Protein 3BJX (pdb70)

Sequence (1181 aa):
HHHHHSSGLVPRGSHTNPAYFPQLSQLDVSGEESTYEDIRLTLRVPWVAFGCRVLATFPGYLPLAWRRSAEALITRYAEQAADELRERSLLNIGPLPNLKERLYAAGFDDGEIEKVRRVLYAFNYGNPKYLLLITALSESQRPVGGAEVSSELRASIPKGHPKGDPLLPLVDATKASTEVQGLLKRVADLHYHHGPASDFQALANWPKVLQIVTDEVLAPVARTEQYDAKSRELVTRARELVRGLPGSAGVQRSELSLTPNELAGLTGVLFYQRFIADITISIIHITECLDGAEAASKSPFPITNPAYFPQLSQLDVSGEESTYEDIRLTLRVPWVAFGCRVLATFPGYLPLAWRRSAEALITRYAEQAADELRERSLLNIGPLPNLKERLYAAGFDDGEIEKVRRVLYAFNYGNPKYLLLITALSESQRPVGGAEVSSELRASIPKGHPKGDPLLPLVDATKASTEVQGLLKRVADLHYHHGPASDFQALANWPKVLQIVTDEVLAPVARTEQYDAKSRELVTRARELVRGLPGSAGVQRSELSLTPNELAGLTGVLFYQRFIADITISIIHITECLDGAEAASKSPFPITNPAYFPQLSQLDVSGEESTYEDIRLTLRVPWVAFGCRVLATFPGYLPLAWRRSAEALITRYAEQAADELRERSLLNIGPLPNLKERLYAAGFDDGEIEKVRRVLYAFNYGNPKYLLLITALSESQRPVGGAEVSSELRASIPKGHPKGDPLLPLVDATKASTEVQGLLKRVADLHYHHGPASDFQALANWPKVLQIVTDEVLAPVARTEQYDAKSRELVTRARELVRGLPGSAGVQRSELSLTPNELAGLTGVLFYQRFIADITISIIHITECLDGAEAASKSPFPIHHHHSSGLVPRGSHTNPAYFPQLSQLDVSGEESTYEDIRLTLRVPWVAFGCRVLATFPGYLPLAWRRSAEALITRYAEQAADELRERSLLNIGPLPNLKERLYAAGFDDGEIEKVRRVLYAFNYGNPKYLLLITALSESQRPVGGAEVSSELRASIPKGHPKGDPLLPLVDATKASTEVQGLLKRVADLHYHHGPASDFQALANWPKVLQIVTDEVLAPVARTEQYDAKSRELVTRARELVRGLPGSAGVQRSELSLTPNELAGLTGVLFYQRFIADITISIIHITECLDGAEAASKSPFPI

Structure (mmCIF, N/CA/C/O backbone):
data_3BJX
#
_entry.id   3BJX
#
_cell.length_a   68.323
_cell.length_b   111.864
_cell.length_c   75.181
_cell.angle_alpha   90.000
_cell.angle_beta   93.710
_cell.angle_gamma   90.000
#
_symmetry.space_group_name_H-M   'P 1 21 1'
#
loop_
_entity.id
_entity.type
_entity.pdbx_description
1 polymer 'Halocarboxylic acid dehalogenase DehI'
2 non-polymer 'SULFATE ION'
3 water water
#
loop_
_atom_site.group_PDB
_atom_site.id
_atom_site.type_symbol
_atom_site.label_atom_id
_atom_site.label_alt_id
_atom_site.label_comp_id
_atom_site.label_asym_id
_atom_site.label_entity_id
_atom_site.label_seq_id
_atom_site.pdbx_PDB_ins_code
_atom_site.Cartn_x
_atom_site.Cartn_y
_atom_site.Cartn_z
_atom_site.occupancy
_atom_site.B_iso_or_equiv
_atom_site.auth_seq_id
_atom_site.auth_comp_id
_atom_site.auth_asym_id
_atom_site.auth_atom_id
_atom_site.pdbx_PDB_model_num
ATOM 1 N N . HIS A 1 1 ? 36.478 38.581 -18.336 1.00 62.54 -14 HIS A N 1
ATOM 2 C CA . HIS A 1 1 ? 36.739 37.242 -17.741 1.00 62.38 -14 HIS A CA 1
ATOM 3 C C . HIS A 1 1 ? 35.945 37.068 -16.446 1.00 62.45 -14 HIS A C 1
ATOM 4 O O . HIS A 1 1 ? 35.816 38.008 -15.660 1.00 62.19 -14 HIS A O 1
ATOM 11 N N . HIS A 1 2 ? 35.400 35.866 -16.256 1.00 62.49 -13 HIS A N 1
ATOM 12 C CA . HIS A 1 2 ? 34.760 35.459 -15.001 1.00 62.23 -13 HIS A CA 1
ATOM 13 C C . HIS A 1 2 ? 35.648 34.422 -14.315 1.00 61.19 -13 HIS A C 1
ATOM 14 O O . HIS A 1 2 ? 36.280 33.603 -14.989 1.00 60.84 -13 HIS A O 1
ATOM 21 N N . HIS A 1 3 ? 35.682 34.454 -12.983 1.00 59.75 -12 HIS A N 1
ATOM 22 C CA . HIS A 1 3 ? 36.412 33.459 -12.192 1.00 58.34 -12 HIS A CA 1
ATOM 23 C C . HIS A 1 3 ? 35.539 32.278 -11.791 1.00 57.57 -12 HIS A C 1
ATOM 24 O O . HIS A 1 3 ? 36.051 31.189 -11.527 1.00 57.85 -12 HIS A O 1
ATOM 31 N N . HIS A 1 4 ? 34.226 32.496 -11.747 1.00 56.64 -11 HIS A N 1
ATOM 32 C CA . HIS A 1 4 ? 33.287 31.443 -11.378 1.00 55.38 -11 HIS A CA 1
ATOM 33 C C . HIS A 1 4 ? 32.685 30.724 -12.583 1.00 54.21 -11 HIS A C 1
ATOM 34 O O . HIS A 1 4 ? 31.830 31.260 -13.312 1.00 54.90 -11 HIS A O 1
ATOM 41 N N . HIS A 1 5 ? 33.169 29.492 -12.762 1.00 51.19 -10 HIS A N 1
ATOM 42 C CA . HIS A 1 5 ? 32.836 28.643 -13.897 1.00 47.76 -10 HIS A CA 1
ATOM 43 C C . HIS A 1 5 ? 31.999 27.443 -13.467 1.00 44.39 -10 HIS A C 1
ATOM 44 O O . HIS A 1 5 ? 32.469 26.299 -13.464 1.00 42.65 -10 HIS A O 1
ATOM 51 N N . SER A 1 6 ? 30.754 27.731 -13.096 1.00 40.75 -9 SER A N 1
ATOM 52 C CA . SER A 1 6 ? 29.775 26.703 -12.803 1.00 38.16 -9 SER A CA 1
ATOM 53 C C . SER A 1 6 ? 29.352 26.002 -14.109 1.00 35.63 -9 SER A C 1
ATOM 54 O O . SER A 1 6 ? 29.576 26.527 -15.207 1.00 35.43 -9 SER A O 1
ATOM 57 N N . SER A 1 7 ? 28.773 24.809 -13.997 1.00 32.35 -8 SER A N 1
ATOM 58 C CA . SER A 1 7 ? 28.354 24.050 -15.184 1.00 28.79 -8 SER A CA 1
ATOM 59 C C . SER A 1 7 ? 27.072 24.608 -15.816 1.00 28.26 -8 SER A C 1
ATOM 60 O O . SER A 1 7 ? 26.507 25.599 -15.345 1.00 26.26 -8 SER A O 1
ATOM 63 N N . GLY A 1 8 ? 26.632 23.961 -16.894 1.00 28.44 -7 GLY A N 1
ATOM 64 C CA . GLY A 1 8 ? 25.364 24.264 -17.540 1.00 27.34 -7 GLY A CA 1
ATOM 65 C C . GLY A 1 8 ? 24.144 23.870 -16.729 1.00 28.46 -7 GLY A C 1
ATOM 66 O O . GLY A 1 8 ? 23.003 24.145 -17.142 1.00 29.54 -7 GLY A O 1
ATOM 67 N N . LEU A 1 9 ? 24.364 23.233 -15.578 1.00 27.07 -6 LEU A N 1
ATOM 68 C CA . LEU A 1 9 ? 23.251 22.819 -14.714 1.00 26.97 -6 LEU A CA 1
ATOM 69 C C . LEU A 1 9 ? 22.682 23.987 -13.886 1.00 27.26 -6 LEU A C 1
ATOM 70 O O . LEU A 1 9 ? 21.549 23.900 -13.384 1.00 27.81 -6 LEU A O 1
ATOM 75 N N . VAL A 1 10 ? 23.458 25.072 -13.741 1.00 25.73 -5 VAL A N 1
ATOM 76 C CA . VAL A 1 10 ? 22.937 26.330 -13.176 1.00 24.09 -5 VAL A CA 1
ATOM 77 C C . VAL A 1 10 ? 23.100 27.479 -14.185 1.00 23.59 -5 VAL A C 1
ATOM 78 O O . VAL A 1 10 ? 23.926 27.385 -15.090 1.00 22.32 -5 VAL A O 1
ATOM 82 N N . PRO A 1 11 ? 22.286 28.552 -14.061 1.00 24.25 -4 PRO A N 1
ATOM 83 C CA . PRO A 1 11 ? 22.613 29.779 -14.813 1.00 24.44 -4 PRO A CA 1
ATOM 84 C C . PRO A 1 11 ? 23.975 30.385 -14.453 1.00 24.84 -4 PRO A C 1
ATOM 85 O O . PRO A 1 11 ? 24.434 30.261 -13.313 1.00 24.54 -4 PRO A O 1
ATOM 89 N N . ARG A 1 12 ? 24.613 31.015 -15.434 1.00 26.08 -3 ARG A N 1
ATOM 90 C CA . ARG A 1 12 ? 25.787 31.847 -15.198 1.00 27.96 -3 ARG A CA 1
ATOM 91 C C . ARG A 1 12 ? 25.459 33.025 -14.261 1.00 27.88 -3 ARG A C 1
ATOM 92 O O . ARG A 1 12 ? 24.560 33.833 -14.542 1.00 27.08 -3 ARG A O 1
ATOM 100 N N . GLY A 1 13 ? 26.198 33.093 -13.147 1.00 27.62 -2 GLY A N 1
ATOM 101 C CA . GLY A 1 13 ? 26.022 34.130 -12.134 1.00 26.25 -2 GLY A CA 1
ATOM 102 C C . GLY A 1 13 ? 25.337 33.665 -10.866 1.00 25.44 -2 GLY A C 1
ATOM 103 O O . GLY A 1 13 ? 25.259 34.408 -9.891 1.00 25.03 -2 GLY A O 1
ATOM 104 N N . SER A 1 14 ? 24.853 32.429 -10.881 1.00 25.75 -1 SER A N 1
ATOM 105 C CA . SER A 1 14 ? 24.057 31.857 -9.795 1.00 25.59 -1 SER A CA 1
ATOM 106 C C . SER A 1 14 ? 24.680 32.004 -8.419 1.00 25.81 -1 SER A C 1
ATOM 107 O O . SER A 1 14 ? 23.970 32.282 -7.454 1.00 25.28 -1 SER A O 1
ATOM 110 N N . HIS A 1 15 ? 26.001 31.817 -8.348 1.00 27.28 0 HIS A N 1
ATOM 111 C CA . HIS A 1 15 ? 26.777 31.845 -7.089 1.00 29.58 0 HIS A CA 1
ATOM 112 C C . HIS A 1 15 ? 26.638 33.160 -6.301 1.00 32.03 0 HIS A C 1
ATOM 113 O O . HIS A 1 15 ? 26.797 33.189 -5.091 1.00 32.76 0 HIS A O 1
ATOM 128 N N . THR A 1 17 ? 23.869 34.792 -5.999 1.00 32.44 2 THR A N 1
ATOM 129 C CA . THR A 1 17 ? 22.617 34.675 -5.234 1.00 29.02 2 THR A CA 1
ATOM 130 C C . THR A 1 17 ? 22.799 33.875 -3.915 1.00 28.34 2 THR A C 1
ATOM 131 O O . THR A 1 17 ? 21.884 33.799 -3.078 1.00 26.98 2 THR A O 1
ATOM 135 N N . ASN A 1 18 ? 23.984 33.281 -3.751 1.00 26.23 3 ASN A N 1
ATOM 136 C CA . ASN A 1 18 ? 24.306 32.474 -2.586 1.00 24.70 3 ASN A CA 1
ATOM 137 C C . ASN A 1 18 ? 24.623 33.431 -1.434 1.00 23.46 3 ASN A C 1
ATOM 138 O O . ASN A 1 18 ? 25.589 34.192 -1.518 1.00 24.21 3 ASN A O 1
ATOM 143 N N . PRO A 1 19 ? 23.796 33.420 -0.371 1.00 22.15 4 PRO A N 1
ATOM 144 C CA . PRO A 1 19 ? 23.965 34.348 0.761 1.00 21.90 4 PRO A CA 1
ATOM 145 C C . PRO A 1 19 ? 25.210 34.047 1.608 1.00 20.57 4 PRO A C 1
ATOM 146 O O . PRO A 1 19 ? 25.615 34.884 2.416 1.00 20.47 4 PRO A O 1
ATOM 150 N N . ALA A 1 20 ? 25.791 32.857 1.428 1.00 18.71 5 ALA A N 1
ATOM 151 C CA . ALA A 1 20 ? 26.963 32.440 2.184 1.00 18.76 5 ALA A CA 1
ATOM 152 C C . ALA A 1 20 ? 28.210 32.699 1.346 1.00 20.17 5 ALA A C 1
ATOM 153 O O . ALA A 1 20 ? 29.328 32.492 1.812 1.00 22.01 5 ALA A O 1
ATOM 155 N N . TYR A 1 21 ? 28.012 33.174 0.117 1.00 19.45 6 TYR A N 1
ATOM 156 C CA . TYR A 1 21 ? 29.127 33.629 -0.689 1.00 20.32 6 TYR A CA 1
ATOM 157 C C . TYR A 1 21 ? 29.272 35.158 -0.594 1.00 20.28 6 TYR A C 1
ATOM 158 O O . TYR A 1 21 ? 28.284 35.893 -0.625 1.00 19.03 6 TYR A O 1
ATOM 167 N N . PHE A 1 22 ? 30.509 35.630 -0.455 1.00 19.64 7 PHE A N 1
ATOM 168 C CA . PHE A 1 22 ? 30.775 37.046 -0.580 1.00 17.33 7 PHE A CA 1
ATOM 169 C C . PHE A 1 22 ? 31.870 37.251 -1.613 1.00 17.94 7 PHE A C 1
ATOM 170 O O . PHE A 1 22 ? 32.803 36.451 -1.659 1.00 17.13 7 PHE A O 1
ATOM 178 N N . PRO A 1 23 ? 31.730 38.288 -2.485 1.00 18.38 8 PRO A N 1
ATOM 179 C CA . PRO A 1 23 ? 32.735 38.612 -3.526 1.00 18.56 8 PRO A CA 1
ATOM 180 C C . PRO A 1 23 ? 34.169 38.655 -3.011 1.00 20.36 8 PRO A C 1
ATOM 181 O O . PRO A 1 23 ? 34.499 39.484 -2.166 1.00 21.78 8 PRO A O 1
ATOM 185 N N . GLN A 1 24 ? 35.018 37.787 -3.555 1.00 21.38 9 GLN A N 1
ATOM 186 C CA . GLN A 1 24 ? 36.415 37.666 -3.133 1.00 21.02 9 GLN A CA 1
ATOM 187 C C . GLN A 1 24 ? 37.214 36.955 -4.235 1.00 21.18 9 GLN A C 1
ATOM 188 O O . GLN A 1 24 ? 36.634 36.341 -5.114 1.00 19.24 9 GLN A O 1
ATOM 194 N N . LEU A 1 25 ? 38.541 37.028 -4.168 1.00 21.72 10 LEU A N 1
ATOM 195 C CA . LEU A 1 25 ? 39.415 36.224 -5.038 1.00 21.93 10 LEU A CA 1
ATOM 196 C C . LEU A 1 25 ? 39.971 35.057 -4.214 1.00 21.54 10 LEU A C 1
ATOM 197 O O . LEU A 1 25 ? 40.647 35.265 -3.205 1.00 19.78 10 LEU A O 1
ATOM 202 N N . SER A 1 26 ? 39.647 33.832 -4.622 1.00 21.52 11 SER A N 1
ATOM 203 C CA . SER A 1 26 ? 39.963 32.679 -3.804 1.00 22.89 11 SER A CA 1
ATOM 204 C C . SER A 1 26 ? 41.431 32.273 -3.943 1.00 23.16 11 SER A C 1
ATOM 205 O O . SER A 1 26 ? 42.104 32.687 -4.881 1.00 23.84 11 SER A O 1
ATOM 208 N N . GLN A 1 27 ? 41.918 31.494 -2.975 1.00 23.51 12 GLN A N 1
ATOM 209 C CA . GLN A 1 27 ? 43.317 31.045 -2.922 1.00 23.63 12 GLN A CA 1
ATOM 210 C C . GLN A 1 27 ? 43.666 30.170 -4.115 1.00 24.34 12 GLN A C 1
ATOM 211 O O . GLN A 1 27 ? 44.814 30.141 -4.569 1.00 23.82 12 GLN A O 1
ATOM 217 N N . LEU A 1 28 ? 42.651 29.471 -4.619 1.00 26.08 13 LEU A N 1
ATOM 218 C CA . LEU A 1 28 ? 42.779 28.615 -5.791 1.00 26.94 13 LEU A CA 1
ATOM 219 C C . LEU A 1 28 ? 42.765 29.430 -7.082 1.00 25.99 13 LEU A C 1
ATOM 220 O O . LEU A 1 28 ? 43.577 29.203 -7.969 1.00 26.95 13 LEU A O 1
ATOM 225 N N . ASP A 1 29 ? 41.832 30.365 -7.179 1.00 25.71 14 ASP A N 1
ATOM 226 C CA . ASP A 1 29 ? 41.626 31.166 -8.388 1.00 25.83 14 ASP A CA 1
ATOM 227 C C . ASP A 1 29 ? 42.745 32.158 -8.719 1.00 25.26 14 ASP A C 1
ATOM 228 O O . ASP A 1 29 ? 42.940 32.509 -9.879 1.00 24.69 14 ASP A O 1
ATOM 233 N N . VAL A 1 30 ? 43.455 32.606 -7.691 1.00 24.21 15 VAL A N 1
ATOM 234 C CA . VAL A 1 30 ? 44.465 33.650 -7.790 1.00 24.16 15 VAL A CA 1
ATOM 235 C C . VAL A 1 30 ? 45.652 33.177 -8.648 1.00 25.22 15 VAL A C 1
ATOM 236 O O . VAL A 1 30 ? 46.015 32.005 -8.591 1.00 26.51 15 VAL A O 1
ATOM 240 N N . SER A 1 31 ? 46.214 34.075 -9.461 1.00 25.38 16 SER A N 1
ATOM 241 C CA . SER A 1 31 ? 47.389 33.781 -10.317 1.00 27.28 16 SER A CA 1
ATOM 242 C C . SER A 1 31 ? 48.343 34.985 -10.394 1.00 27.51 16 SER A C 1
ATOM 243 O O . SER A 1 31 ? 48.027 36.048 -9.888 1.00 28.07 16 SER A O 1
ATOM 246 N N . GLY A 1 32 ? 49.509 34.817 -11.013 1.00 29.45 17 GLY A N 1
ATOM 247 C CA . GLY A 1 32 ? 50.454 35.936 -11.226 1.00 29.91 17 GLY A CA 1
ATOM 248 C C . GLY A 1 32 ? 51.050 36.517 -9.950 1.00 30.13 17 GLY A C 1
ATOM 249 O O . GLY A 1 32 ? 51.367 35.774 -9.027 1.00 29.43 17 GLY A O 1
ATOM 250 N N . GLU A 1 33 ? 51.207 37.843 -9.897 1.00 30.91 18 GLU A N 1
ATOM 251 C CA . GLU A 1 33 ? 51.746 38.498 -8.701 1.00 32.11 18 GLU A CA 1
ATOM 252 C C . GLU A 1 33 ? 50.827 38.337 -7.475 1.00 31.26 18 GLU A C 1
ATOM 253 O O . GLU A 1 33 ? 51.313 38.185 -6.349 1.00 31.21 18 GLU A O 1
ATOM 267 N N . GLU A 1 35 ? 48.988 35.696 -6.789 1.00 24.60 20 GLU A N 1
ATOM 268 C CA . GLU A 1 35 ? 49.239 34.370 -6.279 1.00 23.26 20 GLU A CA 1
ATOM 269 C C . GLU A 1 35 ? 50.516 34.357 -5.448 1.00 23.15 20 GLU A C 1
ATOM 270 O O . GLU A 1 35 ? 50.586 33.658 -4.439 1.00 22.15 20 GLU A O 1
ATOM 276 N N . SER A 1 36 ? 51.516 35.128 -5.880 1.00 22.56 21 SER A N 1
ATOM 277 C CA . SER A 1 36 ? 52.787 35.246 -5.179 1.00 22.67 21 SER A CA 1
ATOM 278 C C . SER A 1 36 ? 52.609 35.912 -3.835 1.00 21.52 21 SER A C 1
ATOM 279 O O . SER A 1 36 ? 53.107 35.414 -2.827 1.00 22.24 21 SER A O 1
ATOM 282 N N . THR A 1 37 ? 51.915 37.051 -3.853 1.00 21.89 22 THR A N 1
ATOM 283 C CA . THR A 1 37 ? 51.443 37.782 -2.651 1.00 21.64 22 THR A CA 1
ATOM 284 C C . THR A 1 37 ? 50.748 36.884 -1.616 1.00 20.82 22 THR A C 1
ATOM 285 O O . THR A 1 37 ? 51.148 36.861 -0.452 1.00 23.06 22 THR A O 1
ATOM 289 N N . TYR A 1 38 ? 49.713 36.165 -2.043 1.00 19.66 23 TYR A N 1
ATOM 290 C CA . TYR A 1 38 ? 49.001 35.181 -1.205 1.00 18.56 23 TYR A CA 1
ATOM 291 C C . TYR A 1 38 ? 49.940 34.230 -0.479 1.00 19.27 23 TYR A C 1
ATOM 292 O O . TYR A 1 38 ? 49.860 34.080 0.736 1.00 20.41 23 TYR A O 1
ATOM 301 N N . GLU A 1 39 ? 50.810 33.573 -1.233 1.00 21.72 24 GLU A N 1
ATOM 302 C CA . GLU A 1 39 ? 51.807 32.653 -0.682 1.00 23.80 24 GLU A CA 1
ATOM 303 C C . GLU A 1 39 ? 52.730 33.371 0.285 1.00 23.54 24 GLU A C 1
ATOM 304 O O . GLU A 1 39 ? 53.011 32.856 1.371 1.00 24.37 24 GLU A O 1
ATOM 310 N N . ASP A 1 40 ? 53.181 34.564 -0.101 1.00 22.62 25 ASP A N 1
ATOM 311 C CA . ASP A 1 40 ? 54.055 35.363 0.753 1.00 20.63 25 ASP A CA 1
ATOM 312 C C . ASP A 1 40 ? 53.376 35.801 2.050 1.00 18.91 25 ASP A C 1
ATOM 313 O O . ASP A 1 40 ? 54.010 35.777 3.111 1.00 20.15 25 ASP A O 1
ATOM 318 N N . ILE A 1 41 ? 52.101 36.194 1.974 1.00 17.08 26 ILE A N 1
ATOM 319 C CA . ILE A 1 41 ? 51.308 36.501 3.187 1.00 14.75 26 ILE A CA 1
ATOM 320 C C . ILE A 1 41 ? 51.337 35.313 4.154 1.00 13.69 26 ILE A C 1
ATOM 321 O O . ILE A 1 41 ? 51.668 35.478 5.302 1.00 14.36 26 ILE A O 1
ATOM 326 N N . ARG A 1 42 ? 51.067 34.107 3.656 1.00 15.74 27 ARG A N 1
ATOM 327 C CA . ARG A 1 42 ? 51.039 32.894 4.482 1.00 14.80 27 ARG A CA 1
ATOM 328 C C . ARG A 1 42 ? 52.393 32.504 5.095 1.00 15.34 27 ARG A C 1
ATOM 329 O O . ARG A 1 42 ? 52.438 32.084 6.234 1.00 16.59 27 ARG A O 1
ATOM 337 N N . LEU A 1 43 ? 53.487 32.647 4.350 1.00 16.05 28 LEU A N 1
ATOM 338 C CA . LEU A 1 43 ? 54.820 32.286 4.843 1.00 15.40 28 LEU A CA 1
ATOM 339 C C . LEU A 1 43 ? 55.326 33.331 5.807 1.00 15.70 28 LEU A C 1
ATOM 340 O O . LEU A 1 43 ? 56.012 33.014 6.751 1.00 17.11 28 LEU A O 1
ATOM 345 N N . THR A 1 44 ? 54.972 34.585 5.573 1.00 17.29 29 THR A N 1
ATOM 346 C CA . THR A 1 44 ? 55.436 35.707 6.406 1.00 16.68 29 THR A CA 1
ATOM 347 C C . THR A 1 44 ? 54.675 35.760 7.732 1.00 18.56 29 THR A C 1
ATOM 348 O O . THR A 1 44 ? 55.281 35.979 8.805 1.00 17.63 29 THR A O 1
ATOM 352 N N . LEU A 1 45 ? 53.354 35.554 7.657 1.00 16.87 30 LEU A N 1
ATOM 353 C CA . LEU A 1 45 ? 52.535 35.460 8.866 1.00 17.73 30 LEU A CA 1
ATOM 354 C C . LEU A 1 45 ? 52.507 34.071 9.545 1.00 19.54 30 LEU A C 1
ATOM 355 O O . LEU A 1 45 ? 51.983 33.954 10.650 1.00 21.11 30 LEU A O 1
ATOM 360 N N . ARG A 1 46 ? 53.092 33.036 8.908 1.00 19.97 31 ARG A N 1
ATOM 361 C CA . ARG A 1 46 ? 53.096 31.642 9.442 1.00 19.06 31 ARG A CA 1
ATOM 362 C C . ARG A 1 46 ? 51.661 31.173 9.682 1.00 18.87 31 ARG A C 1
ATOM 363 O O . ARG A 1 46 ? 51.289 30.764 10.789 1.00 17.63 31 ARG A O 1
ATOM 371 N N . VAL A 1 47 ? 50.862 31.253 8.619 1.00 18.33 32 VAL A N 1
ATOM 372 C CA . VAL A 1 47 ? 49.449 30.890 8.644 1.00 16.59 32 VAL A CA 1
ATOM 373 C C . VAL A 1 47 ? 49.107 30.084 7.388 1.00 16.55 32 VAL A C 1
ATOM 374 O O . VAL A 1 47 ? 49.704 30.297 6.326 1.00 17.27 32 VAL A O 1
ATOM 378 N N . PRO A 1 48 ? 48.148 29.154 7.496 1.00 15.74 33 PRO A N 1
ATOM 379 C CA . PRO A 1 48 ? 47.771 28.310 6.380 1.00 15.03 33 PRO A CA 1
ATOM 380 C C . PRO A 1 48 ? 46.549 28.808 5.570 1.00 16.05 33 PRO A C 1
ATOM 381 O O . PRO A 1 48 ? 45.920 28.025 4.842 1.00 17.88 33 PRO A O 1
ATOM 385 N N . TRP A 1 49 ? 46.201 30.078 5.705 1.00 15.97 34 TRP A N 1
ATOM 386 C CA . TRP A 1 49 ? 45.135 30.663 4.902 1.00 15.62 34 TRP A CA 1
ATOM 387 C C . TRP A 1 49 ? 45.430 32.138 4.630 1.00 16.38 34 TRP A C 1
ATOM 388 O O . TRP A 1 49 ? 46.201 32.780 5.357 1.00 18.31 34 TRP A O 1
ATOM 399 N N . VAL A 1 50 ? 44.826 32.653 3.568 1.00 16.19 35 VAL A N 1
ATOM 400 C CA . VAL A 1 50 ? 44.776 34.084 3.295 1.00 15.53 35 VAL A CA 1
ATOM 401 C C . VAL A 1 50 ? 43.436 34.594 3.812 1.00 16.68 35 VAL A C 1
ATOM 402 O O . VAL A 1 50 ? 42.387 34.040 3.454 1.00 17.77 35 VAL A O 1
ATOM 406 N N . ALA A 1 51 ? 43.486 35.613 4.682 1.00 14.97 36 ALA A N 1
ATOM 407 C CA . ALA A 1 51 ? 42.307 36.134 5.351 1.00 15.69 36 ALA A CA 1
ATOM 408 C C . ALA A 1 51 ? 41.254 36.508 4.329 1.00 16.54 36 ALA A C 1
ATOM 409 O O . ALA A 1 51 ? 41.593 37.053 3.269 1.00 18.37 36 ALA A O 1
ATOM 411 N N . PHE A 1 52 ? 40.000 36.170 4.638 1.00 15.34 37 PHE A N 1
ATOM 412 C CA . PHE A 1 52 ? 38.828 36.638 3.901 1.00 17.34 37 PHE A CA 1
ATOM 413 C C . PHE A 1 52 ? 38.975 38.135 3.522 1.00 18.66 37 PHE A C 1
ATOM 414 O O . PHE A 1 52 ? 38.721 38.523 2.378 1.00 20.36 37 PHE A O 1
ATOM 422 N N . GLY A 1 53 ? 39.406 38.962 4.474 1.00 19.54 38 GLY A N 1
ATOM 423 C CA . GLY A 1 53 ? 39.583 40.388 4.242 1.00 19.40 38 GLY A CA 1
ATOM 424 C C . GLY A 1 53 ? 40.583 40.701 3.149 1.00 20.79 38 GLY A C 1
ATOM 425 O O . GLY A 1 53 ? 40.382 41.622 2.350 1.00 20.71 38 GLY A O 1
ATOM 426 N N . CYS A 1 54 ? 41.674 39.943 3.116 1.00 20.96 39 CYS A N 1
ATOM 427 C CA . CYS A 1 54 ? 42.664 40.093 2.037 1.00 20.31 39 CYS A CA 1
ATOM 428 C C . CYS A 1 54 ? 42.110 39.665 0.688 1.00 20.17 39 CYS A C 1
ATOM 429 O O . CYS A 1 54 ? 42.353 40.330 -0.305 1.00 22.72 39 CYS A O 1
ATOM 432 N N . ARG A 1 55 ? 41.360 38.566 0.670 1.00 18.09 40 ARG A N 1
ATOM 433 C CA . ARG A 1 55 ? 40.769 38.040 -0.557 1.00 17.42 40 ARG A CA 1
ATOM 434 C C . ARG A 1 55 ? 39.761 39.004 -1.191 1.00 18.12 40 ARG A C 1
ATOM 435 O O . ARG A 1 55 ? 39.620 39.038 -2.431 1.00 18.41 40 ARG A O 1
ATOM 443 N N . VAL A 1 56 ? 39.068 39.770 -0.348 1.00 15.30 41 VAL A N 1
ATOM 444 C CA . VAL A 1 56 ? 38.213 40.855 -0.815 1.00 15.78 41 VAL A CA 1
ATOM 445 C C . VAL A 1 56 ? 39.025 42.040 -1.352 1.00 16.60 41 VAL A C 1
ATOM 446 O O . VAL A 1 56 ? 38.638 42.650 -2.348 1.00 16.39 41 VAL A O 1
ATOM 450 N N . LEU A 1 57 ? 40.146 42.337 -0.692 1.00 18.43 42 LEU A N 1
ATOM 451 C CA . LEU A 1 57 ? 41.049 43.443 -1.061 1.00 18.92 42 LEU A CA 1
ATOM 452 C C . LEU A 1 57 ? 41.748 43.139 -2.360 1.00 18.65 42 LEU A C 1
ATOM 453 O O . LEU A 1 57 ? 42.062 44.044 -3.130 1.00 19.02 42 LEU A O 1
ATOM 458 N N . ALA A 1 58 ? 42.000 41.850 -2.573 1.00 18.25 43 ALA A N 1
ATOM 459 C CA . ALA A 1 58 ? 42.508 41.316 -3.824 1.00 19.54 43 ALA A CA 1
ATOM 460 C C . ALA A 1 58 ? 41.643 41.663 -5.042 1.00 20.86 43 ALA A C 1
ATOM 461 O O . ALA A 1 58 ? 42.124 41.574 -6.176 1.00 21.48 43 ALA A O 1
ATOM 463 N N . THR A 1 59 ? 40.382 42.043 -4.820 1.00 20.63 44 THR A N 1
ATOM 464 C CA . THR A 1 59 ? 39.476 42.432 -5.929 1.00 22.08 44 THR A CA 1
ATOM 465 C C . THR A 1 59 ? 39.591 43.920 -6.332 1.00 23.09 44 THR A C 1
ATOM 466 O O . THR A 1 59 ? 38.940 44.350 -7.290 1.00 24.78 44 THR A O 1
ATOM 470 N N . PHE A 1 60 ? 40.413 44.683 -5.608 1.00 23.38 45 PHE A N 1
ATOM 471 C CA . PHE A 1 60 ? 40.706 46.094 -5.916 1.00 24.17 45 PHE A CA 1
ATOM 472 C C . PHE A 1 60 ? 41.989 46.178 -6.746 1.00 25.67 45 PHE A C 1
ATOM 473 O O . PHE A 1 60 ? 43.041 45.727 -6.300 1.00 26.50 45 PHE A O 1
ATOM 481 N N . PRO A 1 61 ? 41.922 46.756 -7.960 1.00 26.35 46 PRO A N 1
ATOM 482 C CA . PRO A 1 61 ? 43.111 46.712 -8.828 1.00 25.38 46 PRO A CA 1
ATOM 483 C C . PRO A 1 61 ? 44.370 47.302 -8.192 1.00 24.41 46 PRO A C 1
ATOM 484 O O . PRO A 1 61 ? 44.356 48.433 -7.719 1.00 26.04 46 PRO A O 1
ATOM 488 N N . GLY A 1 62 ? 45.427 46.496 -8.163 1.00 23.33 47 GLY A N 1
ATOM 489 C CA . GLY A 1 62 ? 46.765 46.886 -7.737 1.00 21.59 47 GLY A CA 1
ATOM 490 C C . GLY A 1 62 ? 47.028 46.941 -6.236 1.00 20.54 47 GLY A C 1
ATOM 491 O O . GLY A 1 62 ? 48.190 46.939 -5.802 1.00 19.75 47 GLY A O 1
ATOM 492 N N . TYR A 1 63 ? 45.960 47.009 -5.447 1.00 18.83 48 TYR A N 1
ATOM 493 C CA . TYR A 1 63 ? 46.096 47.402 -4.050 1.00 18.62 48 TYR A CA 1
ATOM 494 C C . TYR A 1 63 ? 46.936 46.471 -3.205 1.00 18.67 48 TYR A C 1
ATOM 495 O O . TYR A 1 63 ? 47.948 46.892 -2.643 1.00 18.61 48 TYR A O 1
ATOM 504 N N . LEU A 1 64 ? 46.505 45.216 -3.120 1.00 20.80 49 LEU A N 1
ATOM 505 C CA . LEU A 1 64 ? 47.023 44.265 -2.118 1.00 21.13 49 LEU A CA 1
ATOM 506 C C . LEU A 1 64 ? 48.494 43.910 -2.333 1.00 21.74 49 LEU A C 1
ATOM 507 O O . LEU A 1 64 ? 49.242 43.843 -1.368 1.00 24.90 49 LEU A O 1
ATOM 512 N N . PRO A 1 65 ? 48.921 43.663 -3.587 1.00 21.51 50 PRO A N 1
ATOM 513 C CA . PRO A 1 65 ? 50.351 43.414 -3.762 1.00 21.82 50 PRO A CA 1
ATOM 514 C C . PRO A 1 65 ? 51.226 44.544 -3.216 1.00 22.50 50 PRO A C 1
ATOM 515 O O . PRO A 1 65 ? 52.254 44.267 -2.566 1.00 21.21 50 PRO A O 1
ATOM 519 N N . LEU A 1 66 ? 50.814 45.793 -3.480 1.00 21.57 51 LEU A N 1
ATOM 520 C CA . LEU A 1 66 ? 51.528 46.968 -3.011 1.00 21.16 51 LEU A CA 1
ATOM 521 C C . LEU A 1 66 ? 51.404 47.110 -1.501 1.00 20.88 51 LEU A C 1
ATOM 522 O O . LEU A 1 66 ? 52.419 47.172 -0.813 1.00 20.70 51 LEU A O 1
ATOM 527 N N . ALA A 1 67 ? 50.163 47.150 -0.997 1.00 20.12 52 ALA A N 1
ATOM 528 C CA . ALA A 1 67 ? 49.885 47.183 0.438 1.00 19.20 52 ALA A CA 1
ATOM 529 C C . ALA A 1 67 ? 50.649 46.127 1.238 1.00 20.57 52 ALA A C 1
ATOM 530 O O . ALA A 1 67 ? 51.245 46.429 2.273 1.00 22.57 52 ALA A O 1
ATOM 532 N N . TRP A 1 68 ? 50.659 44.892 0.771 1.00 20.57 53 TRP A N 1
ATOM 533 C CA . TRP A 1 68 ? 51.439 43.864 1.467 1.00 21.75 53 TRP A CA 1
ATOM 534 C C . TRP A 1 68 ? 52.960 44.106 1.447 1.00 23.48 53 TRP A C 1
ATOM 535 O O . TRP A 1 68 ? 53.645 43.898 2.454 1.00 24.41 53 TRP A O 1
ATOM 546 N N . ARG A 1 69 ? 53.478 44.547 0.300 1.00 26.04 54 ARG A N 1
ATOM 547 C CA . ARG A 1 69 ? 54.905 44.821 0.108 1.00 27.49 54 ARG A CA 1
ATOM 548 C C . ARG A 1 69 ? 55.424 45.869 1.103 1.00 26.80 54 ARG A C 1
ATOM 549 O O . ARG A 1 69 ? 56.575 45.826 1.530 1.00 27.62 54 ARG A O 1
ATOM 557 N N . ARG A 1 70 ? 54.556 46.791 1.486 1.00 25.63 55 ARG A N 1
ATOM 558 C CA . ARG A 1 70 ? 54.932 47.893 2.355 1.00 26.26 55 ARG A CA 1
ATOM 559 C C . ARG A 1 70 ? 54.757 47.573 3.858 1.00 26.46 55 ARG A C 1
ATOM 560 O O . ARG A 1 70 ? 55.291 48.283 4.712 1.00 27.37 55 ARG A O 1
ATOM 568 N N . SER A 1 71 ? 54.044 46.490 4.158 1.00 24.15 56 SER A N 1
ATOM 569 C CA . SER A 1 71 ? 53.735 46.084 5.522 1.00 22.84 56 SER A CA 1
ATOM 570 C C . SER A 1 71 ? 54.473 44.815 5.953 1.00 23.41 56 SER A C 1
ATOM 571 O O . SER A 1 71 ? 54.565 44.526 7.139 1.00 23.83 56 SER A O 1
ATOM 574 N N . ALA A 1 72 ? 54.993 44.059 4.990 1.00 25.21 57 ALA A N 1
ATOM 575 C CA . ALA A 1 72 ? 55.555 42.729 5.244 1.00 25.93 57 ALA A CA 1
ATOM 576 C C . ALA A 1 72 ? 56.705 42.697 6.246 1.00 26.60 57 ALA A C 1
ATOM 577 O O . ALA A 1 72 ? 56.738 41.819 7.119 1.00 27.11 57 ALA A O 1
ATOM 579 N N . GLU A 1 73 ? 57.639 43.641 6.119 1.00 26.21 58 GLU A N 1
ATOM 580 C CA . GLU A 1 73 ? 58.810 43.701 7.000 1.00 25.77 58 GLU A CA 1
ATOM 581 C C . GLU A 1 73 ? 58.425 43.972 8.443 1.00 24.42 58 GLU A C 1
ATOM 582 O O . GLU A 1 73 ? 59.066 43.505 9.363 1.00 22.78 58 GLU A O 1
ATOM 588 N N . ALA A 1 74 ? 57.383 44.772 8.615 1.00 24.22 59 ALA A N 1
ATOM 589 C CA . ALA A 1 74 ? 56.951 45.232 9.906 1.00 23.39 59 ALA A CA 1
ATOM 590 C C . ALA A 1 74 ? 56.203 44.096 10.611 1.00 23.62 59 ALA A C 1
ATOM 591 O O . ALA A 1 74 ? 56.218 43.975 11.840 1.00 22.28 59 ALA A O 1
ATOM 593 N N . LEU A 1 75 ? 55.563 43.242 9.822 1.00 24.39 60 LEU A N 1
ATOM 594 C CA . LEU A 1 75 ? 54.746 42.196 10.391 1.00 24.57 60 LEU A CA 1
ATOM 595 C C . LEU A 1 75 ? 55.538 40.931 10.710 1.00 24.47 60 LEU A C 1
ATOM 596 O O . LEU A 1 75 ? 54.973 39.954 11.205 1.00 26.69 60 LEU A O 1
ATOM 601 N N . ILE A 1 76 ? 56.836 40.935 10.434 1.00 24.52 61 ILE A N 1
ATOM 602 C CA . ILE A 1 76 ? 57.688 39.825 10.893 1.00 24.77 61 ILE A CA 1
ATOM 603 C C . ILE A 1 76 ? 58.592 40.194 12.060 1.00 22.78 61 ILE A C 1
ATOM 604 O O . ILE A 1 76 ? 59.464 39.418 12.439 1.00 22.49 61 ILE A O 1
ATOM 609 N N . THR A 1 77 ? 58.384 41.378 12.614 1.00 21.83 62 THR A N 1
ATOM 610 C CA . THR A 1 77 ? 59.134 41.818 13.758 1.00 22.00 62 THR A CA 1
ATOM 611 C C . THR A 1 77 ? 58.615 41.095 14.994 1.00 22.87 62 THR A C 1
ATOM 612 O O . THR A 1 77 ? 57.432 40.721 15.051 1.00 23.97 62 THR A O 1
ATOM 616 N N . ARG A 1 78 ? 59.512 40.862 15.956 1.00 21.39 63 ARG A N 1
ATOM 617 C CA . ARG A 1 78 ? 59.138 40.424 17.280 1.00 21.19 63 ARG A CA 1
ATOM 618 C C . ARG A 1 78 ? 58.043 41.330 17.861 1.00 21.20 63 ARG A C 1
ATOM 619 O O . ARG A 1 78 ? 57.123 40.841 18.507 1.00 22.49 63 ARG A O 1
ATOM 627 N N . TYR A 1 79 ? 58.150 42.639 17.628 1.00 21.12 64 TYR A N 1
ATOM 628 C CA . TYR A 1 79 ? 57.109 43.587 18.012 1.00 20.31 64 TYR A CA 1
ATOM 629 C C . TYR A 1 79 ? 55.743 43.116 17.529 1.00 19.92 64 TYR A C 1
ATOM 630 O O . TYR A 1 79 ? 54.838 42.952 18.345 1.00 22.07 64 TYR A O 1
ATOM 639 N N . ALA A 1 80 ? 55.599 42.872 16.227 1.00 17.82 65 ALA A N 1
ATOM 640 C CA . ALA A 1 80 ? 54.319 42.452 15.679 1.00 17.81 65 ALA A CA 1
ATOM 641 C C . ALA A 1 80 ? 53.817 41.135 16.292 1.00 18.73 65 ALA A C 1
ATOM 642 O O . ALA A 1 80 ? 52.609 40.964 16.497 1.00 20.76 65 ALA A O 1
ATOM 644 N N . GLU A 1 81 ? 54.735 40.218 16.584 1.00 18.53 66 GLU A N 1
ATOM 645 C CA . GLU A 1 81 ? 54.387 38.925 17.192 1.00 17.98 66 GLU A CA 1
ATOM 646 C C . GLU A 1 81 ? 53.892 39.097 18.636 1.00 18.70 66 GLU A C 1
ATOM 647 O O . GLU A 1 81 ? 52.878 38.522 19.029 1.00 19.12 66 GLU A O 1
ATOM 653 N N . GLN A 1 82 ? 54.589 39.937 19.395 1.00 19.64 67 GLN A N 1
ATOM 654 C CA . GLN A 1 82 ? 54.209 40.281 20.758 1.00 19.77 67 GLN A CA 1
ATOM 655 C C . GLN A 1 82 ? 52.864 41.020 20.797 1.00 16.99 67 GLN A C 1
ATOM 656 O O . GLN A 1 82 ? 52.043 40.772 21.680 1.00 18.59 67 GLN A O 1
ATOM 662 N N . ALA A 1 83 ? 52.672 41.928 19.843 1.00 13.88 68 ALA A N 1
ATOM 663 C CA . ALA A 1 83 ? 51.427 42.657 19.620 1.00 9.28 68 ALA A CA 1
ATOM 664 C C . ALA A 1 83 ? 50.259 41.712 19.342 1.00 9.74 68 ALA A C 1
ATOM 665 O O . ALA A 1 83 ? 49.186 41.858 19.936 1.00 12.93 68 ALA A O 1
ATOM 667 N N . ALA A 1 84 ? 50.455 40.733 18.471 1.00 8.82 69 ALA A N 1
ATOM 668 C CA . ALA A 1 84 ? 49.426 39.713 18.210 1.00 8.55 69 ALA A CA 1
ATOM 669 C C . ALA A 1 84 ? 49.225 38.796 19.409 1.00 9.60 69 ALA A C 1
ATOM 670 O O . ALA A 1 84 ? 48.114 38.376 19.663 1.00 11.55 69 ALA A O 1
ATOM 672 N N . ASP A 1 85 ? 50.309 38.479 20.130 1.00 10.33 70 ASP A N 1
ATOM 673 C CA . ASP A 1 85 ? 50.242 37.730 21.377 1.00 12.61 70 ASP A CA 1
ATOM 674 C C . ASP A 1 85 ? 49.333 38.407 22.405 1.00 14.10 70 ASP A C 1
ATOM 675 O O . ASP A 1 85 ? 48.493 37.729 23.009 1.00 12.88 70 ASP A O 1
ATOM 680 N N . GLU A 1 86 ? 49.510 39.726 22.599 1.00 14.75 71 GLU A N 1
ATOM 681 C CA . GLU A 1 86 ? 48.699 40.516 23.548 1.00 14.88 71 GLU A CA 1
ATOM 682 C C . GLU A 1 86 ? 47.214 40.492 23.179 1.00 15.24 71 GLU A C 1
ATOM 683 O O . GLU A 1 86 ? 46.356 40.159 24.034 1.00 14.66 71 GLU A O 1
ATOM 689 N N . LEU A 1 87 ? 46.920 40.859 21.922 1.00 13.61 72 LEU A N 1
ATOM 690 C CA . LEU A 1 87 ? 45.550 40.829 21.378 1.00 13.76 72 LEU A CA 1
ATOM 691 C C . LEU A 1 87 ? 44.912 39.466 21.543 1.00 14.04 72 LEU A C 1
ATOM 692 O O . LEU A 1 87 ? 43.770 39.382 21.954 1.00 15.40 72 LEU A O 1
ATOM 697 N N . ARG A 1 88 ? 45.648 38.398 21.237 1.00 15.22 73 ARG A N 1
ATOM 698 C CA . ARG A 1 88 ? 45.159 37.028 21.488 1.00 15.04 73 ARG A CA 1
ATOM 699 C C . ARG A 1 88 ? 44.756 36.773 22.932 1.00 15.02 73 ARG A C 1
ATOM 700 O O . ARG A 1 88 ? 43.716 36.173 23.200 1.00 16.38 73 ARG A O 1
ATOM 708 N N . GLU A 1 89 ? 45.594 37.211 23.856 1.00 16.02 74 GLU A N 1
ATOM 709 C CA . GLU A 1 89 ? 45.336 37.073 25.284 1.00 18.83 74 GLU A CA 1
ATOM 710 C C . GLU A 1 89 ? 44.112 37.890 25.763 1.00 17.18 74 GLU A C 1
ATOM 711 O O . GLU A 1 89 ? 43.292 37.397 26.532 1.00 18.84 74 GLU A O 1
ATOM 717 N N . ARG A 1 90 ? 44.023 39.145 25.334 1.00 14.28 75 ARG A N 1
ATOM 718 C CA . ARG A 1 90 ? 42.877 40.012 25.618 1.00 14.69 75 ARG A CA 1
ATOM 719 C C . ARG A 1 90 ? 41.515 39.528 25.096 1.00 15.81 75 ARG A C 1
ATOM 720 O O . ARG A 1 90 ? 40.473 39.947 25.635 1.00 13.73 75 ARG A O 1
ATOM 728 N N . SER A 1 91 ? 41.521 38.667 24.068 1.00 16.41 76 SER A N 1
ATOM 729 C CA . SER A 1 91 ? 40.285 38.125 23.455 1.00 17.52 76 SER A CA 1
ATOM 730 C C . SER A 1 91 ? 39.375 37.334 24.391 1.00 19.56 76 SER A C 1
ATOM 731 O O . SER A 1 91 ? 38.194 37.101 24.077 1.00 21.31 76 SER A O 1
ATOM 734 N N . LEU A 1 92 ? 39.900 36.898 25.528 1.00 20.40 77 LEU A N 1
ATOM 735 C CA . LEU A 1 92 ? 39.087 36.064 26.402 1.00 22.11 77 LEU A CA 1
ATOM 736 C C . LEU A 1 92 ? 37.915 36.836 27.021 1.00 22.09 77 LEU A C 1
ATOM 737 O O . LEU A 1 92 ? 38.076 37.949 27.508 1.00 20.17 77 LEU A O 1
ATOM 742 N N . LEU A 1 93 ? 36.738 36.228 26.974 1.00 24.42 78 LEU A N 1
ATOM 743 C CA . LEU A 1 93 ? 35.563 36.765 27.639 1.00 28.03 78 LEU A CA 1
ATOM 744 C C . LEU A 1 93 ? 35.449 36.233 29.061 1.00 31.49 78 LEU A C 1
ATOM 745 O O . LEU A 1 93 ? 35.576 35.028 29.318 1.00 31.78 78 LEU A O 1
ATOM 750 N N . ASN A 1 94 ? 35.207 37.140 29.992 1.00 35.88 79 ASN A N 1
ATOM 751 C CA . ASN A 1 94 ? 35.045 36.762 31.384 1.00 39.93 79 ASN A CA 1
ATOM 752 C C . ASN A 1 94 ? 33.603 36.351 31.601 1.00 41.67 79 ASN A C 1
ATOM 753 O O . ASN A 1 94 ? 32.791 37.156 32.074 1.00 42.65 79 ASN A O 1
ATOM 758 N N . ILE A 1 95 ? 33.278 35.114 31.230 1.00 42.67 80 ILE A N 1
ATOM 759 C CA . ILE A 1 95 ? 31.879 34.671 31.201 1.00 44.21 80 ILE A CA 1
ATOM 760 C C . ILE A 1 95 ? 31.545 33.663 32.305 1.00 45.29 80 ILE A C 1
ATOM 761 O O . ILE A 1 95 ? 30.777 34.003 33.197 1.00 46.68 80 ILE A O 1
ATOM 766 N N . GLY A 1 96 ? 32.112 32.453 32.241 1.00 46.06 81 GLY A N 1
ATOM 767 C CA . GLY A 1 96 ? 31.946 31.402 33.269 1.00 46.13 81 GLY A CA 1
ATOM 768 C C . GLY A 1 96 ? 30.536 31.023 33.749 1.00 46.30 81 GLY A C 1
ATOM 769 O O . GLY A 1 96 ? 29.598 31.828 33.638 1.00 46.95 81 GLY A O 1
ATOM 770 N N . PRO A 1 97 ? 30.343 29.751 34.197 1.00 45.12 82 PRO A N 1
ATOM 771 C CA . PRO A 1 97 ? 31.169 28.596 33.845 1.00 42.42 82 PRO A CA 1
ATOM 772 C C . PRO A 1 97 ? 30.856 28.313 32.388 1.00 39.38 82 PRO A C 1
ATOM 773 O O . PRO A 1 97 ? 29.871 28.853 31.878 1.00 39.68 82 PRO A O 1
ATOM 777 N N . LEU A 1 98 ? 31.653 27.484 31.719 1.00 35.55 83 LEU A N 1
ATOM 778 C CA . LEU A 1 98 ? 31.473 27.289 30.278 1.00 31.86 83 LEU A CA 1
ATOM 779 C C . LEU A 1 98 ? 30.894 25.929 29.921 1.00 32.10 83 LEU A C 1
ATOM 780 O O . LEU A 1 98 ? 31.057 24.982 30.683 1.00 33.07 83 LEU A O 1
ATOM 785 N N . PRO A 1 99 ? 30.186 25.828 28.773 1.00 31.54 84 PRO A N 1
ATOM 786 C CA . PRO A 1 99 ? 29.856 24.499 28.236 1.00 30.99 84 PRO A CA 1
ATOM 787 C C . PRO A 1 99 ? 31.113 23.640 28.117 1.00 29.88 84 PRO A C 1
ATOM 788 O O . PRO A 1 99 ? 32.107 24.102 27.578 1.00 30.53 84 PRO A O 1
ATOM 792 N N . ASN A 1 100 ? 31.089 22.407 28.611 1.00 29.22 85 ASN A N 1
ATOM 793 C CA . ASN A 1 100 ? 32.198 21.494 28.326 1.00 28.06 85 ASN A CA 1
ATOM 794 C C . ASN A 1 100 ? 32.052 20.961 26.897 1.00 26.73 85 ASN A C 1
ATOM 795 O O . ASN A 1 100 ? 31.367 19.964 26.660 1.00 28.42 85 ASN A O 1
ATOM 800 N N . LEU A 1 101 ? 32.689 21.649 25.953 1.00 24.92 86 LEU A N 1
ATOM 801 C CA . LEU A 1 101 ? 32.548 21.371 24.509 1.00 25.06 86 LEU A CA 1
ATOM 802 C C . LEU A 1 101 ? 33.069 19.998 24.039 1.00 25.15 86 LEU A C 1
ATOM 803 O O . LEU A 1 101 ? 32.521 19.411 23.111 1.00 25.05 86 LEU A O 1
ATOM 808 N N . LYS A 1 102 ? 34.121 19.505 24.679 1.00 26.08 87 LYS A N 1
ATOM 809 C CA . LYS A 1 102 ? 34.660 18.189 24.380 1.00 27.79 87 LYS A CA 1
ATOM 810 C C . LYS A 1 102 ? 33.648 17.070 24.665 1.00 26.67 87 LYS A C 1
ATOM 811 O O . LYS A 1 102 ? 33.350 16.280 23.780 1.00 26.63 87 LYS A O 1
ATOM 817 N N . GLU A 1 103 ? 33.118 17.012 25.890 1.00 26.89 88 GLU A N 1
ATOM 818 C CA . GLU A 1 103 ? 32.035 16.064 26.243 1.00 27.57 88 GLU A CA 1
ATOM 819 C C . GLU A 1 103 ? 30.798 16.197 25.332 1.00 26.74 88 GLU A C 1
ATOM 820 O O . GLU A 1 103 ? 30.136 15.207 25.018 1.00 27.44 88 GLU A O 1
ATOM 826 N N . ARG A 1 104 ? 30.496 17.430 24.923 1.00 24.72 89 ARG A N 1
ATOM 827 C CA . ARG A 1 104 ? 29.441 17.719 23.952 1.00 21.76 89 ARG A CA 1
ATOM 828 C C . ARG A 1 104 ? 29.691 17.083 22.597 1.00 20.63 89 ARG A C 1
ATOM 829 O O . ARG A 1 104 ? 28.765 16.584 21.957 1.00 20.80 89 ARG A O 1
ATOM 837 N N . LEU A 1 105 ? 30.935 17.145 22.139 1.00 20.64 90 LEU A N 1
ATOM 838 C CA . LEU A 1 105 ? 31.304 16.568 20.859 1.00 20.08 90 LEU A CA 1
ATOM 839 C C . LEU A 1 105 ? 31.348 15.046 20.949 1.00 21.13 90 LEU A C 1
ATOM 840 O O . LEU A 1 105 ? 30.978 14.369 20.002 1.00 20.83 90 LEU A O 1
ATOM 845 N N . TYR A 1 106 ? 31.749 14.511 22.102 1.00 22.50 91 TYR A N 1
ATOM 846 C CA . TYR A 1 106 ? 31.559 13.092 22.385 1.00 23.47 91 TYR A CA 1
ATOM 847 C C . TYR A 1 106 ? 30.109 12.689 22.169 1.00 24.04 91 TYR A C 1
ATOM 848 O O . TYR A 1 106 ? 29.827 11.728 21.454 1.00 23.78 91 TYR A O 1
ATOM 857 N N . ALA A 1 107 ? 29.200 13.428 22.809 1.00 23.87 92 ALA A N 1
ATOM 858 C CA . ALA A 1 107 ? 27.771 13.177 22.735 1.00 23.35 92 ALA A CA 1
ATOM 859 C C . ALA A 1 107 ? 27.260 13.256 21.301 1.00 24.06 92 ALA A C 1
ATOM 860 O O . ALA A 1 107 ? 26.287 12.585 20.942 1.00 24.86 92 ALA A O 1
ATOM 862 N N . ALA A 1 108 ? 27.914 14.074 20.480 1.00 23.59 93 ALA A N 1
ATOM 863 C CA . ALA A 1 108 ? 27.628 14.087 19.050 1.00 23.70 93 ALA A CA 1
ATOM 864 C C . ALA A 1 108 ? 28.445 12.998 18.343 1.00 25.19 93 ALA A C 1
ATOM 865 O O . ALA A 1 108 ? 28.251 12.755 17.154 1.00 23.85 93 ALA A O 1
ATOM 867 N N . GLY A 1 109 ? 29.275 12.307 19.142 1.00 28.01 94 GLY A N 1
ATOM 868 C CA . GLY A 1 109 ? 30.518 11.561 18.775 1.00 31.29 94 GLY A CA 1
ATOM 869 C C . GLY A 1 109 ? 30.945 11.402 17.336 1.00 32.39 94 GLY A C 1
ATOM 870 O O . GLY A 1 109 ? 30.308 10.633 16.618 1.00 33.09 94 GLY A O 1
ATOM 871 N N . PHE A 1 110 ? 32.033 12.022 16.864 1.00 33.13 95 PHE A N 1
ATOM 872 C CA . PHE A 1 110 ? 33.258 12.553 17.527 1.00 32.36 95 PHE A CA 1
ATOM 873 C C . PHE A 1 110 ? 34.028 11.812 18.637 1.00 33.09 95 PHE A C 1
ATOM 874 O O . PHE A 1 110 ? 33.622 11.755 19.801 1.00 32.54 95 PHE A O 1
ATOM 882 N N . ASP A 1 111 ? 35.154 11.239 18.210 1.00 32.87 96 ASP A N 1
ATOM 883 C CA . ASP A 1 111 ? 36.139 10.613 19.090 1.00 34.03 96 ASP A CA 1
ATOM 884 C C . ASP A 1 111 ? 37.307 11.585 19.283 1.00 31.72 96 ASP A C 1
ATOM 885 O O . ASP A 1 111 ? 37.301 12.666 18.701 1.00 32.54 96 ASP A O 1
ATOM 890 N N . ASP A 1 112 ? 38.297 11.209 20.093 1.00 30.36 97 ASP A N 1
ATOM 891 C CA . ASP A 1 112 ? 39.469 12.061 20.358 1.00 28.69 97 ASP A CA 1
ATOM 892 C C . ASP A 1 112 ? 40.218 12.475 19.079 1.00 28.63 97 ASP A C 1
ATOM 893 O O . ASP A 1 112 ? 40.637 13.637 18.927 1.00 29.05 97 ASP A O 1
ATOM 898 N N . GLY A 1 113 ? 40.363 11.535 18.150 1.00 27.12 98 GLY A N 1
ATOM 899 C CA . GLY A 1 113 ? 41.047 11.808 16.889 1.00 25.95 98 GLY A CA 1
ATOM 900 C C . GLY A 1 113 ? 40.366 12.859 16.030 1.00 24.27 98 GLY A C 1
ATOM 901 O O . GLY A 1 113 ? 41.030 13.587 15.297 1.00 24.00 98 GLY A O 1
ATOM 902 N N . GLU A 1 114 ? 39.039 12.934 16.110 1.00 24.20 99 GLU A N 1
ATOM 903 C CA . GLU A 1 114 ? 38.270 13.900 15.327 1.00 22.67 99 GLU A CA 1
ATOM 904 C C . GLU A 1 114 ? 38.244 15.281 15.997 1.00 22.05 99 GLU A C 1
ATOM 905 O O . GLU A 1 114 ? 38.398 16.289 15.348 1.00 22.60 99 GLU A O 1
ATOM 911 N N . ILE A 1 115 ? 38.024 15.313 17.305 1.00 22.79 100 ILE A N 1
ATOM 912 C CA . ILE A 1 115 ? 38.151 16.524 18.097 1.00 22.10 100 ILE A CA 1
ATOM 913 C C . ILE A 1 115 ? 39.557 17.177 17.941 1.00 22.43 100 ILE A C 1
ATOM 914 O O . ILE A 1 115 ? 39.664 18.412 17.960 1.00 22.76 100 ILE A O 1
ATOM 919 N N . GLU A 1 116 ? 40.603 16.354 17.751 1.00 20.25 101 GLU A N 1
ATOM 920 C CA . GLU A 1 116 ? 41.968 16.840 17.481 1.00 20.14 101 GLU A CA 1
ATOM 921 C C . GLU A 1 116 ? 42.083 17.570 16.137 1.00 20.27 101 GLU A C 1
ATOM 922 O O . GLU A 1 116 ? 42.815 18.572 15.996 1.00 19.61 101 GLU A O 1
ATOM 928 N N . LYS A 1 117 ? 41.317 17.095 15.162 1.00 21.20 102 LYS A N 1
ATOM 929 C CA . LYS A 1 117 ? 41.250 17.738 13.868 1.00 19.84 102 LYS A CA 1
ATOM 930 C C . LYS A 1 117 ? 40.576 19.098 13.953 1.00 20.07 102 LYS A C 1
ATOM 931 O O . LYS A 1 117 ? 41.030 20.035 13.316 1.00 19.55 102 LYS A O 1
ATOM 937 N N . VAL A 1 118 ? 39.504 19.199 14.749 1.00 21.32 103 VAL A N 1
ATOM 938 C CA . VAL A 1 118 ? 38.798 20.473 15.012 1.00 19.97 103 VAL A CA 1
ATOM 939 C C . VAL A 1 118 ? 39.778 21.432 15.714 1.00 20.95 103 VAL A C 1
ATOM 940 O O . VAL A 1 118 ? 40.057 22.516 15.215 1.00 23.95 103 VAL A O 1
ATOM 944 N N . ARG A 1 119 ? 40.324 20.996 16.844 1.00 20.34 104 ARG A N 1
ATOM 945 C CA . ARG A 1 119 ? 41.395 21.685 17.586 1.00 21.39 104 ARG A CA 1
ATOM 946 C C . ARG A 1 119 ? 42.561 22.238 16.730 1.00 20.32 104 ARG A C 1
ATOM 947 O O . ARG A 1 119 ? 43.022 23.356 16.972 1.00 20.52 104 ARG A O 1
ATOM 955 N N . ARG A 1 120 ? 43.045 21.452 15.764 1.00 20.17 105 ARG A N 1
ATOM 956 C CA . ARG A 1 120 ? 44.170 21.859 14.906 1.00 20.43 105 ARG A CA 1
ATOM 957 C C . ARG A 1 120 ? 43.804 23.104 14.116 1.00 19.59 105 ARG A C 1
ATOM 958 O O . ARG A 1 120 ? 44.617 24.029 13.979 1.00 21.00 105 ARG A O 1
ATOM 966 N N . VAL A 1 121 ? 42.579 23.093 13.598 1.00 17.52 106 VAL A N 1
ATOM 967 C CA . VAL A 1 121 ? 41.952 24.190 12.863 1.00 15.43 106 VAL A CA 1
ATOM 968 C C . VAL A 1 121 ? 41.727 25.391 13.777 1.00 15.93 106 VAL A C 1
ATOM 969 O O . VAL A 1 121 ? 42.125 26.517 13.460 1.00 17.40 106 VAL A O 1
ATOM 973 N N . LEU A 1 122 ? 41.097 25.155 14.925 1.00 16.00 107 LEU A N 1
ATOM 974 C CA . LEU A 1 122 ? 40.865 26.235 15.873 1.00 15.86 107 LEU A CA 1
ATOM 975 C C . LEU A 1 122 ? 42.190 26.955 16.217 1.00 15.96 107 LEU A C 1
ATOM 976 O O . LEU A 1 122 ? 42.241 28.194 16.227 1.00 17.66 107 LEU A O 1
ATOM 981 N N . TYR A 1 123 ? 43.260 26.185 16.430 1.00 15.00 108 TYR A N 1
ATOM 982 C CA . TYR A 1 123 ? 44.585 26.738 16.814 1.00 13.93 108 TYR A CA 1
ATOM 983 C C . TYR A 1 123 ? 45.280 27.543 15.726 1.00 13.91 108 TYR A C 1
ATOM 984 O O . TYR A 1 123 ? 45.933 28.560 16.021 1.00 15.06 108 TYR A O 1
ATOM 993 N N . ALA A 1 124 ? 45.179 27.085 14.478 1.00 12.51 109 ALA A N 1
ATOM 994 C CA . ALA A 1 124 ? 45.767 27.809 13.359 1.00 13.72 109 ALA A CA 1
ATOM 995 C C . ALA A 1 124 ? 45.143 29.187 13.239 1.00 14.76 109 ALA A C 1
ATOM 996 O O . ALA A 1 124 ? 45.816 30.147 12.846 1.00 18.62 109 ALA A O 1
ATOM 998 N N . PHE A 1 125 ? 43.849 29.269 13.529 1.00 13.95 110 PHE A N 1
ATOM 999 C CA . PHE A 1 125 ? 43.105 30.505 13.418 1.00 14.39 110 PHE A CA 1
ATOM 1000 C C . PHE A 1 125 ? 43.345 31.402 14.598 1.00 15.25 110 PHE A C 1
ATOM 1001 O O . PHE A 1 125 ? 43.536 32.593 14.399 1.00 15.98 110 PHE A O 1
ATOM 1009 N N . ASN A 1 126 ? 43.311 30.838 15.813 1.00 16.56 111 ASN A N 1
ATOM 1010 C CA . ASN A 1 126 ? 43.734 31.549 17.030 1.00 15.99 111 ASN A CA 1
ATOM 1011 C C . ASN A 1 126 ? 45.068 32.241 16.879 1.00 16.12 111 ASN A C 1
ATOM 1012 O O . ASN A 1 126 ? 45.236 33.346 17.374 1.00 16.29 111 ASN A O 1
ATOM 1017 N N . TYR A 1 127 ? 46.002 31.584 16.188 1.00 16.50 112 TYR A N 1
ATOM 1018 C CA . TYR A 1 127 ? 47.320 32.143 15.918 1.00 16.65 112 TYR A CA 1
ATOM 1019 C C . TYR A 1 127 ? 47.326 33.280 14.892 1.00 17.06 112 TYR A C 1
ATOM 1020 O O . TYR A 1 127 ? 47.969 34.304 15.113 1.00 17.53 112 TYR A O 1
ATOM 1029 N N . GLY A 1 128 ? 46.647 33.095 13.760 1.00 15.76 113 GLY A N 1
ATOM 1030 C CA . GLY A 1 128 ? 46.709 34.096 12.714 1.00 13.94 113 GLY A CA 1
ATOM 1031 C C . GLY A 1 128 ? 45.724 35.239 12.834 1.00 12.98 113 GLY A C 1
ATOM 1032 O O . GLY A 1 128 ? 45.953 36.301 12.274 1.00 13.04 113 GLY A O 1
ATOM 1033 N N . ASN A 1 129 ? 44.629 35.014 13.556 1.00 12.70 114 ASN A N 1
ATOM 1034 C CA . ASN A 1 129 ? 43.493 35.938 13.593 1.00 12.14 114 ASN A CA 1
ATOM 1035 C C . ASN A 1 129 ? 43.910 37.306 14.114 1.00 10.80 114 ASN A C 1
ATOM 1036 O O . ASN A 1 129 ? 43.699 38.297 13.420 1.00 8.47 114 ASN A O 1
ATOM 1041 N N . PRO A 1 130 ? 44.556 37.356 15.309 1.00 10.98 115 PRO A N 1
ATOM 1042 C CA . PRO A 1 130 ? 45.141 38.611 15.830 1.00 10.46 115 PRO A CA 1
ATOM 1043 C C . PRO A 1 130 ? 46.218 39.216 14.906 1.00 11.74 115 PRO A C 1
ATOM 1044 O O . PRO A 1 130 ? 46.327 40.460 14.795 1.00 10.17 115 PRO A O 1
ATOM 1048 N N . LYS A 1 131 ? 46.996 38.366 14.234 1.00 12.41 116 LYS A N 1
ATOM 1049 C CA . LYS A 1 131 ? 48.017 38.898 13.287 1.00 14.34 116 LYS A CA 1
ATOM 1050 C C . LYS A 1 131 ? 47.349 39.663 12.148 1.00 14.60 116 LYS A C 1
ATOM 1051 O O . LYS A 1 131 ? 47.745 40.794 11.828 1.00 15.78 116 LYS A O 1
ATOM 1057 N N . TYR A 1 132 ? 46.304 39.064 11.576 1.00 13.12 117 TYR A N 1
ATOM 1058 C CA . TYR A 1 132 ? 45.510 39.722 10.552 1.00 13.26 117 TYR A CA 1
ATOM 1059 C C . TYR A 1 132 ? 44.812 40.982 11.022 1.00 12.92 117 TYR A C 1
ATOM 1060 O O . TYR A 1 132 ? 44.644 41.907 10.253 1.00 16.20 117 TYR A O 1
ATOM 1069 N N . LEU A 1 133 ? 44.372 41.008 12.268 1.00 13.66 118 LEU A N 1
ATOM 1070 C CA . LEU A 1 133 ? 43.815 42.234 12.851 1.00 14.38 118 LEU A CA 1
ATOM 1071 C C . LEU A 1 133 ? 44.813 43.406 12.824 1.00 14.35 118 LEU A C 1
ATOM 1072 O O . LEU A 1 133 ? 44.402 44.550 12.689 1.00 16.27 118 LEU A O 1
ATOM 1077 N N . LEU A 1 134 ? 46.106 43.119 12.939 1.00 14.83 119 LEU A N 1
ATOM 1078 C CA . LEU A 1 134 ? 47.146 44.152 12.867 1.00 16.07 119 LEU A CA 1
ATOM 1079 C C . LEU A 1 134 ? 47.363 44.623 11.447 1.00 17.36 119 LEU A C 1
ATOM 1080 O O . LEU A 1 134 ? 47.379 45.826 11.189 1.00 19.33 119 LEU A O 1
ATOM 1085 N N . LEU A 1 135 ? 47.560 43.673 10.530 1.00 18.46 120 LEU A N 1
ATOM 1086 C CA . LEU A 1 135 ? 47.674 43.985 9.095 1.00 17.61 120 LEU A CA 1
ATOM 1087 C C . LEU A 1 135 ? 46.523 44.899 8.636 1.00 17.93 120 LEU A C 1
ATOM 1088 O O . LEU A 1 135 ? 46.767 46.015 8.198 1.00 19.05 120 LEU A O 1
ATOM 1093 N N . ILE A 1 136 ? 45.285 44.428 8.777 1.00 17.21 121 ILE A N 1
ATOM 1094 C CA . ILE A 1 136 ? 44.083 45.167 8.389 1.00 16.43 121 ILE A CA 1
ATOM 1095 C C . ILE A 1 136 ? 43.987 46.539 9.069 1.00 16.52 121 ILE A C 1
ATOM 1096 O O . ILE A 1 136 ? 43.586 47.523 8.431 1.00 16.44 121 ILE A O 1
ATOM 1101 N N . THR A 1 137 ? 44.368 46.600 10.351 1.00 16.53 122 THR A N 1
ATOM 1102 C CA . THR A 1 137 ? 44.520 47.876 11.076 1.00 14.93 122 THR A CA 1
ATOM 1103 C C . THR A 1 137 ? 45.638 48.774 10.522 1.00 14.43 122 THR A C 1
ATOM 1104 O O . THR A 1 137 ? 45.398 49.975 10.374 1.00 15.64 122 THR A O 1
ATOM 1108 N N . ALA A 1 138 ? 46.833 48.231 10.213 1.00 13.15 123 ALA A N 1
ATOM 1109 C CA . ALA A 1 138 ? 47.898 49.058 9.592 1.00 12.25 123 ALA A CA 1
ATOM 1110 C C . ALA A 1 138 ? 47.417 49.641 8.262 1.00 12.37 123 ALA A C 1
ATOM 1111 O O . ALA A 1 138 ? 47.578 50.841 7.987 1.00 13.14 123 ALA A O 1
ATOM 1113 N N . LEU A 1 139 ? 46.782 48.784 7.464 1.00 11.74 124 LEU A N 1
ATOM 1114 C CA . LEU A 1 139 ? 46.153 49.180 6.212 1.00 11.67 124 LEU A CA 1
ATOM 1115 C C . LEU A 1 139 ? 45.010 50.190 6.362 1.00 13.45 124 LEU A C 1
ATOM 1116 O O . LEU A 1 139 ? 44.936 51.103 5.581 1.00 15.29 124 LEU A O 1
ATOM 1121 N N . SER A 1 140 ? 44.119 50.019 7.346 1.00 15.61 125 SER A N 1
ATOM 1122 C CA . SER A 1 140 ? 42.946 50.865 7.450 1.00 16.16 125 SER A CA 1
ATOM 1123 C C . SER A 1 140 ? 43.351 52.238 7.936 1.00 18.21 125 SER A C 1
ATOM 1124 O O . SER A 1 140 ? 42.885 53.267 7.421 1.00 17.46 125 SER A O 1
ATOM 1127 N N . GLU A 1 141 ? 44.243 52.247 8.922 1.00 18.79 126 GLU A N 1
ATOM 1128 C CA . GLU A 1 141 ? 44.698 53.483 9.536 1.00 18.91 126 GLU A CA 1
ATOM 1129 C C . GLU A 1 141 ? 45.420 54.419 8.550 1.00 17.58 126 GLU A C 1
ATOM 1130 O O . GLU A 1 141 ? 45.160 55.633 8.519 1.00 15.22 126 GLU A O 1
ATOM 1136 N N . SER A 1 142 ? 46.308 53.856 7.727 1.00 18.99 127 SER A N 1
ATOM 1137 C CA . SER A 1 142 ? 47.033 54.632 6.718 1.00 18.24 127 SER A CA 1
ATOM 1138 C C . SER A 1 142 ? 46.129 55.044 5.543 1.00 20.49 127 SER A C 1
ATOM 1139 O O . SER A 1 142 ? 46.224 56.171 5.021 1.00 17.87 127 SER A O 1
ATOM 1150 N N . GLN A 1 144 ? 43.231 55.870 5.911 1.00 23.45 129 GLN A N 1
ATOM 1151 C CA . GLN A 1 144 ? 42.577 57.063 6.449 1.00 23.48 129 GLN A CA 1
ATOM 1152 C C . GLN A 1 144 ? 43.518 58.223 6.889 1.00 23.60 129 GLN A C 1
ATOM 1153 O O . GLN A 1 144 ? 43.114 59.077 7.659 1.00 21.99 129 GLN A O 1
ATOM 1167 N N . ARG A 1 146 ? 46.209 58.517 8.851 1.00 23.99 131 ARG A N 1
ATOM 1168 C CA . ARG A 1 146 ? 46.706 58.582 10.215 1.00 22.87 131 ARG A CA 1
ATOM 1169 C C . ARG A 1 146 ? 47.987 57.765 10.278 1.00 21.61 131 ARG A C 1
ATOM 1170 O O . ARG A 1 146 ? 48.165 56.830 9.486 1.00 21.52 131 ARG A O 1
ATOM 1178 N N . PRO A 1 147 ? 48.910 58.148 11.179 1.00 22.83 132 PRO A N 1
ATOM 1179 C CA . PRO A 1 147 ? 50.253 57.554 11.150 1.00 22.46 132 PRO A CA 1
ATOM 1180 C C . PRO A 1 147 ? 50.331 56.071 11.560 1.00 22.65 132 PRO A C 1
ATOM 1181 O O . PRO A 1 147 ? 49.626 55.593 12.463 1.00 22.21 132 PRO A O 1
ATOM 1185 N N . VAL A 1 148 ? 51.189 55.345 10.863 1.00 22.29 133 VAL A N 1
ATOM 1186 C CA . VAL A 1 148 ? 51.364 53.940 11.124 1.00 21.24 133 VAL A CA 1
ATOM 1187 C C . VAL A 1 148 ? 52.865 53.703 11.273 1.00 22.03 133 VAL A C 1
ATOM 1188 O O . VAL A 1 148 ? 53.618 53.897 10.328 1.00 21.56 133 VAL A O 1
ATOM 1192 N N . GLY A 1 149 ? 53.287 53.317 12.477 1.00 22.66 134 GLY A N 1
ATOM 1193 C CA . GLY A 1 149 ? 54.692 53.065 12.761 1.00 24.01 134 GLY A CA 1
ATOM 1194 C C . GLY A 1 149 ? 55.578 54.294 12.851 1.00 25.08 134 GLY A C 1
ATOM 1195 O O . GLY A 1 149 ? 55.092 55.416 13.059 1.00 25.89 134 GLY A O 1
ATOM 1196 N N . GLY A 1 150 ? 56.882 54.078 12.665 1.00 25.96 135 GLY A N 1
ATOM 1197 C CA . GLY A 1 150 ? 57.893 55.127 12.785 1.00 27.84 135 GLY A CA 1
ATOM 1198 C C . GLY A 1 150 ? 58.310 55.271 14.233 1.00 30.45 135 GLY A C 1
ATOM 1199 O O . GLY A 1 150 ? 58.986 56.228 14.620 1.00 30.94 135 GLY A O 1
ATOM 1200 N N . ALA A 1 151 ? 57.899 54.311 15.048 1.00 32.31 136 ALA A N 1
ATOM 1201 C CA . ALA A 1 151 ? 58.139 54.393 16.473 1.00 33.56 136 ALA A CA 1
ATOM 1202 C C . ALA A 1 151 ? 59.585 54.034 16.808 1.00 34.24 136 ALA A C 1
ATOM 1203 O O . ALA A 1 151 ? 60.288 53.412 16.003 1.00 34.65 136 ALA A O 1
ATOM 1205 N N . GLU A 1 152 ? 60.017 54.463 17.990 1.00 35.38 137 GLU A N 1
ATOM 1206 C CA . GLU A 1 152 ? 61.327 54.147 18.545 1.00 36.01 137 GLU A CA 1
ATOM 1207 C C . GLU A 1 152 ? 61.268 52.861 19.361 1.00 33.86 137 GLU A C 1
ATOM 1208 O O . GLU A 1 152 ? 60.714 52.843 20.459 1.00 33.31 137 GLU A O 1
ATOM 1214 N N . VAL A 1 153 ? 61.875 51.804 18.819 1.00 31.47 138 VAL A N 1
ATOM 1215 C CA . VAL A 1 153 ? 61.737 50.434 19.322 1.00 29.01 138 VAL A CA 1
ATOM 1216 C C . VAL A 1 153 ? 63.136 49.799 19.510 1.00 27.37 138 VAL A C 1
ATOM 1217 O O . VAL A 1 153 ? 64.048 50.015 18.712 1.00 26.42 138 VAL A O 1
ATOM 1221 N N . SER A 1 154 ? 63.308 49.035 20.580 1.00 25.77 139 SER A N 1
ATOM 1222 C CA . SER A 1 154 ? 64.597 48.428 20.891 1.00 25.03 139 SER A CA 1
ATOM 1223 C C . SER A 1 154 ? 64.985 47.436 19.790 1.00 23.04 139 SER A C 1
ATOM 1224 O O . SER A 1 154 ? 64.118 46.974 19.052 1.00 23.14 139 SER A O 1
ATOM 1227 N N . SER A 1 155 ? 66.264 47.089 19.686 1.00 22.17 140 SER A N 1
ATOM 1228 C CA . SER A 1 155 ? 66.711 46.122 18.666 1.00 23.78 140 SER A CA 1
ATOM 1229 C C . SER A 1 155 ? 65.976 44.762 18.753 1.00 22.91 140 SER A C 1
ATOM 1230 O O . SER A 1 155 ? 65.701 44.129 17.736 1.00 22.85 140 SER A O 1
ATOM 1233 N N . GLU A 1 156 ? 65.684 44.333 19.978 1.00 23.62 141 GLU A N 1
ATOM 1234 C CA . GLU A 1 156 ? 65.065 43.038 20.274 1.00 23.58 141 GLU A CA 1
ATOM 1235 C C . GLU A 1 156 ? 63.658 42.896 19.684 1.00 22.17 141 GLU A C 1
ATOM 1236 O O . GLU A 1 156 ? 63.254 41.808 19.309 1.00 23.03 141 GLU A O 1
ATOM 1242 N N . LEU A 1 157 ? 62.927 43.999 19.600 1.00 22.54 142 LEU A N 1
ATOM 1243 C CA . LEU A 1 157 ? 61.582 43.987 19.037 1.00 24.49 142 LEU A CA 1
ATOM 1244 C C . LEU A 1 157 ? 61.576 44.289 17.537 1.00 24.68 142 LEU A C 1
ATOM 1245 O O . LEU A 1 157 ? 60.601 44.043 16.844 1.00 24.01 142 LEU A O 1
ATOM 1250 N N . ARG A 1 158 ? 62.683 44.839 17.056 1.00 26.47 143 ARG A N 1
ATOM 1251 C CA . ARG A 1 158 ? 62.911 45.054 15.643 1.00 25.74 143 ARG A CA 1
ATOM 1252 C C . ARG A 1 158 ? 63.387 43.788 14.948 1.00 26.21 143 ARG A C 1
ATOM 1253 O O . ARG A 1 158 ? 63.216 43.633 13.728 1.00 26.14 143 ARG A O 1
ATOM 1261 N N . ALA A 1 159 ? 63.999 42.891 15.724 1.00 25.75 144 ALA A N 1
ATOM 1262 C CA . ALA A 1 159 ? 64.481 41.617 15.207 1.00 26.42 144 ALA A CA 1
ATOM 1263 C C . ALA A 1 159 ? 63.327 40.923 14.524 1.00 26.43 144 ALA A C 1
ATOM 1264 O O . ALA A 1 159 ? 62.181 41.095 14.910 1.00 25.08 144 ALA A O 1
ATOM 1266 N N . SER A 1 160 ? 63.613 40.154 13.491 1.00 29.18 145 SER A N 1
ATOM 1267 C CA . SER A 1 160 ? 62.537 39.422 12.838 1.00 31.83 145 SER A CA 1
ATOM 1268 C C . SER A 1 160 ? 62.470 37.973 13.279 1.00 32.51 145 SER A C 1
ATOM 1269 O O . SER A 1 160 ? 63.429 37.420 13.815 1.00 34.11 145 SER A O 1
ATOM 1272 N N . ILE A 1 161 ? 61.297 37.396 13.086 1.00 33.55 146 ILE A N 1
ATOM 1273 C CA . ILE A 1 161 ? 61.047 35.978 13.289 1.00 34.52 146 ILE A CA 1
ATOM 1274 C C . ILE A 1 161 ? 61.176 35.260 11.910 1.00 34.65 146 ILE A C 1
ATOM 1275 O O . ILE A 1 161 ? 61.025 35.909 10.863 1.00 32.79 146 ILE A O 1
ATOM 1280 N N . PRO A 1 162 ? 61.489 33.939 11.905 1.00 34.17 147 PRO A N 1
ATOM 1281 C CA . PRO A 1 162 ? 61.548 33.187 10.649 1.00 34.14 147 PRO A CA 1
ATOM 1282 C C . PRO A 1 162 ? 60.218 33.043 9.862 1.00 34.05 147 PRO A C 1
ATOM 1283 O O . PRO A 1 162 ? 59.154 32.794 10.446 1.00 33.03 147 PRO A O 1
ATOM 1287 N N . LYS A 1 163 ? 60.313 33.197 8.540 1.00 34.72 148 LYS A N 1
ATOM 1288 C CA . LYS A 1 163 ? 59.235 32.852 7.604 1.00 34.74 148 LYS A CA 1
ATOM 1289 C C . LYS A 1 163 ? 59.105 31.334 7.488 1.00 35.38 148 LYS A C 1
ATOM 1290 O O . LYS A 1 163 ? 60.108 30.608 7.600 1.00 35.01 148 LYS A O 1
ATOM 1296 N N . GLY A 1 164 ? 57.878 30.872 7.225 1.00 34.66 149 GLY A N 1
ATOM 1297 C CA . GLY A 1 164 ? 57.574 29.452 7.031 1.00 34.88 149 GLY A CA 1
ATOM 1298 C C . GLY A 1 164 ? 56.463 29.037 7.969 1.00 35.25 149 GLY A C 1
ATOM 1299 O O . GLY A 1 164 ? 55.877 29.885 8.630 1.00 35.79 149 GLY A O 1
ATOM 1300 N N . HIS A 1 165 ? 56.168 27.743 8.037 1.00 35.32 150 HIS A N 1
ATOM 1301 C CA . HIS A 1 165 ? 55.115 27.258 8.934 1.00 37.01 150 HIS A CA 1
ATOM 1302 C C . HIS A 1 165 ? 55.674 26.347 10.025 1.00 38.61 150 HIS A C 1
ATOM 1303 O O . HIS A 1 165 ? 56.527 25.514 9.740 1.00 39.14 150 HIS A O 1
ATOM 1310 N N . PRO A 1 166 ? 55.195 26.506 11.276 1.00 39.96 151 PRO A N 1
ATOM 1311 C CA . PRO A 1 166 ? 55.619 25.647 12.396 1.00 40.82 151 PRO A CA 1
ATOM 1312 C C . PRO A 1 166 ? 55.169 24.186 12.250 1.00 42.59 151 PRO A C 1
ATOM 1313 O O . PRO A 1 166 ? 54.150 23.916 11.596 1.00 42.71 151 PRO A O 1
ATOM 1317 N N . LYS A 1 167 ? 55.915 23.281 12.896 1.00 43.45 152 LYS A N 1
ATOM 1318 C CA . LYS A 1 167 ? 55.749 21.822 12.811 1.00 44.27 152 LYS A CA 1
ATOM 1319 C C . LYS A 1 167 ? 54.324 21.288 12.937 1.00 44.67 152 LYS A C 1
ATOM 1320 O O . LYS A 1 167 ? 53.928 20.398 12.179 1.00 45.08 152 LYS A O 1
ATOM 1322 N N . GLY A 1 168 ? 53.560 21.811 13.891 1.00 44.80 153 GLY A N 1
ATOM 1323 C CA . GLY A 1 168 ? 52.199 21.307 14.121 1.00 45.82 153 GLY A CA 1
ATOM 1324 C C . GLY A 1 168 ? 51.129 21.859 13.182 1.00 45.92 153 GLY A C 1
ATOM 1325 O O . GLY A 1 168 ? 49.932 21.815 13.488 1.00 45.22 153 GLY A O 1
ATOM 1334 N N . ASP A 1 170 ? 49.746 22.335 9.047 1.00 40.63 155 ASP A N 1
ATOM 1335 C CA . ASP A 1 170 ? 49.713 22.023 7.624 1.00 38.38 155 ASP A CA 1
ATOM 1336 C C . ASP A 1 170 ? 49.763 23.341 6.884 1.00 36.79 155 ASP A C 1
ATOM 1337 O O . ASP A 1 170 ? 49.119 24.298 7.317 1.00 36.53 155 ASP A O 1
ATOM 1342 N N . PRO A 1 171 ? 50.544 23.406 5.787 1.00 34.77 156 PRO A N 1
ATOM 1343 C CA . PRO A 1 171 ? 50.801 24.653 5.029 1.00 33.12 156 PRO A CA 1
ATOM 1344 C C . PRO A 1 171 ? 49.545 25.363 4.471 1.00 31.50 156 PRO A C 1
ATOM 1345 O O . PRO A 1 171 ? 49.542 26.604 4.321 1.00 29.82 156 PRO A O 1
ATOM 1349 N N . LEU A 1 172 ? 48.497 24.589 4.178 1.00 28.94 157 LEU A N 1
ATOM 1350 C CA . LEU A 1 172 ? 47.283 25.133 3.573 1.00 27.68 157 LEU A CA 1
ATOM 1351 C C . LEU A 1 172 ? 46.025 24.406 4.061 1.00 25.36 157 LEU A C 1
ATOM 1352 O O . LEU A 1 172 ? 45.787 23.253 3.717 1.00 25.74 157 LEU A O 1
ATOM 1357 N N . LEU A 1 173 ? 45.240 25.103 4.880 1.00 23.45 158 LEU A N 1
ATOM 1358 C CA . LEU A 1 173 ? 44.003 24.598 5.481 1.00 21.98 158 LEU A CA 1
ATOM 1359 C C . LEU A 1 173 ? 42.840 24.593 4.471 1.00 22.08 158 LEU A C 1
ATOM 1360 O O . LEU A 1 173 ? 42.607 25.607 3.818 1.00 23.21 158 LEU A O 1
ATOM 1365 N N . PRO A 1 174 ? 42.121 23.453 4.315 1.00 21.46 159 PRO A N 1
ATOM 1366 C CA . PRO A 1 174 ? 40.972 23.383 3.388 1.00 20.74 159 PRO A CA 1
ATOM 1367 C C . PRO A 1 174 ? 39.697 24.105 3.860 1.00 20.75 159 PRO A C 1
ATOM 1368 O O . PRO A 1 174 ? 39.099 23.745 4.871 1.00 21.66 159 PRO A O 1
ATOM 1372 N N . LEU A 1 175 ? 39.250 25.075 3.078 1.00 18.50 160 LEU A N 1
ATOM 1373 C CA . LEU A 1 175 ? 38.045 25.802 3.395 1.00 16.01 160 LEU A CA 1
ATOM 1374 C C . LEU A 1 175 ? 36.938 25.369 2.460 1.00 17.25 160 LEU A C 1
ATOM 1375 O O . LEU A 1 175 ? 37.171 25.220 1.255 1.00 19.15 160 LEU A O 1
ATOM 1380 N N . VAL A 1 176 ? 35.736 25.185 3.007 1.00 16.80 161 VAL A N 1
ATOM 1381 C CA . VAL A 1 176 ? 34.551 24.883 2.214 1.00 16.34 161 VAL A CA 1
ATOM 1382 C C . VAL A 1 176 ? 34.203 26.068 1.313 1.00 18.68 161 VAL A C 1
ATOM 1383 O O . VAL A 1 176 ? 34.064 27.200 1.789 1.00 18.76 161 VAL A O 1
ATOM 1387 N N . ASP A 1 177 ? 34.090 25.799 0.005 1.00 19.74 162 ASP A N 1
ATOM 1388 C CA . ASP A 1 177 ? 33.549 26.773 -0.934 1.00 19.17 162 ASP A CA 1
ATOM 1389 C C . ASP A 1 177 ? 32.018 26.851 -0.778 1.00 19.75 162 ASP A C 1
ATOM 1390 O O . ASP A 1 177 ? 31.323 25.863 -0.970 1.00 18.48 162 ASP A O 1
ATOM 1395 N N . ALA A 1 178 ? 31.501 28.023 -0.410 1.00 20.88 163 ALA A N 1
ATOM 1396 C CA . ALA A 1 178 ? 30.056 28.173 -0.207 1.00 21.54 163 ALA A CA 1
ATOM 1397 C C . ALA A 1 178 ? 29.279 27.955 -1.522 1.00 23.15 163 ALA A C 1
ATOM 1398 O O . ALA A 1 178 ? 28.124 27.547 -1.486 1.00 23.78 163 ALA A O 1
ATOM 1400 N N . THR A 1 179 ? 29.934 28.205 -2.667 1.00 23.12 164 THR A N 1
ATOM 1401 C CA . THR A 1 179 ? 29.348 27.998 -3.996 1.00 23.61 164 THR A CA 1
ATOM 1402 C C . THR A 1 179 ? 29.368 26.548 -4.524 1.00 23.86 164 THR A C 1
ATOM 1403 O O . THR A 1 179 ? 28.623 26.228 -5.443 1.00 25.62 164 THR A O 1
ATOM 1407 N N . LYS A 1 180 ? 30.218 25.682 -3.981 1.00 22.75 165 LYS A N 1
ATOM 1408 C CA . LYS A 1 180 ? 30.177 24.264 -4.345 1.00 21.51 165 LYS A CA 1
ATOM 1409 C C . LYS A 1 180 ? 29.469 23.451 -3.248 1.00 20.83 165 LYS A C 1
ATOM 1410 O O . LYS A 1 180 ? 29.515 22.214 -3.258 1.00 18.21 165 LYS A O 1
ATOM 1416 N N . ALA A 1 181 ? 28.817 24.151 -2.316 1.00 20.17 166 ALA A N 1
ATOM 1417 C CA . ALA A 1 181 ? 28.319 23.522 -1.075 1.00 19.05 166 ALA A CA 1
ATOM 1418 C C . ALA A 1 181 ? 26.815 23.272 -1.058 1.00 19.04 166 ALA A C 1
ATOM 1419 O O . ALA A 1 181 ? 26.047 23.953 -1.741 1.00 18.82 166 ALA A O 1
ATOM 1421 N N . SER A 1 182 ? 26.404 22.304 -0.241 1.00 20.42 167 SER A N 1
ATOM 1422 C CA . SER A 1 182 ? 25.006 21.946 -0.102 1.00 21.66 167 SER A CA 1
ATOM 1423 C C . SER A 1 182 ? 24.207 23.077 0.543 1.00 21.92 167 SER A C 1
ATOM 1424 O O . SER A 1 182 ? 24.767 23.972 1.206 1.00 19.94 167 SER A O 1
ATOM 1427 N N . THR A 1 183 ? 22.898 23.028 0.306 1.00 23.07 168 THR A N 1
ATOM 1428 C CA . THR A 1 183 ? 21.898 23.812 1.037 1.00 23.20 168 THR A CA 1
ATOM 1429 C C . THR A 1 183 ? 22.130 23.848 2.552 1.00 24.04 168 THR A C 1
ATOM 1430 O O . THR A 1 183 ? 22.109 24.938 3.141 1.00 26.59 168 THR A O 1
ATOM 1434 N N . GLU A 1 184 ? 22.360 22.690 3.174 1.00 25.73 169 GLU A N 1
ATOM 1435 C CA . GLU A 1 184 ? 22.582 22.614 4.629 1.00 26.44 169 GLU A CA 1
ATOM 1436 C C . GLU A 1 184 ? 23.726 23.512 5.034 1.00 24.14 169 GLU A C 1
ATOM 1437 O O . GLU A 1 184 ? 23.548 24.345 5.908 1.00 24.39 169 GLU A O 1
ATOM 1443 N N . VAL A 1 185 ? 24.879 23.343 4.371 1.00 22.65 170 VAL A N 1
ATOM 1444 C CA . VAL A 1 185 ? 26.124 24.090 4.644 1.00 21.99 170 VAL A CA 1
ATOM 1445 C C . VAL A 1 185 ? 26.024 25.599 4.300 1.00 21.64 170 VAL A C 1
ATOM 1446 O O . VAL A 1 185 ? 26.555 26.441 5.039 1.00 19.21 170 VAL A O 1
ATOM 1450 N N . GLN A 1 186 ? 25.319 25.937 3.210 1.00 20.51 171 GLN A N 1
ATOM 1451 C CA . GLN A 1 186 ? 25.110 27.335 2.849 1.00 19.75 171 GLN A CA 1
ATOM 1452 C C . GLN A 1 186 ? 24.306 27.981 3.960 1.00 20.03 171 GLN A C 1
ATOM 1453 O O . GLN A 1 186 ? 24.611 29.087 4.407 1.00 19.94 171 GLN A O 1
ATOM 1459 N N . GLY A 1 187 ? 23.261 27.270 4.383 1.00 19.11 172 GLY A N 1
ATOM 1460 C CA . GLY A 1 187 ? 22.466 27.642 5.539 1.00 17.01 172 GLY A CA 1
ATOM 1461 C C . GLY A 1 187 ? 23.290 27.847 6.788 1.00 16.14 172 GLY A C 1
ATOM 1462 O O . GLY A 1 187 ? 23.083 28.833 7.488 1.00 17.90 172 GLY A O 1
ATOM 1463 N N . LEU A 1 188 ? 24.225 26.935 7.067 1.00 15.35 173 LEU A N 1
ATOM 1464 C CA . LEU A 1 188 ? 25.045 26.993 8.291 1.00 14.12 173 LEU A CA 1
ATOM 1465 C C . LEU A 1 188 ? 25.956 28.211 8.298 1.00 13.84 173 LEU A C 1
ATOM 1466 O O . LEU A 1 188 ? 26.113 28.872 9.325 1.00 13.62 173 LEU A O 1
ATOM 1471 N N . LEU A 1 189 ? 26.567 28.491 7.146 1.00 14.89 174 LEU A N 1
ATOM 1472 C CA . LEU A 1 189 ? 27.518 29.588 7.004 1.00 15.74 174 LEU A CA 1
ATOM 1473 C C . LEU A 1 189 ? 26.821 30.927 7.065 1.00 17.01 174 LEU A C 1
ATOM 1474 O O . LEU A 1 189 ? 27.347 31.874 7.650 1.00 18.38 174 LEU A O 1
ATOM 1479 N N . LYS A 1 190 ? 25.638 30.992 6.461 1.00 16.04 175 LYS A N 1
ATOM 1480 C CA . LYS A 1 190 ? 24.849 32.204 6.457 1.00 17.27 175 LYS A CA 1
ATOM 1481 C C . LYS A 1 190 ? 24.305 32.513 7.854 1.00 17.78 175 LYS A C 1
ATOM 1482 O O . LYS A 1 190 ? 24.287 33.689 8.263 1.00 17.42 175 LYS A O 1
ATOM 1488 N N . ARG A 1 191 ? 23.895 31.470 8.588 1.00 19.51 176 ARG A N 1
ATOM 1489 C CA . ARG A 1 191 ? 23.399 31.618 9.989 1.00 21.75 176 ARG A CA 1
ATOM 1490 C C . ARG A 1 191 ? 24.456 32.156 10.973 1.00 20.85 176 ARG A C 1
ATOM 1491 O O . ARG A 1 191 ? 24.158 32.997 11.834 1.00 20.60 176 ARG A O 1
ATOM 1499 N N . VAL A 1 192 ? 25.695 31.702 10.835 1.00 19.32 177 VAL A N 1
ATOM 1500 C CA . VAL A 1 192 ? 26.744 32.146 11.765 1.00 15.85 177 VAL A CA 1
ATOM 1501 C C . VAL A 1 192 ? 27.220 33.560 11.426 1.00 15.67 177 VAL A C 1
ATOM 1502 O O . VAL A 1 192 ? 27.522 34.357 12.317 1.00 14.96 177 VAL A O 1
ATOM 1506 N N . ALA A 1 193 ? 27.229 33.875 10.135 1.00 15.71 178 ALA A N 1
ATOM 1507 C CA . ALA A 1 193 ? 27.488 35.219 9.653 1.00 15.17 178 ALA A CA 1
ATOM 1508 C C . ALA A 1 193 ? 26.405 36.209 10.143 1.00 17.04 178 ALA A C 1
ATOM 1509 O O . ALA A 1 193 ? 26.727 37.225 10.754 1.00 17.78 178 ALA A O 1
ATOM 1511 N N . ASP A 1 194 ? 25.133 35.908 9.879 1.00 17.40 179 ASP A N 1
ATOM 1512 C CA . ASP A 1 194 ? 24.034 36.711 10.416 1.00 18.35 179 ASP A CA 1
ATOM 1513 C C . ASP A 1 194 ? 24.070 36.818 11.949 1.00 18.84 179 ASP A C 1
ATOM 1514 O O . ASP A 1 194 ? 23.839 37.895 12.494 1.00 21.07 179 ASP A O 1
ATOM 1519 N N . LEU A 1 195 ? 24.384 35.726 12.640 1.00 18.88 180 LEU A N 1
ATOM 1520 C CA . LEU A 1 195 ? 24.525 35.759 14.110 1.00 19.39 180 LEU A CA 1
ATOM 1521 C C . LEU A 1 195 ? 25.430 36.897 14.630 1.00 18.37 180 LEU A C 1
ATOM 1522 O O . LEU A 1 195 ? 25.145 37.500 15.654 1.00 16.68 180 LEU A O 1
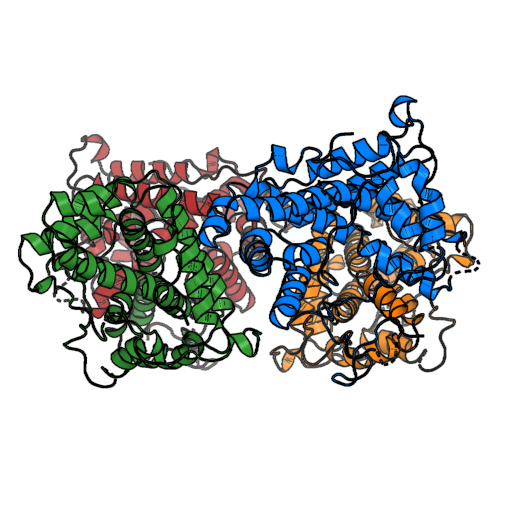ATOM 1527 N N . HIS A 1 196 ? 26.512 37.171 13.908 1.00 18.41 181 HIS A N 1
ATOM 1528 C CA . HIS A 1 196 ? 27.492 38.182 14.282 1.00 18.36 181 HIS A CA 1
ATOM 1529 C C . HIS A 1 196 ? 27.167 39.530 13.625 1.00 19.47 181 HIS A C 1
ATOM 1530 O O . HIS A 1 196 ? 27.901 40.509 13.788 1.00 18.44 181 HIS A O 1
ATOM 1537 N N . TYR A 1 197 ? 26.056 39.557 12.882 1.00 21.40 182 TYR A N 1
ATOM 1538 C CA . TYR A 1 197 ? 25.712 40.645 11.957 1.00 21.36 182 TYR A CA 1
ATOM 1539 C C . TYR A 1 197 ? 26.870 40.983 11.040 1.00 20.28 182 TYR A C 1
ATOM 1540 O O . TYR A 1 197 ? 27.302 42.146 10.949 1.00 23.24 182 TYR A O 1
ATOM 1549 N N . HIS A 1 198 ? 27.364 39.947 10.370 1.00 17.30 183 HIS A N 1
ATOM 1550 C CA . HIS A 1 198 ? 28.491 40.038 9.440 1.00 15.63 183 HIS A CA 1
ATOM 1551 C C . HIS A 1 198 ? 28.005 39.956 7.985 1.00 15.54 183 HIS A C 1
ATOM 1552 O O . HIS A 1 198 ? 26.916 39.465 7.718 1.00 16.71 183 HIS A O 1
ATOM 1559 N N . HIS A 1 199 ? 28.823 40.429 7.050 1.00 15.50 184 HIS A N 1
ATOM 1560 C CA . HIS A 1 199 ? 28.488 40.460 5.614 1.00 15.09 184 HIS A CA 1
ATOM 1561 C C . HIS A 1 199 ? 28.648 39.070 4.982 1.00 16.71 184 HIS A C 1
ATOM 1562 O O . HIS A 1 199 ? 28.118 38.797 3.898 1.00 16.73 184 HIS A O 1
ATOM 1569 N N . GLY A 1 200 ? 29.408 38.211 5.654 1.00 16.25 185 GLY A N 1
ATOM 1570 C CA . GLY A 1 200 ? 29.678 36.873 5.177 1.00 14.52 185 GLY A CA 1
ATOM 1571 C C . GLY A 1 200 ? 30.357 36.017 6.247 1.00 15.50 185 GLY A C 1
ATOM 1572 O O . GLY A 1 200 ? 30.682 36.499 7.356 1.00 14.48 185 GLY A O 1
ATOM 1573 N N . PRO A 1 201 ? 30.537 34.719 5.942 1.00 13.01 186 PRO A N 1
ATOM 1574 C CA . PRO A 1 201 ? 31.204 33.807 6.852 1.00 13.36 186 PRO A CA 1
ATOM 1575 C C . PRO A 1 201 ? 32.752 33.924 6.822 1.00 13.58 186 PRO A C 1
ATOM 1576 O O . PRO A 1 201 ? 33.349 33.993 5.757 1.00 11.66 186 PRO A O 1
ATOM 1580 N N . ALA A 1 202 ? 33.381 33.929 7.997 1.00 14.82 187 ALA A N 1
ATOM 1581 C CA . ALA A 1 202 ? 34.847 34.011 8.109 1.00 13.84 187 ALA A CA 1
ATOM 1582 C C . ALA A 1 202 ? 35.447 32.711 7.630 1.00 13.92 187 ALA A C 1
ATOM 1583 O O . ALA A 1 202 ? 34.772 31.670 7.693 1.00 13.30 187 ALA A O 1
ATOM 1585 N N . SER A 1 203 ? 36.707 32.757 7.181 1.00 13.20 188 SER A N 1
ATOM 1586 C CA . SER A 1 203 ? 37.428 31.540 6.776 1.00 14.41 188 SER A CA 1
ATOM 1587 C C . SER A 1 203 ? 37.324 30.492 7.859 1.00 15.14 188 SER A C 1
ATOM 1588 O O . SER A 1 203 ? 37.325 29.287 7.571 1.00 15.63 188 SER A O 1
ATOM 1591 N N . ASP A 1 204 ? 37.220 30.970 9.104 1.00 15.53 189 ASP A N 1
ATOM 1592 C CA . ASP A 1 204 ? 37.147 30.116 10.300 1.00 15.79 189 ASP A CA 1
ATOM 1593 C C . ASP A 1 204 ? 35.992 29.167 10.211 1.00 15.05 189 ASP A C 1
ATOM 1594 O O . ASP A 1 204 ? 36.122 27.990 10.562 1.00 15.32 189 ASP A O 1
ATOM 1599 N N . PHE A 1 205 ? 34.855 29.722 9.783 1.00 15.38 190 PHE A N 1
ATOM 1600 C CA . PHE A 1 205 ? 33.592 28.998 9.623 1.00 14.81 190 PHE A CA 1
ATOM 1601 C C . PHE A 1 205 ? 33.580 28.133 8.360 1.00 14.62 190 PHE A C 1
ATOM 1602 O O . PHE A 1 205 ? 33.031 27.039 8.371 1.00 14.15 190 PHE A O 1
ATOM 1610 N N . GLN A 1 206 ? 34.206 28.602 7.282 1.00 15.42 191 GLN A N 1
ATOM 1611 C CA . GLN A 1 206 ? 34.472 27.731 6.114 1.00 14.44 191 GLN A CA 1
ATOM 1612 C C . GLN A 1 206 ? 35.244 26.443 6.451 1.00 15.02 191 GLN A C 1
ATOM 1613 O O . GLN A 1 206 ? 35.046 25.385 5.841 1.00 14.93 191 GLN A O 1
ATOM 1619 N N . ALA A 1 207 ? 36.125 26.538 7.434 1.00 15.35 192 ALA A N 1
ATOM 1620 C CA . ALA A 1 207 ? 37.024 25.466 7.749 1.00 14.00 192 ALA A CA 1
ATOM 1621 C C . ALA A 1 207 ? 36.370 24.445 8.652 1.00 15.37 192 ALA A C 1
ATOM 1622 O O . ALA A 1 207 ? 36.674 23.257 8.583 1.00 15.80 192 ALA A O 1
ATOM 1624 N N . LEU A 1 208 ? 35.492 24.915 9.534 1.00 17.01 193 LEU A N 1
ATOM 1625 C CA . LEU A 1 208 ? 34.806 24.051 10.494 1.00 14.34 193 LEU A CA 1
ATOM 1626 C C . LEU A 1 208 ? 33.642 23.384 9.781 1.00 15.15 193 LEU A C 1
ATOM 1627 O O . LEU A 1 208 ? 33.256 22.267 10.134 1.00 14.97 193 LEU A O 1
ATOM 1632 N N . ALA A 1 209 ? 33.122 24.063 8.747 1.00 15.44 194 ALA A N 1
ATOM 1633 C CA . ALA A 1 209 ? 32.095 23.499 7.852 1.00 15.47 194 ALA A CA 1
ATOM 1634 C C . ALA A 1 209 ? 32.525 22.172 7.196 1.00 15.42 194 ALA A C 1
ATOM 1635 O O . ALA A 1 209 ? 31.708 21.496 6.592 1.00 15.51 194 ALA A O 1
ATOM 1637 N N . ASN A 1 210 ? 33.806 21.820 7.303 1.00 15.18 195 ASN A N 1
ATOM 1638 C CA . ASN A 1 210 ? 34.280 20.485 6.967 1.00 16.51 195 ASN A CA 1
ATOM 1639 C C . ASN A 1 210 ? 33.581 19.452 7.836 1.00 16.06 195 ASN A C 1
ATOM 1640 O O . ASN A 1 210 ? 33.333 18.332 7.412 1.00 16.01 195 ASN A O 1
ATOM 1645 N N . TRP A 1 211 ? 33.267 19.834 9.065 1.00 16.37 196 TRP A N 1
ATOM 1646 C CA . TRP A 1 211 ? 32.467 18.986 9.941 1.00 16.24 196 TRP A CA 1
ATOM 1647 C C . TRP A 1 211 ? 31.210 19.780 10.232 1.00 16.61 196 TRP A C 1
ATOM 1648 O O . TRP A 1 211 ? 31.131 20.456 11.268 1.00 18.38 196 TRP A O 1
ATOM 1659 N N . PRO A 1 212 ? 30.230 19.727 9.304 1.00 16.26 197 PRO A N 1
ATOM 1660 C CA . PRO A 1 212 ? 29.003 20.519 9.412 1.00 16.58 197 PRO A CA 1
ATOM 1661 C C . PRO A 1 212 ? 28.329 20.484 10.772 1.00 15.47 197 PRO A C 1
ATOM 1662 O O . PRO A 1 212 ? 27.789 21.487 11.172 1.00 19.03 197 PRO A O 1
ATOM 1666 N N . LYS A 1 213 ? 28.371 19.363 11.475 1.00 16.70 198 LYS A N 1
ATOM 1667 C CA . LYS A 1 213 ? 27.709 19.242 12.779 1.00 17.19 198 LYS A CA 1
ATOM 1668 C C . LYS A 1 213 ? 28.497 19.946 13.888 1.00 16.63 198 LYS A C 1
ATOM 1669 O O . LYS A 1 213 ? 27.900 20.419 14.858 1.00 19.40 198 LYS A O 1
ATOM 1675 N N . VAL A 1 214 ? 29.823 20.007 13.754 1.00 16.55 199 VAL A N 1
ATOM 1676 C CA . VAL A 1 214 ? 30.678 20.786 14.652 1.00 16.66 199 VAL A CA 1
ATOM 1677 C C . VAL A 1 214 ? 30.318 22.279 14.528 1.00 16.92 199 VAL A C 1
ATOM 1678 O O . VAL A 1 214 ? 30.149 22.989 15.543 1.00 18.25 199 VAL A O 1
ATOM 1682 N N . LEU A 1 215 ? 30.186 22.734 13.284 1.00 15.45 200 LEU A N 1
ATOM 1683 C CA . LEU A 1 215 ? 29.854 24.113 12.985 1.00 15.39 200 LEU A CA 1
ATOM 1684 C C . LEU A 1 215 ? 28.467 24.453 13.537 1.00 17.07 200 LEU A C 1
ATOM 1685 O O . LEU A 1 215 ? 28.271 25.532 14.124 1.00 15.68 200 LEU A O 1
ATOM 1690 N N . GLN A 1 216 ? 27.523 23.529 13.379 1.00 17.59 201 GLN A N 1
ATOM 1691 C CA . GLN A 1 216 ? 26.194 23.720 13.936 1.00 20.05 201 GLN A CA 1
ATOM 1692 C C . GLN A 1 216 ? 26.200 23.900 15.461 1.00 19.76 201 GLN A C 1
ATOM 1693 O O . GLN A 1 216 ? 25.644 24.868 15.972 1.00 21.71 201 GLN A O 1
ATOM 1699 N N . ILE A 1 217 ? 26.825 22.960 16.170 1.00 19.73 202 ILE A N 1
ATOM 1700 C CA . ILE A 1 217 ? 26.937 22.966 17.631 1.00 17.17 202 ILE A CA 1
ATOM 1701 C C . ILE A 1 217 ? 27.632 24.220 18.150 1.00 18.80 202 ILE A C 1
ATOM 1702 O O . ILE A 1 217 ? 27.136 24.871 19.078 1.00 16.67 202 ILE A O 1
ATOM 1707 N N . VAL A 1 218 ? 28.770 24.578 17.546 1.00 18.67 203 VAL A N 1
ATOM 1708 C CA . VAL A 1 218 ? 29.498 25.775 18.004 1.00 18.09 203 VAL A CA 1
ATOM 1709 C C . VAL A 1 218 ? 28.744 27.070 17.681 1.00 19.08 203 VAL A C 1
ATOM 1710 O O . VAL A 1 218 ? 28.833 28.041 18.440 1.00 20.10 203 VAL A O 1
ATOM 1714 N N . THR A 1 219 ? 27.973 27.068 16.590 1.00 20.11 204 THR A N 1
ATOM 1715 C CA . THR A 1 219 ? 27.139 28.224 16.230 1.00 20.75 204 THR A CA 1
ATOM 1716 C C . THR A 1 219 ? 25.966 28.373 17.196 1.00 21.89 204 THR A C 1
ATOM 1717 O O . THR A 1 219 ? 25.828 29.422 17.843 1.00 23.84 204 THR A O 1
ATOM 1721 N N . ASP A 1 220 ? 25.137 27.328 17.301 1.00 22.09 205 ASP A N 1
ATOM 1722 C CA . ASP A 1 220 ? 23.829 27.427 17.999 1.00 23.58 205 ASP A CA 1
ATOM 1723 C C . ASP A 1 220 ? 23.917 27.277 19.514 1.00 21.95 205 ASP A C 1
ATOM 1724 O O . ASP A 1 220 ? 23.046 27.752 20.250 1.00 22.52 205 ASP A O 1
ATOM 1729 N N . GLU A 1 221 ? 24.963 26.609 19.969 1.00 20.71 206 GLU A N 1
ATOM 1730 C CA . GLU A 1 221 ? 25.075 26.230 21.364 1.00 20.65 206 GLU A CA 1
ATOM 1731 C C . GLU A 1 221 ? 26.217 26.939 22.079 1.00 21.04 206 GLU A C 1
ATOM 1732 O O . GLU A 1 221 ? 26.152 27.163 23.309 1.00 23.35 206 GLU A O 1
ATOM 1738 N N . VAL A 1 222 ? 27.269 27.267 21.331 1.00 18.83 207 VAL A N 1
ATOM 1739 C CA . VAL A 1 222 ? 28.425 27.955 21.906 1.00 18.65 207 VAL A CA 1
ATOM 1740 C C . VAL A 1 222 ? 28.362 29.465 21.618 1.00 18.45 207 VAL A C 1
ATOM 1741 O O . VAL A 1 222 ? 28.447 30.266 22.531 1.00 21.12 207 VAL A O 1
ATOM 1745 N N . LEU A 1 223 ? 28.197 29.855 20.363 1.00 18.13 208 LEU A N 1
ATOM 1746 C CA . LEU A 1 223 ? 28.289 31.273 20.015 1.00 17.79 208 LEU A CA 1
ATOM 1747 C C . LEU A 1 223 ? 26.985 32.049 20.170 1.00 19.66 208 LEU A C 1
ATOM 1748 O O . LEU A 1 223 ? 27.014 33.265 20.417 1.00 17.01 208 LEU A O 1
ATOM 1753 N N . ALA A 1 224 ? 25.842 31.362 20.036 1.00 20.85 209 ALA A N 1
ATOM 1754 C CA . ALA A 1 224 ? 24.549 32.072 20.099 1.00 20.78 209 ALA A CA 1
ATOM 1755 C C . ALA A 1 224 ? 24.318 32.867 21.403 1.00 20.51 209 ALA A C 1
ATOM 1756 O O . ALA A 1 224 ? 23.846 34.001 21.346 1.00 18.90 209 ALA A O 1
ATOM 1758 N N . PRO A 1 225 ? 24.654 32.284 22.577 1.00 21.09 210 PRO A N 1
ATOM 1759 C CA . PRO A 1 225 ? 24.447 33.084 23.781 1.00 20.61 210 PRO A CA 1
ATOM 1760 C C . PRO A 1 225 ? 25.474 34.181 24.034 1.00 21.19 210 PRO A C 1
ATOM 1761 O O . PRO A 1 225 ? 25.274 34.985 24.949 1.00 19.45 210 PRO A O 1
ATOM 1765 N N . VAL A 1 226 ? 26.570 34.207 23.267 1.00 21.68 211 VAL A N 1
ATOM 1766 C CA . VAL A 1 226 ? 27.643 35.170 23.534 1.00 22.03 211 VAL A CA 1
ATOM 1767 C C . VAL A 1 226 ? 27.826 36.249 22.483 1.00 22.36 211 VAL A C 1
ATOM 1768 O O . VAL A 1 226 ? 28.073 37.406 22.835 1.00 23.95 211 VAL A O 1
ATOM 1772 N N . ALA A 1 227 ? 27.738 35.871 21.208 1.00 21.17 212 ALA A N 1
ATOM 1773 C CA . ALA A 1 227 ? 27.939 36.798 20.110 1.00 18.92 212 ALA A CA 1
ATOM 1774 C C . ALA A 1 227 ? 26.980 37.981 20.192 1.00 19.14 212 ALA A C 1
ATOM 1775 O O . ALA A 1 227 ? 25.815 37.817 20.552 1.00 18.58 212 ALA A O 1
ATOM 1777 N N . ARG A 1 228 ? 27.480 39.170 19.853 1.00 19.16 213 ARG A N 1
ATOM 1778 C CA . ARG A 1 228 ? 26.711 40.423 19.882 1.00 19.87 213 ARG A CA 1
ATOM 1779 C C . ARG A 1 228 ? 26.036 40.814 21.218 1.00 21.56 213 ARG A C 1
ATOM 1780 O O . ARG A 1 228 ? 25.152 41.672 21.239 1.00 20.89 213 ARG A O 1
ATOM 1788 N N . THR A 1 229 ? 26.476 40.205 22.322 1.00 23.12 214 THR A N 1
ATOM 1789 C CA . THR A 1 229 ? 26.072 40.638 23.650 1.00 24.72 214 THR A CA 1
ATOM 1790 C C . THR A 1 229 ? 26.887 41.884 24.007 1.00 26.54 214 THR A C 1
ATOM 1791 O O . THR A 1 229 ? 27.894 42.163 23.353 1.00 28.98 214 THR A O 1
ATOM 1795 N N . GLU A 1 230 ? 26.437 42.641 25.008 1.00 26.81 215 GLU A N 1
ATOM 1796 C CA . GLU A 1 230 ? 27.135 43.833 25.494 1.00 29.14 215 GLU A CA 1
ATOM 1797 C C . GLU A 1 230 ? 28.609 43.569 25.768 1.00 26.37 215 GLU A C 1
ATOM 1798 O O . GLU A 1 230 ? 29.480 44.295 25.277 1.00 25.48 215 GLU A O 1
ATOM 1804 N N . GLN A 1 231 ? 28.863 42.532 26.566 1.00 24.05 216 GLN A N 1
ATOM 1805 C CA . GLN A 1 231 ? 30.207 42.119 26.957 1.00 23.05 216 GLN A CA 1
ATOM 1806 C C . GLN A 1 231 ? 31.077 41.742 25.749 1.00 21.12 216 GLN A C 1
ATOM 1807 O O . GLN A 1 231 ? 32.282 42.054 25.709 1.00 19.65 216 GLN A O 1
ATOM 1813 N N . TYR A 1 232 ? 30.447 41.094 24.764 1.00 19.86 217 TYR A N 1
ATOM 1814 C CA . TYR A 1 232 ? 31.096 40.716 23.495 1.00 16.84 217 TYR A CA 1
ATOM 1815 C C . TYR A 1 232 ? 31.431 41.943 22.626 1.00 17.22 217 TYR A C 1
ATOM 1816 O O . TYR A 1 232 ? 32.537 42.055 22.075 1.00 16.83 217 TYR A O 1
ATOM 1825 N N . ASP A 1 233 ? 30.471 42.852 22.506 1.00 16.48 218 ASP A N 1
ATOM 1826 C CA . ASP A 1 233 ? 30.670 44.079 21.756 1.00 16.02 218 ASP A CA 1
ATOM 1827 C C . ASP A 1 233 ? 31.777 44.903 22.409 1.00 15.09 218 ASP A C 1
ATOM 1828 O O . ASP A 1 233 ? 32.661 45.417 21.721 1.00 15.38 218 ASP A O 1
ATOM 1833 N N . ALA A 1 234 ? 31.743 44.990 23.741 1.00 13.91 219 ALA A N 1
ATOM 1834 C CA . ALA A 1 234 ? 32.762 45.720 24.499 1.00 13.17 219 ALA A CA 1
ATOM 1835 C C . ALA A 1 234 ? 34.173 45.168 24.303 1.00 12.30 219 ALA A C 1
ATOM 1836 O O . ALA A 1 234 ? 35.142 45.926 24.216 1.00 14.63 219 ALA A O 1
ATOM 1838 N N . LYS A 1 235 ? 34.283 43.851 24.244 1.00 11.19 220 LYS A N 1
ATOM 1839 C CA . LYS A 1 235 ? 35.552 43.181 24.025 1.00 12.25 220 LYS A CA 1
ATOM 1840 C C . LYS A 1 235 ? 36.092 43.418 22.608 1.00 12.99 220 LYS A C 1
ATOM 1841 O O . LYS A 1 235 ? 37.295 43.611 22.445 1.00 14.09 220 LYS A O 1
ATOM 1847 N N . SER A 1 236 ? 35.203 43.380 21.606 1.00 12.73 221 SER A N 1
ATOM 1848 C CA . SER A 1 236 ? 35.536 43.742 20.234 1.00 13.93 221 SER A CA 1
ATOM 1849 C C . SER A 1 236 ? 36.045 45.196 20.097 1.00 15.07 221 SER A C 1
ATOM 1850 O O . SER A 1 236 ? 37.097 45.431 19.495 1.00 13.56 221 SER A O 1
ATOM 1853 N N . ARG A 1 237 ? 35.320 46.157 20.679 1.00 16.64 222 ARG A N 1
ATOM 1854 C CA . ARG A 1 237 ? 35.780 47.549 20.741 1.00 17.89 222 ARG A CA 1
ATOM 1855 C C . ARG A 1 237 ? 37.203 47.654 21.349 1.00 17.41 222 ARG A C 1
ATOM 1856 O O . ARG A 1 237 ? 38.058 48.364 20.823 1.00 17.79 222 ARG A O 1
ATOM 1864 N N . GLU A 1 238 ? 37.465 46.891 22.405 1.00 15.52 223 GLU A N 1
ATOM 1865 C CA . GLU A 1 238 ? 38.789 46.865 23.049 1.00 17.01 223 GLU A CA 1
ATOM 1866 C C . GLU A 1 238 ? 39.923 46.346 22.151 1.00 15.88 223 GLU A C 1
ATOM 1867 O O . GLU A 1 238 ? 41.019 46.892 22.158 1.00 16.31 223 GLU A O 1
ATOM 1873 N N . LEU A 1 239 ? 39.648 45.291 21.391 1.00 15.20 224 LEU A N 1
ATOM 1874 C CA . LEU A 1 239 ? 40.586 44.768 20.415 1.00 14.11 224 LEU A CA 1
ATOM 1875 C C . LEU A 1 239 ? 40.830 45.728 19.280 1.00 14.50 224 LEU A C 1
ATOM 1876 O O . LEU A 1 239 ? 41.985 45.968 18.931 1.00 15.70 224 LEU A O 1
ATOM 1881 N N . VAL A 1 240 ? 39.752 46.267 18.701 1.00 14.04 225 VAL A N 1
ATOM 1882 C CA . VAL A 1 240 ? 39.848 47.277 17.631 1.00 13.95 225 VAL A CA 1
ATOM 1883 C C . VAL A 1 240 ? 40.757 48.448 18.045 1.00 15.50 225 VAL A C 1
ATOM 1884 O O . VAL A 1 240 ? 41.685 48.810 17.321 1.00 17.22 225 VAL A O 1
ATOM 1888 N N . THR A 1 241 ? 40.478 49.010 19.219 1.00 17.25 226 THR A N 1
ATOM 1889 C CA . THR A 1 241 ? 41.240 50.116 19.809 1.00 17.72 226 THR A CA 1
ATOM 1890 C C . THR A 1 241 ? 42.694 49.730 20.096 1.00 17.57 226 THR A C 1
ATOM 1891 O O . THR A 1 241 ? 43.612 50.408 19.657 1.00 17.83 226 THR A O 1
ATOM 1895 N N . ARG A 1 242 ? 42.894 48.638 20.829 1.00 17.45 227 ARG A N 1
ATOM 1896 C CA . ARG A 1 242 ? 44.235 48.171 21.168 1.00 16.72 227 ARG A CA 1
ATOM 1897 C C . ARG A 1 242 ? 45.117 47.923 19.939 1.00 17.20 227 ARG A C 1
ATOM 1898 O O . ARG A 1 242 ? 46.246 48.407 19.887 1.00 17.03 227 ARG A O 1
ATOM 1906 N N . ALA A 1 243 ? 44.591 47.183 18.959 1.00 17.61 228 ALA A N 1
ATOM 1907 C CA . ALA A 1 243 ? 45.253 46.975 17.666 1.00 16.26 228 ALA A CA 1
ATOM 1908 C C . ALA A 1 243 ? 45.632 48.282 16.961 1.00 17.20 228 ALA A C 1
ATOM 1909 O O . ALA A 1 243 ? 46.670 48.347 16.318 1.00 17.39 228 ALA A O 1
ATOM 1911 N N . ARG A 1 244 ? 44.780 49.305 17.094 1.00 18.69 229 ARG A N 1
ATOM 1912 C CA . ARG A 1 244 ? 45.003 50.673 16.568 1.00 19.00 229 ARG A CA 1
ATOM 1913 C C . ARG A 1 244 ? 46.254 51.274 17.197 1.00 17.87 229 ARG A C 1
ATOM 1914 O O . ARG A 1 244 ? 47.091 51.796 16.498 1.00 17.88 229 ARG A O 1
ATOM 1922 N N . GLU A 1 245 ? 46.387 51.158 18.517 1.00 18.57 230 GLU A N 1
ATOM 1923 C CA . GLU A 1 245 ? 47.559 51.659 19.231 1.00 19.17 230 GLU A CA 1
ATOM 1924 C C . GLU A 1 245 ? 48.794 50.849 18.870 1.00 19.13 230 GLU A C 1
ATOM 1925 O O . GLU A 1 245 ? 49.879 51.413 18.653 1.00 19.72 230 GLU A O 1
ATOM 1931 N N . LEU A 1 246 ? 48.630 49.528 18.824 1.00 16.85 231 LEU A N 1
ATOM 1932 C CA . LEU A 1 246 ? 49.729 48.660 18.480 1.00 16.25 231 LEU A CA 1
ATOM 1933 C C . LEU A 1 246 ? 50.302 49.016 17.104 1.00 16.28 231 LEU A C 1
ATOM 1934 O O . LEU A 1 246 ? 51.526 49.002 16.946 1.00 17.25 231 LEU A O 1
ATOM 1939 N N . VAL A 1 247 ? 49.461 49.353 16.116 1.00 15.83 232 VAL A N 1
ATOM 1940 C CA . VAL A 1 247 ? 50.048 49.722 14.803 1.00 15.76 232 VAL A CA 1
ATOM 1941 C C . VAL A 1 247 ? 50.762 51.070 14.783 1.00 16.37 232 VAL A C 1
ATOM 1942 O O . VAL A 1 247 ? 51.663 51.249 13.970 1.00 17.57 232 VAL A O 1
ATOM 1946 N N . ARG A 1 248 ? 50.363 52.002 15.655 1.00 18.51 233 ARG A N 1
ATOM 1947 C CA . ARG A 1 248 ? 51.052 53.290 15.819 1.00 20.82 233 ARG A CA 1
ATOM 1948 C C . ARG A 1 248 ? 52.479 53.119 16.283 1.00 21.06 233 ARG A C 1
ATOM 1949 O O . ARG A 1 248 ? 53.356 53.864 15.853 1.00 20.68 233 ARG A O 1
ATOM 1957 N N . GLY A 1 249 ? 52.674 52.149 17.185 1.00 22.07 234 GLY A N 1
ATOM 1958 C CA . GLY A 1 249 ? 53.956 51.874 17.832 1.00 20.41 234 GLY A CA 1
ATOM 1959 C C . GLY A 1 249 ? 54.821 50.938 17.018 1.00 20.86 234 GLY A C 1
ATOM 1960 O O . GLY A 1 249 ? 55.914 50.563 17.439 1.00 21.70 234 GLY A O 1
ATOM 1961 N N . LEU A 1 250 ? 54.357 50.555 15.837 1.00 21.26 235 LEU A N 1
ATOM 1962 C CA . LEU A 1 250 ? 55.151 49.655 15.008 1.00 22.19 235 LEU A CA 1
ATOM 1963 C C . LEU A 1 250 ? 56.511 50.298 14.701 1.00 23.61 235 LEU A C 1
ATOM 1964 O O . LEU A 1 250 ? 56.602 51.530 14.572 1.00 21.68 235 LEU A O 1
ATOM 1969 N N . PRO A 1 251 ? 57.580 49.473 14.632 1.00 24.23 236 PRO A N 1
ATOM 1970 C CA . PRO A 1 251 ? 58.825 49.982 14.060 1.00 23.93 236 PRO A CA 1
ATOM 1971 C C . PRO A 1 251 ? 58.713 49.989 12.530 1.00 26.61 236 PRO A C 1
ATOM 1972 O O . PRO A 1 251 ? 58.012 49.136 11.946 1.00 26.98 236 PRO A O 1
ATOM 1976 N N . GLY A 1 252 ? 59.384 50.937 11.885 1.00 26.77 237 GLY A N 1
ATOM 1977 C CA . GLY A 1 252 ? 59.321 51.052 10.437 1.00 27.94 237 GLY A CA 1
ATOM 1978 C C . GLY A 1 252 ? 57.979 51.573 9.971 1.00 28.95 237 GLY A C 1
ATOM 1979 O O . GLY A 1 252 ? 57.328 52.346 10.667 1.00 30.35 237 GLY A O 1
ATOM 1980 N N . SER A 1 253 ? 57.570 51.139 8.785 1.00 30.16 238 SER A N 1
ATOM 1981 C CA . SER A 1 253 ? 56.328 51.579 8.165 1.00 30.53 238 SER A CA 1
ATOM 1982 C C . SER A 1 253 ? 55.497 50.374 7.752 1.00 29.26 238 SER A C 1
ATOM 1983 O O . SER A 1 253 ? 56.023 49.275 7.523 1.00 28.90 238 SER A O 1
ATOM 1986 N N . ALA A 1 254 ? 54.195 50.601 7.662 1.00 26.74 239 ALA A N 1
ATOM 1987 C CA . ALA A 1 254 ? 53.256 49.603 7.221 1.00 24.87 239 ALA A CA 1
ATOM 1988 C C . ALA A 1 254 ? 52.149 50.352 6.509 1.00 24.82 239 ALA A C 1
ATOM 1989 O O . ALA A 1 254 ? 52.057 51.589 6.604 1.00 24.30 239 ALA A O 1
ATOM 1991 N N . GLY A 1 255 ? 51.328 49.619 5.767 1.00 23.57 240 GLY A N 1
ATOM 1992 C CA . GLY A 1 255 ? 50.201 50.223 5.061 1.00 25.30 240 GLY A CA 1
ATOM 1993 C C . GLY A 1 255 ? 50.622 51.101 3.905 1.00 25.22 240 GLY A C 1
ATOM 1994 O O . GLY A 1 255 ? 51.795 51.126 3.534 1.00 24.78 240 GLY A O 1
ATOM 1995 N N . VAL A 1 256 ? 49.647 51.796 3.322 1.00 26.42 241 VAL A N 1
ATOM 1996 C CA . VAL A 1 256 ? 49.878 52.773 2.242 1.00 26.65 241 VAL A CA 1
ATOM 1997 C C . VAL A 1 256 ? 48.809 53.872 2.323 1.00 27.40 241 VAL A C 1
ATOM 1998 O O . VAL A 1 256 ? 47.606 53.591 2.427 1.00 26.95 241 VAL A O 1
ATOM 2002 N N . GLN A 1 257 ? 49.268 55.123 2.345 1.00 29.77 242 GLN A N 1
ATOM 2003 C CA . GLN A 1 257 ? 48.394 56.284 2.565 1.00 31.08 242 GLN A CA 1
ATOM 2004 C C . GLN A 1 257 ? 47.510 56.479 1.342 1.00 31.89 242 GLN A C 1
ATOM 2005 O O . GLN A 1 257 ? 47.930 56.153 0.224 1.00 33.57 242 GLN A O 1
ATOM 2011 N N . ARG A 1 258 ? 46.297 56.991 1.549 1.00 31.63 243 ARG A N 1
ATOM 2012 C CA . ARG A 1 258 ? 45.319 57.160 0.472 1.00 33.70 243 ARG A CA 1
ATOM 2013 C C . ARG A 1 258 ? 45.755 58.154 -0.608 1.00 34.69 243 ARG A C 1
ATOM 2014 O O . ARG A 1 258 ? 45.353 58.025 -1.771 1.00 34.35 243 ARG A O 1
ATOM 2022 N N . SER A 1 259 ? 46.557 59.143 -0.220 1.00 35.34 244 SER A N 1
ATOM 2023 C CA . SER A 1 259 ? 47.128 60.082 -1.173 1.00 37.11 244 SER A CA 1
ATOM 2024 C C . SER A 1 259 ? 48.000 59.371 -2.224 1.00 38.51 244 SER A C 1
ATOM 2025 O O . SER A 1 259 ? 48.028 59.766 -3.397 1.00 38.67 244 SER A O 1
ATOM 2028 N N . GLU A 1 260 ? 48.690 58.311 -1.815 1.00 39.02 245 GLU A N 1
ATOM 2029 C CA . GLU A 1 260 ? 49.595 57.614 -2.721 1.00 40.05 245 GLU A CA 1
ATOM 2030 C C . GLU A 1 260 ? 48.898 56.653 -3.689 1.00 40.46 245 GLU A C 1
ATOM 2031 O O . GLU A 1 260 ? 49.550 56.045 -4.535 1.00 40.49 245 GLU A O 1
ATOM 2037 N N . LEU A 1 261 ? 47.581 56.519 -3.576 1.00 41.01 246 LEU A N 1
ATOM 2038 C CA . LEU A 1 261 ? 46.850 55.562 -4.402 1.00 42.53 246 LEU A CA 1
ATOM 2039 C C . LEU A 1 261 ? 45.963 56.267 -5.403 1.00 45.78 246 LEU A C 1
ATOM 2040 O O . LEU A 1 261 ? 45.198 55.619 -6.106 1.00 45.75 246 LEU A O 1
ATOM 2053 N N . SER A 1 263 ? 46.895 57.820 -8.192 1.00 54.42 248 SER A N 1
ATOM 2054 C CA . SER A 1 263 ? 47.315 57.309 -9.507 1.00 55.16 248 SER A CA 1
ATOM 2055 C C . SER A 1 263 ? 46.830 55.883 -9.799 1.00 55.10 248 SER A C 1
ATOM 2056 O O . SER A 1 263 ? 46.673 55.495 -10.956 1.00 55.42 248 SER A O 1
ATOM 2067 N N . LEU A 1 265 ? 43.988 53.946 -8.094 1.00 43.78 250 LEU A N 1
ATOM 2068 C CA . LEU A 1 265 ? 42.582 53.558 -7.931 1.00 38.39 250 LEU A CA 1
ATOM 2069 C C . LEU A 1 265 ? 41.671 54.733 -8.218 1.00 35.92 250 LEU A C 1
ATOM 2070 O O . LEU A 1 265 ? 42.084 55.878 -8.056 1.00 35.41 250 LEU A O 1
ATOM 2075 N N . THR A 1 266 ? 40.441 54.441 -8.644 1.00 34.24 251 THR A N 1
ATOM 2076 C CA . THR A 1 266 ? 39.405 55.467 -8.837 1.00 33.61 251 THR A CA 1
ATOM 2077 C C . THR A 1 266 ? 38.839 55.952 -7.494 1.00 33.38 251 THR A C 1
ATOM 2078 O O . THR A 1 266 ? 38.950 55.247 -6.487 1.00 34.87 251 THR A O 1
ATOM 2082 N N . PRO A 1 267 ? 38.238 57.157 -7.466 1.00 32.71 252 PRO A N 1
ATOM 2083 C CA . PRO A 1 267 ? 37.635 57.661 -6.226 1.00 32.01 252 PRO A CA 1
ATOM 2084 C C . PRO A 1 267 ? 36.716 56.637 -5.561 1.00 30.94 252 PRO A C 1
ATOM 2085 O O . PRO A 1 267 ? 36.829 56.374 -4.361 1.00 32.10 252 PRO A O 1
ATOM 2089 N N . ASN A 1 268 ? 35.816 56.088 -6.362 1.00 28.90 253 ASN A N 1
ATOM 2090 C CA . ASN A 1 268 ? 34.904 55.034 -5.979 1.00 27.84 253 ASN A CA 1
ATOM 2091 C C . ASN A 1 268 ? 35.611 53.857 -5.325 1.00 27.04 253 ASN A C 1
ATOM 2092 O O . ASN A 1 268 ? 35.183 53.370 -4.268 1.00 28.57 253 ASN A O 1
ATOM 2097 N N . GLU A 1 269 ? 36.691 53.393 -5.949 1.00 25.55 254 GLU A N 1
ATOM 2098 C CA . GLU A 1 269 ? 37.478 52.275 -5.410 1.00 24.10 254 GLU A CA 1
ATOM 2099 C C . GLU A 1 269 ? 38.109 52.616 -4.062 1.00 22.81 254 GLU A C 1
ATOM 2100 O O . GLU A 1 269 ? 38.168 51.775 -3.172 1.00 21.31 254 GLU A O 1
ATOM 2106 N N . LEU A 1 270 ? 38.562 53.858 -3.928 1.00 21.84 255 LEU A N 1
ATOM 2107 C CA . LEU A 1 270 ? 39.221 54.336 -2.717 1.00 21.64 255 LEU A CA 1
ATOM 2108 C C . LEU A 1 270 ? 38.248 54.486 -1.556 1.00 20.92 255 LEU A C 1
ATOM 2109 O O . LEU A 1 270 ? 38.628 54.305 -0.384 1.00 22.37 255 LEU A O 1
ATOM 2114 N N . ALA A 1 271 ? 37.005 54.826 -1.894 1.00 18.62 256 ALA A N 1
ATOM 2115 C CA . ALA A 1 271 ? 35.904 54.881 -0.959 1.00 18.28 256 ALA A CA 1
ATOM 2116 C C . ALA A 1 271 ? 35.495 53.475 -0.506 1.00 17.68 256 ALA A C 1
ATOM 2117 O O . ALA A 1 271 ? 35.146 53.275 0.659 1.00 16.82 256 ALA A O 1
ATOM 2119 N N . GLY A 1 272 ? 35.514 52.515 -1.441 1.00 17.70 257 GLY A N 1
ATOM 2120 C CA . GLY A 1 272 ? 35.080 51.132 -1.177 1.00 15.80 257 GLY A CA 1
ATOM 2121 C C . GLY A 1 272 ? 36.145 50.423 -0.373 1.00 15.71 257 GLY A C 1
ATOM 2122 O O . GLY A 1 272 ? 35.862 49.719 0.589 1.00 14.93 257 GLY A O 1
ATOM 2123 N N . LEU A 1 273 ? 37.383 50.633 -0.786 1.00 15.09 258 LEU A N 1
ATOM 2124 C CA . LEU A 1 273 ? 38.553 50.193 -0.058 1.00 17.69 258 LEU A CA 1
ATOM 2125 C C . LEU A 1 273 ? 38.585 50.708 1.415 1.00 16.12 258 LEU A C 1
ATOM 2126 O O . LEU A 1 273 ? 38.885 49.937 2.344 1.00 14.67 258 LEU A O 1
ATOM 2131 N N . THR A 1 274 ? 38.294 51.995 1.604 1.00 14.16 259 THR A N 1
ATOM 2132 C CA . THR A 1 274 ? 38.235 52.593 2.944 1.00 15.73 259 THR A CA 1
ATOM 2133 C C . THR A 1 274 ? 37.182 51.898 3.781 1.00 15.32 259 THR A C 1
ATOM 2134 O O . THR A 1 274 ? 37.456 51.560 4.936 1.00 19.07 259 THR A O 1
ATOM 2138 N N . GLY A 1 275 ? 35.995 51.703 3.201 1.00 13.23 260 GLY A N 1
ATOM 2139 C CA . GLY A 1 275 ? 34.853 51.062 3.871 1.00 10.45 260 GLY A CA 1
ATOM 2140 C C . GLY A 1 275 ? 35.114 49.594 4.154 1.00 9.95 260 GLY A C 1
ATOM 2141 O O . GLY A 1 275 ? 34.706 49.073 5.184 1.00 10.15 260 GLY A O 1
ATOM 2142 N N . VAL A 1 276 ? 35.818 48.936 3.247 1.00 9.58 261 VAL A N 1
ATOM 2143 C CA . VAL A 1 276 ? 36.158 47.517 3.388 1.00 10.71 261 VAL A CA 1
ATOM 2144 C C . VAL A 1 276 ? 37.142 47.291 4.548 1.00 12.18 261 VAL A C 1
ATOM 2145 O O . VAL A 1 276 ? 36.952 46.384 5.368 1.00 13.20 261 VAL A O 1
ATOM 2149 N N . LEU A 1 277 ? 38.155 48.151 4.634 1.00 13.85 262 LEU A N 1
ATOM 2150 C CA . LEU A 1 277 ? 39.145 48.112 5.723 1.00 14.12 262 LEU A CA 1
ATOM 2151 C C . LEU A 1 277 ? 38.533 48.386 7.094 1.00 14.36 262 LEU A C 1
ATOM 2152 O O . LEU A 1 277 ? 38.797 47.645 8.046 1.00 15.81 262 LEU A O 1
ATOM 2157 N N . PHE A 1 278 ? 37.711 49.424 7.172 1.00 12.98 263 PHE A N 1
ATOM 2158 C CA . PHE A 1 278 ? 36.908 49.717 8.356 1.00 15.76 263 PHE A CA 1
ATOM 2159 C C . PHE A 1 278 ? 36.150 48.484 8.830 1.00 17.49 263 PHE A C 1
ATOM 2160 O O . PHE A 1 278 ? 36.333 48.029 9.950 1.00 18.12 263 PHE A O 1
ATOM 2176 N N . TYR A 1 280 ? 36.554 45.322 8.110 1.00 17.48 265 TYR A N 1
ATOM 2177 C CA . TYR A 1 280 ? 37.370 44.166 8.478 1.00 16.54 265 TYR A CA 1
ATOM 2178 C C . TYR A 1 280 ? 38.126 44.316 9.810 1.00 14.96 265 TYR A C 1
ATOM 2179 O O . TYR A 1 280 ? 38.411 43.322 10.447 1.00 14.25 265 TYR A O 1
ATOM 2188 N N . GLN A 1 281 ? 38.414 45.542 10.251 1.00 14.11 266 GLN A N 1
ATOM 2189 C CA . GLN A 1 281 ? 38.874 45.750 11.646 1.00 11.88 266 GLN A CA 1
ATOM 2190 C C . GLN A 1 281 ? 37.920 45.089 12.646 1.00 12.43 266 GLN A C 1
ATOM 2191 O O . GLN A 1 281 ? 38.350 44.343 13.523 1.00 13.01 266 GLN A O 1
ATOM 2197 N N . ARG A 1 282 ? 36.621 45.350 12.484 1.00 12.80 267 ARG A N 1
ATOM 2198 C CA . ARG A 1 282 ? 35.596 44.858 13.409 1.00 13.24 267 ARG A CA 1
ATOM 2199 C C . ARG A 1 282 ? 35.303 43.382 13.188 1.00 13.37 267 ARG A C 1
ATOM 2200 O O . ARG A 1 282 ? 35.022 42.656 14.143 1.00 14.58 267 ARG A O 1
ATOM 2208 N N . PHE A 1 283 ? 35.377 42.950 11.932 1.00 13.62 268 PHE A N 1
ATOM 2209 C CA . PHE A 1 283 ? 35.079 41.575 11.552 1.00 13.15 268 PHE A CA 1
ATOM 2210 C C . PHE A 1 283 ? 36.091 40.633 12.170 1.00 12.86 268 PHE A C 1
ATOM 2211 O O . PHE A 1 283 ? 35.707 39.653 12.846 1.00 10.54 268 PHE A O 1
ATOM 2219 N N . ILE A 1 284 ? 37.378 40.944 11.950 1.00 14.45 269 ILE A N 1
ATOM 2220 C CA . ILE A 1 284 ? 38.497 40.169 12.499 1.00 12.95 269 ILE A CA 1
ATOM 2221 C C . ILE A 1 284 ? 38.476 40.187 14.019 1.00 13.38 269 ILE A C 1
ATOM 2222 O O . ILE A 1 284 ? 38.598 39.130 14.648 1.00 14.42 269 ILE A O 1
ATOM 2227 N N . ALA A 1 285 ? 38.364 41.373 14.620 1.00 13.31 270 ALA A N 1
ATOM 2228 C CA . ALA A 1 285 ? 38.155 41.457 16.085 1.00 13.24 270 ALA A CA 1
ATOM 2229 C C . ALA A 1 285 ? 37.048 40.492 16.533 1.00 14.60 270 ALA A C 1
ATOM 2230 O O . ALA A 1 285 ? 37.278 39.670 17.426 1.00 18.35 270 ALA A O 1
ATOM 2232 N N . ASP A 1 286 ? 35.868 40.561 15.909 1.00 14.23 271 ASP A N 1
ATOM 2233 C CA . ASP A 1 286 ? 34.741 39.705 16.314 1.00 14.54 271 ASP A CA 1
ATOM 2234 C C . ASP A 1 286 ? 35.123 38.244 16.205 1.00 15.78 271 ASP A C 1
ATOM 2235 O O . ASP A 1 286 ? 34.828 37.457 17.121 1.00 16.64 271 ASP A O 1
ATOM 2240 N N . ILE A 1 287 ? 35.731 37.879 15.066 1.00 15.51 272 ILE A N 1
ATOM 2241 C CA . ILE A 1 287 ? 36.079 36.489 14.798 1.00 15.47 272 ILE A CA 1
ATOM 2242 C C . ILE A 1 287 ? 37.193 36.037 15.718 1.00 15.48 272 ILE A C 1
ATOM 2243 O O . ILE A 1 287 ? 37.147 34.910 16.221 1.00 17.13 272 ILE A O 1
ATOM 2248 N N . THR A 1 288 ? 38.183 36.903 15.948 1.00 15.69 273 THR A N 1
ATOM 2249 C CA . THR A 1 288 ? 39.230 36.616 16.922 1.00 14.61 273 THR A CA 1
ATOM 2250 C C . THR A 1 288 ? 38.610 36.176 18.266 1.00 16.09 273 THR A C 1
ATOM 2251 O O . THR A 1 288 ? 39.025 35.168 18.859 1.00 17.18 273 THR A O 1
ATOM 2255 N N . ILE A 1 289 ? 37.614 36.921 18.737 1.00 15.38 274 ILE A N 1
ATOM 2256 C CA . ILE A 1 289 ? 36.918 36.577 19.982 1.00 14.33 274 ILE A CA 1
ATOM 2257 C C . ILE A 1 289 ? 36.108 35.280 19.927 1.00 14.39 274 ILE A C 1
ATOM 2258 O O . ILE A 1 289 ? 36.147 34.492 20.874 1.00 15.28 274 ILE A O 1
ATOM 2263 N N . SER A 1 290 ? 35.329 35.085 18.854 1.00 13.45 275 SER A N 1
ATOM 2264 C CA . SER A 1 290 ? 34.377 33.975 18.778 1.00 10.89 275 SER A CA 1
ATOM 2265 C C . SER A 1 290 ? 35.087 32.616 18.827 1.00 12.15 275 SER A C 1
ATOM 2266 O O . SER A 1 290 ? 34.607 31.659 19.471 1.00 11.72 275 SER A O 1
ATOM 2269 N N . ILE A 1 291 ? 36.213 32.541 18.110 1.00 13.68 276 ILE A N 1
ATOM 2270 C CA . ILE A 1 291 ? 36.981 31.300 17.925 1.00 14.15 276 ILE A CA 1
ATOM 2271 C C . ILE A 1 291 ? 37.823 30.989 19.149 1.00 14.86 276 ILE A C 1
ATOM 2272 O O . ILE A 1 291 ? 37.937 29.830 19.542 1.00 16.13 276 ILE A O 1
ATOM 2277 N N . ILE A 1 292 ? 38.391 32.022 19.768 1.00 15.13 277 ILE A N 1
ATOM 2278 C CA . ILE A 1 292 ? 39.044 31.827 21.046 1.00 16.29 277 ILE A CA 1
ATOM 2279 C C . ILE A 1 292 ? 38.021 31.386 22.088 1.00 17.35 277 ILE A C 1
ATOM 2280 O O . ILE A 1 292 ? 38.325 30.532 22.913 1.00 17.40 277 ILE A O 1
ATOM 2285 N N . HIS A 1 293 ? 36.806 31.950 22.040 1.00 18.46 278 HIS A N 1
ATOM 2286 C CA . HIS A 1 293 ? 35.728 31.462 22.902 1.00 17.68 278 HIS A CA 1
ATOM 2287 C C . HIS A 1 293 ? 35.416 29.994 22.735 1.00 17.52 278 HIS A C 1
ATOM 2288 O O . HIS A 1 293 ? 35.350 29.277 23.718 1.00 20.96 278 HIS A O 1
ATOM 2295 N N . ILE A 1 294 ? 35.226 29.542 21.503 1.00 17.07 279 ILE A N 1
ATOM 2296 C CA . ILE A 1 294 ? 35.018 28.116 21.232 1.00 14.38 279 ILE A CA 1
ATOM 2297 C C . ILE A 1 294 ? 36.198 27.281 21.752 1.00 15.48 279 ILE A C 1
ATOM 2298 O O . ILE A 1 294 ? 36.008 26.277 22.417 1.00 15.04 279 ILE A O 1
ATOM 2303 N N . THR A 1 295 ? 37.417 27.713 21.447 1.00 16.55 280 THR A N 1
ATOM 2304 C CA . THR A 1 295 ? 38.631 27.057 21.946 1.00 17.33 280 THR A CA 1
ATOM 2305 C C . THR A 1 295 ? 38.654 26.916 23.457 1.00 18.85 280 THR A C 1
ATOM 2306 O O . THR A 1 295 ? 39.043 25.867 23.976 1.00 18.79 280 THR A O 1
ATOM 2310 N N . GLU A 1 296 ? 38.219 27.964 24.153 1.00 20.34 281 GLU A N 1
ATOM 2311 C CA . GLU A 1 296 ? 38.189 27.979 25.608 1.00 20.73 281 GLU A CA 1
ATOM 2312 C C . GLU A 1 296 ? 37.174 26.972 26.168 1.00 20.96 281 GLU A C 1
ATOM 2313 O O . GLU A 1 296 ? 37.413 26.347 27.200 1.00 21.37 281 GLU A O 1
ATOM 2319 N N . CYS A 1 297 ? 36.037 26.835 25.493 1.00 20.67 282 CYS A N 1
ATOM 2320 C CA . CYS A 1 297 ? 35.016 25.881 25.886 1.00 20.27 282 CYS A CA 1
ATOM 2321 C C . CYS A 1 297 ? 35.519 24.480 25.686 1.00 21.44 282 CYS A C 1
ATOM 2322 O O . CYS A 1 297 ? 35.032 23.561 26.332 1.00 22.38 282 CYS A O 1
ATOM 2325 N N . LEU A 1 298 ? 36.501 24.319 24.794 1.00 21.87 283 LEU A N 1
ATOM 2326 C CA . LEU A 1 298 ? 37.081 23.013 24.506 1.00 21.05 283 LEU A CA 1
ATOM 2327 C C . LEU A 1 298 ? 38.242 22.658 25.439 1.00 22.68 283 LEU A C 1
ATOM 2328 O O . LEU A 1 298 ? 38.234 21.583 26.038 1.00 22.68 283 LEU A O 1
ATOM 2333 N N . ASP A 1 299 ? 39.217 23.564 25.550 1.00 22.61 284 ASP A N 1
ATOM 2334 C CA . ASP A 1 299 ? 40.497 23.287 26.209 1.00 23.60 284 ASP A CA 1
ATOM 2335 C C . ASP A 1 299 ? 40.787 24.145 27.448 1.00 24.41 284 ASP A C 1
ATOM 2336 O O . ASP A 1 299 ? 41.766 23.886 28.151 1.00 25.64 284 ASP A O 1
ATOM 2341 N N . GLY A 1 300 ? 39.995 25.192 27.684 1.00 22.58 285 GLY A N 1
ATOM 2342 C CA . GLY A 1 300 ? 40.261 26.106 28.789 1.00 22.07 285 GLY A CA 1
ATOM 2343 C C . GLY A 1 300 ? 40.999 27.383 28.411 1.00 22.59 285 GLY A C 1
ATOM 2344 O O . GLY A 1 300 ? 41.405 27.571 27.259 1.00 20.71 285 GLY A O 1
ATOM 2345 N N . ALA A 1 301 ? 41.185 28.249 29.403 1.00 23.24 286 ALA A N 1
ATOM 2346 C CA . ALA A 1 301 ? 41.606 29.625 29.173 1.00 24.48 286 ALA A CA 1
ATOM 2347 C C . ALA A 1 301 ? 43.063 29.777 28.819 1.00 26.38 286 ALA A C 1
ATOM 2348 O O . ALA A 1 301 ? 43.432 30.728 28.135 1.00 27.36 286 ALA A O 1
ATOM 2350 N N . GLU A 1 302 ? 43.905 28.878 29.315 1.00 28.61 287 GLU A N 1
ATOM 2351 C CA . GLU A 1 302 ? 45.335 29.001 29.071 1.00 28.64 287 GLU A CA 1
ATOM 2352 C C . GLU A 1 302 ? 45.679 28.476 27.694 1.00 28.65 287 GLU A C 1
ATOM 2353 O O . GLU A 1 302 ? 46.449 29.098 26.958 1.00 28.51 287 GLU A O 1
ATOM 2359 N N . ALA A 1 303 ? 45.097 27.328 27.352 1.00 28.63 288 ALA A N 1
ATOM 2360 C CA . ALA A 1 303 ? 45.241 26.741 26.028 1.00 28.76 288 ALA A CA 1
ATOM 2361 C C . ALA A 1 303 ? 44.679 27.677 24.965 1.00 28.22 288 ALA A C 1
ATOM 2362 O O . ALA A 1 303 ? 45.218 27.757 23.868 1.00 27.57 288 ALA A O 1
ATOM 2364 N N . ALA A 1 304 ? 43.599 28.382 25.305 1.00 26.77 289 ALA A N 1
ATOM 2365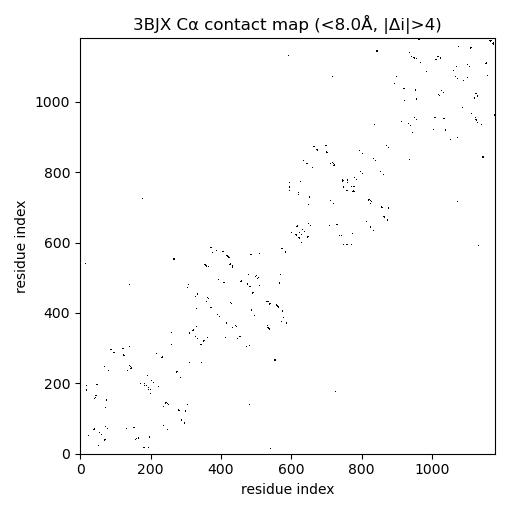 C CA . ALA A 1 304 ? 42.919 29.282 24.369 1.00 25.29 289 ALA A CA 1
ATOM 2366 C C . ALA A 1 304 ? 43.734 30.534 24.063 1.00 23.63 289 ALA A C 1
ATOM 2367 O O . ALA A 1 304 ? 43.817 30.950 22.912 1.00 23.05 289 ALA A O 1
ATOM 2369 N N . SER A 1 305 ? 44.363 31.092 25.092 1.00 21.82 290 SER A N 1
ATOM 2370 C CA . SER A 1 305 ? 44.957 32.425 25.034 1.00 20.15 290 SER A CA 1
ATOM 2371 C C . SER A 1 305 ? 46.479 32.505 24.808 1.00 19.59 290 SER A C 1
ATOM 2372 O O . SER A 1 305 ? 47.009 33.580 24.464 1.00 17.24 290 SER A O 1
ATOM 2375 N N . LYS A 1 306 ? 47.177 31.404 25.077 1.00 20.56 291 LYS A N 1
ATOM 2376 C CA . LYS A 1 306 ? 48.604 31.318 24.813 1.00 23.3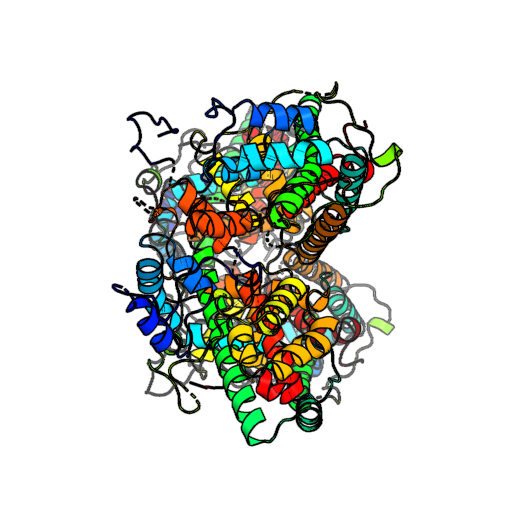6 291 LYS A CA 1
ATOM 2377 C C . LYS A 1 306 ? 48.830 31.040 23.309 1.00 21.78 291 LYS A C 1
ATOM 2378 O O . LYS A 1 306 ? 47.941 30.527 22.631 1.00 20.88 291 LYS A O 1
ATOM 2384 N N . SER A 1 307 ? 49.993 31.430 22.792 1.00 21.80 292 SER A N 1
ATOM 2385 C CA . SER A 1 307 ? 50.291 31.295 21.364 1.00 19.70 292 SER A CA 1
ATOM 2386 C C . SER A 1 307 ? 50.358 29.826 21.042 1.00 19.66 292 SER A C 1
ATOM 2387 O O . SER A 1 307 ? 51.207 29.110 21.604 1.00 20.24 292 SER A O 1
ATOM 2390 N N . PRO A 1 308 ? 49.465 29.347 20.148 1.00 19.46 293 PRO A N 1
ATOM 2391 C CA . PRO A 1 308 ? 49.451 27.907 19.866 1.00 18.49 293 PRO A CA 1
ATOM 2392 C C . PRO A 1 308 ? 50.743 27.438 19.211 1.00 18.74 293 PRO A C 1
ATOM 2393 O O . PRO A 1 308 ? 51.070 26.257 19.280 1.00 19.34 293 PRO A O 1
ATOM 2397 N N . PHE A 1 309 ? 51.452 28.368 18.575 1.00 20.20 294 PHE A N 1
ATOM 2398 C CA . PHE A 1 309 ? 52.678 28.093 17.829 1.00 21.58 294 PHE A CA 1
ATOM 2399 C C . PHE A 1 309 ? 53.788 29.098 18.205 1.00 24.39 294 PHE A C 1
ATOM 2400 O O . PHE A 1 309 ? 54.124 30.003 17.411 1.00 25.00 294 PHE A O 1
ATOM 2408 N N . PRO A 1 310 ? 54.375 28.931 19.412 1.00 25.14 295 PRO A N 1
ATOM 2409 C CA . PRO A 1 310 ? 55.430 29.801 19.962 1.00 25.43 295 PRO A CA 1
ATOM 2410 C C . PRO A 1 310 ? 56.631 29.985 19.026 1.00 24.85 295 PRO A C 1
ATOM 2411 O O . PRO A 1 310 ? 57.151 29.019 18.458 1.00 23.84 295 PRO A O 1
ATOM 2415 N N . ILE A 1 311 ? 57.073 31.226 18.902 1.00 24.43 296 ILE A N 1
ATOM 2416 C CA . ILE A 1 311 ? 58.194 31.565 18.036 1.00 25.15 296 ILE A CA 1
ATOM 2419 N N . THR B 1 17 ? 43.495 64.990 -2.084 1.00 54.14 2 THR B N 1
ATOM 2420 C CA . THR B 1 17 ? 44.866 64.486 -1.736 1.00 53.44 2 THR B CA 1
ATOM 2421 C C . THR B 1 17 ? 45.282 64.999 -0.351 1.00 52.85 2 THR B C 1
ATOM 2422 O O . THR B 1 17 ? 46.065 64.364 0.354 1.00 52.21 2 THR B O 1
ATOM 2426 N N . ASN B 1 18 ? 44.727 66.151 0.025 1.00 52.38 3 ASN B N 1
ATOM 2427 C CA . ASN B 1 18 ? 44.787 66.661 1.393 1.00 51.62 3 ASN B CA 1
ATOM 2428 C C . ASN B 1 18 ? 43.863 65.820 2.289 1.00 49.40 3 ASN B C 1
ATOM 2429 O O . ASN B 1 18 ? 42.816 65.359 1.837 1.00 49.29 3 ASN B O 1
ATOM 2434 N N . PRO B 1 19 ? 44.231 65.641 3.568 1.00 47.35 4 PRO B N 1
ATOM 2435 C CA . PRO B 1 19 ? 43.526 64.624 4.346 1.00 45.84 4 PRO B CA 1
ATOM 2436 C C . PRO B 1 19 ? 42.092 64.973 4.806 1.00 43.34 4 PRO B C 1
ATOM 2437 O O . PRO B 1 19 ? 41.335 64.067 5.196 1.00 43.62 4 PRO B O 1
ATOM 2441 N N . ALA B 1 20 ? 41.716 66.252 4.755 1.00 40.39 5 ALA B N 1
ATOM 2442 C CA . ALA B 1 20 ? 40.346 66.659 5.128 1.00 37.23 5 ALA B CA 1
ATOM 2443 C C . ALA B 1 20 ? 39.293 66.303 4.049 1.00 35.44 5 ALA B C 1
ATOM 2444 O O . ALA B 1 20 ? 38.091 66.304 4.330 1.00 34.76 5 ALA B O 1
ATOM 2446 N N . TYR B 1 21 ? 39.759 65.965 2.842 1.00 33.07 6 TYR B N 1
ATOM 2447 C CA . TYR B 1 21 ? 38.891 65.535 1.749 1.00 31.99 6 TYR B CA 1
ATOM 2448 C C . TYR B 1 21 ? 38.759 64.005 1.585 1.00 32.12 6 TYR B C 1
ATOM 2449 O O . TYR B 1 21 ? 39.768 63.280 1.533 1.00 32.28 6 TYR B O 1
ATOM 2458 N N . PHE B 1 22 ? 37.516 63.535 1.465 1.00 28.97 7 PHE B N 1
ATOM 2459 C CA . PHE B 1 22 ? 37.239 62.164 1.070 1.00 27.12 7 PHE B CA 1
ATOM 2460 C C . PHE B 1 22 ? 36.379 62.102 -0.218 1.00 26.97 7 PHE B C 1
ATOM 2461 O O . PHE B 1 22 ? 35.408 62.841 -0.336 1.00 26.68 7 PHE B O 1
ATOM 2469 N N . PRO B 1 23 ? 36.741 61.223 -1.185 1.00 27.28 8 PRO B N 1
ATOM 2470 C CA . PRO B 1 23 ? 35.958 60.962 -2.404 1.00 27.19 8 PRO B CA 1
ATOM 2471 C C . PRO B 1 23 ? 34.422 60.952 -2.224 1.00 27.59 8 PRO B C 1
ATOM 2472 O O . PRO B 1 23 ? 33.885 60.197 -1.413 1.00 28.98 8 PRO B O 1
ATOM 2476 N N . GLN B 1 24 ? 33.741 61.781 -3.008 1.00 26.25 9 GLN B N 1
ATOM 2477 C CA . GLN B 1 24 ? 32.289 61.951 -2.952 1.00 25.87 9 GLN B CA 1
ATOM 2478 C C . GLN B 1 24 ? 31.852 62.769 -4.155 1.00 24.86 9 GLN B C 1
ATOM 2479 O O . GLN B 1 24 ? 32.682 63.299 -4.890 1.00 24.96 9 GLN B O 1
ATOM 2485 N N . LEU B 1 25 ? 30.543 62.862 -4.343 1.00 24.35 10 LEU B N 1
ATOM 2486 C CA . LEU B 1 25 ? 29.966 63.645 -5.400 1.00 23.68 10 LEU B CA 1
ATOM 2487 C C . LEU B 1 25 ? 29.143 64.742 -4.728 1.00 22.46 10 LEU B C 1
ATOM 2488 O O . LEU B 1 25 ? 28.158 64.475 -4.042 1.00 21.11 10 LEU B O 1
ATOM 2493 N N . SER B 1 26 ? 29.561 65.985 -4.916 1.00 21.77 11 SER B N 1
ATOM 2494 C CA . SER B 1 26 ? 28.983 67.077 -4.156 1.00 21.82 11 SER B CA 1
ATOM 2495 C C . SER B 1 26 ? 27.565 67.494 -4.614 1.00 21.84 11 SER B C 1
ATOM 2496 O O . SER B 1 26 ? 27.115 67.171 -5.717 1.00 20.62 11 SER B O 1
ATOM 2499 N N . GLN B 1 27 ? 26.863 68.200 -3.735 1.00 22.08 12 GLN B N 1
ATOM 2500 C CA . GLN B 1 27 ? 25.524 68.687 -4.015 1.00 22.31 12 GLN B CA 1
ATOM 2501 C C . GLN B 1 27 ? 25.539 69.671 -5.180 1.00 24.12 12 GLN B C 1
ATOM 2502 O O . GLN B 1 27 ? 24.556 69.804 -5.928 1.00 23.50 12 GLN B O 1
ATOM 2508 N N . LEU B 1 28 ? 26.680 70.336 -5.331 1.00 25.79 13 LEU B N 1
ATOM 2509 C CA . LEU B 1 28 ? 26.942 71.259 -6.437 1.00 28.57 13 LEU B CA 1
ATOM 2510 C C . LEU B 1 28 ? 27.209 70.583 -7.787 1.00 28.07 13 LEU B C 1
ATOM 2511 O O . LEU B 1 28 ? 26.724 71.049 -8.814 1.00 27.64 13 LEU B O 1
ATOM 2516 N N . ASP B 1 29 ? 27.995 69.509 -7.787 1.00 28.76 14 ASP B N 1
ATOM 2517 C CA . ASP B 1 29 ? 28.434 68.901 -9.046 1.00 27.94 14 ASP B CA 1
ATOM 2518 C C . ASP B 1 29 ? 27.402 67.960 -9.639 1.00 27.19 14 ASP B C 1
ATOM 2519 O O . ASP B 1 29 ? 27.386 67.735 -10.848 1.00 25.88 14 ASP B O 1
ATOM 2524 N N . VAL B 1 30 ? 26.535 67.440 -8.774 1.00 27.76 15 VAL B N 1
ATOM 2525 C CA . VAL B 1 30 ? 25.531 66.442 -9.136 1.00 27.78 15 VAL B CA 1
ATOM 2526 C C . VAL B 1 30 ? 24.687 66.913 -10.341 1.00 28.68 15 VAL B C 1
ATOM 2527 O O . VAL B 1 30 ? 24.385 68.110 -10.474 1.00 29.64 15 VAL B O 1
ATOM 2531 N N . SER B 1 31 ? 24.347 65.970 -11.223 1.00 29.14 16 SER B N 1
ATOM 2532 C CA . SER B 1 31 ? 23.600 66.238 -12.461 1.00 29.64 16 SER B CA 1
ATOM 2533 C C . SER B 1 31 ? 22.916 64.999 -12.984 1.00 30.73 16 SER B C 1
ATOM 2534 O O . SER B 1 31 ? 23.407 63.887 -12.803 1.00 32.00 16 SER B O 1
ATOM 2537 N N . GLY B 1 32 ? 21.789 65.199 -13.660 1.00 32.58 17 GLY B N 1
ATOM 2538 C CA . GLY B 1 32 ? 21.032 64.095 -14.255 1.00 32.65 17 GLY B CA 1
ATOM 2539 C C . GLY B 1 32 ? 20.025 63.558 -13.255 1.00 33.70 17 GLY B C 1
ATOM 2540 O O . GLY B 1 32 ? 19.418 64.336 -12.493 1.00 32.25 17 GLY B O 1
ATOM 2541 N N . GLU B 1 33 ? 19.850 62.232 -13.267 1.00 33.92 18 GLU B N 1
ATOM 2542 C CA . GLU B 1 33 ? 18.992 61.538 -12.306 1.00 35.76 18 GLU B CA 1
ATOM 2543 C C . GLU B 1 33 ? 19.515 61.688 -10.888 1.00 34.18 18 GLU B C 1
ATOM 2544 O O . GLU B 1 33 ? 18.736 61.755 -9.952 1.00 33.95 18 GLU B O 1
ATOM 2558 N N . GLU B 1 35 ? 21.043 64.280 -9.482 1.00 33.18 20 GLU B N 1
ATOM 2559 C CA . GLU B 1 35 ? 20.608 65.589 -8.946 1.00 31.75 20 GLU B CA 1
ATOM 2560 C C . GLU B 1 35 ? 19.159 65.547 -8.474 1.00 29.95 20 GLU B C 1
ATOM 2561 O O . GLU B 1 35 ? 18.797 66.137 -7.447 1.00 30.79 20 GLU B O 1
ATOM 2567 N N . SER B 1 36 ? 18.334 64.854 -9.246 1.00 28.36 21 SER B N 1
ATOM 2568 C CA . SER B 1 36 ? 16.937 64.641 -8.915 1.00 27.19 21 SER B CA 1
ATOM 2569 C C . SER B 1 36 ? 16.782 63.747 -7.685 1.00 26.22 21 SER B C 1
ATOM 2570 O O . SER B 1 36 ? 15.847 63.930 -6.887 1.00 25.67 21 SER B O 1
ATOM 2573 N N . THR B 1 37 ? 17.695 62.782 -7.542 1.00 25.02 22 THR B N 1
ATOM 2574 C CA . THR B 1 37 ? 17.734 61.913 -6.365 1.00 24.73 22 THR B CA 1
ATOM 2575 C C . THR B 1 37 ? 18.051 62.729 -5.102 1.00 23.77 22 THR B C 1
ATOM 2576 O O . THR B 1 37 ? 17.277 62.717 -4.143 1.00 23.88 22 THR B O 1
ATOM 2580 N N . TYR B 1 38 ? 19.153 63.480 -5.140 1.00 23.64 23 TYR B N 1
ATOM 2581 C CA . TYR B 1 38 ? 19.535 64.425 -4.071 1.00 22.66 23 TYR B CA 1
ATOM 2582 C C . TYR B 1 38 ? 18.410 65.372 -3.621 1.00 22.32 23 TYR B C 1
ATOM 2583 O O . TYR B 1 38 ? 18.228 65.582 -2.432 1.00 20.73 23 TYR B O 1
ATOM 2592 N N . GLU B 1 39 ? 17.684 65.968 -4.568 1.00 25.33 24 GLU B N 1
ATOM 2593 C CA . GLU B 1 39 ? 16.623 66.948 -4.235 1.00 25.75 24 GLU B CA 1
ATOM 2594 C C . GLU B 1 39 ? 15.448 66.246 -3.545 1.00 25.12 24 GLU B C 1
ATOM 2595 O O . GLU B 1 39 ? 14.933 66.730 -2.529 1.00 24.97 24 GLU B O 1
ATOM 2601 N N . ASP B 1 40 ? 15.055 65.094 -4.087 1.00 25.05 25 ASP B N 1
ATOM 2602 C CA . ASP B 1 40 ? 14.011 64.254 -3.487 1.00 24.58 25 ASP B CA 1
ATOM 2603 C C . ASP B 1 40 ? 14.367 63.704 -2.108 1.00 23.10 25 ASP B C 1
ATOM 2604 O O . ASP B 1 40 ? 13.487 63.553 -1.277 1.00 24.63 25 ASP B O 1
ATOM 2609 N N . ILE B 1 41 ? 15.638 63.387 -1.879 1.00 23.07 26 ILE B N 1
ATOM 2610 C CA . ILE B 1 41 ? 16.123 62.986 -0.550 1.00 22.99 26 ILE B CA 1
ATOM 2611 C C . ILE B 1 41 ? 15.895 64.144 0.428 1.00 22.76 26 ILE B C 1
ATOM 2612 O O . ILE B 1 41 ? 15.238 63.958 1.457 1.00 23.11 26 ILE B O 1
ATOM 2617 N N . ARG B 1 42 ? 16.397 65.333 0.075 1.00 20.57 27 ARG B N 1
ATOM 2618 C CA . ARG B 1 42 ? 16.156 66.569 0.832 1.00 20.04 27 ARG B CA 1
ATOM 2619 C C . ARG B 1 42 ? 14.676 66.872 1.071 1.00 21.49 27 ARG B C 1
ATOM 2620 O O . ARG B 1 42 ? 14.260 67.142 2.211 1.00 20.91 27 ARG B O 1
ATOM 2628 N N . LEU B 1 43 ? 13.870 66.819 0.012 1.00 23.32 28 LEU B N 1
ATOM 2629 C CA . LEU B 1 43 ? 12.427 67.018 0.171 1.00 24.27 28 LEU B CA 1
ATOM 2630 C C . LEU B 1 43 ? 11.760 65.926 1.004 1.00 24.12 28 LEU B C 1
ATOM 2631 O O . LEU B 1 43 ? 10.906 66.228 1.827 1.00 25.46 28 LEU B O 1
ATOM 2636 N N . THR B 1 44 ? 12.154 64.667 0.815 1.00 23.69 29 THR B N 1
ATOM 2637 C CA . THR B 1 44 ? 11.453 63.561 1.480 1.00 22.80 29 THR B CA 1
ATOM 2638 C C . THR B 1 44 ? 11.776 63.429 2.960 1.00 22.33 29 THR B C 1
ATOM 2639 O O . THR B 1 44 ? 10.856 63.239 3.769 1.00 23.34 29 THR B O 1
ATOM 2643 N N . LEU B 1 45 ? 13.060 63.550 3.312 1.00 19.41 30 LEU B N 1
ATOM 2644 C CA . LEU B 1 45 ? 13.467 63.541 4.707 1.00 20.65 30 LEU B CA 1
ATOM 2645 C C . LEU B 1 45 ? 13.208 64.894 5.429 1.00 21.45 30 LEU B C 1
ATOM 2646 O O . LEU B 1 45 ? 13.042 64.935 6.641 1.00 22.69 30 LEU B O 1
ATOM 2651 N N . ARG B 1 46 ? 13.100 65.976 4.657 1.00 21.21 31 ARG B N 1
ATOM 2652 C CA . ARG B 1 46 ? 12.876 67.336 5.170 1.00 21.20 31 ARG B CA 1
ATOM 2653 C C . ARG B 1 46 ? 14.151 67.818 5.832 1.00 19.74 31 ARG B C 1
ATOM 2654 O O . ARG B 1 46 ? 14.134 68.217 6.993 1.00 20.74 31 ARG B O 1
ATOM 2662 N N . VAL B 1 47 ? 15.253 67.768 5.087 1.00 17.70 32 VAL B N 1
ATOM 2663 C CA . VAL B 1 47 ? 16.585 68.078 5.624 1.00 16.94 32 VAL B CA 1
ATOM 2664 C C . VAL B 1 47 ? 17.331 69.019 4.668 1.00 16.12 32 VAL B C 1
ATOM 2665 O O . VAL B 1 47 ? 17.162 68.914 3.480 1.00 15.62 32 VAL B O 1
ATOM 2669 N N . PRO B 1 48 ? 18.144 69.954 5.193 1.00 18.13 33 PRO B N 1
ATOM 2670 C CA . PRO B 1 48 ? 18.934 70.888 4.365 1.00 18.31 33 PRO B CA 1
ATOM 2671 C C . PRO B 1 48 ? 20.279 70.415 3.766 1.00 17.59 33 PRO B C 1
ATOM 2672 O O . PRO B 1 48 ? 21.060 71.244 3.301 1.00 14.91 33 PRO B O 1
ATOM 2676 N N . TRP B 1 49 ? 20.537 69.113 3.757 1.00 17.66 34 TRP B N 1
ATOM 2677 C CA . TRP B 1 49 ? 21.767 68.589 3.170 1.00 17.69 34 TRP B CA 1
ATOM 2678 C C . TRP B 1 49 ? 21.508 67.144 2.802 1.00 17.76 34 TRP B C 1
ATOM 2679 O O . TRP B 1 49 ? 20.677 66.484 3.425 1.00 18.76 34 TRP B O 1
ATOM 2690 N N . VAL B 1 50 ? 22.189 66.694 1.757 1.00 18.03 35 VAL B N 1
ATOM 2691 C CA . VAL B 1 50 ? 22.295 65.289 1.389 1.00 17.95 35 VAL B CA 1
ATOM 2692 C C . VAL B 1 50 ? 23.539 64.752 2.097 1.00 19.15 35 VAL B C 1
ATOM 2693 O O . VAL B 1 50 ? 24.659 65.287 1.905 1.00 18.76 35 VAL B O 1
ATOM 2697 N N . ALA B 1 51 ? 23.340 63.703 2.899 1.00 17.68 36 ALA B N 1
ATOM 2698 C CA . ALA B 1 51 ? 24.382 63.147 3.742 1.00 17.64 36 ALA B CA 1
ATOM 2699 C C . ALA B 1 51 ? 25.626 62.736 2.978 1.00 17.22 36 ALA B C 1
ATOM 2700 O O . ALA B 1 51 ? 25.545 62.156 1.899 1.00 19.39 36 ALA B O 1
ATOM 2702 N N . PHE B 1 52 ? 26.770 63.079 3.562 1.00 16.59 37 PHE B N 1
ATOM 2703 C CA . PHE B 1 52 ? 28.110 62.586 3.209 1.00 15.91 37 PHE B CA 1
ATOM 2704 C C . PHE B 1 52 ? 28.091 61.101 2.786 1.00 16.84 37 PHE B C 1
ATOM 2705 O O . PHE B 1 52 ? 28.498 60.770 1.649 1.00 16.99 37 PHE B O 1
ATOM 2713 N N . GLY B 1 53 ? 27.583 60.229 3.668 1.00 15.69 38 GLY B N 1
ATOM 2714 C CA . GLY B 1 53 ? 27.267 58.823 3.322 1.00 16.79 38 GLY B CA 1
ATOM 2715 C C . GLY B 1 53 ? 26.664 58.631 1.940 1.00 18.31 38 GLY B C 1
ATOM 2716 O O . GLY B 1 53 ? 27.235 57.906 1.104 1.00 19.53 38 GLY B O 1
ATOM 2717 N N . CYS B 1 54 ? 25.534 59.310 1.690 1.00 17.76 39 CYS B N 1
ATOM 2718 C CA . CYS B 1 54 ? 24.862 59.313 0.377 1.00 18.42 39 CYS B CA 1
ATOM 2719 C C . CYS B 1 54 ? 25.699 59.881 -0.776 1.00 18.59 39 CYS B C 1
ATOM 2720 O O . CYS B 1 54 ? 25.636 59.356 -1.884 1.00 19.35 39 CYS B O 1
ATOM 2723 N N . ARG B 1 55 ? 26.463 60.953 -0.515 1.00 18.92 40 ARG B N 1
ATOM 2724 C CA . ARG B 1 55 ? 27.318 61.619 -1.531 1.00 16.96 40 ARG B CA 1
ATOM 2725 C C . ARG B 1 55 ? 28.433 60.722 -2.024 1.00 16.71 40 ARG B C 1
ATOM 2726 O O . ARG B 1 55 ? 28.922 60.885 -3.150 1.00 16.88 40 ARG B O 1
ATOM 2734 N N . VAL B 1 56 ? 28.845 59.807 -1.148 1.00 16.45 41 VAL B N 1
ATOM 2735 C CA . VAL B 1 56 ? 29.871 58.803 -1.412 1.00 16.00 41 VAL B CA 1
ATOM 2736 C C . VAL B 1 56 ? 29.215 57.602 -2.067 1.00 16.94 41 VAL B C 1
ATOM 2737 O O . VAL B 1 56 ? 29.749 57.034 -3.014 1.00 18.34 41 VAL B O 1
ATOM 2741 N N . LEU B 1 57 ? 28.034 57.245 -1.589 1.00 17.54 42 LEU B N 1
ATOM 2742 C CA . LEU B 1 57 ? 27.244 56.198 -2.234 1.00 19.84 42 LEU B CA 1
ATOM 2743 C C . LEU B 1 57 ? 26.872 56.515 -3.681 1.00 20.39 42 LEU B C 1
ATOM 2744 O O . LEU B 1 57 ? 26.542 55.614 -4.468 1.00 21.26 42 LEU B O 1
ATOM 2749 N N . ALA B 1 58 ? 26.921 57.797 -4.017 1.00 20.87 43 ALA B N 1
ATOM 2750 C CA . ALA B 1 58 ? 26.561 58.282 -5.338 1.00 20.18 43 ALA B CA 1
ATOM 2751 C C . ALA B 1 58 ? 27.708 58.107 -6.351 1.00 21.16 43 ALA B C 1
ATOM 2752 O O . ALA B 1 58 ? 27.541 58.419 -7.544 1.00 19.08 43 ALA B O 1
ATOM 2754 N N . THR B 1 59 ? 28.865 57.635 -5.873 1.00 21.16 44 THR B N 1
ATOM 2755 C CA . THR B 1 59 ? 30.040 57.434 -6.730 1.00 21.62 44 THR B CA 1
ATOM 2756 C C . THR B 1 59 ? 30.015 56.046 -7.391 1.00 23.62 44 THR B C 1
ATOM 2757 O O . THR B 1 59 ? 30.766 55.797 -8.346 1.00 25.50 44 THR B O 1
ATOM 2761 N N . PHE B 1 60 ? 29.182 55.151 -6.862 1.00 22.99 45 PHE B N 1
ATOM 2762 C CA . PHE B 1 60 ? 28.958 53.811 -7.414 1.00 24.52 45 PHE B CA 1
ATOM 2763 C C . PHE B 1 60 ? 27.838 53.917 -8.470 1.00 25.32 45 PHE B C 1
ATOM 2764 O O . PHE B 1 60 ? 26.756 54.423 -8.163 1.00 26.18 45 PHE B O 1
ATOM 2772 N N . PRO B 1 61 ? 28.065 53.400 -9.691 1.00 25.96 46 PRO B N 1
ATOM 2773 C CA . PRO B 1 61 ? 27.100 53.547 -10.802 1.00 25.74 46 PRO B CA 1
ATOM 2774 C C . PRO B 1 61 ? 25.692 52.988 -10.522 1.00 24.76 46 PRO B C 1
ATOM 2775 O O . PRO B 1 61 ? 25.554 51.815 -10.151 1.00 26.89 46 PRO B O 1
ATOM 2779 N N . GLY B 1 62 ? 24.671 53.832 -10.672 1.00 23.47 47 GLY B N 1
ATOM 2780 C CA . GLY B 1 62 ? 23.255 53.435 -10.555 1.00 20.54 47 GLY B CA 1
ATOM 2781 C C . GLY B 1 62 ? 22.694 53.133 -9.169 1.00 20.71 47 GLY B C 1
ATOM 2782 O O . GLY B 1 62 ? 21.461 53.032 -8.983 1.00 18.94 47 GLY B O 1
ATOM 2783 N N . TYR B 1 63 ? 23.578 52.976 -8.177 1.00 19.83 48 TYR B N 1
ATOM 2784 C CA . TYR B 1 63 ? 23.123 52.493 -6.887 1.00 17.78 48 TYR B CA 1
ATOM 2785 C C . TYR B 1 63 ? 22.185 53.434 -6.164 1.00 18.46 48 TYR B C 1
ATOM 2786 O O . TYR B 1 63 ? 21.089 53.031 -5.783 1.00 21.06 48 TYR B O 1
ATOM 2795 N N . LEU B 1 64 ? 22.600 54.677 -5.964 1.00 17.75 49 LEU B N 1
ATOM 2796 C CA . LEU B 1 64 ? 21.851 55.553 -5.064 1.00 18.80 49 LEU B CA 1
ATOM 2797 C C . LEU B 1 64 ? 20.418 55.898 -5.528 1.00 19.42 49 LEU B C 1
ATOM 2798 O O . LEU B 1 64 ? 19.471 55.780 -4.729 1.00 19.31 49 LEU B O 1
ATOM 2803 N N . PRO B 1 65 ? 20.250 56.301 -6.812 1.00 20.22 50 PRO B N 1
ATOM 2804 C CA . PRO B 1 65 ? 18.921 56.510 -7.383 1.00 20.34 50 PRO B CA 1
ATOM 2805 C C . PRO B 1 65 ? 17.995 55.330 -7.135 1.00 20.99 50 PRO B C 1
ATOM 2806 O O . PRO B 1 65 ? 16.856 55.529 -6.674 1.00 20.63 50 PRO B O 1
ATOM 2810 N N . LEU B 1 66 ? 18.498 54.118 -7.394 1.00 21.21 51 LEU B N 1
ATOM 2811 C CA . LEU B 1 66 ? 17.703 52.902 -7.224 1.00 22.56 51 LEU B CA 1
ATOM 2812 C C . LEU B 1 66 ? 17.358 52.651 -5.771 1.00 23.15 51 LEU B C 1
ATOM 2813 O O . LEU B 1 66 ? 16.186 52.476 -5.427 1.00 24.72 51 LEU B O 1
ATOM 2818 N N . ALA B 1 67 ? 18.393 52.658 -4.933 1.00 23.73 52 ALA B N 1
ATOM 2819 C CA . ALA B 1 67 ? 18.280 52.462 -3.499 1.00 23.54 52 ALA B CA 1
ATOM 2820 C C . ALA B 1 67 ? 17.308 53.445 -2.840 1.00 23.76 52 ALA B C 1
ATOM 2821 O O . ALA B 1 67 ? 16.501 53.028 -1.994 1.00 24.47 52 ALA B O 1
ATOM 2823 N N . TRP B 1 68 ? 17.397 54.732 -3.207 1.00 22.21 53 TRP B N 1
ATOM 2824 C CA . TRP B 1 68 ? 16.454 55.745 -2.719 1.00 20.80 53 TRP B CA 1
ATOM 2825 C C . TRP B 1 68 ? 14.982 55.499 -3.146 1.00 23.47 53 TRP B C 1
ATOM 2826 O O . TRP B 1 68 ? 14.088 55.419 -2.275 1.00 24.34 53 TRP B O 1
ATOM 2837 N N . ARG B 1 69 ? 14.740 55.401 -4.464 1.00 23.22 54 ARG B N 1
ATOM 2838 C CA . ARG B 1 69 ? 13.454 54.962 -5.030 1.00 24.97 54 ARG B CA 1
ATOM 2839 C C . ARG B 1 69 ? 12.762 53.899 -4.177 1.00 26.25 54 ARG B C 1
ATOM 2840 O O . ARG B 1 69 ? 11.588 54.042 -3.826 1.00 25.79 54 ARG B O 1
ATOM 2848 N N . ARG B 1 70 ? 13.486 52.814 -3.890 1.00 27.06 55 ARG B N 1
ATOM 2849 C CA . ARG B 1 70 ? 12.894 51.664 -3.207 1.00 28.93 55 ARG B CA 1
ATOM 2850 C C . ARG B 1 70 ? 12.847 51.824 -1.683 1.00 27.56 55 ARG B C 1
ATOM 2851 O O . ARG B 1 70 ? 12.366 50.937 -0.988 1.00 29.05 55 ARG B O 1
ATOM 2859 N N . SER B 1 71 ? 13.300 52.974 -1.179 1.00 25.91 56 SER B N 1
ATOM 2860 C CA . SER B 1 71 ? 13.223 53.271 0.261 1.00 24.92 56 SER B CA 1
ATOM 2861 C C . SER B 1 71 ? 12.412 54.526 0.645 1.00 23.60 56 SER B C 1
ATOM 2862 O O . SER B 1 71 ? 12.090 54.701 1.803 1.00 24.22 56 SER B O 1
ATOM 2865 N N . ALA B 1 72 ? 12.088 55.393 -0.313 1.00 22.87 57 ALA B N 1
ATOM 2866 C CA . ALA B 1 72 ? 11.503 56.711 -0.021 1.00 22.41 57 ALA B CA 1
ATOM 2867 C C . ALA B 1 72 ? 10.144 56.657 0.685 1.00 23.56 57 ALA B C 1
ATOM 2868 O O . ALA B 1 72 ? 9.864 57.442 1.588 1.00 19.74 57 ALA B O 1
ATOM 2870 N N . GLU B 1 73 ? 9.306 55.714 0.272 1.00 27.38 58 GLU B N 1
ATOM 2871 C CA . GLU B 1 73 ? 7.960 55.576 0.841 1.00 29.01 58 GLU B CA 1
ATOM 2872 C C . GLU B 1 73 ? 7.962 54.977 2.236 1.00 28.21 58 GLU B C 1
ATOM 2873 O O . GLU B 1 73 ? 7.109 55.309 3.052 1.00 28.17 58 GLU B O 1
ATOM 2879 N N . ALA B 1 74 ? 8.912 54.085 2.506 1.00 27.28 59 ALA B N 1
ATOM 2880 C CA . ALA B 1 74 ? 9.119 53.581 3.860 1.00 26.58 59 ALA B CA 1
ATOM 2881 C C . ALA B 1 74 ? 9.564 54.743 4.751 1.00 26.56 59 ALA B C 1
ATOM 2882 O O . ALA B 1 74 ? 9.125 54.873 5.906 1.00 25.23 59 ALA B O 1
ATOM 2884 N N . LEU B 1 75 ? 10.413 55.599 4.186 1.00 26.71 60 LEU B N 1
ATOM 2885 C CA . LEU B 1 75 ? 11.066 56.672 4.932 1.00 27.76 60 LEU B CA 1
ATOM 2886 C C . LEU B 1 75 ? 10.280 57.963 5.064 1.00 28.24 60 LEU B C 1
ATOM 2887 O O . LEU B 1 75 ? 10.732 58.882 5.734 1.00 28.10 60 LEU B O 1
ATOM 2892 N N . ILE B 1 76 ? 9.098 58.029 4.459 1.00 29.89 61 ILE B N 1
ATOM 2893 C CA . ILE B 1 76 ? 8.209 59.180 4.668 1.00 31.49 61 ILE B CA 1
ATOM 2894 C C . ILE B 1 76 ? 7.005 58.838 5.563 1.00 32.25 61 ILE B C 1
ATOM 2895 O O . ILE B 1 76 ? 6.159 59.691 5.815 1.00 33.00 61 ILE B O 1
ATOM 2900 N N . THR B 1 77 ? 6.952 57.598 6.056 1.00 32.19 62 THR B N 1
ATOM 2901 C CA . THR B 1 77 ? 5.875 57.154 6.933 1.00 30.68 62 THR B CA 1
ATOM 2902 C C . THR B 1 77 ? 6.060 57.719 8.321 1.00 31.53 62 THR B C 1
ATOM 2903 O O . THR B 1 77 ? 7.158 58.096 8.711 1.00 30.74 62 THR B O 1
ATOM 2907 N N . ARG B 1 78 ? 4.957 57.755 9.059 1.00 32.28 63 ARG B N 1
ATOM 2908 C CA . ARG B 1 78 ? 4.938 58.212 10.427 1.00 33.71 63 ARG B CA 1
ATOM 2909 C C . ARG B 1 78 ? 5.724 57.275 11.345 1.00 32.00 63 ARG B C 1
ATOM 2910 O O . ARG B 1 78 ? 6.248 57.712 12.357 1.00 31.33 63 ARG B O 1
ATOM 2918 N N . TYR B 1 79 ? 5.757 55.984 11.009 1.00 31.50 64 TYR B N 1
ATOM 2919 C CA . TYR B 1 79 ? 6.590 55.016 11.714 1.00 30.30 64 TYR B CA 1
ATOM 2920 C C . TYR B 1 79 ? 8.049 55.502 11.700 1.00 29.94 64 TYR B C 1
ATOM 2921 O O . TYR B 1 79 ? 8.678 55.620 12.763 1.00 30.07 64 TYR B O 1
ATOM 2930 N N . ALA B 1 80 ? 8.559 55.804 10.497 1.00 28.95 65 ALA B N 1
ATOM 2931 C CA . ALA B 1 80 ? 9.945 56.247 10.283 1.00 27.96 65 ALA B CA 1
ATOM 2932 C C . ALA B 1 80 ? 10.272 57.545 11.021 1.00 28.34 65 ALA B C 1
ATOM 2933 O O . ALA B 1 80 ? 11.381 57.721 11.556 1.00 28.32 65 ALA B O 1
ATOM 2935 N N . GLU B 1 81 ? 9.305 58.457 11.033 1.00 28.04 66 GLU B N 1
ATOM 2936 C CA . GLU B 1 81 ? 9.454 59.743 11.706 1.00 28.54 66 GLU B CA 1
ATOM 2937 C C . GLU B 1 81 ? 9.562 59.490 13.205 1.00 29.02 66 GLU B C 1
ATOM 2938 O O . GLU B 1 81 ? 10.424 60.049 13.878 1.00 30.17 66 GLU B O 1
ATOM 2944 N N . GLN B 1 82 ? 8.696 58.619 13.707 1.00 29.19 67 GLN B N 1
ATOM 2945 C CA . GLN B 1 82 ? 8.664 58.260 15.125 1.00 30.22 67 GLN B CA 1
ATOM 2946 C C . GLN B 1 82 ? 9.866 57.407 15.539 1.00 28.20 67 GLN B C 1
ATOM 2947 O O . GLN B 1 82 ? 10.345 57.513 16.675 1.00 27.18 67 GLN B O 1
ATOM 2953 N N . ALA B 1 83 ? 10.345 56.575 14.610 1.00 26.81 68 ALA B N 1
ATOM 2954 C CA . ALA B 1 83 ? 11.620 55.858 14.765 1.00 25.68 68 ALA B CA 1
ATOM 2955 C C . ALA B 1 83 ? 12.816 56.820 14.934 1.00 25.39 68 ALA B C 1
ATOM 2956 O O . ALA B 1 83 ? 13.517 56.757 15.947 1.00 26.77 68 ALA B O 1
ATOM 2958 N N . ALA B 1 84 ? 13.012 57.733 13.979 1.00 24.29 69 ALA B N 1
ATOM 2959 C CA . ALA B 1 84 ? 14.019 58.808 14.109 1.00 23.35 69 ALA B CA 1
ATOM 2960 C C . ALA B 1 84 ? 13.900 59.621 15.398 1.00 24.20 69 ALA B C 1
ATOM 2961 O O . ALA B 1 84 ? 14.927 59.998 15.985 1.00 24.12 69 ALA B O 1
ATOM 2963 N N . ASP B 1 85 ? 12.654 59.910 15.805 1.00 23.87 70 ASP B N 1
ATOM 2964 C CA . ASP B 1 85 ? 12.335 60.589 17.065 1.00 24.29 70 ASP B CA 1
ATOM 2965 C C . ASP B 1 85 ? 12.916 59.865 18.284 1.00 23.52 70 ASP B C 1
ATOM 2966 O O . ASP B 1 85 ? 13.458 60.499 19.200 1.00 22.49 70 ASP B O 1
ATOM 2971 N N . GLU B 1 86 ? 12.736 58.538 18.302 1.00 24.10 71 GLU B N 1
ATOM 2972 C CA . GLU B 1 86 ? 13.258 57.669 19.350 1.00 22.39 71 GLU B CA 1
ATOM 2973 C C . GLU B 1 86 ? 14.781 57.688 19.404 1.00 22.01 71 GLU B C 1
ATOM 2974 O O . GLU B 1 86 ? 15.376 57.765 20.488 1.00 22.46 71 GLU B O 1
ATOM 2980 N N . LEU B 1 87 ? 15.402 57.575 18.232 1.00 20.78 72 LEU B N 1
ATOM 2981 C CA . LEU B 1 87 ? 16.857 57.456 18.133 1.00 19.91 72 LEU B CA 1
ATOM 2982 C C . LEU B 1 87 ? 17.530 58.737 18.587 1.00 20.90 72 LEU B C 1
ATOM 2983 O O . LEU B 1 87 ? 18.595 58.696 19.179 1.00 22.57 72 LEU B O 1
ATOM 2988 N N . ARG B 1 88 ? 16.869 59.859 18.323 1.00 21.98 73 ARG B N 1
ATOM 2989 C CA . ARG B 1 88 ? 17.291 61.181 18.751 1.00 22.50 73 ARG B CA 1
ATOM 2990 C C . ARG B 1 88 ? 17.245 61.308 20.283 1.00 22.22 73 ARG B C 1
ATOM 2991 O O . ARG B 1 88 ? 18.185 61.817 20.887 1.00 21.35 73 ARG B O 1
ATOM 2999 N N . GLU B 1 89 ? 16.154 60.846 20.896 1.00 23.91 74 GLU B N 1
ATOM 3000 C CA . GLU B 1 89 ? 15.972 60.869 22.356 1.00 26.55 74 GLU B CA 1
ATOM 3001 C C . GLU B 1 89 ? 16.971 59.968 23.088 1.00 26.35 74 GLU B C 1
ATOM 3002 O O . GLU B 1 89 ? 17.460 60.312 24.177 1.00 25.60 74 GLU B O 1
ATOM 3008 N N . ARG B 1 90 ? 17.254 58.805 22.493 1.00 25.76 75 ARG B N 1
ATOM 3009 C CA . ARG B 1 90 ? 18.233 57.865 23.033 1.00 25.64 75 ARG B CA 1
ATOM 3010 C C . ARG B 1 90 ? 19.669 58.398 23.023 1.00 23.64 75 ARG B C 1
ATOM 3011 O O . ARG B 1 90 ? 20.530 57.800 23.636 1.00 23.96 75 ARG B O 1
ATOM 3019 N N . SER B 1 91 ? 19.907 59.544 22.380 1.00 24.26 76 SER B N 1
ATOM 3020 C CA . SER B 1 91 ? 21.282 60.010 22.040 1.00 23.27 76 SER B CA 1
ATOM 3021 C C . SER B 1 91 ? 22.071 60.730 23.127 1.00 22.25 76 SER B C 1
ATOM 3022 O O . SER B 1 91 ? 23.297 60.853 23.043 1.00 22.33 76 SER B O 1
ATOM 3025 N N . LEU B 1 92 ? 21.363 61.203 24.144 1.00 23.95 77 LEU B N 1
ATOM 3026 C CA . LEU B 1 92 ? 21.985 61.879 25.277 1.00 22.09 77 LEU B CA 1
ATOM 3027 C C . LEU B 1 92 ? 22.910 60.946 26.025 1.00 22.03 77 LEU B C 1
ATOM 3028 O O . LEU B 1 92 ? 22.574 59.794 26.321 1.00 20.05 77 LEU B O 1
ATOM 3033 N N . LEU B 1 93 ? 24.107 61.454 26.268 1.00 24.46 78 LEU B N 1
ATOM 3034 C CA . LEU B 1 93 ? 25.063 60.848 27.165 1.00 26.78 78 LEU B CA 1
ATOM 3035 C C . LEU B 1 93 ? 24.793 61.429 28.543 1.00 31.69 78 LEU B C 1
ATOM 3036 O O . LEU B 1 93 ? 24.487 62.627 28.709 1.00 31.74 78 LEU B O 1
ATOM 3041 N N . ASN B 1 94 ? 24.901 60.578 29.544 1.00 35.87 79 ASN B N 1
ATOM 3042 C CA . ASN B 1 94 ? 24.761 61.039 30.894 1.00 39.50 79 ASN B CA 1
ATOM 3043 C C . ASN B 1 94 ? 26.178 61.133 31.427 1.00 41.06 79 ASN B C 1
ATOM 3044 O O . ASN B 1 94 ? 26.708 60.182 32.000 1.00 41.87 79 ASN B O 1
ATOM 3049 N N . ILE B 1 95 ? 26.799 62.285 31.171 1.00 42.67 80 ILE B N 1
ATOM 3050 C CA . ILE B 1 95 ? 28.227 62.500 31.444 1.00 44.40 80 ILE B CA 1
ATOM 3051 C C . ILE B 1 95 ? 28.480 63.359 32.700 1.00 45.48 80 ILE B C 1
ATOM 3052 O O . ILE B 1 95 ? 29.603 63.399 33.220 1.00 46.45 80 ILE B O 1
ATOM 3057 N N . GLY B 1 96 ? 27.441 64.033 33.196 1.00 45.88 81 GLY B N 1
ATOM 3058 C CA . GLY B 1 96 ? 27.575 64.899 34.369 1.00 45.01 81 GLY B CA 1
ATOM 3059 C C . GLY B 1 96 ? 27.280 66.343 34.020 1.00 45.00 81 GLY B C 1
ATOM 3060 O O . GLY B 1 96 ? 26.569 66.598 33.049 1.00 45.34 81 GLY B O 1
ATOM 3061 N N . PRO B 1 97 ? 27.829 67.301 34.797 1.00 45.02 82 PRO B N 1
ATOM 3062 C CA . PRO B 1 97 ? 27.590 68.736 34.528 1.00 45.07 82 PRO B CA 1
ATOM 3063 C C . PRO B 1 97 ? 28.329 69.231 33.274 1.00 44.68 82 PRO B C 1
ATOM 3064 O O . PRO B 1 97 ? 29.461 68.800 33.006 1.00 45.72 82 PRO B O 1
ATOM 3068 N N . LEU B 1 98 ? 27.699 70.129 32.519 1.00 42.52 83 LEU B N 1
ATOM 3069 C CA . LEU B 1 98 ? 28.204 70.484 31.189 1.00 40.10 83 LEU B CA 1
ATOM 3070 C C . LEU B 1 98 ? 28.798 71.889 31.078 1.00 39.13 83 LEU B C 1
ATOM 3071 O O . LEU B 1 98 ? 28.376 72.800 31.790 1.00 38.49 83 LEU B O 1
ATOM 3076 N N . PRO B 1 99 ? 29.780 72.067 30.174 1.00 38.82 84 PRO B N 1
ATOM 3077 C CA . PRO B 1 99 ? 30.168 73.415 29.767 1.00 38.57 84 PRO B CA 1
ATOM 3078 C C . PRO B 1 99 ? 28.932 74.202 29.320 1.00 38.03 84 PRO B C 1
ATOM 3079 O O . PRO B 1 99 ? 28.109 73.682 28.565 1.00 38.63 84 PRO B O 1
ATOM 3083 N N . ASN B 1 100 ? 28.780 75.421 29.829 1.00 36.75 85 ASN B N 1
ATOM 3084 C CA . ASN B 1 100 ? 27.747 76.323 29.358 1.00 35.78 85 ASN B CA 1
ATOM 3085 C C . ASN B 1 100 ? 28.237 76.938 28.055 1.00 34.58 85 ASN B C 1
ATOM 3086 O O . ASN B 1 100 ? 29.034 77.889 28.063 1.00 33.87 85 ASN B O 1
ATOM 3091 N N . LEU B 1 101 ? 27.763 76.378 26.942 1.00 33.14 86 LEU B N 1
ATOM 3092 C CA . LEU B 1 101 ? 28.245 76.754 25.617 1.00 31.65 86 LEU B CA 1
ATOM 3093 C C . LEU B 1 101 ? 27.709 78.103 25.156 1.00 31.76 86 LEU B C 1
ATOM 3094 O O . LEU B 1 101 ? 28.342 78.776 24.339 1.00 31.60 86 LEU B O 1
ATOM 3099 N N . LYS B 1 102 ? 26.541 78.485 25.660 1.00 31.72 87 LYS B N 1
ATOM 3100 C CA . LYS B 1 102 ? 25.992 79.808 25.379 1.00 32.77 87 LYS B CA 1
ATOM 3101 C C . LYS B 1 102 ? 26.949 80.892 25.907 1.00 32.69 87 LYS B C 1
ATOM 3102 O O . LYS B 1 102 ? 27.380 81.755 25.153 1.00 31.85 87 LYS B O 1
ATOM 3108 N N . GLU B 1 103 ? 27.308 80.794 27.190 1.00 32.92 88 GLU B N 1
ATOM 3109 C CA . GLU B 1 103 ? 28.180 81.760 27.865 1.00 32.68 88 GLU B CA 1
ATOM 3110 C C . GLU B 1 103 ? 29.630 81.653 27.398 1.00 31.91 88 GLU B C 1
ATOM 3111 O O . GLU B 1 103 ? 30.400 82.615 27.495 1.00 32.33 88 GLU B O 1
ATOM 3117 N N . ARG B 1 104 ? 30.002 80.487 26.876 1.00 30.24 89 ARG B N 1
ATOM 3118 C CA . ARG B 1 104 ? 31.330 80.308 26.279 1.00 27.19 89 ARG B CA 1
ATOM 3119 C C . ARG B 1 104 ? 31.431 80.997 24.929 1.00 26.41 89 ARG B C 1
ATOM 3120 O O . ARG B 1 104 ? 32.494 81.519 24.565 1.00 26.71 89 ARG B O 1
ATOM 3128 N N . LEU B 1 105 ? 30.332 80.991 24.182 1.00 24.57 90 LEU B N 1
ATOM 3129 C CA . LEU B 1 105 ? 30.334 81.608 22.857 1.00 24.61 90 LEU B CA 1
ATOM 3130 C C . LEU B 1 105 ? 30.290 83.145 22.967 1.00 25.06 90 LEU B C 1
ATOM 3131 O O . LEU B 1 105 ? 30.980 83.842 22.215 1.00 25.72 90 LEU B O 1
ATOM 3136 N N . TYR B 1 106 ? 29.522 83.655 23.929 1.00 25.75 91 TYR B N 1
ATOM 3137 C CA . TYR B 1 106 ? 29.584 85.074 24.324 1.00 27.79 91 TYR B CA 1
ATOM 3138 C C . TYR B 1 106 ? 31.016 85.483 24.654 1.00 27.60 91 TYR B C 1
ATOM 3139 O O . TYR B 1 106 ? 31.518 86.479 24.141 1.00 26.84 91 TYR B O 1
ATOM 3148 N N . ALA B 1 107 ? 31.662 84.699 25.517 1.00 27.80 92 ALA B N 1
ATOM 3149 C CA . ALA B 1 107 ? 33.067 84.918 25.859 1.00 29.14 92 ALA B CA 1
ATOM 3150 C C . ALA B 1 107 ? 33.998 84.936 24.638 1.00 29.54 92 ALA B C 1
ATOM 3151 O O . ALA B 1 107 ? 35.082 85.523 24.695 1.00 31.13 92 ALA B O 1
ATOM 3153 N N . ALA B 1 108 ? 33.586 84.283 23.549 1.00 29.53 93 ALA B N 1
ATOM 3154 C CA . ALA B 1 108 ? 34.450 84.137 22.372 1.00 29.11 93 ALA B CA 1
ATOM 3155 C C . ALA B 1 108 ? 34.152 85.182 21.294 1.00 29.04 93 ALA B C 1
ATOM 3156 O O . ALA B 1 108 ? 34.781 85.193 20.230 1.00 28.70 93 ALA B O 1
ATOM 3158 N N . GLY B 1 109 ? 33.212 86.075 21.587 1.00 28.99 94 GLY B N 1
ATOM 3159 C CA . GLY B 1 109 ? 32.905 87.180 20.686 1.00 28.71 94 GLY B CA 1
ATOM 3160 C C 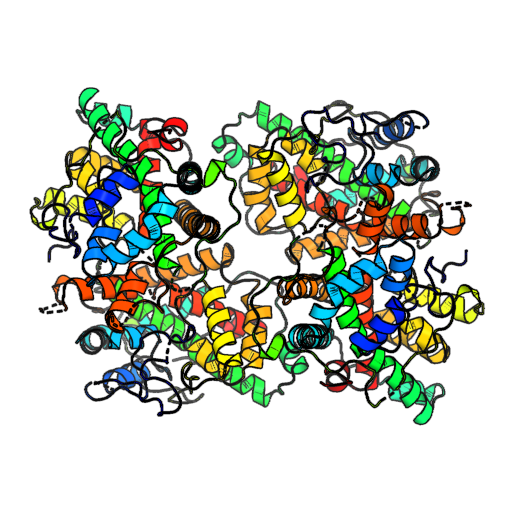. GLY B 1 109 ? 31.698 86.994 19.790 1.00 28.56 94 GLY B C 1
ATOM 3161 O O . GLY B 1 109 ? 31.537 87.726 18.814 1.00 30.10 94 GLY B O 1
ATOM 3162 N N . PHE B 1 110 ? 30.846 86.024 20.115 1.00 27.89 95 PHE B N 1
ATOM 3163 C CA . PHE B 1 110 ? 29.584 85.821 19.399 1.00 27.22 95 PHE B CA 1
ATOM 3164 C C . PHE B 1 110 ? 28.417 86.524 20.105 1.00 28.27 95 PHE B C 1
ATOM 3165 O O . PHE B 1 110 ? 28.348 86.543 21.339 1.00 27.88 95 PHE B O 1
ATOM 3173 N N . ASP B 1 111 ? 27.518 87.120 19.318 1.00 29.19 96 ASP B N 1
ATOM 3174 C CA . ASP B 1 111 ? 26.272 87.695 19.858 1.00 30.33 96 ASP B CA 1
ATOM 3175 C C . ASP B 1 111 ? 25.063 86.739 19.689 1.00 30.17 96 ASP B C 1
ATOM 3176 O O . ASP B 1 111 ? 25.220 85.608 19.194 1.00 29.96 96 ASP B O 1
ATOM 3181 N N . ASP B 1 112 ? 23.876 87.198 20.096 1.00 28.86 97 ASP B N 1
ATOM 3182 C CA . ASP B 1 112 ? 22.646 86.403 20.013 1.00 29.29 97 ASP B CA 1
ATOM 3183 C C . ASP B 1 112 ? 22.258 85.976 18.597 1.00 28.30 97 ASP B C 1
ATOM 3184 O O . ASP B 1 112 ? 21.754 84.873 18.401 1.00 27.17 97 ASP B O 1
ATOM 3189 N N . GLY B 1 113 ? 22.456 86.869 17.630 1.00 27.09 98 GLY B N 1
ATOM 3190 C CA . GLY B 1 113 ? 22.110 86.601 16.243 1.00 25.43 98 GLY B CA 1
ATOM 3191 C C . GLY B 1 113 ? 22.951 85.473 15.665 1.00 24.43 98 GLY B C 1
ATOM 3192 O O . GLY B 1 113 ? 22.456 84.657 14.891 1.00 23.45 98 GLY B O 1
ATOM 3193 N N . GLU B 1 114 ? 24.220 85.430 16.055 1.00 24.94 99 GLU B N 1
ATOM 3194 C CA . GLU B 1 114 ? 25.170 84.456 15.520 1.00 26.49 99 GLU B CA 1
ATOM 3195 C C . GLU B 1 114 ? 25.020 83.102 16.179 1.00 27.70 99 GLU B C 1
ATOM 3196 O O . GLU B 1 114 ? 25.228 82.076 15.541 1.00 29.44 99 GLU B O 1
ATOM 3202 N N . ILE B 1 115 ? 24.667 83.106 17.461 1.00 27.60 100 ILE B N 1
ATOM 3203 C CA . ILE B 1 115 ? 24.362 81.884 18.190 1.00 27.76 100 ILE B CA 1
ATOM 3204 C C . ILE B 1 115 ? 23.071 81.273 17.640 1.00 28.20 100 ILE B C 1
ATOM 3205 O O . ILE B 1 115 ? 22.954 80.047 17.534 1.00 29.05 100 ILE B O 1
ATOM 3210 N N . GLU B 1 116 ? 22.132 82.137 17.246 1.00 27.56 101 GLU B N 1
ATOM 3211 C CA . GLU B 1 116 ? 20.913 81.719 16.559 1.00 27.14 101 GLU B CA 1
ATOM 3212 C C . GLU B 1 116 ? 21.171 81.101 15.188 1.00 26.52 101 GLU B C 1
ATOM 3213 O O . GLU B 1 116 ? 20.463 80.177 14.783 1.00 26.54 101 GLU B O 1
ATOM 3219 N N . LYS B 1 117 ? 22.173 81.618 14.475 1.00 25.43 102 LYS B N 1
ATOM 3220 C CA . LYS B 1 117 ? 22.604 81.011 13.223 1.00 24.24 102 LYS B CA 1
ATOM 3221 C C . LYS B 1 117 ? 23.210 79.618 13.446 1.00 22.84 102 LYS B C 1
ATOM 3222 O O . LYS B 1 117 ? 22.881 78.682 12.719 1.00 23.24 102 LYS B O 1
ATOM 3228 N N . VAL B 1 118 ? 24.068 79.490 14.459 1.00 21.43 103 VAL B N 1
ATOM 3229 C CA . VAL B 1 118 ? 24.637 78.196 14.876 1.00 20.48 103 VAL B CA 1
ATOM 3230 C C . VAL B 1 118 ? 23.554 77.207 15.362 1.00 21.75 103 VAL B C 1
ATOM 3231 O O . VAL B 1 118 ? 23.526 76.065 14.905 1.00 22.99 103 VAL B O 1
ATOM 3235 N N . ARG B 1 119 ? 22.669 77.655 16.265 1.00 21.26 104 ARG B N 1
ATOM 3236 C CA . ARG B 1 119 ? 21.478 76.895 16.672 1.00 21.68 104 ARG B CA 1
ATOM 3237 C C . ARG B 1 119 ? 20.717 76.272 15.497 1.00 21.75 104 ARG B C 1
ATOM 3238 O O . ARG B 1 119 ? 20.596 75.053 15.424 1.00 23.22 104 ARG B O 1
ATOM 3246 N N . ARG B 1 120 ? 20.223 77.112 14.588 1.00 23.29 105 ARG B N 1
ATOM 3247 C CA . ARG B 1 120 ? 19.567 76.700 13.336 1.00 24.11 105 ARG B CA 1
ATOM 3248 C C . ARG B 1 120 ? 20.264 75.551 12.596 1.00 23.71 105 ARG B C 1
ATOM 3249 O O . ARG B 1 120 ? 19.597 74.696 12.016 1.00 25.31 105 ARG B O 1
ATOM 3257 N N . VAL B 1 121 ? 21.595 75.548 12.607 1.00 22.07 106 VAL B N 1
ATOM 3258 C CA . VAL B 1 121 ? 22.410 74.508 11.959 1.00 20.17 106 VAL B CA 1
ATOM 3259 C C . VAL B 1 121 ? 22.425 73.236 12.818 1.00 18.83 106 VAL B C 1
ATOM 3260 O O . VAL B 1 121 ? 22.197 72.146 12.324 1.00 18.35 106 VAL B O 1
ATOM 3264 N N . LEU B 1 122 ? 22.671 73.390 14.115 1.00 17.15 107 LEU B N 1
ATOM 3265 C CA . LEU B 1 122 ? 22.605 72.272 15.055 1.00 15.65 107 LEU B CA 1
ATOM 3266 C C . LEU B 1 122 ? 21.271 71.528 15.025 1.00 16.14 107 LEU B C 1
ATOM 3267 O O . LEU B 1 122 ? 21.251 70.292 15.036 1.00 16.37 107 LEU B O 1
ATOM 3272 N N . TYR B 1 123 ? 20.170 72.282 14.980 1.00 16.47 108 TYR B N 1
ATOM 3273 C CA . TYR B 1 123 ? 18.814 71.705 15.022 1.00 17.48 108 TYR B CA 1
ATOM 3274 C C . TYR B 1 123 ? 18.473 70.979 13.730 1.00 17.97 108 TYR B C 1
ATOM 3275 O O . TYR B 1 123 ? 17.815 69.939 13.765 1.00 18.08 108 TYR B O 1
ATOM 3284 N N . ALA B 1 124 ? 18.911 71.551 12.603 1.00 17.40 109 ALA B N 1
ATOM 3285 C CA . ALA B 1 124 ? 18.795 70.945 11.283 1.00 17.48 109 ALA B CA 1
ATOM 3286 C C . ALA B 1 124 ? 19.442 69.572 11.281 1.00 17.70 109 ALA B C 1
ATOM 3287 O O . ALA B 1 124 ? 18.820 68.578 10.895 1.00 17.55 109 ALA B O 1
ATOM 3289 N N . PHE B 1 125 ? 20.692 69.532 11.729 1.00 17.90 110 PHE B N 1
ATOM 3290 C CA . PHE B 1 125 ? 21.427 68.280 11.861 1.00 17.45 110 PHE B CA 1
ATOM 3291 C C . PHE B 1 125 ? 20.830 67.292 12.878 1.00 17.40 110 PHE B C 1
ATOM 3292 O O . PHE B 1 125 ? 20.612 66.118 12.554 1.00 18.39 110 PHE B O 1
ATOM 3300 N N . ASN B 1 126 ? 20.535 67.754 14.085 1.00 18.05 111 ASN B N 1
ATOM 3301 C CA . ASN B 1 126 ? 19.874 66.888 15.057 1.00 17.95 111 ASN B CA 1
ATOM 3302 C C . ASN B 1 126 ? 18.654 66.210 14.470 1.00 17.28 111 ASN B C 1
ATOM 3303 O O . ASN B 1 126 ? 18.448 65.018 14.680 1.00 16.17 111 ASN B O 1
ATOM 3308 N N . TYR B 1 127 ? 17.875 66.973 13.706 1.00 16.91 112 TYR B N 1
ATOM 3309 C CA . TYR B 1 127 ? 16.707 66.450 13.001 1.00 17.62 112 TYR B CA 1
ATOM 3310 C C . TYR B 1 127 ? 17.004 65.372 11.956 1.00 18.44 112 TYR B C 1
ATOM 3311 O O . TYR B 1 127 ? 16.430 64.276 11.989 1.00 17.33 112 TYR B O 1
ATOM 3320 N N . GLY B 1 128 ? 17.865 65.711 11.001 1.00 18.35 113 GLY B N 1
ATOM 3321 C CA . GLY B 1 128 ? 18.156 64.817 9.893 1.00 17.61 113 GLY B CA 1
ATOM 3322 C C . GLY B 1 128 ? 18.966 63.580 10.227 1.00 16.92 113 GLY B C 1
ATOM 3323 O O . GLY B 1 128 ? 18.627 62.497 9.770 1.00 16.63 113 GLY B O 1
ATOM 3324 N N . ASN B 1 129 ? 20.030 63.755 11.018 1.00 16.18 114 ASN B N 1
ATOM 3325 C CA . ASN B 1 129 ? 20.978 62.709 11.366 1.00 15.83 114 ASN B CA 1
ATOM 3326 C C . ASN B 1 129 ? 20.410 61.308 11.692 1.00 17.36 114 ASN B C 1
ATOM 3327 O O . ASN B 1 129 ? 20.854 60.315 11.114 1.00 17.63 114 ASN B O 1
ATOM 3332 N N . PRO B 1 130 ? 19.454 61.211 12.636 1.00 17.34 115 PRO B N 1
ATOM 3333 C CA . PRO B 1 130 ? 18.889 59.895 12.877 1.00 18.35 115 PRO B CA 1
ATOM 3334 C C . PRO B 1 130 ? 18.055 59.341 11.707 1.00 19.98 115 PRO B C 1
ATOM 3335 O O . PRO B 1 130 ? 17.896 58.123 11.622 1.00 22.17 115 PRO B O 1
ATOM 3339 N N . LYS B 1 131 ? 17.544 60.206 10.822 1.00 19.51 116 LYS B N 1
ATOM 3340 C CA . LYS B 1 131 ? 16.810 59.746 9.627 1.00 18.56 116 LYS B CA 1
ATOM 3341 C C . LYS B 1 131 ? 17.781 59.093 8.638 1.00 19.10 116 LYS B C 1
ATOM 3342 O O . LYS B 1 131 ? 17.489 58.032 8.060 1.00 19.47 116 LYS B O 1
ATOM 3348 N N . TYR B 1 132 ? 18.933 59.741 8.458 1.00 16.92 117 TYR B N 1
ATOM 3349 C CA . TYR B 1 132 ? 20.023 59.209 7.644 1.00 17.93 117 TYR B CA 1
ATOM 3350 C C . TYR B 1 132 ? 20.599 57.911 8.178 1.00 18.17 117 TYR B C 1
ATOM 3351 O O . TYR B 1 132 ? 21.090 57.093 7.397 1.00 19.27 117 TYR B O 1
ATOM 3360 N N . LEU B 1 133 ? 20.557 57.740 9.498 1.00 17.89 118 LEU B N 1
ATOM 3361 C CA . LEU B 1 133 ? 20.978 56.490 10.127 1.00 18.63 118 LEU B CA 1
ATOM 3362 C C . LEU B 1 133 ? 20.022 55.358 9.772 1.00 19.42 118 LEU B C 1
ATOM 3363 O O . LEU B 1 133 ? 20.466 54.264 9.475 1.00 21.98 118 LEU B O 1
ATOM 3368 N N . LEU B 1 134 ? 18.718 55.633 9.802 1.00 19.66 119 LEU B N 1
ATOM 3369 C CA . LEU B 1 134 ? 17.690 54.665 9.435 1.00 18.66 119 LEU B CA 1
ATOM 3370 C C . LEU B 1 134 ? 17.762 54.283 7.969 1.00 18.29 119 LEU B C 1
ATOM 3371 O O . LEU B 1 134 ? 17.559 53.126 7.615 1.00 19.53 119 LEU B O 1
ATOM 3376 N N . LEU B 1 135 ? 18.018 55.268 7.121 1.00 18.92 120 LEU B N 1
ATOM 3377 C CA . LEU B 1 135 ? 18.186 55.048 5.679 1.00 18.99 120 LEU B CA 1
ATOM 3378 C C . LEU B 1 135 ? 19.422 54.200 5.345 1.00 18.55 120 LEU B C 1
ATOM 3379 O O . LEU B 1 135 ? 19.336 53.245 4.573 1.00 19.73 120 LEU B O 1
ATOM 3384 N N . ILE B 1 136 ? 20.564 54.563 5.911 1.00 17.89 121 ILE B N 1
ATOM 3385 C CA . ILE B 1 136 ? 21.797 53.805 5.691 1.00 18.34 121 ILE B CA 1
ATOM 3386 C C . ILE B 1 136 ? 21.782 52.419 6.362 1.00 18.19 121 ILE B C 1
ATOM 3387 O O . ILE B 1 136 ? 22.398 51.476 5.848 1.00 17.22 121 ILE B O 1
ATOM 3392 N N . THR B 1 137 ? 21.095 52.298 7.504 1.00 17.29 122 THR B N 1
ATOM 3393 C CA . THR B 1 137 ? 20.913 50.987 8.141 1.00 17.36 122 THR B CA 1
ATOM 3394 C C . THR B 1 137 ? 20.067 50.036 7.270 1.00 17.47 122 THR B C 1
ATOM 3395 O O . THR B 1 137 ? 20.433 48.870 7.082 1.00 18.71 122 THR B O 1
ATOM 3399 N N . ALA B 1 138 ? 18.960 50.554 6.738 1.00 17.72 123 ALA B N 1
ATOM 3400 C CA . ALA B 1 138 ? 18.117 49.843 5.770 1.00 17.51 123 ALA B CA 1
ATOM 3401 C C . ALA B 1 138 ? 18.926 49.426 4.548 1.00 17.41 123 ALA B C 1
ATOM 3402 O O . ALA B 1 138 ? 18.835 48.284 4.097 1.00 18.30 123 ALA B O 1
ATOM 3404 N N . LEU B 1 139 ? 19.728 50.343 4.019 1.00 16.42 124 LEU B N 1
ATOM 3405 C CA . LEU B 1 139 ? 20.572 50.031 2.857 1.00 17.25 124 LEU B CA 1
ATOM 3406 C C . LEU B 1 139 ? 21.603 48.950 3.215 1.00 16.67 124 LEU B C 1
ATOM 3407 O O . LEU B 1 139 ? 21.848 48.030 2.444 1.00 18.88 124 LEU B O 1
ATOM 3412 N N . SER B 1 140 ? 22.152 49.043 4.419 1.00 16.08 125 SER B N 1
ATOM 3413 C CA . SER B 1 140 ? 23.184 48.134 4.889 1.00 14.20 125 SER B CA 1
ATOM 3414 C C . SER B 1 140 ? 22.700 46.715 5.058 1.00 15.18 125 SER B C 1
ATOM 3415 O O . SER B 1 140 ? 23.288 45.776 4.506 1.00 13.51 125 SER B O 1
ATOM 3418 N N . GLU B 1 141 ? 21.628 46.576 5.832 1.00 17.66 126 GLU B N 1
ATOM 3419 C CA . GLU B 1 141 ? 21.007 45.288 6.105 1.00 19.63 126 GLU B CA 1
ATOM 3420 C C . GLU B 1 141 ? 20.495 44.589 4.854 1.00 20.77 126 GLU B C 1
ATOM 3421 O O . GLU B 1 141 ? 20.759 43.407 4.662 1.00 21.27 126 GLU B O 1
ATOM 3427 N N . SER B 1 142 ? 19.773 45.308 4.000 1.00 22.80 127 SER B N 1
ATOM 3428 C CA . SER B 1 142 ? 19.329 44.714 2.740 1.00 24.18 127 SER B CA 1
ATOM 3429 C C . SER B 1 142 ? 20.536 44.309 1.846 1.00 26.13 127 SER B C 1
ATOM 3430 O O . SER B 1 142 ? 20.499 43.272 1.179 1.00 26.14 127 SER B O 1
ATOM 3441 N N . GLN B 1 144 ? 23.237 43.200 2.957 1.00 25.93 129 GLN B N 1
ATOM 3442 C CA . GLN B 1 144 ? 23.799 42.011 3.613 1.00 26.26 129 GLN B CA 1
ATOM 3443 C C . GLN B 1 144 ? 22.793 40.840 3.675 1.00 26.92 129 GLN B C 1
ATOM 3444 O O . GLN B 1 144 ? 22.958 39.901 4.465 1.00 24.74 129 GLN B O 1
ATOM 3458 N N . ARG B 1 146 ? 19.650 40.474 4.707 1.00 26.30 131 ARG B N 1
ATOM 3459 C CA . ARG B 1 146 ? 18.998 40.297 5.976 1.00 25.35 131 ARG B CA 1
ATOM 3460 C C . ARG B 1 146 ? 17.730 41.141 5.838 1.00 24.36 131 ARG B C 1
ATOM 3461 O O . ARG B 1 146 ? 17.742 42.120 5.102 1.00 22.09 131 ARG B O 1
ATOM 3469 N N . PRO B 1 147 ? 16.631 40.767 6.526 1.00 26.38 132 PRO B N 1
ATOM 3470 C CA . PRO B 1 147 ? 15.321 41.363 6.185 1.00 26.66 132 PRO B CA 1
ATOM 3471 C C . PRO B 1 147 ? 15.150 42.836 6.575 1.00 25.97 132 PRO B C 1
ATOM 3472 O O . PRO B 1 147 ? 15.611 43.266 7.623 1.00 25.93 132 PRO B O 1
ATOM 3476 N N . VAL B 1 148 ? 14.498 43.604 5.712 1.00 25.73 133 VAL B N 1
ATOM 3477 C CA . VAL B 1 148 ? 14.238 45.014 5.980 1.00 25.19 133 VAL B CA 1
ATOM 3478 C C . VAL B 1 148 ? 12.757 45.270 5.673 1.00 27.90 133 VAL B C 1
ATOM 3479 O O . VAL B 1 148 ? 12.256 44.869 4.618 1.00 26.94 133 VAL B O 1
ATOM 3483 N N . GLY B 1 149 ? 12.043 45.888 6.613 1.00 29.34 134 GLY B N 1
ATOM 3484 C CA . GLY B 1 149 ? 10.630 46.211 6.392 1.00 31.98 134 GLY B CA 1
ATOM 3485 C C . GLY B 1 149 ? 9.684 45.016 6.351 1.00 33.27 134 GLY B C 1
ATOM 3486 O O . GLY B 1 149 ? 10.029 43.927 6.808 1.00 32.35 134 GLY B O 1
ATOM 3487 N N . GLY B 1 150 ? 8.485 45.237 5.805 1.00 35.13 135 GLY B N 1
ATOM 3488 C CA . GLY B 1 150 ? 7.446 44.208 5.697 1.00 37.45 135 GLY B CA 1
ATOM 3489 C C . GLY B 1 150 ? 6.819 43.829 7.031 1.00 39.94 135 GLY B C 1
ATOM 3490 O O . GLY B 1 150 ? 6.479 42.663 7.261 1.00 39.99 135 GLY B O 1
ATOM 3491 N N . ALA B 1 151 ? 6.666 44.801 7.921 1.00 41.12 136 ALA B N 1
ATOM 3492 C CA . ALA B 1 151 ? 6.078 44.521 9.226 1.00 44.39 136 ALA B CA 1
ATOM 3493 C C . ALA B 1 151 ? 4.586 44.847 9.242 1.00 45.70 136 ALA B C 1
ATOM 3494 O O . ALA B 1 151 ? 4.072 45.452 8.296 1.00 45.26 136 ALA B O 1
ATOM 3496 N N . GLU B 1 152 ? 3.904 44.421 10.309 1.00 47.22 137 GLU B N 1
ATOM 3497 C CA . GLU B 1 152 ? 2.514 44.812 10.575 1.00 48.78 137 GLU B CA 1
ATOM 3498 C C . GLU B 1 152 ? 2.524 46.204 11.202 1.00 48.54 137 GLU B C 1
ATOM 3499 O O . GLU B 1 152 ? 3.091 46.398 12.290 1.00 48.55 137 GLU B O 1
ATOM 3505 N N . VAL B 1 153 ? 1.929 47.176 10.510 1.00 47.48 138 VAL B N 1
ATOM 3506 C CA . VAL B 1 153 ? 1.971 48.570 10.960 1.00 46.92 138 VAL B CA 1
ATOM 3507 C C . VAL B 1 153 ? 0.588 49.235 10.909 1.00 47.02 138 VAL B C 1
ATOM 3508 O O . VAL B 1 153 ? -0.131 49.134 9.906 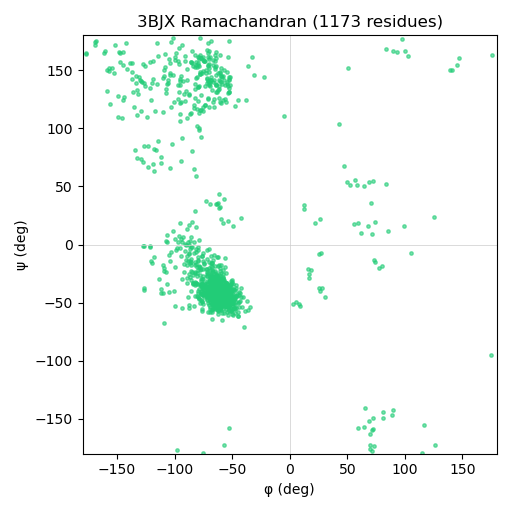1.00 46.36 138 VAL B O 1
ATOM 3512 N N . SER B 1 154 ? 0.231 49.914 12.001 1.00 47.63 139 SER B N 1
ATOM 3513 C CA . SER B 1 154 ? -1.061 50.590 12.122 1.00 48.29 139 SER B CA 1
ATOM 3514 C C . SER B 1 154 ? -1.257 51.647 11.034 1.00 49.03 139 SER B C 1
ATOM 3515 O O . SER B 1 154 ? -0.317 52.360 10.678 1.00 49.31 139 SER B O 1
ATOM 3518 N N . SER B 1 155 ? -2.478 51.722 10.501 1.00 49.43 140 SER B N 1
ATOM 3519 C CA . SER B 1 155 ? -2.845 52.690 9.448 1.00 49.62 140 SER B CA 1
ATOM 3520 C C . SER B 1 155 ? -2.368 54.119 9.745 1.00 48.71 140 SER B C 1
ATOM 3521 O O . SER B 1 155 ? -1.959 54.843 8.836 1.00 48.69 140 SER B O 1
ATOM 3524 N N . GLU B 1 156 ? -2.431 54.501 11.021 1.00 48.70 141 GLU B N 1
ATOM 3525 C CA . GLU B 1 156 ? -1.905 55.773 11.522 1.00 48.76 141 GLU B CA 1
ATOM 3526 C C . GLU B 1 156 ? -0.408 55.968 11.225 1.00 47.22 141 GLU B C 1
ATOM 3527 O O . GLU B 1 156 ? 0.010 57.055 10.820 1.00 47.11 141 GLU B O 1
ATOM 3533 N N . LEU B 1 157 ? 0.379 54.907 11.407 1.00 45.37 142 LEU B N 1
ATOM 3534 C CA . LEU B 1 157 ? 1.833 54.947 11.198 1.00 43.40 142 LEU B CA 1
ATOM 3535 C C . LEU B 1 157 ? 2.314 54.618 9.777 1.00 43.06 142 LEU B C 1
ATOM 3536 O O . LEU B 1 157 ? 3.491 54.803 9.462 1.00 41.83 142 LEU B O 1
ATOM 3541 N N . ARG B 1 158 ? 1.421 54.128 8.923 1.00 43.92 143 ARG B N 1
ATOM 3542 C CA . ARG B 1 158 ? 1.770 53.949 7.505 1.00 45.02 143 ARG B CA 1
ATOM 3543 C C . ARG B 1 158 ? 1.484 55.257 6.769 1.00 43.68 143 ARG B C 1
ATOM 3544 O O . ARG B 1 158 ? 1.825 55.417 5.596 1.00 41.79 143 ARG B O 1
ATOM 3552 N N . ALA B 1 159 ? 0.860 56.188 7.492 1.00 44.44 144 ALA B N 1
ATOM 3553 C CA . ALA B 1 159 ? 0.492 57.499 6.973 1.00 44.62 144 ALA B CA 1
ATOM 3554 C C . ALA B 1 159 ? 1.740 58.334 6.750 1.00 44.46 144 ALA B C 1
ATOM 3555 O O . ALA B 1 159 ? 2.481 58.615 7.694 1.00 45.17 144 ALA B O 1
ATOM 3557 N N . SER B 1 160 ? 1.974 58.720 5.500 1.00 44.23 145 SER B N 1
ATOM 3558 C CA . SER B 1 160 ? 3.137 59.528 5.152 1.00 43.62 145 SER B CA 1
ATOM 3559 C C . SER B 1 160 ? 3.077 60.903 5.830 1.00 42.95 145 SER B C 1
ATOM 3560 O O . SER B 1 160 ? 2.046 61.293 6.365 1.00 42.26 145 SER B O 1
ATOM 3563 N N . ILE B 1 161 ? 4.190 61.623 5.835 1.00 42.74 146 ILE B N 1
ATOM 3564 C CA . ILE B 1 161 ? 4.212 62.969 6.415 1.00 43.17 146 ILE B CA 1
ATOM 3565 C C . ILE B 1 161 ? 4.323 63.980 5.265 1.00 43.66 146 ILE B C 1
ATOM 3566 O O . ILE B 1 161 ? 4.652 63.581 4.138 1.00 44.36 146 ILE B O 1
ATOM 3571 N N . PRO B 1 162 ? 4.037 65.277 5.521 1.00 43.36 147 PRO B N 1
ATOM 3572 C CA . PRO B 1 162 ? 4.092 66.202 4.382 1.00 43.07 147 PRO B CA 1
ATOM 3573 C C . PRO B 1 162 ? 5.514 66.368 3.832 1.00 43.07 147 PRO B C 1
ATOM 3574 O O . PRO B 1 162 ? 6.483 66.426 4.596 1.00 42.97 147 PRO B O 1
ATOM 3578 N N . LYS B 1 163 ? 5.624 66.421 2.510 1.00 43.07 148 LYS B N 1
ATOM 3579 C CA . LYS B 1 163 ? 6.912 66.579 1.850 1.00 44.39 148 LYS B CA 1
ATOM 3580 C C . LYS B 1 163 ? 7.342 68.050 1.841 1.00 45.34 148 LYS B C 1
ATOM 3581 O O . LYS B 1 163 ? 6.498 68.955 1.916 1.00 44.94 148 LYS B O 1
ATOM 3587 N N . GLY B 1 164 ? 8.653 68.283 1.767 1.00 45.87 149 GLY B N 1
ATOM 3588 C CA . GLY B 1 164 ? 9.192 69.648 1.728 1.00 46.98 149 GLY B CA 1
ATOM 3589 C C . GLY B 1 164 ? 9.713 70.132 3.072 1.00 47.91 149 GLY B C 1
ATOM 3590 O O . GLY B 1 164 ? 9.434 69.529 4.115 1.00 48.00 149 GLY B O 1
ATOM 3591 N N . HIS B 1 165 ? 10.463 71.230 3.044 1.00 47.91 150 HIS B N 1
ATOM 3592 C CA . HIS B 1 165 ? 11.128 71.752 4.241 1.00 48.36 150 HIS B CA 1
ATOM 3593 C C . HIS B 1 165 ? 10.202 72.558 5.165 1.00 48.62 150 HIS B C 1
ATOM 3594 O O . HIS B 1 165 ? 9.418 73.393 4.697 1.00 48.49 150 HIS B O 1
ATOM 3601 N N . PRO B 1 166 ? 10.287 72.309 6.488 1.00 48.95 151 PRO B N 1
ATOM 3602 C CA . PRO B 1 166 ? 9.483 73.081 7.445 1.00 49.57 151 PRO B CA 1
ATOM 3603 C C . PRO B 1 166 ? 9.913 74.553 7.540 1.00 50.40 151 PRO B C 1
ATOM 3604 O O . PRO B 1 166 ? 10.885 74.955 6.898 1.00 51.22 151 PRO B O 1
ATOM 3608 N N . LYS B 1 167 ? 9.177 75.349 8.314 1.00 51.18 152 LYS B N 1
ATOM 3609 C CA . LYS B 1 167 ? 9.600 76.707 8.647 1.00 51.55 152 LYS B CA 1
ATOM 3610 C C . LYS B 1 167 ? 10.630 76.668 9.781 1.00 50.90 152 LYS B C 1
ATOM 3611 O O . LYS B 1 167 ? 10.632 75.746 10.609 1.00 50.04 152 LYS B O 1
ATOM 3617 N N . GLY B 1 168 ? 11.498 77.678 9.812 1.00 49.87 153 GLY B N 1
ATOM 3618 C CA . GLY B 1 168 ? 12.596 77.736 10.772 1.00 49.01 153 GLY B CA 1
ATOM 3619 C C . GLY B 1 168 ? 13.775 76.928 10.278 1.00 48.66 153 GLY B C 1
ATOM 3620 O O . GLY B 1 168 ? 14.651 76.545 11.062 1.00 48.76 153 GLY B O 1
ATOM 3629 N N . ASP B 1 170 ? 16.442 76.421 6.703 1.00 43.93 155 ASP B N 1
ATOM 3630 C CA . ASP B 1 170 ? 16.987 76.693 5.369 1.00 42.77 155 ASP B CA 1
ATOM 3631 C C . ASP B 1 170 ? 16.817 75.476 4.464 1.00 39.57 155 ASP B C 1
ATOM 3632 O O . ASP B 1 170 ? 16.934 74.349 4.933 1.00 38.91 155 ASP B O 1
ATOM 3637 N N . PRO B 1 171 ? 16.519 75.701 3.166 1.00 36.67 156 PRO B N 1
ATOM 3638 C CA . PRO B 1 171 ? 16.362 74.553 2.257 1.00 34.32 156 PRO B CA 1
ATOM 3639 C C . PRO B 1 171 ? 17.702 73.872 1.845 1.00 32.64 156 PRO B C 1
ATOM 3640 O O . PRO B 1 171 ? 17.695 72.740 1.347 1.00 30.88 156 PRO B O 1
ATOM 3644 N N . LEU B 1 172 ? 18.827 74.562 2.050 1.00 30.26 157 LEU B N 1
ATOM 3645 C CA . LEU B 1 172 ? 20.139 74.016 1.744 1.00 28.58 157 LEU B CA 1
ATOM 3646 C C . LEU B 1 172 ? 21.192 74.710 2.591 1.00 27.41 157 LEU B C 1
ATOM 3647 O O . LEU B 1 172 ? 21.332 75.933 2.525 1.00 29.97 157 LEU B O 1
ATOM 3652 N N . LEU B 1 173 ? 21.923 73.945 3.396 1.00 23.58 158 LEU B N 1
ATOM 3653 C CA . LEU B 1 173 ? 22.963 74.535 4.246 1.00 21.58 158 LEU B CA 1
ATOM 3654 C C . LEU B 1 173 ? 24.225 74.776 3.437 1.00 20.49 158 LEU B C 1
ATOM 3655 O O . LEU B 1 173 ? 24.538 73.992 2.544 1.00 20.03 158 LEU B O 1
ATOM 3660 N N . PRO B 1 174 ? 24.941 75.875 3.726 1.00 21.33 159 PRO B N 1
ATOM 3661 C CA . PRO B 1 174 ? 26.319 76.034 3.236 1.00 22.05 159 PRO B CA 1
ATOM 3662 C C . PRO B 1 174 ? 27.316 75.084 3.947 1.00 22.23 159 PRO B C 1
ATOM 3663 O O . PRO B 1 174 ? 27.399 75.053 5.178 1.00 23.75 159 PRO B O 1
ATOM 3667 N N . LEU B 1 175 ? 28.037 74.302 3.153 1.00 21.50 160 LEU B N 1
ATOM 3668 C CA . LEU B 1 175 ? 28.974 73.305 3.632 1.00 20.30 160 LEU B CA 1
ATOM 3669 C C . LEU B 1 175 ? 30.321 73.680 3.061 1.00 20.94 160 LEU B C 1
ATOM 3670 O O . LEU B 1 175 ? 30.452 73.848 1.850 1.00 21.85 160 LEU B O 1
ATOM 3675 N N . VAL B 1 176 ? 31.315 73.843 3.930 1.00 21.23 161 VAL B N 1
ATOM 3676 C CA . VAL B 1 176 ? 32.645 74.215 3.494 1.00 21.29 161 VAL B CA 1
ATOM 3677 C C . VAL B 1 176 ? 33.245 73.040 2.752 1.00 24.10 161 VAL B C 1
ATOM 3678 O O . VAL B 1 176 ? 33.078 71.879 3.138 1.00 25.74 161 VAL B O 1
ATOM 3682 N N . ASP B 1 177 ? 33.882 73.348 1.637 1.00 26.49 162 ASP B N 1
ATOM 3683 C CA . ASP B 1 177 ? 34.529 72.348 0.817 1.00 27.42 162 ASP B CA 1
ATOM 3684 C C . ASP B 1 177 ? 35.997 72.283 1.207 1.00 28.11 162 ASP B C 1
ATOM 3685 O O . ASP B 1 177 ? 36.754 73.228 0.981 1.00 28.20 162 ASP B O 1
ATOM 3690 N N . ALA B 1 178 ? 36.375 71.159 1.808 1.00 29.47 163 ALA B N 1
ATOM 3691 C CA . ALA B 1 178 ? 37.739 70.892 2.280 1.00 30.50 163 ALA B CA 1
ATOM 3692 C C . ALA B 1 178 ? 38.864 71.029 1.217 1.00 31.60 163 ALA B C 1
ATOM 3693 O O . ALA B 1 178 ? 39.974 71.466 1.538 1.00 31.00 163 ALA B O 1
ATOM 3695 N N . THR B 1 179 ? 38.571 70.654 -0.031 1.00 32.84 164 THR B N 1
ATOM 3696 C CA . THR B 1 179 ? 39.547 70.723 -1.138 1.00 34.73 164 THR B CA 1
ATOM 3697 C C . THR B 1 179 ? 39.981 72.142 -1.495 1.00 34.24 164 THR B C 1
ATOM 3698 O O . THR B 1 179 ? 41.060 72.348 -2.035 1.00 35.52 164 THR B O 1
ATOM 3702 N N . LYS B 1 180 ? 39.126 73.108 -1.196 1.00 33.75 165 LYS B N 1
ATOM 3703 C CA . LYS B 1 180 ? 39.385 74.510 -1.487 1.00 32.26 165 LYS B CA 1
ATOM 3704 C C . LYS B 1 180 ? 39.791 75.320 -0.269 1.00 29.90 165 LYS B C 1
ATOM 3705 O O . LYS B 1 180 ? 40.144 76.485 -0.423 1.00 30.25 165 LYS B O 1
ATOM 3711 N N . ALA B 1 181 ? 39.744 74.712 0.924 1.00 27.47 166 ALA B N 1
ATOM 3712 C CA . ALA B 1 181 ? 39.888 75.439 2.215 1.00 24.17 166 ALA B CA 1
ATOM 3713 C C . ALA B 1 181 ? 41.307 75.854 2.629 1.00 23.15 166 ALA B C 1
ATOM 3714 O O . ALA B 1 181 ? 42.299 75.325 2.135 1.00 24.17 166 ALA B O 1
ATOM 3716 N N . SER B 1 182 ? 41.388 76.824 3.531 1.00 23.14 167 SER B N 1
ATOM 3717 C CA . SER B 1 182 ? 42.671 77.266 4.093 1.00 23.77 167 SER B CA 1
ATOM 3718 C C . SER B 1 182 ? 43.308 76.140 4.895 1.00 23.54 167 SER B C 1
ATOM 3719 O O . SER B 1 182 ? 42.613 75.216 5.315 1.00 24.28 167 SER B O 1
ATOM 3722 N N . THR B 1 183 ? 44.628 76.198 5.076 1.00 24.52 168 THR B N 1
ATOM 3723 C CA . THR B 1 183 ? 45.328 75.323 6.019 1.00 24.82 168 THR B CA 1
ATOM 3724 C C . THR B 1 183 ? 44.549 75.234 7.355 1.00 23.00 168 THR B C 1
ATOM 3725 O O . THR B 1 183 ? 44.416 74.149 7.945 1.00 23.02 168 THR B O 1
ATOM 3729 N N . GLU B 1 184 ? 44.024 76.376 7.804 1.00 20.89 169 GLU B N 1
ATOM 3730 C CA . GLU B 1 184 ? 43.255 76.474 9.057 1.00 20.53 169 GLU B CA 1
ATOM 3731 C C . GLU B 1 184 ? 41.996 75.609 9.063 1.00 18.39 169 GLU B C 1
ATOM 3732 O O . GLU B 1 184 ? 41.818 74.802 9.971 1.00 18.29 169 GLU B O 1
ATOM 3738 N N . VAL B 1 185 ? 41.124 75.795 8.066 1.00 19.32 170 VAL B N 1
ATOM 3739 C CA . VAL B 1 185 ? 39.903 74.996 7.930 1.00 20.05 170 VAL B CA 1
ATOM 3740 C C . VAL B 1 185 ? 40.260 73.516 7.672 1.00 21.26 170 VAL B C 1
ATOM 3741 O O . VAL B 1 185 ? 39.642 72.629 8.241 1.00 23.69 170 VAL B O 1
ATOM 3745 N N . GLN B 1 186 ? 41.265 73.261 6.834 1.00 20.97 171 GLN B N 1
ATOM 3746 C CA . GLN B 1 186 ? 41.676 71.899 6.509 1.00 22.66 171 GLN B CA 1
ATOM 3747 C C . GLN B 1 186 ? 42.134 71.187 7.769 1.00 23.03 171 GLN B C 1
ATOM 3748 O O . GLN B 1 186 ? 41.823 70.008 7.961 1.00 24.71 171 GLN B O 1
ATOM 3754 N N . GLY B 1 187 ? 42.863 71.915 8.621 1.00 22.67 172 GLY B N 1
ATOM 3755 C CA . GLY B 1 187 ? 43.382 71.393 9.892 1.00 21.10 172 GLY B CA 1
ATOM 3756 C C . GLY B 1 187 ? 42.294 71.095 10.900 1.00 20.14 172 GLY B C 1
ATOM 3757 O O . GLY B 1 187 ? 42.304 70.041 11.522 1.00 21.53 172 GLY B O 1
ATOM 3758 N N . LEU B 1 188 ? 41.348 72.015 11.049 1.00 18.49 173 LEU B N 1
ATOM 3759 C CA . LEU B 1 188 ? 40.236 71.848 11.987 1.00 18.08 173 LEU B CA 1
ATOM 3760 C C . LEU B 1 188 ? 39.333 70.683 11.626 1.00 16.89 173 LEU B C 1
ATOM 3761 O O . LEU B 1 188 ? 38.823 69.999 12.508 1.00 18.55 173 LEU B O 1
ATOM 3766 N N . LEU B 1 189 ? 39.112 70.480 10.337 1.00 15.56 174 LEU B N 1
ATOM 3767 C CA . LEU B 1 189 ? 38.206 69.418 9.887 1.00 16.15 174 LEU B CA 1
ATOM 3768 C C . LEU B 1 189 ? 38.835 68.024 10.012 1.00 16.15 174 LEU B C 1
ATOM 3769 O O . LEU B 1 189 ? 38.145 67.058 10.317 1.00 16.38 174 LEU B O 1
ATOM 3774 N N . LYS B 1 190 ? 40.138 67.932 9.749 1.00 17.64 175 LYS B N 1
ATOM 3775 C CA . LYS B 1 190 ? 40.912 66.720 9.988 1.00 18.75 175 LYS B CA 1
ATOM 3776 C C . LYS B 1 190 ? 40.969 66.347 11.480 1.00 18.77 175 LYS B C 1
ATOM 3777 O O . LYS B 1 190 ? 40.792 65.173 11.851 1.00 19.44 175 LYS B O 1
ATOM 3783 N N . ARG B 1 191 ? 41.211 67.340 12.328 1.00 19.62 176 ARG B N 1
ATOM 3784 C CA . ARG B 1 191 ? 41.315 67.149 13.779 1.00 19.09 176 ARG B CA 1
ATOM 3785 C C . ARG B 1 191 ? 40.036 66.540 14.365 1.00 17.98 176 ARG B C 1
ATOM 3786 O O . ARG B 1 191 ? 40.078 65.536 15.090 1.00 16.25 176 ARG B O 1
ATOM 3794 N N . VAL B 1 192 ? 38.903 67.160 14.045 1.00 17.15 177 VAL B N 1
ATOM 3795 C CA . VAL B 1 192 ? 37.589 66.636 14.440 1.00 16.20 177 VAL B CA 1
ATOM 3796 C C . VAL B 1 192 ? 37.289 65.276 13.786 1.00 15.37 177 VAL B C 1
ATOM 3797 O O . VAL B 1 192 ? 36.672 64.410 14.416 1.00 12.25 177 VAL B O 1
ATOM 3801 N N . ALA B 1 193 ? 37.749 65.059 12.553 1.00 15.93 178 ALA B N 1
ATOM 3802 C CA . ALA B 1 193 ? 37.559 63.728 11.943 1.00 16.94 178 ALA B CA 1
ATOM 3803 C C . ALA B 1 193 ? 38.404 62.678 12.663 1.00 16.58 178 ALA B C 1
ATOM 3804 O O . ALA B 1 193 ? 37.892 61.628 13.025 1.00 18.28 178 ALA B O 1
ATOM 3806 N N . ASP B 1 194 ? 39.672 62.993 12.909 1.00 19.20 179 ASP B N 1
ATOM 3807 C CA . ASP B 1 194 ? 40.589 62.130 13.681 1.00 20.00 179 ASP B CA 1
ATOM 3808 C C . ASP B 1 194 ? 40.190 61.884 15.117 1.00 20.94 179 ASP B C 1
ATOM 3809 O O . ASP B 1 194 ? 40.461 60.807 15.658 1.00 21.28 179 ASP B O 1
ATOM 3814 N N . LEU B 1 195 ? 39.591 62.893 15.748 1.00 22.13 180 LEU B N 1
ATOM 3815 C CA . LEU B 1 195 ? 39.055 62.749 17.102 1.00 22.00 180 LEU B CA 1
ATOM 3816 C C . LEU B 1 195 ? 38.097 61.549 17.196 1.00 21.67 180 LEU B C 1
ATOM 3817 O O . LEU B 1 195 ? 38.141 60.800 18.173 1.00 21.49 180 LEU B O 1
ATOM 3822 N N . HIS B 1 196 ? 37.227 61.388 16.193 1.00 19.70 181 HIS B N 1
ATOM 3823 C CA . HIS B 1 196 ? 36.216 60.335 16.228 1.00 18.73 181 HIS B CA 1
ATOM 3824 C C . HIS B 1 196 ? 36.753 59.059 15.578 1.00 19.41 181 HIS B C 1
ATOM 3825 O O . HIS B 1 196 ? 36.046 58.035 15.512 1.00 20.07 181 HIS B O 1
ATOM 3832 N N . TYR B 1 197 ? 38.005 59.131 15.122 1.00 18.24 182 TYR B N 1
ATOM 3833 C CA . TYR B 1 197 ? 38.580 58.161 14.198 1.00 18.14 182 TYR B CA 1
ATOM 3834 C C . TYR B 1 197 ? 37.613 57.909 13.037 1.00 18.11 182 TYR B C 1
ATOM 3835 O O . TYR B 1 197 ? 37.029 56.818 12.886 1.00 18.30 182 TYR B O 1
ATOM 3844 N N . HIS B 1 198 ? 37.460 58.955 12.234 1.00 15.60 183 HIS B N 1
ATOM 3845 C CA . HIS B 1 198 ? 36.594 58.945 11.078 1.00 15.33 183 HIS B CA 1
ATOM 3846 C C . HIS B 1 198 ? 37.470 59.086 9.840 1.00 16.93 183 HIS B C 1
ATOM 3847 O O . HIS B 1 198 ? 38.641 59.478 9.952 1.00 17.23 183 HIS B O 1
ATOM 3854 N N . HIS B 1 199 ? 36.922 58.735 8.674 1.00 17.27 184 HIS B N 1
ATOM 3855 C CA . HIS B 1 199 ? 37.694 58.703 7.426 1.00 17.20 184 HIS B CA 1
ATOM 3856 C C . HIS B 1 199 ? 37.715 60.085 6.759 1.00 18.65 184 HIS B C 1
ATOM 3857 O O . HIS B 1 199 ? 38.489 60.331 5.830 1.00 20.09 184 HIS B O 1
ATOM 3864 N N . GLY B 1 200 ? 36.861 60.968 7.258 1.00 18.21 185 GLY B N 1
ATOM 3865 C CA . GLY B 1 200 ? 36.701 62.324 6.771 1.00 17.99 185 GLY B CA 1
ATOM 3866 C C . GLY B 1 200 ? 35.672 62.991 7.679 1.00 17.87 185 GLY B C 1
ATOM 3867 O O . GLY B 1 200 ? 34.976 62.301 8.404 1.00 18.94 185 GLY B O 1
ATOM 3868 N N . PRO B 1 201 ? 35.566 64.335 7.640 1.00 18.77 186 PRO B N 1
ATOM 3869 C CA . PRO B 1 201 ? 34.657 65.078 8.513 1.00 18.11 186 PRO B CA 1
ATOM 3870 C C . PRO B 1 201 ? 33.198 65.036 8.050 1.00 17.93 186 PRO B C 1
ATOM 3871 O O . PRO B 1 201 ? 32.931 64.999 6.847 1.00 17.13 186 PRO B O 1
ATOM 3875 N N . ALA B 1 202 ? 32.283 65.039 9.028 1.00 17.97 187 ALA B N 1
ATOM 3876 C CA . ALA B 1 202 ? 30.837 65.119 8.821 1.00 16.13 187 ALA B CA 1
ATOM 3877 C C . ALA B 1 202 ? 30.463 66.448 8.180 1.00 15.26 187 ALA B C 1
ATOM 3878 O O . ALA B 1 202 ? 31.170 67.432 8.367 1.00 14.11 187 ALA B O 1
ATOM 3880 N N . SER B 1 203 ? 29.342 66.470 7.453 1.00 15.59 188 SER B N 1
ATOM 3881 C CA . SER B 1 203 ? 28.739 67.708 6.970 1.00 16.55 188 SER B CA 1
ATOM 3882 C C . SER B 1 203 ? 28.475 68.668 8.116 1.00 17.12 188 SER B C 1
ATOM 3883 O O . SER B 1 203 ? 28.606 69.891 7.957 1.00 18.23 188 SER B O 1
ATOM 3886 N N . ASP B 1 204 ? 28.115 68.100 9.267 1.00 17.44 189 ASP B N 1
ATOM 3887 C CA . ASP B 1 204 ? 27.841 68.858 10.491 1.00 16.83 189 ASP B CA 1
ATOM 3888 C C . ASP B 1 204 ? 28.960 69.800 10.741 1.00 16.87 189 ASP B C 1
ATOM 3889 O O . ASP B 1 204 ? 28.735 70.959 11.111 1.00 18.26 189 ASP B O 1
ATOM 3894 N N . PHE B 1 205 ? 30.167 69.279 10.544 1.00 16.78 190 PHE B N 1
ATOM 3895 C CA . PHE B 1 205 ? 31.400 70.010 10.824 1.00 18.78 190 PHE B CA 1
ATOM 3896 C C . PHE B 1 205 ? 31.810 70.910 9.674 1.00 18.22 190 PHE B C 1
ATOM 3897 O O . PHE B 1 205 ? 32.390 71.964 9.914 1.00 18.02 190 PHE B O 1
ATOM 3905 N N . GLN B 1 206 ? 31.518 70.490 8.437 1.00 19.64 191 GLN B N 1
ATOM 3906 C CA . GLN B 1 206 ? 31.628 71.362 7.246 1.00 18.89 191 GLN B CA 1
ATOM 3907 C C . GLN B 1 206 ? 30.761 72.617 7.385 1.00 19.59 191 GLN B C 1
ATOM 3908 O O . GLN B 1 206 ? 31.188 73.715 7.018 1.00 20.55 191 GLN B O 1
ATOM 3914 N N . ALA B 1 207 ? 29.548 72.446 7.921 1.00 20.82 192 ALA B N 1
ATOM 3915 C CA . ALA B 1 207 ? 28.631 73.566 8.209 1.00 20.22 192 ALA B CA 1
ATOM 3916 C C . ALA B 1 207 ? 29.098 74.473 9.361 1.00 19.79 192 ALA B C 1
ATOM 3917 O O . ALA B 1 207 ? 29.011 75.701 9.253 1.00 20.45 192 ALA B O 1
ATOM 3919 N N . LEU B 1 208 ? 29.607 73.883 10.448 1.00 17.96 193 LEU B N 1
ATOM 3920 C CA . LEU B 1 208 ? 30.121 74.667 11.579 1.00 15.28 193 LEU B CA 1
ATOM 3921 C C . LEU B 1 208 ? 31.458 75.335 11.217 1.00 16.92 193 LEU B C 1
ATOM 3922 O O . LEU B 1 208 ? 31.862 76.331 11.828 1.00 16.21 193 LEU B O 1
ATOM 3927 N N . ALA B 1 209 ? 32.125 74.786 10.202 1.00 18.12 194 ALA B N 1
ATOM 3928 C CA . ALA B 1 209 ? 33.386 75.331 9.672 1.00 18.48 194 ALA B CA 1
ATOM 3929 C C . ALA B 1 209 ? 33.239 76.766 9.104 1.00 19.43 194 ALA B C 1
ATOM 3930 O O . ALA B 1 209 ? 34.250 77.472 8.940 1.00 18.78 194 ALA B O 1
ATOM 3932 N N . ASN B 1 210 ? 31.992 77.171 8.820 1.00 19.00 195 ASN B N 1
ATOM 3933 C CA . ASN B 1 210 ? 31.629 78.540 8.466 1.00 20.07 195 ASN B CA 1
ATOM 3934 C C . ASN B 1 210 ? 31.969 79.514 9.577 1.00 21.32 195 ASN B C 1
ATOM 3935 O O . ASN B 1 210 ? 32.228 80.673 9.313 1.00 21.14 195 ASN B O 1
ATOM 3940 N N . TRP B 1 211 ? 31.954 79.047 10.820 1.00 22.69 196 TRP B N 1
ATOM 3941 C CA . TRP B 1 211 ? 32.491 79.832 11.921 1.00 23.94 196 TRP B CA 1
ATOM 3942 C C . TRP B 1 211 ? 33.697 79.107 12.516 1.00 22.39 196 TRP B C 1
ATOM 3943 O O . TRP B 1 211 ? 33.555 78.416 13.513 1.00 23.45 196 TRP B O 1
ATOM 3954 N N . PRO B 1 212 ? 34.893 79.240 11.897 1.00 21.62 197 PRO B N 1
ATOM 3955 C CA . PRO B 1 212 ? 36.009 78.419 12.403 1.00 21.27 197 PRO B CA 1
ATOM 3956 C C . PRO B 1 212 ? 36.132 78.336 13.944 1.00 21.50 197 PRO B C 1
ATOM 3957 O O . PRO B 1 212 ? 36.349 77.242 14.464 1.00 21.56 197 PRO B O 1
ATOM 3961 N N . LYS B 1 213 ? 35.950 79.454 14.656 1.00 21.13 198 LYS B N 1
ATOM 3962 C CA . LYS B 1 213 ? 36.019 79.489 16.123 1.00 20.84 198 LYS B CA 1
ATOM 3963 C C . LYS B 1 213 ? 35.038 78.522 16.809 1.00 22.16 198 LYS B C 1
ATOM 3964 O O . LYS B 1 213 ? 35.376 77.889 17.830 1.00 22.52 198 LYS B O 1
ATOM 3970 N N . VAL B 1 214 ? 33.829 78.410 16.256 1.00 21.73 199 VAL B N 1
ATOM 3971 C CA . VAL B 1 214 ? 32.803 77.532 16.811 1.00 21.52 199 VAL B CA 1
ATOM 3972 C C . VAL B 1 214 ? 33.255 76.081 16.669 1.00 20.55 199 VAL B C 1
ATOM 3973 O O . VAL B 1 214 ? 33.273 75.333 17.642 1.00 21.95 199 VAL B O 1
ATOM 3977 N N . LEU B 1 215 ? 33.638 75.702 15.451 1.00 20.17 200 LEU B N 1
ATOM 3978 C CA . LEU B 1 215 ? 34.167 74.364 15.171 1.00 18.05 200 LEU B CA 1
ATOM 3979 C C . LEU B 1 215 ? 35.309 73.990 16.115 1.00 18.41 200 LEU B C 1
ATOM 3980 O O . LEU B 1 215 ? 35.400 72.836 16.486 1.00 19.43 200 LEU B O 1
ATOM 3985 N N . GLN B 1 216 ? 36.165 74.949 16.493 1.00 17.88 201 GLN B N 1
ATOM 3986 C CA . GLN B 1 216 ? 37.313 74.657 17.344 1.00 17.95 201 GLN B CA 1
ATOM 3987 C C . GLN B 1 216 ? 36.917 74.470 18.802 1.00 17.49 201 GLN B C 1
ATOM 3988 O O . GLN B 1 216 ? 37.339 73.508 19.450 1.00 18.65 201 GLN B O 1
ATOM 3994 N N . ILE B 1 217 ? 36.121 75.399 19.316 1.00 16.98 202 ILE B N 1
ATOM 3995 C CA . ILE B 1 217 ? 35.512 75.268 20.626 1.00 15.40 202 ILE B CA 1
ATOM 3996 C C . ILE B 1 217 ? 34.783 73.925 20.733 1.00 17.88 202 ILE B C 1
ATOM 3997 O O . ILE B 1 217 ? 35.025 73.177 21.669 1.00 17.43 202 ILE B O 1
ATOM 4002 N N . VAL B 1 218 ? 33.918 73.595 19.767 1.00 18.28 203 VAL B N 1
ATOM 4003 C CA . VAL B 1 218 ? 33.156 72.338 19.886 1.00 16.05 203 VAL B CA 1
ATOM 4004 C C . VAL B 1 218 ? 34.039 71.088 19.812 1.00 15.84 203 VAL B C 1
ATOM 4005 O O . VAL B 1 218 ? 33.815 70.164 20.564 1.00 18.41 203 VAL B O 1
ATOM 4009 N N . THR B 1 219 ? 35.049 71.074 18.941 1.00 14.78 204 THR B N 1
ATOM 4010 C CA . THR B 1 219 ? 36.009 69.971 18.850 1.00 13.15 204 THR B CA 1
ATOM 4011 C C . THR B 1 219 ? 36.933 69.835 20.073 1.00 15.16 204 THR B C 1
ATOM 4012 O O . THR B 1 219 ? 37.045 68.753 20.650 1.00 16.63 204 THR B O 1
ATOM 4016 N N . ASP B 1 220 ? 37.645 70.907 20.422 1.00 16.78 205 ASP B N 1
ATOM 4017 C CA . ASP B 1 220 ? 38.598 70.878 21.539 1.00 19.42 205 ASP B CA 1
ATOM 4018 C C . ASP B 1 220 ? 37.977 70.915 22.955 1.00 20.97 205 ASP B C 1
ATOM 4019 O O . ASP B 1 220 ? 38.496 70.276 23.871 1.00 21.90 205 ASP B O 1
ATOM 4024 N N . GLU B 1 221 ? 36.891 71.657 23.144 1.00 19.72 206 GLU B N 1
ATOM 4025 C CA . GLU B 1 221 ? 36.372 71.845 24.492 1.00 21.43 206 GLU B CA 1
ATOM 4026 C C . GLU B 1 221 ? 35.178 70.942 24.816 1.00 21.33 206 GLU B C 1
ATOM 4027 O O . GLU B 1 221 ? 35.122 70.381 25.915 1.00 22.61 206 GLU B O 1
ATOM 4033 N N . VAL B 1 222 ? 34.265 70.750 23.857 1.00 20.43 207 VAL B N 1
ATOM 4034 C CA . VAL B 1 222 ? 33.057 69.946 24.089 1.00 19.49 207 VAL B CA 1
ATOM 4035 C C . VAL B 1 222 ? 33.240 68.436 23.822 1.00 19.43 207 VAL B C 1
ATOM 4036 O O . VAL B 1 222 ? 32.989 67.607 24.683 1.00 18.02 207 VAL B O 1
ATOM 4040 N N . LEU B 1 223 ? 33.699 68.097 22.623 1.00 20.35 208 LEU B N 1
ATOM 4041 C CA . LEU B 1 223 ? 33.741 66.720 22.159 1.00 19.72 208 LEU B CA 1
ATOM 4042 C C . LEU B 1 223 ? 35.034 66.007 22.518 1.00 20.20 208 LEU B C 1
ATOM 4043 O O . LEU B 1 223 ? 35.053 64.786 22.669 1.00 19.43 208 LEU B O 1
ATOM 4048 N N . ALA B 1 224 ? 36.116 66.770 22.627 1.00 20.56 209 ALA B N 1
ATOM 4049 C CA . ALA B 1 224 ? 37.411 66.224 23.022 1.00 21.72 209 ALA B CA 1
ATOM 4050 C C . ALA B 1 224 ? 37.425 65.305 24.293 1.00 21.97 209 ALA B C 1
ATOM 4051 O O . ALA B 1 224 ? 38.077 64.259 24.293 1.00 21.97 209 ALA B O 1
ATOM 4053 N N . PRO B 1 225 ? 36.745 65.699 25.394 1.00 23.47 210 PRO B N 1
ATOM 4054 C CA . PRO B 1 225 ? 36.692 64.742 26.517 1.00 23.11 210 PRO B CA 1
ATOM 4055 C C . PRO B 1 225 ? 35.525 63.731 26.515 1.00 23.51 210 PRO B C 1
ATOM 4056 O O . PRO B 1 225 ? 35.283 63.060 27.520 1.00 24.78 210 PRO B O 1
ATOM 4060 N N . VAL B 1 226 ? 34.827 63.606 25.398 1.00 22.74 211 VAL B N 1
ATOM 4061 C CA . VAL B 1 226 ? 33.589 62.843 25.324 1.00 23.11 211 VAL B CA 1
ATOM 4062 C C . VAL B 1 226 ? 33.645 61.796 24.193 1.00 24.33 211 VAL B C 1
ATOM 4063 O O . VAL B 1 226 ? 33.142 60.679 24.339 1.00 25.25 211 VAL B O 1
ATOM 4067 N N . ALA B 1 227 ? 34.232 62.163 23.058 1.00 23.22 212 ALA B N 1
ATOM 4068 C CA . ALA B 1 227 ? 34.219 61.284 21.900 1.00 22.73 212 ALA B CA 1
ATOM 4069 C C . ALA B 1 227 ? 35.183 60.130 22.128 1.00 22.75 212 ALA B C 1
ATOM 4070 O O . ALA B 1 227 ? 36.289 60.318 22.617 1.00 24.49 212 ALA B O 1
ATOM 4072 N N . ARG B 1 228 ? 34.752 58.925 21.783 1.00 24.12 213 ARG B N 1
ATOM 4073 C CA . ARG B 1 228 ? 35.583 57.704 21.917 1.00 23.54 213 ARG B CA 1
ATOM 4074 C C . ARG B 1 228 ? 35.813 57.222 23.347 1.00 23.80 213 ARG B C 1
ATOM 4075 O O . ARG B 1 228 ? 36.590 56.308 23.596 1.00 24.06 213 ARG B O 1
ATOM 4083 N N . THR B 1 229 ? 35.112 57.822 24.295 1.00 24.96 214 THR B N 1
ATOM 4084 C CA . THR B 1 229 ? 35.096 57.271 25.622 1.00 24.48 214 THR B CA 1
ATOM 4085 C C . THR B 1 229 ? 34.217 56.008 25.620 1.00 25.84 214 THR B C 1
ATOM 4086 O O . THR B 1 229 ? 33.361 55.835 24.738 1.00 25.58 214 THR B O 1
ATOM 4090 N N . GLU B 1 230 ? 34.430 55.133 26.601 1.00 26.51 215 GLU B N 1
ATOM 4091 C CA . GLU B 1 230 ? 33.585 53.961 26.799 1.00 28.30 215 GLU B CA 1
ATOM 4092 C C . GLU B 1 230 ? 32.101 54.263 26.719 1.00 27.23 215 GLU B C 1
ATOM 4093 O O . GLU B 1 230 ? 31.349 53.502 26.100 1.00 27.10 215 GLU B O 1
ATOM 4099 N N . GLN B 1 231 ? 31.681 55.369 27.333 1.00 27.83 216 GLN B N 1
ATOM 4100 C CA . GLN B 1 231 ? 30.264 55.760 27.357 1.00 28.45 216 GLN B CA 1
ATOM 4101 C C . GLN B 1 231 ? 29.726 56.058 25.946 1.00 26.93 216 GLN B C 1
ATOM 4102 O O . GLN B 1 231 ? 28.691 55.530 25.542 1.00 27.45 216 GLN B O 1
ATOM 4108 N N . TYR B 1 232 ? 30.452 56.913 25.224 1.00 24.97 217 TYR B N 1
ATOM 4109 C CA . TYR B 1 232 ? 30.230 57.245 23.818 1.00 23.16 217 TYR B CA 1
ATOM 4110 C C . TYR B 1 232 ? 30.124 56.024 22.874 1.00 22.43 217 TYR B C 1
ATOM 4111 O O . TYR B 1 232 ? 29.206 55.915 22.043 1.00 21.47 217 TYR B O 1
ATOM 4120 N N . ASP B 1 233 ? 31.086 55.119 23.005 1.00 21.44 218 ASP B N 1
ATOM 4121 C CA . ASP B 1 233 ? 31.131 53.906 22.206 1.00 20.07 218 ASP B CA 1
ATOM 4122 C C . ASP B 1 233 ? 29.913 53.044 22.485 1.00 18.32 218 ASP B C 1
ATOM 4123 O O . ASP B 1 233 ? 29.271 52.571 21.554 1.00 18.40 218 ASP B O 1
ATOM 4128 N N . ALA B 1 234 ? 29.566 52.879 23.757 1.00 18.66 219 ALA B N 1
ATOM 4129 C CA . ALA B 1 234 ? 28.359 52.117 24.142 1.00 17.53 219 ALA B CA 1
ATOM 4130 C C . ALA B 1 234 ? 27.049 52.732 23.646 1.00 16.89 219 ALA B C 1
ATOM 4131 O O . ALA B 1 234 ? 26.136 52.003 23.234 1.00 17.12 219 ALA B O 1
ATOM 4133 N N . LYS B 1 235 ? 26.959 54.061 23.717 1.00 17.88 220 LYS B N 1
ATOM 4134 C CA . LYS B 1 235 ? 25.855 54.832 23.141 1.00 19.09 220 LYS B CA 1
ATOM 4135 C C . LYS B 1 235 ? 25.813 54.697 21.614 1.00 20.47 220 LYS B C 1
ATOM 4136 O O . LYS B 1 235 ? 24.730 54.551 21.035 1.00 22.39 220 LYS B O 1
ATOM 4142 N N . SER B 1 236 ? 26.977 54.740 20.962 1.00 20.56 221 SER B N 1
ATOM 4143 C CA . SER B 1 236 ? 27.010 54.512 19.522 1.00 20.60 221 SER B CA 1
ATOM 4144 C C . SER B 1 236 ? 26.549 53.090 19.156 1.00 21.18 221 SER B C 1
ATOM 4145 O O . SER B 1 236 ? 25.699 52.941 18.271 1.00 22.39 221 SER B O 1
ATOM 4148 N N . ARG B 1 237 ? 27.044 52.052 19.836 1.00 19.96 222 ARG B N 1
ATOM 4149 C CA . ARG B 1 237 ? 26.501 50.695 19.559 1.00 21.29 222 ARG B CA 1
ATOM 4150 C C . ARG B 1 237 ? 24.990 50.573 19.877 1.00 19.51 222 ARG B C 1
ATOM 4151 O O . ARG B 1 237 ? 24.276 49.849 19.190 1.00 17.58 222 ARG B O 1
ATOM 4159 N N . GLU B 1 238 ? 24.506 51.302 20.886 1.00 19.54 223 GLU B N 1
ATOM 4160 C CA . GLU B 1 238 ? 23.063 51.364 21.172 1.00 19.72 223 GLU B CA 1
ATOM 4161 C C . GLU B 1 238 ? 22.265 51.787 19.917 1.00 20.27 223 GLU B C 1
ATOM 4162 O O . GLU B 1 238 ? 21.290 51.139 19.540 1.00 21.47 223 GLU B O 1
ATOM 4168 N N . LEU B 1 239 ? 22.716 52.853 19.250 1.00 20.12 224 LEU B N 1
ATOM 4169 C CA . LEU B 1 239 ? 21.966 53.454 18.142 1.00 19.03 224 LEU B CA 1
ATOM 4170 C C . LEU B 1 239 ? 22.034 52.628 16.866 1.00 18.06 224 LEU B C 1
ATOM 4171 O O . LEU B 1 239 ? 21.026 52.480 16.163 1.00 19.13 224 LEU B O 1
ATOM 4176 N N . VAL B 1 240 ? 23.228 52.117 16.573 1.00 17.42 225 VAL B N 1
ATOM 4177 C CA . VAL B 1 240 ? 23.452 51.186 15.484 1.00 17.34 225 VAL B CA 1
ATOM 4178 C C . VAL B 1 240 ? 22.496 50.001 15.647 1.00 17.70 225 VAL B C 1
ATOM 4179 O O . VAL B 1 240 ? 21.777 49.649 14.703 1.00 18.11 225 VAL B O 1
ATOM 4183 N N . THR B 1 241 ? 22.452 49.443 16.857 1.00 18.10 226 THR B N 1
ATOM 4184 C CA . THR B 1 241 ? 21.622 48.274 17.184 1.00 18.09 226 THR B CA 1
ATOM 4185 C C . THR B 1 241 ? 20.129 48.598 17.213 1.00 19.58 226 THR B C 1
ATOM 4186 O O . THR B 1 241 ? 19.302 47.784 16.778 1.00 19.90 226 THR B O 1
ATOM 4190 N N . ARG B 1 242 ? 19.775 49.788 17.694 1.00 20.49 227 ARG B N 1
ATOM 4191 C CA . ARG B 1 242 ? 18.370 50.182 17.696 1.00 20.45 227 ARG B CA 1
ATOM 4192 C C . ARG B 1 242 ? 17.878 50.471 16.284 1.00 20.48 227 ARG B C 1
ATOM 4193 O O . ARG B 1 242 ? 16.855 49.919 15.868 1.00 21.16 227 ARG B O 1
ATOM 4201 N N . ALA B 1 243 ? 18.624 51.293 15.540 1.00 20.60 228 ALA B N 1
ATOM 4202 C CA . ALA B 1 243 ? 18.322 51.578 14.128 1.00 20.85 228 ALA B CA 1
ATOM 4203 C C . ALA B 1 243 ? 18.041 50.315 13.327 1.00 20.98 228 ALA B C 1
ATOM 4204 O O . ALA B 1 243 ? 17.160 50.293 12.466 1.00 20.58 228 ALA B O 1
ATOM 4206 N N . ARG B 1 244 ? 18.812 49.273 13.629 1.00 22.97 229 ARG B N 1
ATOM 4207 C CA . ARG B 1 244 ? 18.690 47.953 13.023 1.00 24.35 229 ARG B CA 1
ATOM 4208 C C . ARG B 1 244 ? 17.310 47.337 13.256 1.00 24.19 229 ARG B C 1
ATOM 4209 O O . ARG B 1 244 ? 16.656 46.894 12.313 1.00 22.79 229 ARG B O 1
ATOM 4217 N N . GLU B 1 245 ? 16.893 47.332 14.525 1.00 24.88 230 GLU B N 1
ATOM 4218 C CA . GLU B 1 245 ? 15.613 46.802 14.960 1.00 24.88 230 GLU B CA 1
ATOM 4219 C C . GLU B 1 245 ? 14.459 47.596 14.408 1.00 23.79 230 GLU B C 1
ATOM 4220 O O . GLU B 1 245 ? 13.458 47.016 14.013 1.00 26.40 230 GLU B O 1
ATOM 4226 N N . LEU B 1 246 ? 14.602 48.919 14.378 1.00 22.44 231 LEU B N 1
ATOM 4227 C CA . LEU B 1 246 ? 13.575 49.815 13.819 1.00 21.27 231 LEU B CA 1
ATOM 4228 C C . LEU B 1 246 ? 13.357 49.594 12.321 1.00 20.35 231 LEU B C 1
ATOM 4229 O O . LEU B 1 246 ? 12.236 49.525 11.846 1.00 19.86 231 LEU B O 1
ATOM 4234 N N . VAL B 1 247 ? 14.451 49.470 11.588 1.00 22.36 232 VAL B N 1
ATOM 4235 C CA . VAL B 1 247 ? 14.447 49.136 10.161 1.00 21.04 232 VAL B CA 1
ATOM 4236 C C . VAL B 1 247 ? 13.719 47.815 9.847 1.00 22.08 232 VAL B C 1
ATOM 4237 O O . VAL B 1 247 ? 13.000 47.741 8.851 1.00 23.08 232 VAL B O 1
ATOM 4241 N N . ARG B 1 248 ? 13.913 46.785 10.684 1.00 21.38 233 ARG B N 1
ATOM 4242 C CA . ARG B 1 248 ? 13.181 45.516 10.578 1.00 23.67 233 ARG B CA 1
ATOM 4243 C C . ARG B 1 248 ? 11.649 45.685 10.667 1.00 24.17 233 ARG B C 1
ATOM 4244 O O . ARG B 1 248 ? 10.900 44.943 10.019 1.00 21.47 233 ARG B O 1
ATOM 4252 N N . GLY B 1 249 ? 11.209 46.639 11.500 1.00 24.67 234 GLY B N 1
ATOM 4253 C CA . GLY B 1 249 ? 9.796 46.970 11.674 1.00 27.33 234 GLY B CA 1
ATOM 4254 C C . GLY B 1 249 ? 9.200 47.974 10.696 1.00 28.35 234 GLY B C 1
ATOM 4255 O O . GLY B 1 249 ? 8.055 48.386 10.844 1.00 30.60 234 GLY B O 1
ATOM 4256 N N . LEU B 1 250 ? 9.970 48.364 9.693 1.00 29.82 235 LEU B N 1
ATOM 4257 C CA . LEU B 1 250 ? 9.524 49.293 8.659 1.00 29.83 235 LEU B CA 1
ATOM 4258 C C . LEU B 1 250 ? 8.278 48.806 7.906 1.00 30.86 235 LEU B C 1
ATOM 4259 O O . LEU B 1 250 ? 8.127 47.611 7.690 1.00 29.98 235 LEU B O 1
ATOM 4264 N N . PRO B 1 251 ? 7.381 49.738 7.511 1.00 32.41 236 PRO B N 1
ATOM 4265 C CA . PRO B 1 251 ? 6.221 49.388 6.691 1.00 32.75 236 PRO B CA 1
ATOM 4266 C C . PRO B 1 251 ? 6.600 49.318 5.218 1.00 32.92 236 PRO B C 1
ATOM 4267 O O . PRO B 1 251 ? 7.360 50.158 4.740 1.00 34.67 236 PRO B O 1
ATOM 4271 N N . GLY B 1 252 ? 6.089 48.317 4.507 1.00 33.29 237 GLY B N 1
ATOM 4272 C CA . GLY B 1 252 ? 6.461 48.097 3.100 1.00 33.56 237 GLY B CA 1
ATOM 4273 C C . GLY B 1 252 ? 7.930 47.742 2.903 1.00 33.11 237 GLY B C 1
ATOM 4274 O O . GLY B 1 252 ? 8.585 47.263 3.829 1.00 31.95 237 GLY B O 1
ATOM 4275 N N . SER B 1 253 ? 8.442 47.986 1.695 1.00 33.17 238 SER B N 1
ATOM 4276 C CA . SER B 1 253 ? 9.817 47.635 1.338 1.00 33.68 238 SER B CA 1
ATOM 4277 C C . SER B 1 253 ? 10.763 48.787 1.618 1.00 33.57 238 SER B C 1
ATOM 4278 O O . SER B 1 253 ? 10.328 49.945 1.691 1.00 34.80 238 SER B O 1
ATOM 4281 N N . ALA B 1 254 ? 12.048 48.456 1.771 1.00 31.31 239 ALA B N 1
ATOM 4282 C CA . ALA B 1 254 ? 13.143 49.425 1.858 1.00 30.61 239 ALA B CA 1
ATOM 4283 C C . ALA B 1 254 ? 14.469 48.761 1.450 1.00 30.88 239 ALA B C 1
ATOM 4284 O O . ALA B 1 254 ? 14.630 47.550 1.584 1.00 31.25 239 ALA B O 1
ATOM 4286 N N . GLY B 1 255 ? 15.401 49.555 0.932 1.00 29.16 240 GLY B N 1
ATOM 4287 C CA . GLY B 1 255 ? 16.691 49.046 0.497 1.00 29.06 240 GLY B CA 1
ATOM 4288 C C . GLY B 1 255 ? 16.681 48.176 -0.746 1.00 28.42 240 GLY B C 1
ATOM 4289 O O . GLY B 1 255 ? 15.657 47.996 -1.404 1.00 29.21 240 GLY B O 1
ATOM 4290 N N . VAL B 1 256 ? 17.852 47.657 -1.077 1.00 28.50 241 VAL B N 1
ATOM 4291 C CA . VAL B 1 256 ? 18.009 46.733 -2.196 1.00 28.81 241 VAL B CA 1
ATOM 4292 C C . VAL B 1 256 ? 18.887 45.596 -1.737 1.00 29.41 241 VAL B C 1
ATOM 4293 O O . VAL B 1 256 ? 20.059 45.804 -1.393 1.00 29.97 241 VAL B O 1
ATOM 4297 N N . GLN B 1 257 ? 18.323 44.394 -1.759 1.00 30.50 242 GLN B N 1
ATOM 4298 C CA . GLN B 1 257 ? 19.060 43.177 -1.449 1.00 31.33 242 GLN B CA 1
ATOM 4299 C C . GLN B 1 257 ? 20.227 43.009 -2.410 1.00 30.66 242 GLN B C 1
ATOM 4300 O O . GLN B 1 257 ? 20.129 43.402 -3.557 1.00 31.16 242 GLN B O 1
ATOM 4306 N N . ARG B 1 258 ? 21.342 42.473 -1.926 1.00 32.08 243 ARG B N 1
ATOM 4307 C CA . ARG B 1 258 ? 22.540 42.219 -2.759 1.00 34.59 243 ARG B CA 1
ATOM 4308 C C . ARG B 1 258 ? 22.232 41.426 -4.056 1.00 35.46 243 ARG B C 1
ATOM 4309 O O . ARG B 1 258 ? 22.886 41.618 -5.083 1.00 35.82 243 ARG B O 1
ATOM 4317 N N . SER B 1 259 ? 21.227 40.554 -3.986 1.00 37.74 244 SER B N 1
ATOM 4318 C CA . SER B 1 259 ? 20.740 39.730 -5.112 1.00 39.57 244 SER B CA 1
ATOM 4319 C C . SER B 1 259 ? 20.269 40.508 -6.330 1.00 39.83 244 SER B C 1
ATOM 4320 O O . SER B 1 259 ? 20.310 39.990 -7.435 1.00 40.49 244 SER B O 1
ATOM 4323 N N . GLU B 1 260 ? 19.804 41.736 -6.106 1.00 41.27 245 GLU B N 1
ATOM 4324 C CA . GLU B 1 260 ? 19.126 42.559 -7.107 1.00 42.75 245 GLU B CA 1
ATOM 4325 C C . GLU B 1 260 ? 20.089 43.539 -7.793 1.00 44.48 245 GLU B C 1
ATOM 4326 O O . GLU B 1 260 ? 19.671 44.407 -8.584 1.00 45.48 245 GLU B O 1
ATOM 4332 N N . LEU B 1 261 ? 21.376 43.389 -7.493 1.00 45.88 246 LEU B N 1
ATOM 4333 C CA . LEU B 1 261 ? 22.390 44.360 -7.888 1.00 47.73 246 LEU B CA 1
ATOM 4334 C C . LEU B 1 261 ? 23.519 43.754 -8.732 1.00 50.14 246 LEU B C 1
ATOM 4335 O O . LEU B 1 261 ? 24.442 44.456 -9.140 1.00 49.85 246 LEU B O 1
ATOM 4348 N N . SER B 1 263 ? 23.618 42.444 -11.800 1.00 55.81 248 SER B N 1
ATOM 4349 C CA . SER B 1 263 ? 23.659 42.808 -13.231 1.00 55.13 248 SER B CA 1
ATOM 4350 C C . SER B 1 263 ? 23.963 44.297 -13.452 1.00 54.16 248 SER B C 1
ATOM 4351 O O . SER B 1 263 ? 23.897 44.807 -14.577 1.00 54.27 248 SER B O 1
ATOM 4362 N N . LEU B 1 265 ? 26.269 46.092 -10.735 1.00 41.47 250 LEU B N 1
ATOM 4363 C CA . LEU B 1 265 ? 27.550 46.336 -10.117 1.00 36.65 250 LEU B CA 1
ATOM 4364 C C . LEU B 1 265 ? 28.424 45.103 -10.203 1.00 34.30 250 LEU B C 1
ATOM 4365 O O . LEU B 1 265 ? 27.936 43.965 -10.128 1.00 32.52 250 LEU B O 1
ATOM 4370 N N . THR B 1 266 ? 29.720 45.361 -10.349 1.00 32.82 251 THR B N 1
ATOM 4371 C CA . THR B 1 266 ? 30.767 44.338 -10.298 1.00 31.97 251 THR B CA 1
ATOM 4372 C C . THR B 1 266 ? 30.951 43.780 -8.869 1.00 31.21 251 THR B C 1
ATOM 4373 O O . THR B 1 266 ? 30.534 44.429 -7.898 1.00 30.45 251 THR B O 1
ATOM 4377 N N . PRO B 1 267 ? 31.558 42.566 -8.739 1.00 30.72 252 PRO B N 1
ATOM 4378 C CA . PRO B 1 267 ? 31.946 41.975 -7.437 1.00 29.79 252 PRO B CA 1
ATOM 4379 C C . PRO B 1 267 ? 32.732 42.911 -6.505 1.00 28.93 252 PRO B C 1
ATOM 4380 O O . PRO B 1 267 ? 32.522 42.905 -5.276 1.00 28.77 252 PRO B O 1
ATOM 4384 N N . ASN B 1 268 ? 33.621 43.705 -7.086 1.00 27.40 253 ASN B N 1
ATOM 4385 C CA . ASN B 1 268 ? 34.403 44.643 -6.321 1.00 26.31 253 ASN B CA 1
ATOM 4386 C C . ASN B 1 268 ? 33.579 45.848 -5.814 1.00 26.08 253 ASN B C 1
ATOM 4387 O O . ASN B 1 268 ? 33.773 46.314 -4.677 1.00 25.54 253 ASN B O 1
ATOM 4392 N N . GLU B 1 269 ? 32.655 46.332 -6.646 1.00 25.44 254 GLU B N 1
ATOM 4393 C CA . GLU B 1 269 ? 31.772 47.450 -6.280 1.00 23.90 254 GLU B CA 1
ATOM 4394 C C . GLU B 1 269 ? 30.782 47.018 -5.210 1.00 23.16 254 GLU B C 1
ATOM 4395 O O . GLU B 1 269 ? 30.457 47.811 -4.304 1.00 21.22 254 GLU B O 1
ATOM 4401 N N . LEU B 1 270 ? 30.317 45.765 -5.306 1.00 20.99 255 LEU B N 1
ATOM 4402 C CA . LEU B 1 270 ? 29.466 45.165 -4.263 1.00 20.02 255 LEU B CA 1
ATOM 4403 C C . LEU B 1 270 ? 30.171 45.069 -2.897 1.00 18.51 255 LEU B C 1
ATOM 4404 O O . LEU B 1 270 ? 29.585 45.443 -1.874 1.00 16.55 255 LEU B O 1
ATOM 4409 N N . ALA B 1 271 ? 31.414 44.571 -2.901 1.00 17.28 256 ALA B N 1
ATOM 4410 C CA . ALA B 1 271 ? 32.258 44.499 -1.695 1.00 17.55 256 ALA B CA 1
ATOM 4411 C C . ALA B 1 271 ? 32.585 45.897 -1.149 1.00 17.14 256 ALA B C 1
ATOM 4412 O O . ALA B 1 271 ? 32.429 46.153 0.040 1.00 18.68 256 ALA B O 1
ATOM 4414 N N . GLY B 1 272 ? 33.047 46.792 -2.017 1.00 16.12 257 GLY B N 1
ATOM 4415 C CA . GLY B 1 272 ? 33.278 48.188 -1.650 1.00 13.89 257 GLY B CA 1
ATOM 4416 C C . GLY B 1 272 ? 32.040 48.861 -1.094 1.00 14.14 257 GLY B C 1
ATOM 4417 O O . GLY B 1 272 ? 32.125 49.674 -0.171 1.00 13.72 257 GLY B O 1
ATOM 4418 N N . LEU B 1 273 ? 30.883 48.522 -1.659 1.00 13.83 258 LEU B N 1
ATOM 4419 C CA . LEU B 1 273 ? 29.616 49.125 -1.251 1.00 14.87 258 LEU B CA 1
ATOM 4420 C C . LEU B 1 273 ? 29.094 48.548 0.086 1.00 15.24 258 LEU B C 1
ATOM 4421 O O . LEU B 1 273 ? 28.581 49.269 0.931 1.00 15.76 258 LEU B O 1
ATOM 4426 N N . THR B 1 274 ? 29.204 47.233 0.251 1.00 15.80 259 THR B N 1
ATOM 4427 C CA . THR B 1 274 ? 28.956 46.604 1.527 1.00 14.27 259 THR B CA 1
ATOM 4428 C C . THR B 1 274 ? 29.772 47.327 2.609 1.00 12.87 259 THR B C 1
ATOM 4429 O O . THR B 1 274 ? 29.215 47.825 3.564 1.00 11.77 259 THR B O 1
ATOM 4433 N N . GLY B 1 275 ? 31.092 47.381 2.432 1.00 12.99 260 GLY B N 1
ATOM 4434 C CA . GLY B 1 275 ? 31.994 48.002 3.390 1.00 11.54 260 GLY B CA 1
ATOM 4435 C C . GLY B 1 275 ? 31.731 49.474 3.638 1.00 13.27 260 GLY B C 1
ATOM 4436 O O . GLY B 1 275 ? 31.893 49.941 4.759 1.00 11.51 260 GLY B O 1
ATOM 4437 N N . VAL B 1 276 ? 31.359 50.217 2.592 1.00 14.77 261 VAL B N 1
ATOM 4438 C CA . VAL B 1 276 ? 31.005 51.639 2.739 1.00 15.61 261 VAL B CA 1
ATOM 4439 C C . VAL B 1 276 ? 29.762 51.865 3.580 1.00 15.16 261 VAL B C 1
ATOM 4440 O O . VAL B 1 276 ? 29.743 52.756 4.431 1.00 15.05 261 VAL B O 1
ATOM 4444 N N . LEU B 1 277 ? 28.740 51.044 3.367 1.00 15.73 262 LEU B N 1
ATOM 4445 C CA . LEU B 1 277 ? 27.494 51.136 4.141 1.00 16.29 262 LEU B CA 1
ATOM 4446 C C . LEU B 1 277 ? 27.689 50.756 5.623 1.00 18.09 262 LEU B C 1
ATOM 4447 O O . LEU B 1 277 ? 27.161 51.421 6.520 1.00 19.66 262 LEU B O 1
ATOM 4452 N N . PHE B 1 278 ? 28.463 49.702 5.869 1.00 19.46 263 PHE B N 1
ATOM 4453 C CA . PHE B 1 278 ? 28.755 49.217 7.225 1.00 20.49 263 PHE B CA 1
ATOM 4454 C C . PHE B 1 278 ? 29.441 50.326 8.027 1.00 20.70 263 PHE B C 1
ATOM 4455 O O . PHE B 1 278 ? 29.145 50.549 9.205 1.00 20.35 263 PHE B O 1
ATOM 4471 N N . TYR B 1 280 ? 29.324 53.720 7.416 1.00 20.44 265 TYR B N 1
ATOM 4472 C CA . TYR B 1 280 ? 28.436 54.879 7.628 1.00 17.81 265 TYR B CA 1
ATOM 4473 C C . TYR B 1 280 ? 27.329 54.638 8.660 1.00 17.43 265 TYR B C 1
ATOM 4474 O O . TYR B 1 280 ? 26.801 55.583 9.240 1.00 17.80 265 TYR B O 1
ATOM 4483 N N . GLN B 1 281 ? 27.013 53.373 8.921 1.00 16.64 266 GLN B N 1
ATOM 4484 C CA . GLN B 1 281 ? 26.152 53.025 10.040 1.00 17.03 266 GLN B CA 1
ATOM 4485 C C . GLN B 1 281 ? 26.733 53.540 11.357 1.00 17.55 266 GLN B C 1
ATOM 4486 O O . GLN B 1 281 ? 26.020 54.141 12.161 1.00 18.31 266 GLN B O 1
ATOM 4492 N N . ARG B 1 282 ? 28.036 53.316 11.556 1.00 17.31 267 ARG B N 1
ATOM 4493 C CA . ARG B 1 282 ? 28.730 53.733 12.784 1.00 15.76 267 ARG B CA 1
ATOM 4494 C C . ARG B 1 282 ? 29.046 55.223 12.791 1.00 15.56 267 ARG B C 1
ATOM 4495 O O . ARG B 1 282 ? 29.017 55.863 13.840 1.00 14.81 267 ARG B O 1
ATOM 4503 N N . PHE B 1 283 ? 29.359 55.763 11.614 1.00 14.56 268 PHE B N 1
ATOM 4504 C CA . PHE B 1 283 ? 29.698 57.177 11.428 1.00 14.20 268 PHE B CA 1
ATOM 4505 C C . PHE B 1 283 ? 28.555 58.093 11.828 1.00 14.94 268 PHE B C 1
ATOM 4506 O O . PHE B 1 283 ? 28.743 59.034 12.594 1.00 14.50 268 PHE B O 1
ATOM 4514 N N . ILE B 1 284 ? 27.360 57.788 11.326 1.00 17.12 269 ILE B N 1
ATOM 4515 C CA . ILE B 1 284 ? 26.161 58.587 11.589 1.00 17.29 269 ILE B CA 1
ATOM 4516 C C . ILE B 1 284 ? 25.609 58.429 13.006 1.00 18.35 269 ILE B C 1
ATOM 4517 O O . ILE B 1 284 ? 25.168 59.412 13.587 1.00 21.18 269 ILE B O 1
ATOM 4522 N N . ALA B 1 285 ? 25.617 57.212 13.560 1.00 19.19 270 ALA B N 1
ATOM 4523 C CA . ALA B 1 285 ? 25.393 57.030 15.002 1.00 18.04 270 ALA B CA 1
ATOM 4524 C C . ALA B 1 285 ? 26.334 57.901 15.839 1.00 17.51 270 ALA B C 1
ATOM 4525 O O . ALA B 1 285 ? 25.888 58.577 16.780 1.00 17.40 270 ALA B O 1
ATOM 4527 N N . ASP B 1 286 ? 27.625 57.903 15.486 1.00 15.87 271 ASP B N 1
ATOM 4528 C CA . ASP B 1 286 ? 28.612 58.733 16.188 1.00 15.44 271 ASP B CA 1
ATOM 4529 C C . ASP B 1 286 ? 28.293 60.218 16.137 1.00 16.53 271 ASP B C 1
ATOM 4530 O O . ASP B 1 286 ? 28.293 60.908 17.173 1.00 19.10 271 ASP B O 1
ATOM 4535 N N . ILE B 1 287 ? 28.014 60.708 14.936 1.00 15.14 272 ILE B N 1
ATOM 4536 C CA . ILE B 1 287 ? 27.853 62.139 14.714 1.00 14.22 272 ILE B CA 1
ATOM 4537 C C . ILE B 1 287 ? 26.553 62.572 15.356 1.00 14.58 272 ILE B C 1
ATOM 4538 O O . ILE B 1 287 ? 26.487 63.639 15.966 1.00 14.03 272 ILE B O 1
ATOM 4543 N N . THR B 1 288 ? 25.525 61.730 15.234 1.00 14.61 273 THR B N 1
ATOM 4544 C CA . THR B 1 288 ? 24.237 61.990 15.905 1.00 14.26 273 THR B CA 1
ATOM 4545 C C . THR B 1 288 ? 24.469 62.281 17.393 1.00 14.06 273 THR B C 1
ATOM 4546 O O . THR B 1 288 ? 24.091 63.332 17.885 1.00 15.40 273 THR B O 1
ATOM 4550 N N . ILE B 1 289 ? 25.148 61.375 18.085 1.00 14.22 274 ILE B N 1
ATOM 4551 C CA . ILE B 1 289 ? 25.524 61.605 19.500 1.00 13.52 274 ILE B CA 1
ATOM 4552 C C . ILE B 1 289 ? 26.334 62.861 19.752 1.00 14.60 274 ILE B C 1
ATOM 4553 O O . ILE B 1 289 ? 26.001 63.599 20.670 1.00 17.69 274 ILE B O 1
ATOM 4558 N N . SER B 1 290 ? 27.399 63.080 18.965 1.00 15.42 275 SER B N 1
ATOM 4559 C CA . SER B 1 290 ? 28.331 64.217 19.111 1.00 16.72 275 SER B CA 1
ATOM 4560 C C . SER B 1 290 ? 27.670 65.612 18.984 1.00 16.63 275 SER B C 1
ATOM 4561 O O . SER B 1 290 ? 27.845 66.491 19.829 1.00 16.73 275 SER B O 1
ATOM 4564 N N . ILE B 1 291 ? 26.949 65.802 17.888 1.00 16.69 276 ILE B N 1
ATOM 4565 C CA . ILE B 1 291 ? 26.222 67.029 17.595 1.00 15.31 276 ILE B CA 1
ATOM 4566 C C . ILE B 1 291 ? 25.077 67.270 18.584 1.00 15.49 276 ILE B C 1
ATOM 4567 O O . ILE B 1 291 ? 24.884 68.402 19.003 1.00 14.45 276 ILE B O 1
ATOM 4572 N N . ILE B 1 292 ? 24.356 66.211 18.965 1.00 17.06 277 ILE B N 1
ATOM 4573 C CA . ILE B 1 292 ? 23.266 66.305 19.950 1.00 18.62 277 ILE B CA 1
ATOM 4574 C C . ILE B 1 292 ? 23.864 66.658 21.288 1.00 20.53 277 ILE B C 1
ATOM 4575 O O . ILE B 1 292 ? 23.243 67.380 22.054 1.00 20.61 277 ILE B O 1
ATOM 4580 N N . HIS B 1 293 ? 25.092 66.175 21.542 1.00 22.87 278 HIS B N 1
ATOM 4581 C CA . HIS B 1 293 ? 25.810 66.514 22.767 1.00 21.70 278 HIS B CA 1
ATOM 4582 C C . HIS B 1 293 ? 26.206 67.987 22.805 1.00 21.81 278 HIS B C 1
ATOM 4583 O O . HIS B 1 293 ? 25.943 68.670 23.809 1.00 21.04 278 HIS B O 1
ATOM 4590 N N . ILE B 1 294 ? 26.845 68.460 21.730 1.00 20.78 279 ILE B N 1
ATOM 4591 C CA . ILE B 1 294 ? 27.130 69.890 21.531 1.00 20.23 279 ILE B CA 1
ATOM 4592 C C . ILE B 1 294 ? 25.887 70.742 21.788 1.00 20.52 279 ILE B C 1
ATOM 4593 O O . ILE B 1 294 ? 25.972 71.753 22.492 1.00 20.53 279 ILE B O 1
ATOM 4598 N N . THR B 1 295 ? 24.752 70.322 21.207 1.00 20.97 280 THR B N 1
ATOM 4599 C CA . THR B 1 295 ? 23.458 71.006 21.320 1.00 20.83 280 THR B CA 1
ATOM 4600 C C . THR B 1 295 ? 22.945 71.021 22.763 1.00 22.10 280 THR B C 1
ATOM 4601 O O . THR B 1 295 ? 22.333 71.991 23.206 1.00 22.70 280 THR B O 1
ATOM 4605 N N . GLU B 1 296 ? 23.165 69.930 23.486 1.00 21.45 281 GLU B N 1
ATOM 4606 C CA . GLU B 1 296 ? 22.767 69.886 24.880 1.00 22.32 281 GLU B CA 1
ATOM 4607 C C . GLU B 1 296 ? 23.509 70.911 25.729 1.00 22.54 281 GLU B C 1
ATOM 4608 O O . GLU B 1 2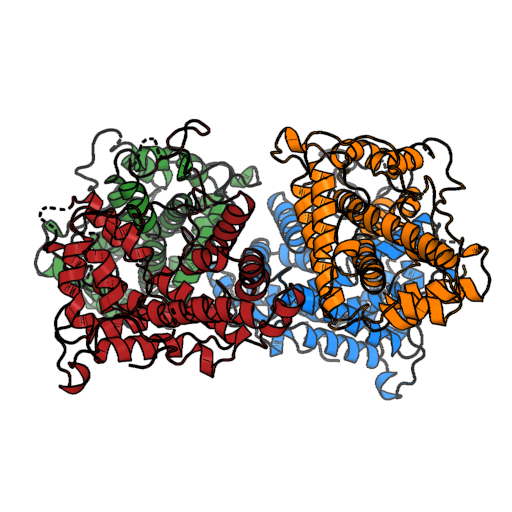96 ? 22.912 71.511 26.625 1.00 23.45 281 GLU B O 1
ATOM 4614 N N . CYS B 1 297 ? 24.810 71.091 25.470 1.00 21.48 282 CYS B N 1
ATOM 4615 C CA . CYS B 1 297 ? 25.619 72.087 26.182 1.00 19.58 282 CYS B CA 1
ATOM 4616 C C . CYS B 1 297 ? 25.144 73.520 25.880 1.00 20.46 282 CYS B C 1
ATOM 4617 O O . CYS B 1 297 ? 25.345 74.420 26.676 1.00 21.88 282 CYS B O 1
ATOM 4620 N N . LEU B 1 298 ? 24.551 73.722 24.711 1.00 20.92 283 LEU B N 1
ATOM 4621 C CA . LEU B 1 298 ? 23.970 75.003 24.355 1.00 22.18 283 LEU B CA 1
ATOM 4622 C C . LEU B 1 298 ? 22.620 75.225 25.059 1.00 22.94 283 LEU B C 1
ATOM 4623 O O . LEU B 1 298 ? 22.463 76.204 25.782 1.00 22.68 283 LEU B O 1
ATOM 4628 N N . ASP B 1 299 ? 21.672 74.309 24.850 1.00 22.86 284 ASP B N 1
ATOM 4629 C CA . ASP B 1 299 ? 20.256 74.562 25.132 1.00 24.45 284 ASP B CA 1
ATOM 4630 C C . ASP B 1 299 ? 19.590 73.596 26.138 1.00 24.50 284 ASP B C 1
ATOM 4631 O O . ASP B 1 299 ? 18.400 73.759 26.442 1.00 26.07 284 ASP B O 1
ATOM 4636 N N . GLY B 1 300 ? 20.336 72.602 26.629 1.00 21.99 285 GLY B N 1
ATOM 4637 C CA . GLY B 1 300 ? 19.800 71.609 27.547 1.00 21.65 285 GLY B CA 1
ATOM 4638 C C . GLY B 1 300 ? 19.263 70.329 26.917 1.00 22.05 285 GLY B C 1
ATOM 4639 O O . GLY B 1 300 ? 19.034 70.250 25.704 1.00 20.22 285 GLY B O 1
ATOM 4640 N N . ALA B 1 301 ? 19.046 69.319 27.760 1.00 22.85 286 ALA B N 1
ATOM 4641 C CA . ALA B 1 301 ? 18.628 67.999 27.301 1.00 25.20 286 ALA B CA 1
ATOM 4642 C C . ALA B 1 301 ? 17.329 67.976 26.488 1.00 26.65 286 ALA B C 1
ATOM 4643 O O . ALA B 1 301 ? 17.163 67.135 25.605 1.00 28.09 286 ALA B O 1
ATOM 4645 N N . GLU B 1 302 ? 16.423 68.902 26.781 1.00 27.90 287 GLU B N 1
ATOM 4646 C CA . GLU B 1 302 ? 15.075 68.914 26.208 1.00 28.92 287 GLU B CA 1
ATOM 4647 C C . GLU B 1 302 ? 15.093 69.429 24.752 1.00 28.06 287 GLU B C 1
ATOM 4648 O O . GLU B 1 302 ? 14.563 68.787 23.838 1.00 26.84 287 GLU B O 1
ATOM 4654 N N . ALA B 1 303 ? 15.747 70.568 24.543 1.00 27.52 288 ALA B N 1
ATOM 4655 C CA . ALA B 1 303 ? 15.965 71.124 23.210 1.00 26.89 288 ALA B CA 1
ATOM 4656 C C . ALA B 1 303 ? 16.795 70.212 22.283 1.00 27.39 288 ALA B C 1
ATOM 4657 O O . ALA B 1 303 ? 16.553 70.179 21.068 1.00 27.82 288 ALA B O 1
ATOM 4659 N N . ALA B 1 304 ? 17.742 69.472 22.871 1.00 26.83 289 ALA B N 1
ATOM 4660 C CA . ALA B 1 304 ? 18.658 68.563 22.162 1.00 27.73 289 ALA B CA 1
ATOM 4661 C C . ALA B 1 304 ? 18.065 67.203 21.779 1.00 27.69 289 ALA B C 1
ATOM 4662 O O . ALA B 1 304 ? 18.300 66.699 20.673 1.00 27.23 289 ALA B O 1
ATOM 4664 N N . SER B 1 305 ? 17.306 66.604 22.690 1.00 27.61 290 SER B N 1
ATOM 4665 C CA . SER B 1 305 ? 16.729 65.294 22.431 1.00 28.42 290 SER B CA 1
ATOM 4666 C C . SER B 1 305 ? 15.453 65.317 21.600 1.00 29.35 290 SER B C 1
ATOM 4667 O O . SER B 1 305 ? 15.217 64.381 20.828 1.00 30.25 290 SER B O 1
ATOM 4670 N N . LYS B 1 306 ? 14.634 66.362 21.744 1.00 30.26 291 LYS B N 1
ATOM 4671 C CA . LYS B 1 306 ? 13.312 66.398 21.085 1.00 31.37 291 LYS B CA 1
ATOM 4672 C C . LYS B 1 306 ? 13.383 66.895 19.654 1.00 29.72 291 LYS B C 1
ATOM 4673 O O . LYS B 1 306 ? 14.310 67.599 19.293 1.00 31.83 291 LYS B O 1
ATOM 4679 N N . SER B 1 307 ? 12.406 66.521 18.840 1.00 29.46 292 SER B N 1
ATOM 4680 C CA . SER B 1 307 ? 12.343 66.959 17.445 1.00 28.95 292 SER B CA 1
ATOM 4681 C C . SER B 1 307 ? 12.261 68.486 17.343 1.00 28.88 292 SER B C 1
ATOM 4682 O O . SER B 1 307 ? 11.345 69.102 17.886 1.00 28.24 292 SER B O 1
ATOM 4685 N N . PRO B 1 308 ? 13.226 69.105 16.641 1.00 29.06 293 PRO B N 1
ATOM 4686 C CA . PRO B 1 308 ? 13.160 70.540 16.431 1.00 28.21 293 PRO B CA 1
ATOM 4687 C C . PRO B 1 308 ? 12.059 70.936 15.436 1.00 29.17 293 PRO B C 1
ATOM 4688 O O . PRO B 1 308 ? 11.617 72.079 15.449 1.00 29.48 293 PRO B O 1
ATOM 4692 N N . PHE B 1 309 ? 11.624 70.000 14.591 1.00 29.61 294 PHE B N 1
ATOM 4693 C CA . PHE B 1 309 ? 10.601 70.274 13.574 1.00 30.70 294 PHE B CA 1
ATOM 4694 C C . PHE B 1 309 ? 9.486 69.222 13.658 1.00 32.44 294 PHE B C 1
ATOM 4695 O O . PHE B 1 309 ? 9.389 68.321 12.800 1.00 32.66 294 PHE B O 1
ATOM 4703 N N . PRO B 1 310 ? 8.648 69.331 14.715 1.00 33.76 295 PRO B N 1
ATOM 4704 C CA . PRO B 1 310 ? 7.617 68.344 15.037 1.00 35.13 295 PRO B CA 1
ATOM 4705 C C . PRO B 1 310 ? 6.519 68.400 14.007 1.00 36.71 295 PRO B C 1
ATOM 4706 O O . PRO B 1 310 ? 6.121 69.488 13.572 1.00 36.42 295 PRO B O 1
ATOM 4710 N N . ILE B 1 311 ? 6.048 67.232 13.596 1.00 38.75 296 ILE B N 1
ATOM 4711 C CA . ILE B 1 311 ? 5.129 67.181 12.476 1.00 39.74 296 ILE B CA 1
ATOM 4712 C C . ILE B 1 311 ? 3.898 66.287 12.722 1.00 41.69 296 ILE B C 1
ATOM 4713 O O . ILE B 1 311 ? 2.865 66.429 12.046 1.00 42.26 296 ILE B O 1
ATOM 4719 N N . THR C 1 17 ? -6.374 10.237 46.153 1.00 49.55 2 THR C N 1
ATOM 4720 C CA . THR C 1 17 ? -6.184 10.662 47.582 1.00 49.69 2 THR C CA 1
ATOM 4721 C C . THR C 1 17 ? -4.826 10.229 48.175 1.00 49.79 2 THR C C 1
ATOM 4722 O O . THR C 1 17 ? -4.373 10.770 49.189 1.00 49.89 2 THR C O 1
ATOM 4726 N N . ASN C 1 18 ? -4.184 9.261 47.521 1.00 49.77 3 ASN C N 1
ATOM 4727 C CA . ASN C 1 18 ? -2.861 8.757 47.925 1.00 49.26 3 ASN C CA 1
ATOM 4728 C C . ASN C 1 18 ? -1.724 9.470 47.169 1.00 47.92 3 ASN C C 1
ATOM 4729 O O . ASN C 1 18 ? -1.888 9.811 46.000 1.00 47.67 3 ASN C O 1
ATOM 4734 N N . PRO C 1 19 ? -0.570 9.690 47.834 1.00 47.00 4 PRO C N 1
ATOM 4735 C CA . PRO C 1 19 ? 0.422 10.659 47.337 1.00 45.57 4 PRO C CA 1
ATOM 4736 C C . PRO C 1 19 ? 1.149 10.293 46.031 1.00 43.72 4 PRO C C 1
ATOM 4737 O O . PRO C 1 19 ? 1.729 11.178 45.390 1.00 43.21 4 PRO C O 1
ATOM 4741 N N . ALA C 1 20 ? 1.126 9.016 45.650 1.00 41.58 5 ALA C N 1
ATOM 4742 C CA . ALA C 1 20 ? 1.664 8.583 44.356 1.00 39.89 5 ALA C CA 1
ATOM 4743 C C . ALA C 1 20 ? 0.691 8.838 43.177 1.00 38.53 5 ALA C C 1
ATOM 4744 O O . ALA C 1 20 ? 1.096 8.746 42.016 1.00 38.86 5 ALA C O 1
ATOM 4746 N N . TYR C 1 21 ? -0.577 9.150 43.484 1.00 36.69 6 TYR C N 1
ATOM 4747 C CA . TYR C 1 21 ? -1.569 9.564 42.477 1.00 35.85 6 TYR C CA 1
ATOM 4748 C C . TYR C 1 21 ? -1.682 11.083 42.268 1.00 34.71 6 TYR C C 1
ATOM 4749 O O . TYR C 1 21 ? -1.668 11.852 43.233 1.00 35.99 6 TYR C O 1
ATOM 4758 N N . PHE C 1 22 ? -1.843 11.481 41.004 1.00 31.45 7 PHE C N 1
ATOM 4759 C CA . PHE C 1 22 ? -2.081 12.867 40.627 1.00 29.26 7 PHE C CA 1
ATOM 4760 C C . PHE C 1 22 ? -3.194 13.027 39.562 1.00 28.11 7 PHE C C 1
ATOM 4761 O O . PHE C 1 22 ? -3.166 12.345 38.525 1.00 26.86 7 PHE C O 1
ATOM 4769 N N . PRO C 1 23 ? -4.164 13.952 39.800 1.00 27.47 8 PRO C N 1
ATOM 4770 C CA . PRO C 1 23 ? -5.268 14.145 38.849 1.00 27.07 8 PRO C CA 1
ATOM 4771 C C . PRO C 1 23 ? -4.808 14.207 37.371 1.00 27.00 8 PRO C C 1
ATOM 4772 O O . PRO C 1 23 ? -3.949 15.009 37.012 1.00 27.33 8 PRO C O 1
ATOM 4776 N N . GLN C 1 24 ? -5.383 13.334 36.550 1.00 26.75 9 GLN C N 1
ATOM 4777 C CA . GLN C 1 24 ? -5.059 13.189 35.129 1.00 26.41 9 GLN C CA 1
ATOM 4778 C C . GLN C 1 24 ? -6.143 12.313 34.542 1.00 26.14 9 GLN C C 1
ATOM 4779 O O . GLN C 1 24 ? -6.996 11.817 35.256 1.00 28.52 9 GLN C O 1
ATOM 4785 N N . LEU C 1 25 ? -6.107 12.136 33.239 1.00 26.20 10 LEU C N 1
ATOM 4786 C CA . LEU C 1 25 ? -7.110 11.383 32.536 1.00 26.28 10 LEU C CA 1
ATOM 4787 C C . LEU C 1 25 ? -6.370 10.274 31.777 1.00 25.55 10 LEU C C 1
ATOM 4788 O O . LEU C 1 25 ? -5.629 10.528 30.842 1.00 24.41 10 LEU C O 1
ATOM 4793 N N . SER C 1 26 ? -6.547 9.042 32.234 1.00 24.02 11 SER C N 1
ATOM 4794 C CA . SER C 1 26 ? -5.724 7.949 31.789 1.00 23.40 11 SER C CA 1
ATOM 4795 C C . SER C 1 26 ? -6.011 7.537 30.361 1.00 22.51 11 SER C C 1
ATOM 4796 O O . SER C 1 26 ? -7.043 7.883 29.787 1.00 23.54 11 SER C O 1
ATOM 4799 N N . GLN C 1 27 ? -5.073 6.769 29.817 1.00 22.40 12 GLN C N 1
ATOM 4800 C CA . GLN C 1 27 ? -5.085 6.313 28.442 1.00 20.30 12 GLN C CA 1
ATOM 4801 C C . GLN C 1 27 ? -6.220 5.325 28.175 1.00 22.36 12 GLN C C 1
ATOM 4802 O O . GLN C 1 27 ? -6.733 5.244 27.055 1.00 22.79 12 GLN C O 1
ATOM 4808 N N . LEU C 1 28 ? -6.625 4.603 29.216 1.00 23.57 13 LEU C N 1
ATOM 4809 C CA . LEU C 1 28 ? -7.730 3.639 29.149 1.00 26.62 13 LEU C CA 1
ATOM 4810 C C . LEU C 1 28 ? -9.107 4.325 29.218 1.00 27.14 13 LEU C C 1
ATOM 4811 O O . LEU C 1 28 ? -10.037 3.933 28.509 1.00 26.94 13 LEU C O 1
ATOM 4816 N N . ASP C 1 29 ? -9.215 5.347 30.072 1.00 27.80 14 ASP C N 1
ATOM 4817 C CA . ASP C 1 29 ? -10.477 6.049 30.329 1.00 27.81 14 ASP C CA 1
ATOM 4818 C C . ASP C 1 29 ? -10.877 7.049 29.260 1.00 27.00 14 ASP C C 1
ATOM 4819 O O . ASP C 1 29 ? -12.069 7.333 29.091 1.00 26.06 14 ASP C O 1
ATOM 4824 N N . VAL C 1 30 ? -9.872 7.571 28.558 1.00 26.75 15 VAL C N 1
ATOM 4825 C CA . VAL C 1 30 ? -10.038 8.605 27.552 1.00 25.70 15 VAL C CA 1
ATOM 4826 C C . VAL C 1 30 ? -11.081 8.188 26.493 1.00 27.35 15 VAL C C 1
ATOM 4827 O O . VAL C 1 30 ? -11.119 7.034 26.067 1.00 28.92 15 VAL C O 1
ATOM 4831 N N . SER C 1 31 ? -11.963 9.109 26.115 1.00 28.28 16 SER C N 1
ATOM 4832 C CA . SER C 1 31 ? -12.917 8.860 25.022 1.00 27.67 16 SER C CA 1
ATOM 4833 C C . SER C 1 31 ? -13.174 10.125 24.218 1.00 27.86 16 SER C C 1
ATOM 4834 O O . SER C 1 31 ? -12.838 11.232 24.655 1.00 28.76 16 SER C O 1
ATOM 4837 N N . GLY C 1 32 ? -13.783 9.946 23.051 1.00 28.43 17 GLY C N 1
ATOM 4838 C CA . GLY C 1 32 ? -14.255 11.048 22.230 1.00 27.53 17 GLY C CA 1
ATOM 4839 C C . GLY C 1 32 ? -13.121 11.625 21.429 1.00 29.06 17 GLY C C 1
ATOM 4840 O O . GLY C 1 32 ? -12.237 10.893 20.974 1.00 28.22 17 GLY C O 1
ATOM 4841 N N . GLU C 1 33 ? -13.150 12.943 21.257 1.00 29.97 18 GLU C N 1
ATOM 4842 C CA . GLU C 1 33 ? -12.096 13.634 20.548 1.00 32.19 18 GLU C CA 1
ATOM 4843 C C . GLU C 1 33 ? -10.765 13.429 21.286 1.00 32.45 18 GLU C C 1
ATOM 4844 O O . GLU C 1 33 ? -9.734 13.173 20.656 1.00 31.69 18 GLU C O 1
ATOM 4858 N N . GLU C 1 35 ? -9.719 10.904 23.047 1.00 30.75 20 GLU C N 1
ATOM 4859 C CA . GLU C 1 35 ? -9.185 9.603 22.615 1.00 29.92 20 GLU C CA 1
ATOM 4860 C C . GLU C 1 35 ? -8.440 9.672 21.279 1.00 28.44 20 GLU C C 1
ATOM 4861 O O . GLU C 1 35 ? -7.364 9.076 21.122 1.00 28.75 20 GLU C O 1
ATOM 4867 N N . SER C 1 36 ? -9.035 10.369 20.314 1.00 26.01 21 SER C N 1
ATOM 4868 C CA . SER C 1 36 ? -8.426 10.572 18.995 1.00 24.63 21 SER C CA 1
ATOM 4869 C C . SER C 1 36 ? -7.138 11.378 19.079 1.00 22.31 21 SER C C 1
ATOM 4870 O O . SER C 1 36 ? -6.170 11.060 18.400 1.00 23.23 21 SER C O 1
ATOM 4873 N N . THR C 1 37 ? -7.154 12.428 19.902 1.00 20.83 22 THR C N 1
ATOM 4874 C CA . THR C 1 37 ? -5.985 13.245 20.183 1.00 19.97 22 THR C CA 1
ATOM 4875 C C . THR C 1 37 ? -4.847 12.416 20.803 1.00 19.83 22 THR C C 1
ATOM 4876 O O . THR C 1 37 ? -3.718 12.488 20.328 1.00 20.09 22 THR C O 1
ATOM 4880 N N . TYR C 1 38 ? -5.154 11.594 21.809 1.00 19.87 23 TYR C N 1
ATOM 4881 C CA . TYR C 1 38 ? -4.183 10.644 22.381 1.00 19.02 23 TYR C CA 1
ATOM 4882 C C . TYR C 1 38 ? -3.528 9.726 21.335 1.00 20.26 23 TYR C C 1
ATOM 4883 O O . TYR C 1 38 ? -2.310 9.564 21.318 1.00 19.51 23 TYR C O 1
ATOM 4892 N N . GLU C 1 39 ? -4.338 9.136 20.461 1.00 21.89 24 GLU C N 1
ATOM 4893 C CA . GLU C 1 39 ? -3.835 8.271 19.395 1.00 24.35 24 GLU C CA 1
ATOM 4894 C C . GLU C 1 39 ? -2.913 9.028 18.445 1.00 24.38 24 GLU C C 1
ATOM 4895 O O . GLU C 1 39 ? -1.765 8.633 18.241 1.00 25.12 24 GLU C O 1
ATOM 4901 N N . ASP C 1 40 ? -3.426 10.118 17.869 1.00 24.13 25 ASP C N 1
ATOM 4902 C CA . ASP C 1 40 ? -2.662 10.961 16.951 1.00 21.18 25 ASP C CA 1
ATOM 4903 C C . ASP C 1 40 ? -1.304 11.355 17.535 1.00 18.32 25 ASP C C 1
ATOM 4904 O O . ASP C 1 40 ? -0.299 11.283 16.850 1.00 17.15 25 ASP C O 1
ATOM 4909 N N . ILE C 1 41 ? -1.286 11.769 18.795 1.00 16.68 26 ILE C N 1
ATOM 4910 C CA . ILE C 1 41 ? -0.032 12.050 19.522 1.00 16.01 26 ILE C CA 1
ATOM 4911 C C . ILE C 1 41 ? 0.944 10.863 19.513 1.00 16.82 26 ILE C C 1
ATOM 4912 O O . ILE C 1 41 ? 2.123 11.030 19.181 1.00 17.31 26 ILE C O 1
ATOM 4917 N N . ARG C 1 42 ? 0.465 9.671 19.865 1.00 17.28 27 ARG C N 1
ATOM 4918 C CA . ARG C 1 42 ? 1.340 8.499 19.872 1.00 20.10 27 ARG C CA 1
ATOM 4919 C C . ARG C 1 42 ? 1.867 8.174 18.472 1.00 20.83 27 ARG C C 1
ATOM 4920 O O . ARG C 1 42 ? 3.022 7.782 18.319 1.00 22.36 27 ARG C O 1
ATOM 4928 N N . LEU C 1 43 ? 1.012 8.342 17.464 1.00 22.39 28 LEU C N 1
ATOM 4929 C CA . LEU C 1 43 ? 1.360 8.063 16.063 1.00 22.78 28 LEU C CA 1
ATOM 4930 C C . LEU C 1 43 ? 2.344 9.080 15.497 1.00 22.05 28 LEU C C 1
ATOM 4931 O O . LEU C 1 43 ? 3.300 8.715 14.811 1.00 22.56 28 LEU C O 1
ATOM 4936 N N . THR C 1 44 ? 2.105 10.345 15.812 1.00 20.70 29 THR C N 1
ATOM 4937 C CA . THR C 1 44 ? 2.812 11.466 15.210 1.00 20.89 29 THR C CA 1
ATOM 4938 C C . THR C 1 44 ? 4.163 11.710 15.851 1.00 21.72 29 THR C C 1
ATOM 4939 O O . THR C 1 44 ? 5.114 12.139 15.184 1.00 22.31 29 THR C O 1
ATOM 4943 N N . LEU C 1 45 ? 4.241 11.463 17.152 1.00 20.89 30 LEU C N 1
ATOM 4944 C CA . LEU C 1 45 ? 5.503 11.611 17.850 1.00 20.54 30 LEU C CA 1
ATOM 4945 C C . LEU C 1 45 ? 6.323 10.313 17.728 1.00 21.29 30 LEU C C 1
ATOM 4946 O O . LEU C 1 45 ? 7.549 10.324 17.899 1.00 19.50 30 LEU C O 1
ATOM 4951 N N . ARG C 1 46 ? 5.628 9.223 17.370 1.00 21.88 31 ARG C N 1
ATOM 4952 C CA . ARG C 1 46 ? 6.199 7.878 17.270 1.00 22.25 31 ARG C CA 1
ATOM 4953 C C . ARG C 1 46 ? 6.574 7.344 18.666 1.00 20.45 31 ARG C C 1
ATOM 4954 O O . ARG C 1 46 ? 7.697 6.932 18.897 1.00 19.32 31 ARG C O 1
ATOM 4962 N N . VAL C 1 47 ? 5.611 7.357 19.584 1.00 20.33 32 VAL C N 1
ATOM 4963 C CA . VAL C 1 47 ? 5.860 7.031 20.997 1.00 18.76 32 VAL C CA 1
ATOM 4964 C C . VAL C 1 47 ? 4.757 6.116 21.579 1.00 18.52 32 VAL C C 1
ATOM 4965 O O . VAL C 1 47 ? 3.585 6.275 21.251 1.00 18.48 32 VAL C O 1
ATOM 4969 N N . PRO C 1 48 ? 5.130 5.156 22.445 1.00 17.85 33 PRO C N 1
ATOM 4970 C CA . PRO C 1 48 ? 4.150 4.226 23.030 1.00 17.22 33 PRO C CA 1
ATOM 4971 C C . PRO C 1 48 ? 3.395 4.718 24.306 1.00 16.23 33 PRO C C 1
ATOM 4972 O O . PRO C 1 48 ? 2.835 3.907 25.048 1.00 16.33 33 PRO C O 1
ATOM 4976 N N . TRP C 1 49 ? 3.374 6.026 24.540 1.00 15.38 34 TRP C N 1
ATOM 4977 C CA . TRP C 1 49 ? 2.599 6.627 25.631 1.00 14.40 34 TRP C CA 1
ATOM 4978 C C . TRP C 1 49 ? 2.229 8.089 25.316 1.00 15.97 34 TRP C C 1
ATOM 4979 O O . TRP C 1 49 ? 2.911 8.778 24.550 1.00 16.89 34 TRP C O 1
ATOM 4990 N N . VAL C 1 50 ? 1.115 8.534 25.883 1.00 16.86 35 VAL C N 1
ATOM 4991 C CA . VAL C 1 50 ? 0.756 9.941 25.901 1.00 15.86 35 VAL C CA 1
ATOM 4992 C C . VAL C 1 50 ? 1.285 10.444 27.234 1.00 16.09 35 VAL C C 1
ATOM 4993 O O . VAL C 1 50 ? 0.900 9.922 28.289 1.00 16.95 35 VAL C O 1
ATOM 4997 N N . ALA C 1 51 ? 2.155 11.456 27.187 1.00 15.39 36 ALA C N 1
ATOM 4998 C CA . ALA C 1 51 ? 2.840 11.953 28.380 1.00 15.00 36 ALA C CA 1
ATOM 4999 C C . ALA C 1 51 ? 1.855 12.276 29.512 1.00 15.57 36 ALA C C 1
ATOM 5000 O O . ALA C 1 51 ? 0.739 12.723 29.254 1.00 15.93 36 ALA C O 1
ATOM 5002 N N . PHE C 1 52 ? 2.284 12.014 30.746 1.00 16.18 37 PHE C N 1
ATOM 5003 C CA . PHE C 1 52 ? 1.654 12.460 32.018 1.00 16.73 37 PHE C CA 1
ATOM 5004 C C . PHE C 1 52 ? 1.240 13.968 31.993 1.00 18.85 37 PHE C C 1
ATOM 5005 O O . PHE C 1 52 ? 0.080 14.320 32.301 1.00 19.10 37 PHE C O 1
ATOM 5013 N N . GLY C 1 53 ? 2.166 14.847 31.596 1.00 18.14 38 GLY C N 1
ATOM 5014 C CA . GLY C 1 53 ? 1.848 16.270 31.423 1.00 17.27 38 GLY C CA 1
ATOM 5015 C C . GLY C 1 53 ? 0.706 16.507 30.453 1.00 18.01 38 GLY C C 1
ATOM 5016 O O . GLY C 1 53 ? -0.120 17.390 30.661 1.00 19.28 38 GLY C O 1
ATOM 5017 N N . CYS C 1 54 ? 0.663 15.707 29.394 1.00 17.97 39 CYS C N 1
ATOM 5018 C CA . CYS C 1 54 ? -0.442 15.715 28.439 1.00 19.09 39 CYS C CA 1
ATOM 5019 C C . CYS C 1 54 ? -1.734 15.167 29.027 1.00 19.64 39 CYS C C 1
ATOM 5020 O O . CYS C 1 54 ? -2.815 15.685 28.732 1.00 20.32 39 CYS C O 1
ATOM 5023 N N . ARG C 1 55 ? -1.610 14.116 29.842 1.00 18.65 40 ARG C N 1
ATOM 5024 C CA . ARG C 1 55 ? -2.753 13.489 30.501 1.00 19.94 40 ARG C CA 1
ATOM 5025 C C . ARG C 1 55 ? -3.364 14.401 31.563 1.00 20.61 40 ARG C C 1
ATOM 5026 O O . ARG C 1 55 ? -4.565 14.303 31.847 1.00 21.72 40 ARG C O 1
ATOM 5034 N N . VAL C 1 56 ? -2.532 15.265 32.155 1.00 20.23 41 VAL C N 1
ATOM 5035 C CA . VAL C 1 56 ? -3.009 16.347 33.019 1.00 19.02 41 VAL C CA 1
ATOM 5036 C C . VAL C 1 56 ? -3.624 17.461 32.171 1.00 18.84 41 VAL C C 1
ATOM 5037 O O . VAL C 1 56 ? -4.696 17.954 32.506 1.00 18.79 41 VAL C O 1
ATOM 5041 N N . LEU C 1 57 ? -2.969 17.855 31.072 1.00 18.66 42 LEU C N 1
ATOM 5042 C CA . LEU C 1 57 ? -3.513 18.934 30.210 1.00 19.57 42 LEU C CA 1
ATOM 5043 C C . LEU C 1 57 ? -4.919 18.616 29.678 1.00 19.58 42 LEU C C 1
ATOM 5044 O O . LEU C 1 57 ? -5.678 19.522 29.317 1.00 19.99 42 LEU C O 1
ATOM 5049 N N . ALA C 1 58 ? -5.239 17.321 29.657 1.00 19.04 43 ALA C N 1
ATOM 5050 C CA . ALA C 1 58 ? -6.491 16.762 29.165 1.00 17.72 43 ALA C CA 1
ATOM 5051 C C . ALA C 1 58 ? -7.655 16.973 30.133 1.00 18.94 43 ALA C C 1
ATOM 5052 O O . ALA C 1 58 ? -8.820 16.674 29.812 1.00 17.77 43 ALA C O 1
ATOM 5054 N N . THR C 1 59 ? -7.337 17.477 31.324 1.00 19.29 44 THR C N 1
ATOM 5055 C CA . THR C 1 59 ? -8.347 17.727 32.334 1.00 18.91 44 THR C CA 1
ATOM 5056 C C . THR C 1 59 ? -8.938 19.108 32.106 1.00 19.29 44 THR C C 1
ATOM 5057 O O . THR C 1 59 ? -9.979 19.440 32.642 1.00 20.73 44 THR C O 1
ATOM 5061 N N . PHE C 1 60 ? -8.288 19.921 31.280 1.00 21.15 45 PHE C N 1
ATOM 5062 C CA . PHE C 1 60 ? -8.807 21.272 30.993 1.00 21.26 45 PHE C CA 1
ATOM 5063 C C . PHE C 1 60 ? -9.788 21.211 29.808 1.00 21.60 45 PHE C C 1
ATOM 5064 O O . PHE C 1 60 ? -9.462 20.635 28.787 1.00 19.44 45 PHE C O 1
ATOM 5072 N N . PRO C 1 61 ? -11.005 21.786 29.961 1.00 23.32 46 PRO C N 1
ATOM 5073 C CA . PRO C 1 61 ? -12.031 21.596 28.930 1.00 22.86 46 PRO C CA 1
ATOM 5074 C C . PRO C 1 61 ? -11.577 22.154 27.590 1.00 22.79 46 PRO C C 1
ATOM 5075 O O . PRO C 1 61 ? -11.124 23.299 27.523 1.00 24.02 46 PRO C O 1
ATOM 5079 N N . GLY C 1 62 ? -11.632 21.312 26.554 1.00 20.86 47 GLY C N 1
ATOM 5080 C CA . GLY C 1 62 ? -11.332 21.711 25.186 1.00 19.89 47 GLY C CA 1
ATOM 5081 C C . GLY C 1 62 ? -9.874 21.870 24.768 1.00 18.93 47 GLY C C 1
ATOM 5082 O O . GLY C 1 62 ? -9.580 21.813 23.577 1.00 18.80 47 GLY C O 1
ATOM 5083 N N . TYR C 1 63 ? -8.969 22.051 25.733 1.00 17.99 48 TYR C N 1
ATOM 5084 C CA . TYR C 1 63 ? -7.595 22.531 25.456 1.00 18.12 48 TYR C CA 1
ATOM 5085 C C . TYR C 1 63 ? -6.644 21.604 24.672 1.00 18.69 48 TYR C C 1
ATOM 5086 O O . TYR C 1 63 ? -6.114 22.023 23.638 1.00 19.58 48 TYR C O 1
ATOM 5095 N N . LEU C 1 64 ? -6.421 20.373 25.151 1.00 18.72 49 LEU C N 1
ATOM 5096 C CA . LEU C 1 64 ? -5.463 19.461 24.496 1.00 18.31 49 LEU C CA 1
ATOM 5097 C C . LEU C 1 64 ? -5.775 19.142 23.021 1.00 19.09 49 LEU C C 1
ATOM 5098 O O . LEU C 1 64 ? -4.866 19.182 22.191 1.00 19.16 49 LEU C O 1
ATOM 5103 N N . PRO C 1 65 ? -7.046 18.790 22.690 1.00 19.66 50 PRO C N 1
ATOM 5104 C CA . PRO C 1 65 ? -7.391 18.587 21.278 1.00 19.36 50 PRO C CA 1
ATOM 5105 C C . PRO C 1 65 ? -7.014 19.751 20.368 1.00 20.64 50 PRO C C 1
ATOM 5106 O O . PRO C 1 65 ? -6.492 19.518 19.280 1.00 22.98 50 PRO C O 1
ATOM 5110 N N . LEU C 1 66 ? -7.246 20.979 20.823 1.00 22.48 51 LEU C N 1
ATOM 5111 C CA . LEU C 1 66 ? -6.966 22.166 20.029 1.00 23.77 51 LEU C CA 1
ATOM 5112 C C . LEU C 1 66 ? -5.489 22.498 20.012 1.00 24.17 51 LEU C C 1
ATOM 5113 O O . LEU C 1 66 ? -4.949 22.901 18.969 1.00 24.64 51 LEU C O 1
ATOM 5118 N N . ALA C 1 67 ? -4.842 22.345 21.169 1.00 24.29 52 ALA C N 1
ATOM 5119 C CA . ALA C 1 67 ? -3.422 22.648 21.298 1.00 23.44 52 ALA C CA 1
ATOM 5120 C C . ALA C 1 67 ? -2.595 21.693 20.450 1.00 22.93 52 ALA C C 1
ATOM 5121 O O . ALA C 1 67 ? -1.631 22.110 19.828 1.00 22.95 52 ALA C O 1
ATOM 5123 N N . TRP C 1 68 ? -2.992 20.419 20.415 1.00 21.83 53 TRP C N 1
ATOM 5124 C CA . TRP C 1 68 ? -2.299 19.433 19.627 1.00 21.34 53 TRP C CA 1
ATOM 5125 C C . TRP C 1 68 ? -2.486 19.677 18.118 1.00 24.12 53 TRP C C 1
ATOM 5126 O O . TRP C 1 68 ? -1.495 19.791 17.381 1.00 24.23 53 TRP C O 1
ATOM 5137 N N . ARG C 1 69 ? -3.747 19.773 17.669 1.00 25.25 54 ARG C N 1
ATOM 5138 C CA . ARG C 1 69 ? -4.079 20.213 16.305 1.00 25.78 54 ARG C CA 1
ATOM 5139 C C . ARG C 1 69 ? -3.182 21.331 15.752 1.00 25.42 54 ARG C C 1
ATOM 5140 O O . ARG C 1 69 ? -2.708 21.241 14.614 1.00 23.00 54 ARG C O 1
ATOM 5148 N N . ARG C 1 70 ? -2.980 22.384 16.548 1.00 24.97 55 ARG C N 1
ATOM 5149 C CA . ARG C 1 70 ? -2.196 23.551 16.113 1.00 24.59 55 ARG C CA 1
ATOM 5150 C C . ARG C 1 70 ? -0.694 23.345 16.187 1.00 22.99 55 ARG C C 1
ATOM 5151 O O . ARG C 1 70 ? 0.073 24.208 15.761 1.00 21.80 55 ARG C O 1
ATOM 5159 N N . SER C 1 71 ? -0.276 22.198 16.707 1.00 21.39 56 SER C N 1
ATOM 5160 C CA . SER C 1 71 ? 1.150 21.947 16.920 1.00 20.68 56 SER C CA 1
ATOM 5161 C C . SER C 1 71 ? 1.688 20.729 16.145 1.00 20.06 56 SER C C 1
ATOM 5162 O O . SER C 1 71 ? 2.895 20.606 15.964 1.00 18.86 56 SER C O 1
ATOM 5165 N N . ALA C 1 72 ? 0.781 19.874 15.662 1.00 19.96 57 ALA C N 1
ATOM 5166 C CA . ALA C 1 72 ? 1.103 18.545 15.111 1.00 22.44 57 ALA C CA 1
ATOM 5167 C C . ALA C 1 72 ? 1.996 18.574 13.872 1.00 24.60 57 ALA C C 1
ATOM 5168 O O . ALA C 1 72 ? 2.897 17.740 13.735 1.00 24.25 57 ALA C O 1
ATOM 5170 N N . GLU C 1 73 ? 1.728 19.533 12.984 1.00 26.64 58 GLU C N 1
ATOM 5171 C CA . GLU C 1 73 ? 2.453 19.686 11.735 1.00 30.33 58 GLU C CA 1
ATOM 5172 C C . GLU C 1 73 ? 3.901 20.087 11.946 1.00 29.73 58 GLU C C 1
ATOM 5173 O O . GLU C 1 73 ? 4.800 19.606 11.241 1.00 30.47 58 GLU C O 1
ATOM 5179 N N . ALA C 1 74 ? 4.110 20.986 12.905 1.00 28.14 59 ALA C N 1
ATOM 5180 C CA . ALA C 1 74 ? 5.434 21.429 13.306 1.00 25.78 59 ALA C CA 1
ATOM 5181 C C . ALA C 1 74 ? 6.266 20.311 13.938 1.00 24.61 59 ALA C C 1
ATOM 5182 O O . ALA C 1 74 ? 7.481 20.300 13.801 1.00 24.06 59 ALA C O 1
ATOM 5184 N N . LEU C 1 75 ? 5.623 19.373 14.623 1.00 24.17 60 LEU C N 1
ATOM 5185 C CA . LEU C 1 75 ? 6.360 18.385 15.397 1.00 24.62 60 LEU C CA 1
ATOM 5186 C C . LEU C 1 75 ? 6.631 17.057 14.659 1.00 26.11 60 LEU C C 1
ATOM 5187 O O . LEU C 1 75 ? 7.203 16.127 15.230 1.00 26.54 60 LEU C O 1
ATOM 5192 N N . ILE C 1 76 ? 6.260 17.001 13.377 1.00 27.07 61 ILE C N 1
ATOM 5193 C CA . ILE C 1 76 ? 6.634 15.887 12.493 1.00 27.50 61 ILE C CA 1
ATOM 5194 C C . ILE C 1 76 ? 7.690 16.275 11.473 1.00 26.87 61 ILE C C 1
ATOM 5195 O O . ILE C 1 76 ? 8.041 15.473 10.630 1.00 29.34 61 ILE C O 1
ATOM 5200 N N . THR C 1 77 ? 8.187 17.498 11.533 1.00 26.17 62 THR C N 1
ATOM 5201 C CA . THR C 1 77 ? 9.177 17.946 10.574 1.00 24.85 62 THR C CA 1
ATOM 5202 C C . THR C 1 77 ? 10.552 17.424 10.945 1.00 25.55 62 THR C C 1
ATOM 5203 O O . THR C 1 77 ? 10.807 17.122 12.109 1.00 24.05 62 THR C O 1
ATOM 5207 N N . ARG C 1 78 ? 11.447 17.325 9.958 1.00 25.34 63 ARG C N 1
ATOM 5208 C CA . ARG C 1 78 ? 12.808 16.931 10.251 1.00 25.74 63 ARG C CA 1
ATOM 5209 C C . ARG C 1 78 ? 13.396 17.911 11.268 1.00 23.84 63 ARG C C 1
ATOM 5210 O O . ARG C 1 78 ? 14.143 17.499 12.145 1.00 22.92 63 ARG C O 1
ATOM 5218 N N . TYR C 1 79 ? 13.035 19.194 11.163 1.00 21.92 64 TYR C N 1
ATOM 5219 C CA . TYR C 1 79 ? 13.505 20.206 12.114 1.00 20.22 64 TYR C CA 1
ATOM 5220 C C . TYR C 1 79 ? 13.291 19.752 13.559 1.00 19.10 64 TYR C C 1
ATOM 5221 O O . TYR C 1 79 ? 14.246 19.712 14.343 1.00 19.21 64 TYR C O 1
ATOM 5230 N N . ALA C 1 80 ? 12.038 19.417 13.885 1.00 19.23 65 ALA C N 1
ATOM 5231 C CA . ALA C 1 80 ? 11.596 19.082 15.252 1.00 18.32 65 ALA C CA 1
ATOM 5232 C C . ALA C 1 80 ? 12.217 17.804 15.775 1.00 19.65 65 ALA C C 1
ATOM 5233 O O . ALA C 1 80 ? 12.584 17.727 16.966 1.00 21.61 65 ALA C O 1
ATOM 5235 N N . GLU C 1 81 ? 12.311 16.802 14.894 1.00 19.32 66 GLU C N 1
ATOM 5236 C CA . GLU C 1 81 ? 13.047 15.550 15.147 1.00 19.15 66 GLU C CA 1
ATOM 5237 C C . GLU C 1 81 ? 14.503 15.834 15.497 1.00 20.29 66 GLU C C 1
ATOM 5238 O O . GLU C 1 81 ? 15.035 15.315 16.486 1.00 21.83 66 GLU C O 1
ATOM 5244 N N . GLN C 1 82 ? 15.152 16.670 14.693 1.00 22.41 67 GLN C N 1
ATOM 5245 C CA . GLN C 1 82 ? 16.564 17.018 14.913 1.00 23.37 67 GLN C CA 1
ATOM 5246 C C . GLN C 1 82 ? 16.762 17.792 16.216 1.00 21.17 67 GLN C C 1
ATOM 5247 O O . GLN C 1 82 ? 17.773 17.609 16.928 1.00 20.92 67 GLN C O 1
ATOM 5253 N N . ALA C 1 83 ? 15.794 18.659 16.507 1.00 19.23 68 ALA C N 1
ATOM 5254 C CA . ALA C 1 83 ? 15.752 19.424 17.746 1.00 18.10 68 ALA C CA 1
ATOM 5255 C C . ALA C 1 83 ? 15.654 18.528 18.977 1.00 18.27 68 ALA C C 1
ATOM 5256 O O . ALA C 1 83 ? 16.317 18.793 19.969 1.00 21.00 68 ALA C O 1
ATOM 5258 N N . ALA C 1 84 ? 14.852 17.466 18.895 1.00 18.95 69 ALA C N 1
ATOM 5259 C CA . ALA C 1 84 ? 14.746 16.435 19.945 1.00 17.08 69 ALA C CA 1
ATOM 5260 C C . ALA C 1 84 ? 16.028 15.651 20.065 1.00 17.87 69 ALA C C 1
ATOM 5261 O O . ALA C 1 84 ? 16.415 15.272 21.172 1.00 19.24 69 ALA C O 1
ATOM 5263 N N . ASP C 1 85 ? 16.678 15.419 18.920 1.00 19.34 70 ASP C N 1
ATOM 5264 C CA . ASP C 1 85 ? 17.978 14.738 18.828 1.00 18.94 70 ASP C CA 1
ATOM 5265 C C . ASP C 1 85 ? 19.066 15.540 19.509 1.00 19.30 70 ASP C C 1
ATOM 5266 O O . ASP C 1 85 ? 19.936 14.969 20.155 1.00 20.33 70 ASP C O 1
ATOM 5271 N N . GLU C 1 86 ? 19.028 16.867 19.350 1.00 20.39 71 GLU C N 1
ATOM 5272 C CA . GLU C 1 86 ? 19.965 17.746 20.049 1.00 18.89 71 GLU C CA 1
ATOM 5273 C C . GLU C 1 86 ? 19.799 17.606 21.552 1.00 19.13 71 GLU C C 1
ATOM 5274 O O . GLU C 1 86 ? 20.772 17.387 22.274 1.00 21.04 71 GLU C O 1
ATOM 5280 N N . LEU C 1 87 ? 18.556 17.732 22.017 1.00 17.45 72 LEU C N 1
ATOM 5281 C CA . LEU C 1 87 ? 18.243 17.708 23.442 1.00 15.72 72 LEU C CA 1
ATOM 5282 C C . LEU C 1 87 ? 18.651 16.394 24.095 1.00 13.96 72 LEU C C 1
ATOM 5283 O O . LEU C 1 87 ? 19.105 16.366 25.225 1.00 12.43 72 LEU C O 1
ATOM 5288 N N . ARG C 1 88 ? 18.474 15.297 23.370 1.00 15.85 73 ARG C N 1
ATOM 5289 C CA . ARG C 1 88 ? 18.767 13.982 23.912 1.00 16.20 73 ARG C CA 1
ATOM 5290 C C . ARG C 1 88 ? 20.296 13.828 24.066 1.00 18.57 73 ARG C C 1
ATOM 5291 O O . ARG C 1 88 ? 20.776 13.226 25.027 1.00 16.64 73 ARG C O 1
ATOM 5299 N N . GLU C 1 89 ? 21.038 14.397 23.105 1.00 19.78 74 GLU C N 1
ATOM 5300 C CA . GLU C 1 89 ? 22.502 14.366 23.072 1.00 20.24 74 GLU C CA 1
ATOM 5301 C C . GLU C 1 89 ? 23.115 15.206 24.199 1.00 19.86 74 GLU C C 1
ATOM 5302 O O . GLU C 1 89 ? 24.066 14.772 24.857 1.00 21.51 74 GLU C O 1
ATOM 5308 N N . ARG C 1 90 ? 22.570 16.404 24.389 1.00 17.54 75 ARG C N 1
ATOM 5309 C CA . ARG C 1 90 ? 22.896 17.291 25.511 1.00 16.13 75 ARG C CA 1
ATOM 5310 C C . ARG C 1 90 ? 22.454 16.864 26.932 1.00 16.28 75 ARG C C 1
ATOM 5311 O O . ARG C 1 90 ? 22.862 17.508 27.911 1.00 18.19 75 ARG C O 1
ATOM 5319 N N . SER C 1 91 ? 21.634 15.814 27.041 1.00 16.43 76 SER C N 1
ATOM 5320 C CA . SER C 1 91 ? 21.104 15.248 28.330 1.00 15.77 76 SER C CA 1
ATOM 5321 C C . SER C 1 91 ? 22.082 14.549 29.281 1.00 17.44 76 SER C C 1
ATOM 5322 O O . SER C 1 91 ? 21.746 14.272 30.457 1.00 17.94 76 SER C O 1
ATOM 5325 N N . LEU C 1 92 ? 23.255 14.201 28.777 1.00 18.73 77 LEU C N 1
ATOM 5326 C CA . LEU C 1 92 ? 24.215 13.403 29.543 1.00 20.29 77 LEU C CA 1
ATOM 5327 C C . LEU C 1 92 ? 24.954 14.247 30.555 1.00 20.64 77 LEU C C 1
ATOM 5328 O O . LEU C 1 92 ? 25.196 15.425 30.339 1.00 22.07 77 LEU C O 1
ATOM 5333 N N . LEU C 1 93 ? 25.284 13.636 31.680 1.00 21.69 78 LEU C N 1
ATOM 5334 C CA . LEU C 1 93 ? 26.039 14.300 32.722 1.00 23.52 78 LEU C CA 1
ATOM 5335 C C . LEU C 1 93 ? 27.469 13.740 32.668 1.00 26.24 78 LEU C C 1
ATOM 5336 O O . LEU C 1 93 ? 27.647 12.561 32.376 1.00 26.62 78 LEU C O 1
ATOM 5341 N N . ASN C 1 94 ? 28.484 14.579 32.881 1.00 29.87 79 ASN C N 1
ATOM 5342 C CA . ASN C 1 94 ? 29.849 14.067 33.027 1.00 33.87 79 ASN C CA 1
ATOM 5343 C C . ASN C 1 94 ? 30.127 13.867 34.499 1.00 34.86 79 ASN C C 1
ATOM 5344 O O . ASN C 1 94 ? 30.559 14.783 35.202 1.00 34.65 79 ASN C O 1
ATOM 5349 N N . ILE C 1 95 ? 29.837 12.653 34.948 1.00 36.10 80 ILE C N 1
ATOM 5350 C CA . ILE C 1 95 ? 29.806 12.319 36.361 1.00 38.27 80 ILE C CA 1
ATOM 5351 C C . ILE C 1 95 ? 30.691 11.113 36.615 1.00 39.48 80 ILE C C 1
ATOM 5352 O O . ILE C 1 95 ? 31.392 11.064 37.631 1.00 39.49 80 ILE C O 1
ATOM 5357 N N . GLY C 1 96 ? 30.666 10.175 35.659 1.00 40.31 81 GLY C N 1
ATOM 5358 C CA . GLY C 1 96 ? 31.317 8.862 35.744 1.00 40.50 81 GLY C CA 1
ATOM 5359 C C . GLY C 1 96 ? 32.784 8.866 36.109 1.00 40.92 81 GLY C C 1
ATOM 5360 O O . GLY C 1 96 ? 33.388 9.933 36.161 1.00 42.15 81 GLY C O 1
ATOM 5361 N N . PRO C 1 97 ? 33.392 7.668 36.298 1.00 41.14 82 PRO C N 1
ATOM 5362 C CA . PRO C 1 97 ? 32.932 6.317 35.876 1.00 39.27 82 PRO C CA 1
ATOM 5363 C C . PRO C 1 97 ? 31.700 5.806 36.617 1.00 37.31 82 PRO C C 1
ATOM 5364 O O . PRO C 1 97 ? 31.556 6.019 37.832 1.00 36.74 82 PRO C O 1
ATOM 5368 N N . LEU C 1 98 ? 30.833 5.125 35.879 1.00 34.18 83 LEU C N 1
ATOM 5369 C CA . LEU C 1 98 ? 29.539 4.720 36.403 1.00 32.23 83 LEU C CA 1
ATOM 5370 C C . LEU C 1 98 ? 29.493 3.256 36.760 1.00 32.15 83 LEU C C 1
ATOM 5371 O O . LEU C 1 98 ? 30.092 2.428 36.080 1.00 31.45 83 LEU C O 1
ATOM 5376 N N . PRO C 1 99 ? 28.744 2.928 37.811 1.00 32.98 84 PRO C N 1
ATOM 5377 C CA . PRO C 1 99 ? 28.380 1.548 38.143 1.00 34.04 84 PRO C CA 1
ATOM 5378 C C . PRO C 1 99 ? 27.760 0.814 36.946 1.00 32.83 84 PRO C C 1
ATOM 5379 O O . PRO C 1 99 ? 26.943 1.390 36.222 1.00 33.73 84 PRO C O 1
ATOM 5383 N N . ASN C 1 100 ? 28.161 -0.436 36.739 1.00 30.79 85 ASN C N 1
ATOM 5384 C CA . ASN C 1 100 ? 27.645 -1.241 35.649 1.00 29.89 85 ASN C CA 1
ATOM 5385 C C . ASN C 1 100 ? 26.262 -1.779 36.022 1.00 28.76 85 ASN C C 1
ATOM 5386 O O . ASN C 1 100 ? 26.153 -2.749 36.781 1.00 28.98 85 ASN C O 1
ATOM 5391 N N . LEU C 1 101 ? 25.213 -1.132 35.509 1.00 27.51 86 LEU C N 1
ATOM 5392 C CA . LEU C 1 101 ? 23.822 -1.467 35.872 1.00 26.56 86 LEU C CA 1
ATOM 5393 C C . LEU C 1 101 ? 23.379 -2.852 35.382 1.00 26.81 86 LEU C C 1
ATOM 5394 O O . LEU C 1 101 ? 22.515 -3.489 36.004 1.00 27.77 86 LEU C O 1
ATOM 5399 N N . LYS C 1 102 ? 23.962 -3.292 34.268 1.00 25.75 87 LYS C N 1
ATOM 5400 C CA . LYS C 1 102 ? 23.739 -4.624 33.710 1.00 26.95 87 LYS C CA 1
ATOM 5401 C C . LYS C 1 102 ? 24.222 -5.765 34.634 1.00 26.01 87 LYS C C 1
ATOM 5402 O O . LYS C 1 102 ? 23.507 -6.750 34.827 1.00 24.00 87 LYS C O 1
ATOM 5408 N N . GLU C 1 103 ? 25.421 -5.615 35.203 1.00 26.28 88 GLU C N 1
ATOM 5409 C CA . GLU C 1 103 ? 25.927 -6.533 36.222 1.00 26.43 88 GLU C CA 1
ATOM 5410 C C . GLU C 1 103 ? 25.105 -6.424 37.486 1.00 24.90 88 GLU C C 1
ATOM 5411 O O . GLU C 1 103 ? 24.925 -7.412 38.194 1.00 25.02 88 GLU C O 1
ATOM 5417 N N . ARG C 1 104 ? 24.617 -5.223 37.779 1.00 24.09 89 ARG C N 1
ATOM 5418 C CA . ARG C 1 104 ? 23.795 -5.008 38.984 1.00 23.43 89 ARG C CA 1
ATOM 5419 C C . ARG C 1 104 ? 22.495 -5.808 38.918 1.00 23.00 89 ARG C C 1
ATOM 5420 O O . ARG C 1 104 ? 22.073 -6.411 39.910 1.00 23.69 89 ARG C O 1
ATOM 5428 N N . LEU C 1 105 ? 21.888 -5.829 37.739 1.00 22.12 90 LEU C N 1
ATOM 5429 C CA . LEU C 1 105 ? 20.623 -6.522 37.541 1.00 23.50 90 LEU C CA 1
ATOM 5430 C C . LEU C 1 105 ? 20.773 -8.055 37.479 1.00 24.38 90 LEU C C 1
ATOM 5431 O O . LEU C 1 105 ? 19.960 -8.762 38.059 1.00 27.05 90 LEU C O 1
ATOM 5436 N N . TYR C 1 106 ? 21.786 -8.554 36.771 1.00 24.90 91 TYR C N 1
ATOM 5437 C CA . TYR C 1 106 ? 22.194 -9.966 36.827 1.00 26.46 91 TYR C CA 1
ATOM 5438 C C . TYR C 1 106 ? 22.283 -10.434 38.273 1.00 26.37 91 TYR C C 1
ATOM 5439 O O . TYR C 1 106 ? 21.723 -11.471 38.633 1.00 26.67 91 TYR C O 1
ATOM 5448 N N . ALA C 1 107 ? 22.982 -9.647 39.095 1.00 24.27 92 ALA C N 1
ATOM 5449 C CA . ALA C 1 107 ? 23.111 -9.900 40.526 1.00 24.38 92 ALA C CA 1
ATOM 5450 C C . ALA C 1 107 ? 21.791 -9.855 41.313 1.00 24.51 92 ALA C C 1
ATOM 5451 O O . ALA C 1 107 ? 21.725 -10.385 42.427 1.00 25.59 92 ALA C O 1
ATOM 5453 N N . ALA C 1 108 ? 20.753 -9.237 40.747 1.00 23.57 93 ALA C N 1
ATOM 5454 C CA . ALA C 1 108 ? 19.496 -9.026 41.477 1.00 23.58 93 ALA C CA 1
ATOM 5455 C C . ALA C 1 108 ? 18.354 -9.951 41.065 1.00 24.26 93 ALA C C 1
ATOM 5456 O O . ALA C 1 108 ? 17.321 -9.985 41.712 1.00 25.53 93 ALA C O 1
ATOM 5458 N N . GLY C 1 109 ? 18.541 -10.710 40.000 1.00 25.93 94 GLY C N 1
ATOM 5459 C CA . GLY C 1 109 ? 17.402 -11.237 39.236 1.00 28.24 94 GLY C CA 1
ATOM 5460 C C . GLY C 1 109 ? 18.148 -11.873 38.117 1.00 27.55 94 GLY C C 1
ATOM 5461 O O . GLY C 1 109 ? 18.527 -13.032 38.251 1.00 29.49 94 GLY C O 1
ATOM 5462 N N . PHE C 1 110 ? 18.341 -11.205 36.979 1.00 27.13 95 PHE C N 1
ATOM 5463 C CA . PHE C 1 110 ? 17.369 -10.691 36.037 1.00 24.49 95 PHE C CA 1
ATOM 5464 C C . PHE C 1 110 ? 18.184 -11.339 34.921 1.00 25.63 95 PHE C C 1
ATOM 5465 O O . PHE C 1 110 ? 19.421 -11.440 35.043 1.00 23.87 95 PHE C O 1
ATOM 5473 N N . ASP C 1 111 ? 17.545 -11.857 33.880 1.00 27.50 96 ASP C N 1
ATOM 5474 C CA . ASP C 1 111 ? 18.320 -12.446 32.774 1.00 28.61 96 ASP C CA 1
ATOM 5475 C C . ASP C 1 111 ? 18.364 -11.512 31.571 1.00 29.00 96 ASP C C 1
ATOM 5476 O O . ASP C 1 111 ? 17.727 -10.449 31.573 1.00 29.47 96 ASP C O 1
ATOM 5481 N N . ASP C 1 112 ? 19.139 -11.899 30.560 1.00 28.62 97 ASP C N 1
ATOM 5482 C CA . ASP C 1 112 ? 19.257 -11.118 29.343 1.00 28.37 97 ASP C CA 1
ATOM 5483 C C . ASP C 1 112 ? 17.898 -10.766 28.744 1.00 26.15 97 ASP C C 1
ATOM 5484 O O . ASP C 1 112 ? 17.695 -9.634 28.302 1.00 25.96 97 ASP C O 1
ATOM 5489 N N . GLY C 1 113 ? 16.976 -11.730 28.742 1.00 23.48 98 GLY C N 1
ATOM 5490 C CA . GLY C 1 113 ? 15.634 -11.504 28.222 1.00 21.27 98 GLY C CA 1
ATOM 5491 C C . GLY C 1 113 ? 14.951 -10.360 28.950 1.00 21.66 98 GLY C C 1
ATOM 5492 O O . GLY C 1 113 ? 14.343 -9.507 28.321 1.00 23.79 98 GLY C O 1
ATOM 5493 N N . GLU C 1 114 ? 15.051 -10.350 30.274 1.00 20.48 99 GLU C N 1
ATOM 5494 C CA . GLU C 1 114 ? 14.350 -9.369 31.108 1.00 21.08 99 GLU C CA 1
ATOM 5495 C C . GLU C 1 114 ? 15.009 -7.998 31.017 1.00 19.99 99 GLU C C 1
ATOM 5496 O O . GLU C 1 114 ? 14.340 -6.977 31.039 1.00 21.06 99 GLU C O 1
ATOM 5502 N N . ILE C 1 115 ? 16.330 -7.992 30.914 1.00 19.59 100 ILE C N 1
ATOM 5503 C CA . ILE C 1 115 ? 17.096 -6.774 30.746 1.00 19.49 100 ILE C CA 1
ATOM 5504 C C . ILE C 1 115 ? 16.800 -6.119 29.394 1.00 19.22 100 ILE C C 1
ATOM 5505 O O . ILE C 1 115 ? 16.875 -4.887 29.279 1.00 21.88 100 ILE C O 1
ATOM 5510 N N . GLU C 1 116 ? 16.459 -6.930 28.387 1.00 18.28 101 GLU C N 1
ATOM 5511 C CA . GLU C 1 116 ? 16.058 -6.422 27.065 1.00 17.88 101 GLU C CA 1
ATOM 5512 C C . GLU C 1 116 ? 14.665 -5.800 27.160 1.00 19.79 101 GLU C C 1
ATOM 5513 O O . GLU C 1 116 ? 14.426 -4.725 26.599 1.00 21.09 101 GLU C O 1
ATOM 5519 N N . LYS C 1 117 ? 13.765 -6.449 27.901 1.00 18.28 102 LYS C N 1
ATOM 5520 C CA . LYS C 1 117 ? 12.474 -5.839 28.252 1.00 19.00 102 LYS C CA 1
ATOM 5521 C C . LYS C 1 117 ? 12.595 -4.443 28.903 1.00 18.02 102 LYS C C 1
ATOM 5522 O O . LYS C 1 117 ? 11.911 -3.512 28.474 1.00 18.80 102 LYS C O 1
ATOM 5528 N N . VAL C 1 118 ? 13.450 -4.327 29.925 1.00 16.23 103 VAL C N 1
ATOM 5529 C CA . VAL C 1 118 ? 13.771 -3.060 30.585 1.00 16.29 103 VAL C CA 1
ATOM 5530 C C . VAL C 1 118 ? 14.380 -2.047 29.608 1.00 17.61 103 VAL C C 1
ATOM 5531 O O . VAL C 1 118 ? 13.959 -0.883 29.592 1.00 17.57 103 VAL C O 1
ATOM 5535 N N . ARG C 1 119 ? 15.347 -2.489 28.789 1.00 19.17 104 ARG C N 1
ATOM 5536 C CA . ARG C 1 119 ? 15.995 -1.625 27.784 1.00 20.75 104 ARG C CA 1
ATOM 5537 C C . ARG C 1 119 ? 15.005 -1.048 26.771 1.00 21.33 104 ARG C C 1
ATOM 5538 O O . ARG C 1 119 ? 15.045 0.140 26.479 1.00 23.36 104 ARG C O 1
ATOM 5546 N N . ARG C 1 120 ? 14.122 -1.892 26.240 1.00 22.36 105 ARG C N 1
ATOM 5547 C CA . ARG C 1 120 ? 13.077 -1.471 25.299 1.00 23.02 105 ARG C CA 1
ATOM 5548 C C . ARG C 1 120 ? 12.231 -0.308 25.838 1.00 22.20 105 ARG C C 1
ATOM 5549 O O . ARG C 1 120 ? 11.887 0.611 25.101 1.00 21.18 105 ARG C O 1
ATOM 5557 N N . VAL C 1 121 ? 11.902 -0.382 27.126 1.00 21.92 106 VAL C N 1
ATOM 5558 C CA . VAL C 1 121 ? 11.158 0.643 27.833 1.00 21.08 106 VAL C CA 1
ATOM 5559 C C . VAL C 1 121 ? 12.016 1.886 28.044 1.00 20.98 106 VAL C C 1
ATOM 5560 O O . VAL C 1 121 ? 11.546 2.997 27.870 1.00 21.44 106 VAL C O 1
ATOM 5564 N N . LEU C 1 122 ? 13.281 1.694 28.396 1.00 21.58 107 LEU C N 1
ATOM 5565 C CA . LEU C 1 122 ? 14.202 2.822 28.546 1.00 21.07 107 LEU C CA 1
ATOM 5566 C C . LEU C 1 122 ? 14.344 3.604 27.255 1.00 21.22 107 LEU C C 1
ATOM 5567 O O . LEU C 1 122 ? 14.264 4.824 27.271 1.00 21.96 107 LEU C O 1
ATOM 5572 N N . TYR C 1 123 ? 14.532 2.886 26.143 1.00 22.39 108 TYR C N 1
ATOM 5573 C CA . TYR C 1 123 ? 14.762 3.478 24.821 1.00 21.76 108 TYR C CA 1
ATOM 5574 C C . TYR C 1 123 ? 13.583 4.305 24.310 1.00 20.80 108 TYR C C 1
ATOM 5575 O O . TYR C 1 123 ? 13.777 5.427 23.863 1.00 21.96 108 TYR C O 1
ATOM 5584 N N . ALA C 1 124 ? 12.371 3.752 24.377 1.00 19.60 109 ALA C N 1
ATOM 5585 C CA . ALA C 1 124 ? 11.137 4.474 24.032 1.00 18.44 109 ALA C CA 1
ATOM 5586 C C . ALA C 1 124 ? 11.061 5.826 24.737 1.00 17.01 109 ALA C C 1
ATOM 5587 O O . ALA C 1 124 ? 10.806 6.876 24.129 1.00 15.93 109 ALA C O 1
ATOM 5589 N N . PHE C 1 125 ? 11.279 5.774 26.040 1.00 17.06 110 PHE C N 1
ATOM 5590 C CA . PHE C 1 125 ? 11.280 6.955 26.875 1.00 16.51 110 PHE C CA 1
ATOM 5591 C C . PHE C 1 125 ? 12.407 7.921 26.519 1.00 17.55 110 PHE C C 1
ATOM 5592 O O . PHE C 1 125 ? 12.161 9.114 26.356 1.00 19.83 110 PHE C O 1
ATOM 5600 N N . ASN C 1 126 ? 13.622 7.422 26.337 1.00 17.56 111 ASN C N 1
ATOM 5601 C CA . ASN C 1 126 ? 14.679 8.265 25.815 1.00 17.90 111 ASN C CA 1
ATOM 5602 C C . ASN C 1 126 ? 14.305 8.908 24.488 1.00 17.48 111 ASN C C 1
ATOM 5603 O O . ASN C 1 126 ? 14.659 10.055 24.242 1.00 19.02 111 ASN C O 1
ATOM 5608 N N . TYR C 1 127 ? 13.598 8.171 23.639 1.00 15.76 112 TYR C N 1
ATOM 5609 C CA . TYR C 1 127 ? 13.157 8.706 22.346 1.00 16.78 112 TYR C CA 1
ATOM 5610 C C . TYR C 1 127 ? 12.097 9.830 22.453 1.00 17.49 112 TYR C C 1
ATOM 5611 O O . TYR C 1 127 ? 12.241 10.901 21.842 1.00 17.94 112 TYR C O 1
ATOM 5620 N N . GLY C 1 128 ? 11.030 9.578 23.207 1.00 16.97 113 GLY C N 1
ATOM 5621 C CA . GLY C 1 128 ? 9.916 10.518 23.268 1.00 15.44 113 GLY C CA 1
ATOM 5622 C C . GLY C 1 128 ? 10.016 11.684 24.237 1.00 15.49 113 GLY C C 1
ATOM 5623 O O . GLY C 1 128 ? 9.366 12.716 23.991 1.00 16.84 113 GLY C O 1
ATOM 5624 N N . ASN C 1 129 ? 10.800 11.533 25.321 1.00 12.93 114 ASN C N 1
ATOM 5625 C CA . ASN C 1 129 ? 10.891 12.538 26.381 1.00 13.09 114 ASN C CA 1
ATOM 5626 C C . ASN C 1 129 ? 11.336 13.910 25.873 1.00 14.19 114 ASN C C 1
ATOM 5627 O O . ASN C 1 129 ? 10.720 14.907 26.222 1.00 15.84 114 ASN C O 1
ATOM 5632 N N . PRO C 1 130 ? 12.431 13.976 25.088 1.00 14.38 115 PRO C N 1
ATOM 5633 C CA . PRO C 1 130 ? 12.822 15.256 24.484 1.00 14.21 115 PRO C CA 1
ATOM 5634 C C . PRO C 1 130 ? 11.787 15.838 23.514 1.00 14.47 115 PRO C C 1
ATOM 5635 O O . PRO C 1 130 ? 11.702 17.054 23.395 1.00 13.94 115 PRO C O 1
ATOM 5639 N N . LYS C 1 131 ? 11.006 14.977 22.856 1.00 15.09 116 LYS C N 1
ATOM 5640 C CA . LYS C 1 131 ? 9.889 15.396 21.993 1.00 15.06 116 LYS C CA 1
ATOM 5641 C C . LYS C 1 131 ? 8.711 15.990 22.775 1.00 15.64 116 LYS C C 1
ATOM 5642 O O . LYS C 1 131 ? 8.160 17.042 22.409 1.00 13.63 116 LYS C O 1
ATOM 5648 N N . TYR C 1 132 ? 8.321 15.301 23.851 1.00 15.52 117 TYR C N 1
ATOM 5649 C CA . TYR C 1 132 ? 7.391 15.887 24.822 1.00 15.26 117 TYR C CA 1
ATOM 5650 C C . TYR C 1 132 ? 7.878 17.219 25.384 1.00 15.84 117 TYR C C 1
ATOM 5651 O O . TYR C 1 132 ? 7.084 18.140 25.537 1.00 16.87 117 TYR C O 1
ATOM 5660 N N . LEU C 1 133 ? 9.183 17.325 25.651 1.00 16.74 118 LEU C N 1
ATOM 5661 C CA . LEU C 1 133 ? 9.783 18.572 26.139 1.00 17.22 118 LEU C CA 1
ATOM 5662 C C . LEU C 1 133 ? 9.482 19.753 25.223 1.00 18.27 118 LEU C C 1
ATOM 5663 O O . LEU C 1 133 ? 9.032 20.807 25.700 1.00 20.69 118 LEU C O 1
ATOM 5668 N N . LEU C 1 134 ? 9.700 19.549 23.923 1.00 17.02 119 LEU C N 1
ATOM 5669 C CA . LEU C 1 134 ? 9.448 20.539 22.877 1.00 17.67 119 LEU C CA 1
ATOM 5670 C C . LEU C 1 134 ? 7.984 20.908 22.677 1.00 17.52 119 LEU C C 1
ATOM 5671 O O . LEU C 1 134 ? 7.668 22.035 22.332 1.00 20.77 119 LEU C O 1
ATOM 5676 N N . LEU C 1 135 ? 7.101 19.943 22.837 1.00 16.79 120 LEU C N 1
ATOM 5677 C CA . LEU C 1 135 ? 5.670 20.186 22.810 1.00 16.29 120 LEU C CA 1
ATOM 5678 C C . LEU C 1 135 ? 5.184 21.011 23.999 1.00 16.54 120 LEU C C 1
ATOM 5679 O O . LEU C 1 135 ? 4.437 21.958 23.836 1.00 17.81 120 LEU C O 1
ATOM 5684 N N . ILE C 1 136 ? 5.595 20.646 25.202 1.00 16.56 121 ILE C N 1
ATOM 5685 C CA . ILE C 1 136 ? 5.133 21.362 26.389 1.00 15.81 121 ILE C CA 1
ATOM 5686 C C . ILE C 1 136 ? 5.695 22.768 26.380 1.00 16.59 121 ILE C C 1
ATOM 5687 O O . ILE C 1 136 ? 5.028 23.703 26.812 1.00 16.61 121 ILE C O 1
ATOM 5692 N N . THR C 1 137 ? 6.915 22.906 25.851 1.00 16.36 122 THR C N 1
ATOM 5693 C CA . THR C 1 137 ? 7.578 24.194 25.736 1.00 14.94 122 THR C CA 1
ATOM 5694 C C . THR C 1 137 ? 6.901 25.074 24.701 1.00 15.25 122 THR C C 1
ATOM 5695 O O . THR C 1 137 ? 6.688 26.258 24.957 1.00 16.04 122 THR C O 1
ATOM 5699 N N . ALA C 1 138 ? 6.534 24.502 23.555 1.00 14.59 123 ALA C N 1
ATOM 5700 C CA . ALA C 1 138 ? 5.746 25.231 22.564 1.00 16.21 123 ALA C CA 1
ATOM 5701 C C . ALA C 1 138 ? 4.439 25.693 23.204 1.00 16.88 123 ALA C C 1
ATOM 5702 O O . ALA C 1 138 ? 4.086 26.878 23.148 1.00 17.89 123 ALA C O 1
ATOM 5704 N N . LEU C 1 139 ? 3.745 24.769 23.857 1.00 16.92 124 LEU C N 1
ATOM 5705 C CA . LEU C 1 139 ? 2.484 25.108 24.489 1.00 18.09 124 LEU C CA 1
ATOM 5706 C C . LEU C 1 139 ? 2.630 26.215 25.536 1.00 18.18 124 LEU C C 1
ATOM 5707 O O . LEU C 1 139 ? 1.818 27.138 25.574 1.00 20.13 124 LEU C O 1
ATOM 5712 N N . SER C 1 140 ? 3.660 26.111 26.376 1.00 18.31 125 SER C N 1
ATOM 5713 C CA . SER C 1 140 ? 3.883 27.016 27.507 1.00 16.21 125 SER C CA 1
ATOM 5714 C C . SER C 1 140 ? 4.285 28.420 27.060 1.00 17.03 125 SER C C 1
ATOM 5715 O O . SER C 1 140 ? 3.788 29.402 27.573 1.00 13.29 125 SER C O 1
ATOM 5718 N N . GLU C 1 141 ? 5.182 28.504 26.082 1.00 20.58 126 GLU C N 1
ATOM 5719 C CA . GLU C 1 141 ? 5.577 29.798 25.538 1.00 21.99 126 GLU C CA 1
ATOM 5720 C C . GLU C 1 141 ? 4.408 30.556 24.929 1.00 23.77 126 GLU C C 1
ATOM 5721 O O . GLU C 1 141 ? 4.223 31.746 25.229 1.00 22.58 126 GLU C O 1
ATOM 5727 N N . SER C 1 142 ? 3.639 29.867 24.077 1.00 24.59 127 SER C N 1
ATOM 5728 C CA . SER C 1 142 ? 2.443 30.448 23.438 1.00 25.18 127 SER C CA 1
ATOM 5729 C C . SER C 1 142 ? 1.426 30.857 24.484 1.00 26.08 127 SER C C 1
ATOM 5730 O O . SER C 1 142 ? 0.873 31.958 24.430 1.00 27.86 127 SER C O 1
ATOM 5741 N N . GLN C 1 144 ? 2.113 31.893 27.308 1.00 25.15 129 GLN C N 1
ATOM 5742 C CA . GLN C 1 144 ? 2.669 33.033 28.019 1.00 24.51 129 GLN C CA 1
ATOM 5743 C C . GLN C 1 144 ? 2.867 34.227 27.074 1.00 26.12 129 GLN C C 1
ATOM 5744 O O . GLN C 1 144 ? 3.555 35.200 27.411 1.00 25.88 129 GLN C O 1
ATOM 5758 N N . ARG C 1 146 ? 4.474 34.529 24.080 1.00 24.38 131 ARG C N 1
ATOM 5759 C CA . ARG C 1 146 ? 5.746 34.727 23.413 1.00 21.71 131 ARG C CA 1
ATOM 5760 C C . ARG C 1 146 ? 5.753 33.968 22.090 1.00 21.73 131 ARG C C 1
ATOM 5761 O O . ARG C 1 146 ? 4.913 33.092 21.886 1.00 19.93 131 ARG C O 1
ATOM 5769 N N . PRO C 1 147 ? 6.656 34.344 21.159 1.00 23.76 132 PRO C N 1
ATOM 5770 C CA . PRO C 1 147 ? 6.588 33.717 19.846 1.00 24.76 132 PRO C CA 1
ATOM 5771 C C . PRO C 1 147 ? 7.012 32.251 19.858 1.00 24.99 132 PRO C C 1
ATOM 5772 O O . PRO C 1 147 ? 7.984 31.877 20.531 1.00 25.33 132 PRO C O 1
ATOM 5776 N N . VAL C 1 148 ? 6.243 31.448 19.131 1.00 24.33 133 VAL C N 1
ATOM 5777 C CA . VAL C 1 148 ? 6.545 30.049 18.857 1.00 25.30 133 VAL C CA 1
ATOM 5778 C C . VAL C 1 148 ? 6.516 29.891 17.338 1.00 26.38 133 VAL C C 1
ATOM 5779 O O . VAL C 1 148 ? 5.636 30.433 16.684 1.00 26.05 133 VAL C O 1
ATOM 5783 N N . GLY C 1 149 ? 7.485 29.180 16.768 1.00 27.57 134 GLY C N 1
ATOM 5784 C CA . GLY C 1 149 ? 7.482 28.907 15.322 1.00 28.96 134 GLY C CA 1
ATOM 5785 C C . GLY C 1 149 ? 7.496 30.127 14.413 1.00 30.42 134 GLY C C 1
ATOM 5786 O O . GLY C 1 149 ? 7.917 31.215 14.818 1.00 31.86 134 GLY C O 1
ATOM 5787 N N . GLY C 1 150 ? 7.044 29.937 13.174 1.00 31.09 135 GLY C N 1
ATOM 5788 C CA . GLY C 1 150 ? 6.971 31.000 12.177 1.00 32.56 135 GLY C CA 1
ATOM 5789 C C . GLY C 1 150 ? 8.331 31.376 11.618 1.00 34.85 135 GLY C C 1
ATOM 5790 O O . GLY C 1 150 ? 8.496 32.463 11.063 1.00 33.53 135 GLY C O 1
ATOM 5791 N N . ALA C 1 151 ? 9.297 30.471 11.774 1.00 36.41 136 ALA C N 1
ATOM 5792 C CA . ALA C 1 151 ? 10.691 30.730 11.423 1.00 38.85 136 ALA C CA 1
ATOM 5793 C C . ALA C 1 151 ? 11.017 30.326 9.993 1.00 40.26 136 ALA C C 1
ATOM 5794 O O . ALA C 1 151 ? 10.276 29.567 9.359 1.00 40.20 136 ALA C O 1
ATOM 5796 N N . GLU C 1 152 ? 12.126 30.857 9.486 1.00 42.34 137 GLU C N 1
ATOM 5797 C CA . GLU C 1 152 ? 12.650 30.461 8.183 1.00 44.89 137 GLU C CA 1
ATOM 5798 C C . GLU C 1 152 ? 13.482 29.200 8.332 1.00 42.83 137 GLU C C 1
ATOM 5799 O O . GLU C 1 152 ? 14.489 29.177 9.052 1.00 41.60 137 GLU C O 1
ATOM 5805 N N . VAL C 1 153 ? 13.028 28.136 7.684 1.00 41.84 138 VAL C N 1
ATOM 5806 C CA . VAL C 1 153 ? 13.735 26.865 7.737 1.00 41.10 138 VAL C CA 1
ATOM 5807 C C . VAL C 1 153 ? 13.722 26.255 6.335 1.00 40.83 138 VAL C C 1
ATOM 5808 O O . VAL C 1 153 ? 12.844 26.573 5.522 1.00 39.37 138 VAL C O 1
ATOM 5812 N N . SER C 1 154 ? 14.701 25.385 6.074 1.00 40.92 139 SER C N 1
ATOM 5813 C CA . SER C 1 154 ? 14.906 24.748 4.772 1.00 40.80 139 SER C CA 1
ATOM 5814 C C . SER C 1 154 ? 13.760 23.823 4.358 1.00 40.87 139 SER C C 1
ATOM 5815 O O . SER C 1 154 ? 12.946 23.430 5.191 1.00 40.48 139 SER C O 1
ATOM 5818 N N . SER C 1 155 ? 13.714 23.490 3.065 1.00 41.34 140 SER C N 1
ATOM 5819 C CA . SER C 1 155 ? 12.791 22.487 2.525 1.00 41.74 140 SER C CA 1
ATOM 5820 C C . SER C 1 155 ? 13.055 21.109 3.126 1.00 42.03 140 SER C C 1
ATOM 5821 O O . SER C 1 155 ? 12.117 20.371 3.424 1.00 42.89 140 SER C O 1
ATOM 5824 N N . GLU C 1 156 ? 14.334 20.772 3.291 1.00 42.29 141 GLU C N 1
ATOM 5825 C CA . GLU C 1 156 ? 14.766 19.506 3.903 1.00 42.30 141 GLU C CA 1
ATOM 5826 C C . GLU C 1 156 ? 14.217 19.353 5.339 1.00 40.44 141 GLU C C 1
ATOM 5827 O O . GLU C 1 156 ? 13.618 18.336 5.680 1.00 38.92 141 GLU C O 1
ATOM 5833 N N . LEU C 1 157 ? 14.412 20.380 6.163 1.00 38.70 142 LEU C N 1
ATOM 5834 C CA . LEU C 1 157 ? 13.994 20.348 7.566 1.00 36.63 142 LEU C CA 1
ATOM 5835 C C . LEU C 1 157 ? 12.488 20.522 7.754 1.00 36.83 142 LEU C C 1
ATOM 5836 O O . LEU C 1 157 ? 11.931 20.140 8.778 1.00 36.28 142 LEU C O 1
ATOM 5841 N N . ARG C 1 158 ? 11.835 21.092 6.751 1.00 38.40 143 ARG C N 1
ATOM 5842 C CA . ARG C 1 158 ? 10.400 21.336 6.788 1.00 38.48 143 ARG C CA 1
ATOM 5843 C C . ARG C 1 158 ? 9.655 20.064 6.391 1.00 38.05 143 ARG C C 1
ATOM 5844 O O . ARG C 1 158 ? 8.453 19.944 6.615 1.00 38.21 143 ARG C O 1
ATOM 5852 N N . ALA C 1 159 ? 10.377 19.116 5.797 1.00 37.47 144 ALA C N 1
ATOM 5853 C CA . ALA C 1 159 ? 9.791 17.868 5.344 1.00 37.05 144 ALA C CA 1
ATOM 5854 C C . ALA C 1 159 ? 9.297 17.079 6.546 1.00 37.81 144 ALA C C 1
ATOM 5855 O O . ALA C 1 159 ? 9.820 17.231 7.656 1.00 38.00 144 ALA C O 1
ATOM 5857 N N . SER C 1 160 ? 8.282 16.252 6.326 1.00 37.23 145 SER C N 1
ATOM 5858 C CA . SER C 1 160 ? 7.718 15.430 7.382 1.00 37.23 145 SER C CA 1
ATOM 5859 C C . SER C 1 160 ? 8.448 14.108 7.580 1.00 37.05 145 SER C C 1
ATOM 5860 O O . SER C 1 160 ? 9.122 13.612 6.681 1.00 38.18 145 SER C O 1
ATOM 5863 N N . ILE C 1 161 ? 8.306 13.548 8.774 1.00 36.58 146 ILE C N 1
ATOM 5864 C CA . ILE C 1 161 ? 8.780 12.211 9.058 1.00 36.27 146 ILE C CA 1
ATOM 5865 C C . ILE C 1 161 ? 7.593 11.236 8.905 1.00 37.13 146 ILE C C 1
ATOM 5866 O O . ILE C 1 161 ? 6.431 11.662 8.925 1.00 35.18 146 ILE C O 1
ATOM 5871 N N . PRO C 1 162 ? 7.876 9.937 8.675 1.00 38.44 147 PRO C N 1
ATOM 5872 C CA . PRO C 1 162 ? 6.790 8.953 8.663 1.00 39.06 147 PRO C CA 1
ATOM 5873 C C . PRO C 1 162 ? 6.050 8.858 10.006 1.00 39.36 147 PRO C C 1
ATOM 5874 O O . PRO C 1 162 ? 6.681 8.821 11.069 1.00 39.09 147 PRO C O 1
ATOM 5878 N N . LYS C 1 163 ? 4.722 8.846 9.924 1.00 39.41 148 LYS C N 1
ATOM 5879 C CA . LYS C 1 163 ? 3.819 8.673 11.062 1.00 39.39 148 LYS C CA 1
ATOM 5880 C C . LYS C 1 163 ? 3.677 7.180 11.371 1.00 39.36 148 LYS C C 1
ATOM 5881 O O . LYS C 1 163 ? 3.822 6.350 10.480 1.00 39.84 148 LYS C O 1
ATOM 5887 N N . GLY C 1 164 ? 3.391 6.838 12.625 1.00 40.08 149 GLY C N 1
ATOM 5888 C CA . GLY C 1 164 ? 3.339 5.432 13.065 1.00 39.39 149 GLY C CA 1
ATOM 5889 C C . GLY C 1 164 ? 4.581 5.021 13.846 1.00 39.67 149 GLY C C 1
ATOM 5890 O O . GLY C 1 164 ? 5.620 5.685 13.773 1.00 39.45 149 GLY C O 1
ATOM 5891 N N . HIS C 1 165 ? 4.480 3.918 14.586 1.00 39.87 150 HIS C N 1
ATOM 5892 C CA . HIS C 1 165 ? 5.587 3.417 15.412 1.00 40.87 150 HIS C CA 1
ATOM 5893 C C . HIS C 1 165 ? 6.654 2.576 14.665 1.00 42.30 150 HIS C C 1
ATOM 5894 O O . HIS C 1 165 ? 6.308 1.694 13.871 1.00 41.59 150 HIS C O 1
ATOM 5901 N N . PRO C 1 166 ? 7.956 2.866 14.918 1.00 43.65 151 PRO C N 1
ATOM 5902 C CA . PRO C 1 166 ? 9.121 2.135 14.399 1.00 45.11 151 PRO C CA 1
ATOM 5903 C C . PRO C 1 166 ? 9.203 0.625 14.706 1.00 47.74 151 PRO C C 1
ATOM 5904 O O . PRO C 1 166 ? 8.260 0.039 15.254 1.00 47.88 151 PRO C O 1
ATOM 5908 N N . LYS C 1 167 ? 10.351 0.034 14.353 1.00 49.80 152 LYS C N 1
ATOM 5909 C CA . LYS C 1 167 ? 10.602 -1.413 14.403 1.00 52.25 152 LYS C CA 1
ATOM 5910 C C . LYS C 1 167 ? 10.662 -2.021 15.802 1.00 51.48 152 LYS C C 1
ATOM 5911 O O . LYS C 1 167 ? 9.922 -2.951 16.094 1.00 52.72 152 LYS C O 1
ATOM 5917 N N . GLY C 1 168 ? 11.570 -1.532 16.645 1.00 50.67 153 GLY C N 1
ATOM 5918 C CA . GLY C 1 168 ? 11.806 -2.147 17.960 1.00 50.19 153 GLY C CA 1
ATOM 5919 C C . GLY C 1 168 ? 11.031 -1.508 19.097 1.00 49.68 153 GLY C C 1
ATOM 5920 O O . GLY C 1 168 ? 11.571 -1.310 20.197 1.00 48.96 153 GLY C O 1
ATOM 5929 N N . ASP C 1 170 ? 6.839 -1.106 20.786 1.00 46.17 155 ASP C N 1
ATOM 5930 C CA . ASP C 1 170 ? 5.414 -1.421 20.864 1.00 44.78 155 ASP C CA 1
ATOM 5931 C C . ASP C 1 170 ? 4.570 -0.181 20.585 1.00 42.93 155 ASP C C 1
ATOM 5932 O O . ASP C 1 170 ? 5.060 0.946 20.717 1.00 43.20 155 ASP C O 1
ATOM 5937 N N . PRO C 1 171 ? 3.299 -0.379 20.181 1.00 40.86 156 PRO C N 1
ATOM 5938 C CA . PRO C 1 171 ? 2.428 0.786 20.004 1.00 38.66 156 PRO C CA 1
ATOM 5939 C C . PRO C 1 171 ? 2.021 1.469 21.327 1.00 36.32 156 PRO C C 1
ATOM 5940 O O . PRO C 1 171 ? 1.648 2.643 21.303 1.00 35.31 156 PRO C O 1
ATOM 5944 N N . LEU C 1 172 ? 2.118 0.741 22.450 1.00 34.17 157 LEU C N 1
ATOM 5945 C CA . LEU C 1 172 ? 1.637 1.197 23.766 1.00 31.62 157 LEU C CA 1
ATOM 5946 C C . LEU C 1 172 ? 2.309 0.460 24.920 1.00 31.35 157 LEU C C 1
ATOM 5947 O O . LEU C 1 172 ? 2.388 -0.775 24.911 1.00 33.36 157 LEU C O 1
ATOM 5952 N N . LEU C 1 173 ? 2.777 1.216 25.917 1.00 29.24 158 LEU C N 1
ATOM 5953 C CA . LEU C 1 173 ? 3.441 0.651 27.099 1.00 25.93 158 LEU C CA 1
ATOM 5954 C C . LEU C 1 173 ? 2.491 0.457 28.279 1.00 24.26 158 LEU C C 1
ATOM 5955 O O . LEU C 1 173 ? 1.611 1.300 28.512 1.00 23.43 158 LEU C O 1
ATOM 5960 N N . PRO C 1 174 ? 2.677 -0.652 29.035 1.00 21.55 159 PRO C N 1
ATOM 5961 C CA . PRO C 1 174 ? 1.953 -0.889 30.261 1.00 21.41 159 PRO C CA 1
ATOM 5962 C C . PRO C 1 174 ? 2.472 -0.034 31.435 1.00 21.26 159 PRO C C 1
ATOM 5963 O O . PRO C 1 174 ? 3.602 -0.176 31.896 1.00 20.09 159 PRO C O 1
ATOM 5967 N N . LEU C 1 175 ? 1.618 0.853 31.909 1.00 21.18 160 LEU C N 1
ATOM 5968 C CA . LEU C 1 175 ? 1.952 1.723 33.001 1.00 20.67 160 LEU C CA 1
ATOM 5969 C C . LEU C 1 175 ? 1.193 1.272 34.242 1.00 21.43 160 LEU C C 1
ATOM 5970 O O . LEU C 1 175 ? -0.005 1.057 34.184 1.00 21.59 160 LEU C O 1
ATOM 5975 N N . VAL C 1 176 ? 1.893 1.124 35.358 1.00 22.74 161 VAL C N 1
ATOM 5976 C CA . VAL C 1 176 ? 1.235 0.802 36.621 1.00 24.99 161 VAL C CA 1
ATOM 5977 C C . VAL C 1 176 ? 0.443 2.016 37.115 1.00 27.13 161 VAL C C 1
ATOM 5978 O O . VAL C 1 176 ? 0.964 3.134 37.206 1.00 29.44 161 VAL C O 1
ATOM 5982 N N . ASP C 1 177 ? -0.834 1.793 37.385 1.00 27.91 162 ASP C N 1
ATOM 5983 C CA . ASP C 1 177 ? -1.697 2.818 37.964 1.00 28.12 162 ASP C CA 1
ATOM 5984 C C . ASP C 1 177 ? -1.485 2.823 39.472 1.00 27.50 162 ASP C C 1
ATOM 5985 O O . ASP C 1 177 ? -1.693 1.809 40.134 1.00 27.34 162 ASP C O 1
ATOM 5990 N N . ALA C 1 178 ? -1.043 3.957 40.006 1.00 28.32 163 ALA C N 1
ATOM 5991 C CA . ALA C 1 178 ? -0.742 4.067 41.433 1.00 28.71 163 ALA C CA 1
ATOM 5992 C C . ALA C 1 178 ? -2.000 4.068 42.334 1.00 30.17 163 ALA C C 1
ATOM 5993 O O . ALA C 1 178 ? -1.929 3.656 43.508 1.00 29.50 163 ALA C O 1
ATOM 5995 N N . THR C 1 179 ? -3.149 4.494 41.791 1.00 30.52 164 THR C N 1
ATOM 5996 C CA . THR C 1 179 ? -4.416 4.424 42.542 1.00 31.11 164 THR C CA 1
ATOM 5997 C C . THR C 1 179 ? -4.807 2.984 42.907 1.00 30.93 164 THR C C 1
ATOM 5998 O O . THR C 1 179 ? -5.415 2.757 43.944 1.00 30.38 164 THR C O 1
ATOM 6002 N N . LYS C 1 180 ? -4.458 2.020 42.052 1.00 30.53 165 LYS C N 1
ATOM 6003 C CA . LYS C 1 180 ? -4.787 0.606 42.304 1.00 29.61 165 LYS C CA 1
ATOM 6004 C C . LYS C 1 180 ? -3.652 -0.178 42.969 1.00 27.55 165 LYS C C 1
ATOM 6005 O O . LYS C 1 180 ? -3.814 -1.357 43.283 1.00 27.16 165 LYS C O 1
ATOM 6011 N N . ALA C 1 181 ? -2.512 0.475 43.185 1.00 25.77 166 ALA C N 1
ATOM 6012 C CA . ALA C 1 181 ? -1.260 -0.230 43.476 1.00 22.70 166 ALA C CA 1
ATOM 6013 C C . ALA C 1 181 ? -1.091 -0.678 44.926 1.00 22.35 166 ALA C C 1
ATOM 6014 O O . ALA C 1 181 ? -1.709 -0.119 45.846 1.00 23.05 166 ALA C O 1
ATOM 6016 N N . SER C 1 182 ? -0.246 -1.690 45.117 1.00 21.52 167 SER C N 1
ATOM 6017 C CA . SER C 1 182 ? 0.144 -2.159 46.449 1.00 22.33 167 SER C CA 1
ATOM 6018 C C . SER C 1 182 ? 0.836 -1.046 47.226 1.00 22.76 167 SER C C 1
ATOM 6019 O O . SER C 1 182 ? 1.268 -0.053 46.636 1.00 23.23 167 SER C O 1
ATOM 6022 N N . THR C 1 183 ? 0.914 -1.228 48.545 1.00 22.18 168 THR C N 1
ATOM 6023 C CA . THR C 1 183 ? 1.725 -0.412 49.446 1.00 21.72 168 THR C CA 1
ATOM 6024 C C . THR C 1 183 ? 3.158 -0.241 48.919 1.00 20.37 168 THR C C 1
ATOM 6025 O O . THR C 1 183 ? 3.711 0.872 48.939 1.00 19.54 168 THR C O 1
ATOM 6029 N N . GLU C 1 184 ? 3.738 -1.360 48.478 1.00 19.64 169 GLU C N 1
ATOM 6030 C CA . GLU C 1 184 ? 5.082 -1.440 47.872 1.00 19.78 169 GLU C CA 1
ATOM 6031 C C . GLU C 1 184 ? 5.235 -0.478 46.704 1.00 18.37 169 GLU C C 1
ATOM 6032 O O . GLU C 1 184 ? 6.065 0.427 46.737 1.00 18.76 169 GLU C O 1
ATOM 6038 N N . VAL C 1 185 ? 4.399 -0.665 45.685 1.00 19.51 170 VAL C N 1
ATOM 6039 C CA . VAL C 1 185 ? 4.498 0.085 44.442 1.00 19.31 170 VAL C CA 1
ATOM 6040 C C . VAL C 1 185 ? 4.219 1.560 44.710 1.00 19.41 170 VAL C C 1
ATOM 6041 O O . VAL C 1 185 ? 4.980 2.421 44.267 1.00 20.66 170 VAL C O 1
ATOM 6045 N N . GLN C 1 186 ? 3.161 1.845 45.471 1.00 18.99 171 GLN C N 1
ATOM 6046 C CA . GLN C 1 186 ? 2.870 3.211 45.919 1.00 18.74 171 GLN C CA 1
ATOM 6047 C C . GLN C 1 186 ? 4.070 3.861 46.622 1.00 17.76 171 GLN C C 1
ATOM 6048 O O . GLN C 1 186 ? 4.360 5.022 46.378 1.00 18.27 171 GLN C O 1
ATOM 6054 N N . GLY C 1 187 ? 4.756 3.118 47.493 1.00 18.22 172 GLY C N 1
ATOM 6055 C CA . GLY C 1 187 ? 5.953 3.624 48.189 1.00 17.25 172 GLY C CA 1
ATOM 6056 C C . GLY C 1 187 ? 7.126 3.954 47.273 1.00 18.49 172 GLY C C 1
ATOM 6057 O O . GLY C 1 187 ? 7.744 5.014 47.427 1.00 18.92 172 GLY C O 1
ATOM 6058 N N . LEU C 1 188 ? 7.424 3.050 46.328 1.00 17.96 173 LEU C N 1
ATOM 6059 C CA . LEU C 1 188 ? 8.469 3.242 45.302 1.00 18.37 173 LEU C CA 1
ATOM 6060 C C . LEU C 1 188 ? 8.177 4.423 44.373 1.00 17.56 173 LEU C C 1
ATOM 6061 O O . LEU C 1 188 ? 9.075 5.175 44.009 1.00 17.45 173 LEU C O 1
ATOM 6066 N N . LEU C 1 189 ? 6.917 4.563 43.975 1.00 18.16 174 LEU C N 1
ATOM 6067 C CA . LEU C 1 189 ? 6.510 5.646 43.080 1.00 18.31 174 LEU C CA 1
ATOM 6068 C C . LEU C 1 189 ? 6.522 7.005 43.828 1.00 18.22 174 LEU C C 1
ATOM 6069 O O . LEU C 1 189 ? 7.048 7.985 43.321 1.00 18.05 174 LEU C O 1
ATOM 6074 N N . LYS C 1 190 ? 5.974 7.041 45.041 1.00 16.10 175 LYS C N 1
ATOM 6075 C CA . LYS C 1 190 ? 6.079 8.225 45.886 1.00 17.59 175 LYS C CA 1
ATOM 6076 C C . LYS C 1 190 ? 7.534 8.605 46.192 1.00 18.42 175 LYS C C 1
ATOM 6077 O O . LYS C 1 190 ? 7.893 9.794 46.169 1.00 19.66 175 LYS C O 1
ATOM 6083 N N . ARG C 1 191 ? 8.355 7.595 46.482 1.00 19.82 176 ARG C N 1
ATOM 6084 C CA . ARG C 1 191 ? 9.781 7.766 46.772 1.00 20.80 176 ARG C CA 1
ATOM 6085 C C . ARG C 1 191 ? 10.561 8.381 45.592 1.00 18.90 176 ARG C C 1
ATOM 6086 O O . ARG C 1 191 ? 11.326 9.341 45.752 1.00 18.96 176 ARG C O 1
ATOM 6094 N N . VAL C 1 192 ? 10.362 7.820 44.406 1.00 18.13 177 VAL C N 1
ATOM 6095 C CA . VAL C 1 192 ? 11.036 8.333 43.216 1.00 17.40 177 VAL C CA 1
ATOM 6096 C C . VAL C 1 192 ? 10.558 9.749 42.785 1.00 18.01 177 VAL C C 1
ATOM 6097 O O . VAL C 1 192 ? 11.365 10.531 42.284 1.00 19.72 177 VAL C O 1
ATOM 6101 N N . ALA C 1 193 ? 9.286 10.084 43.027 1.00 16.29 178 ALA C N 1
ATOM 6102 C CA . ALA C 1 193 ? 8.767 11.443 42.761 1.00 15.48 178 ALA C CA 1
ATOM 6103 C C . ALA C 1 193 ? 9.352 12.465 43.728 1.00 15.32 178 ALA C C 1
ATOM 6104 O O . ALA C 1 193 ? 9.847 13.504 43.292 1.00 16.18 178 ALA C O 1
ATOM 6106 N N . ASP C 1 194 ? 9.300 12.147 45.026 1.00 14.53 179 ASP C N 1
ATOM 6107 C CA . ASP C 1 194 ? 9.912 12.941 46.083 1.00 15.14 179 ASP C CA 1
ATOM 6108 C C . ASP C 1 194 ? 11.428 13.126 45.959 1.00 16.02 179 ASP C C 1
ATOM 6109 O O . ASP C 1 194 ? 11.939 14.190 46.297 1.00 16.35 179 ASP C O 1
ATOM 6114 N N . LEU C 1 195 ? 12.160 12.105 45.517 1.00 16.69 180 LEU C N 1
ATOM 6115 C CA . LEU C 1 195 ? 13.581 12.307 45.232 1.00 16.78 180 LEU C CA 1
ATOM 6116 C C . LEU C 1 195 ? 13.814 13.492 44.253 1.00 16.02 180 LEU C C 1
ATOM 6117 O O . LEU C 1 195 ? 14.776 14.227 44.395 1.00 15.24 180 LEU C O 1
ATOM 6122 N N . HIS C 1 196 ? 12.918 13.682 43.286 1.00 15.96 181 HIS C N 1
ATOM 6123 C CA . HIS C 1 196 ? 13.075 14.730 42.278 1.00 15.06 181 HIS C CA 1
ATOM 6124 C C . HIS C 1 196 ? 12.396 16.022 42.728 1.00 15.55 181 HIS C C 1
ATOM 6125 O O . HIS C 1 196 ? 12.488 17.062 42.053 1.00 17.11 181 HIS C O 1
ATOM 6132 N N . TYR C 1 197 ? 11.702 15.947 43.862 1.00 15.44 182 TYR C N 1
ATOM 6133 C CA . TYR C 1 197 ? 10.771 16.982 44.295 1.00 14.03 182 TYR C CA 1
ATOM 6134 C C . TYR C 1 197 ? 9.804 17.259 43.157 1.00 15.19 182 TYR C C 1
ATOM 6135 O O . TYR C 1 197 ? 9.603 18.418 42.719 1.00 15.62 182 TYR C O 1
ATOM 6144 N N . HIS C 1 198 ? 9.232 16.159 42.665 1.00 13.63 183 HIS C N 1
ATOM 6145 C CA . HIS C 1 198 ? 8.175 16.216 41.677 1.00 15.36 183 HIS C CA 1
ATOM 6146 C C . HIS C 1 198 ? 6.815 16.039 42.336 1.00 15.37 183 HIS C C 1
ATOM 6147 O O . HIS C 1 198 ? 6.722 15.544 43.450 1.00 14.71 183 HIS C O 1
ATOM 6154 N N . HIS C 1 199 ? 5.766 16.454 41.629 1.00 16.58 184 HIS C N 1
ATOM 6155 C CA . HIS C 1 199 ? 4.391 16.412 42.139 1.00 15.72 184 HIS C CA 1
ATOM 6156 C C . HIS C 1 199 ? 3.750 15.016 42.005 1.00 16.13 184 HIS C C 1
ATOM 6157 O O . HIS C 1 199 ? 2.639 14.784 42.509 1.00 16.72 184 HIS C O 1
ATOM 6164 N N . GLY C 1 200 ? 4.457 14.101 41.339 1.00 15.74 185 GLY C N 1
ATOM 6165 C CA . GLY C 1 200 ? 3.965 12.755 41.041 1.00 15.09 185 GLY C CA 1
ATOM 6166 C C . GLY C 1 200 ? 4.973 12.016 40.182 1.00 16.92 185 GLY C C 1
ATOM 6167 O O . GLY C 1 200 ? 5.847 12.637 39.592 1.00 17.24 185 GLY C O 1
ATOM 6168 N N . PRO C 1 201 ? 4.867 10.676 40.098 1.00 18.40 186 PRO C N 1
ATOM 6169 C CA . PRO C 1 201 ? 5.848 9.926 39.321 1.00 17.90 186 PRO C CA 1
ATOM 6170 C C . PRO C 1 201 ? 5.612 10.055 37.813 1.00 18.82 186 PRO C C 1
ATOM 6171 O O . PRO C 1 201 ? 4.462 10.222 37.359 1.00 18.03 186 PRO C O 1
ATOM 6175 N N . ALA C 1 202 ? 6.717 10.014 37.064 1.00 17.79 187 ALA C N 1
ATOM 6176 C CA . ALA C 1 202 ? 6.703 10.044 35.627 1.00 15.59 187 ALA C CA 1
ATOM 6177 C C . ALA C 1 202 ? 6.164 8.708 35.108 1.00 15.62 187 ALA C C 1
ATOM 6178 O O . ALA C 1 202 ? 6.240 7.699 35.791 1.00 17.72 187 ALA C O 1
ATOM 6180 N N . SER C 1 203 ? 5.591 8.711 33.915 1.00 14.44 188 SER C N 1
ATOM 6181 C CA . SER C 1 203 ? 5.190 7.490 33.253 1.00 13.99 188 SER C CA 1
ATOM 6182 C C . SER C 1 203 ? 6.361 6.522 33.237 1.00 14.19 188 SER C C 1
ATOM 6183 O O . SER C 1 203 ? 6.160 5.323 33.375 1.00 11.39 188 SER C O 1
ATOM 6186 N N . ASP C 1 204 ? 7.575 7.067 33.037 1.00 15.59 189 ASP C N 1
ATOM 6187 C CA . ASP C 1 204 ? 8.846 6.316 32.988 1.00 15.83 189 ASP C CA 1
ATOM 6188 C C . ASP C 1 204 ? 8.945 5.332 34.113 1.00 16.45 189 ASP C C 1
ATOM 6189 O O . ASP C 1 204 ? 9.336 4.174 33.920 1.00 17.59 189 ASP C O 1
ATOM 6194 N N . PHE C 1 205 ? 8.565 5.829 35.285 1.00 15.75 190 PHE C N 1
ATOM 6195 C CA . PHE C 1 205 ? 8.595 5.108 36.532 1.00 15.47 190 PHE C CA 1
ATOM 6196 C C . PHE C 1 205 ? 7.389 4.203 36.720 1.00 13.95 190 PHE C C 1
ATOM 6197 O O . PHE C 1 205 ? 7.514 3.154 37.327 1.00 14.39 190 PHE C O 1
ATOM 6205 N N . GLN C 1 206 ? 6.228 4.618 36.205 1.00 13.78 191 GLN C N 1
ATOM 6206 C CA . GLN C 1 206 ? 5.045 3.771 36.089 1.00 11.96 191 GLN C CA 1
ATOM 6207 C C . GLN C 1 206 ? 5.314 2.503 35.262 1.00 11.99 191 GLN C C 1
ATOM 6208 O O . GLN C 1 206 ? 4.819 1.418 35.606 1.00 12.70 191 GLN C O 1
ATOM 6214 N N . ALA C 1 207 ? 6.093 2.647 34.180 1.00 10.18 192 ALA C N 1
ATOM 6215 C CA . ALA C 1 207 ? 6.552 1.529 33.345 1.00 11.06 192 ALA C CA 1
ATOM 6216 C C . ALA C 1 207 ? 7.598 0.657 34.036 1.00 12.73 192 ALA C C 1
ATOM 6217 O O . ALA C 1 207 ? 7.528 -0.573 33.933 1.00 12.91 192 ALA C O 1
ATOM 6219 N N . LEU C 1 208 ? 8.572 1.283 34.719 1.00 12.86 193 LEU C N 1
ATOM 6220 C CA . LEU C 1 208 ? 9.611 0.535 35.448 1.00 12.50 193 LEU C CA 1
ATOM 6221 C C . LEU C 1 208 ? 9.082 -0.205 36.659 1.00 13.79 193 LEU C C 1
ATOM 6222 O O . LEU C 1 208 ? 9.680 -1.174 37.090 1.00 13.98 193 LEU C O 1
ATOM 6227 N N . ALA C 1 209 ? 7.970 0.277 37.213 1.00 16.34 194 ALA C N 1
ATOM 6228 C CA . ALA C 1 209 ? 7.272 -0.362 38.328 1.00 15.83 194 ALA C CA 1
ATOM 6229 C C . ALA C 1 209 ? 6.718 -1.757 37.980 1.00 17.29 194 ALA C C 1
ATOM 6230 O O . ALA C 1 209 ? 6.264 -2.482 38.874 1.00 16.85 194 ALA C O 1
ATOM 6232 N N . ASN C 1 210 ? 6.735 -2.122 36.694 1.00 16.72 195 ASN C N 1
ATOM 6233 C CA . ASN C 1 210 ? 6.378 -3.483 36.309 1.00 18.04 195 ASN C CA 1
ATOM 6234 C C . ASN C 1 210 ? 7.370 -4.527 36.830 1.00 19.47 195 ASN C C 1
ATOM 6235 O O . ASN C 1 210 ? 6.980 -5.656 37.081 1.00 18.81 195 ASN C O 1
ATOM 6240 N N . TRP C 1 211 ? 8.642 -4.142 36.988 1.00 21.31 196 TRP C N 1
ATOM 6241 C CA . TRP C 1 211 ? 9.622 -4.921 37.752 1.00 21.30 196 TRP C CA 1
ATOM 6242 C C . TRP C 1 211 ? 9.983 -4.073 38.960 1.00 20.09 196 TRP C C 1
ATOM 6243 O O . TRP C 1 211 ? 10.909 -3.262 38.885 1.00 20.75 196 TRP C O 1
ATOM 6254 N N . PRO C 1 212 ? 9.232 -4.221 40.072 1.00 19.18 197 PRO C N 1
ATOM 6255 C CA . PRO C 1 212 ? 9.488 -3.346 41.209 1.00 18.26 197 PRO C CA 1
ATOM 6256 C C . PRO C 1 212 ? 10.955 -3.274 41.664 1.00 17.22 197 PRO C C 1
ATOM 6257 O O . PRO C 1 212 ? 11.404 -2.226 42.110 1.00 15.55 197 PRO C O 1
ATOM 6261 N N . LYS C 1 213 ? 11.684 -4.378 41.542 1.00 17.76 198 LYS C N 1
ATOM 6262 C CA . LYS C 1 213 ? 13.110 -4.428 41.894 1.00 16.55 198 LYS C CA 1
ATOM 6263 C C . LYS C 1 213 ? 13.966 -3.445 41.073 1.00 15.64 198 LYS C C 1
ATOM 6264 O O . LYS C 1 213 ? 14.888 -2.805 41.601 1.00 14.35 198 LYS C O 1
ATOM 6270 N N . VAL C 1 214 ? 13.674 -3.358 39.777 1.00 14.52 199 VAL C N 1
ATOM 6271 C CA . VAL C 1 214 ? 14.394 -2.460 38.871 1.00 14.26 199 VAL C CA 1
ATOM 6272 C C . VAL C 1 214 ? 14.168 -1.006 39.290 1.00 14.26 199 VAL C C 1
ATOM 6273 O O . VAL C 1 214 ? 15.119 -0.232 39.384 1.00 15.47 199 VAL C O 1
ATOM 6277 N N . LEU C 1 215 ? 12.912 -0.658 39.595 1.00 13.87 200 LEU C N 1
ATOM 6278 C CA . LEU C 1 215 ? 12.560 0.699 40.013 1.00 11.36 200 LEU C CA 1
ATOM 6279 C C . LEU C 1 215 ? 13.319 1.116 41.247 1.00 13.84 200 LEU C C 1
ATOM 6280 O O . LEU C 1 215 ? 13.749 2.270 41.366 1.00 13.85 200 LEU C O 1
ATOM 6285 N N . GLN C 1 216 ? 13.449 0.177 42.178 1.00 16.03 201 GLN C N 1
ATOM 6286 C CA . GLN C 1 216 ? 14.052 0.452 43.466 1.00 17.13 201 GLN C CA 1
ATOM 6287 C C . GLN C 1 216 ? 15.549 0.675 43.335 1.00 17.62 201 GLN C C 1
ATOM 6288 O O . GLN C 1 216 ? 16.092 1.553 43.964 1.00 19.58 201 GLN C O 1
ATOM 6294 N N . ILE C 1 217 ? 16.206 -0.123 42.505 1.00 19.49 202 ILE C N 1
ATOM 6295 C CA . ILE C 1 217 ? 17.648 -0.012 42.276 1.00 17.86 202 ILE C CA 1
ATOM 6296 C C . ILE C 1 217 ? 17.934 1.324 41.620 1.00 17.72 202 ILE C C 1
ATOM 6297 O O . ILE C 1 217 ? 18.809 2.057 42.066 1.00 18.08 202 ILE C O 1
ATOM 6302 N N . VAL C 1 218 ? 17.176 1.656 40.576 1.00 18.34 203 VAL C N 1
ATOM 6303 C CA . VAL C 1 218 ? 17.469 2.867 39.795 1.00 16.69 203 VAL C CA 1
ATOM 6304 C C . VAL C 1 218 ? 17.187 4.115 40.614 1.00 15.70 203 VAL C C 1
ATOM 6305 O O . VAL C 1 218 ? 17.913 5.078 40.497 1.00 15.13 203 VAL C O 1
ATOM 6309 N N . THR C 1 219 ? 16.184 4.062 41.498 1.00 16.16 204 THR C N 1
ATOM 6310 C CA . THR C 1 219 ? 15.916 5.137 42.457 1.00 14.72 204 THR C CA 1
ATOM 6311 C C . THR C 1 219 ? 17.002 5.233 43.519 1.00 16.97 204 THR C C 1
ATOM 6312 O O . THR C 1 219 ? 17.618 6.285 43.679 1.00 19.09 204 THR C O 1
ATOM 6316 N N . ASP C 1 220 ? 17.217 4.142 44.258 1.00 17.72 205 ASP C N 1
ATOM 6317 C CA . ASP C 1 220 ? 18.105 4.150 45.428 1.00 18.24 205 ASP C CA 1
ATOM 6318 C C . ASP C 1 220 ? 19.602 4.187 45.100 1.00 18.66 205 ASP C C 1
ATOM 6319 O O . ASP C 1 220 ? 20.356 4.808 45.825 1.00 18.43 205 ASP C O 1
ATOM 6324 N N . GLU C 1 221 ? 20.025 3.521 44.023 1.00 17.57 206 GLU C N 1
ATOM 6325 C CA . GLU C 1 221 ? 21.432 3.391 43.732 1.00 16.97 206 GLU C CA 1
ATOM 6326 C C . GLU C 1 221 ? 21.860 4.296 42.581 1.00 17.85 206 GLU C C 1
ATOM 6327 O O . GLU C 1 221 ? 22.924 4.909 42.654 1.00 19.38 206 GLU C O 1
ATOM 6333 N N . VAL C 1 222 ? 21.038 4.408 41.528 1.00 16.17 207 VAL C N 1
ATOM 6334 C CA . VAL C 1 222 ? 21.447 5.176 40.332 1.00 13.81 207 VAL C CA 1
ATOM 6335 C C . VAL C 1 222 ? 21.208 6.685 40.484 1.00 14.51 207 VAL C C 1
ATOM 6336 O O . VAL C 1 222 ? 22.131 7.491 40.311 1.00 14.05 207 VAL C O 1
ATOM 6340 N N . LEU C 1 223 ? 19.981 7.051 40.841 1.00 15.48 208 LEU C N 1
ATOM 6341 C CA . LEU C 1 223 ? 19.531 8.442 40.811 1.00 15.99 208 LEU C CA 1
ATOM 6342 C C . LEU C 1 223 ? 19.685 9.181 42.133 1.00 16.95 208 LEU C C 1
ATOM 6343 O O . LEU C 1 223 ? 19.845 10.405 42.149 1.00 17.51 208 LEU C O 1
ATOM 6348 N N . ALA C 1 224 ? 19.600 8.447 43.237 1.00 18.54 209 ALA C N 1
ATOM 6349 C CA . ALA C 1 224 ? 19.714 9.035 44.574 1.00 17.69 209 ALA C CA 1
ATOM 6350 C C . ALA C 1 224 ? 20.971 9.909 44.797 1.00 17.91 209 ALA C C 1
ATOM 6351 O O . ALA C 1 224 ? 20.870 10.932 45.468 1.00 16.44 209 ALA C O 1
ATOM 6353 N N . PRO C 1 225 ? 22.162 9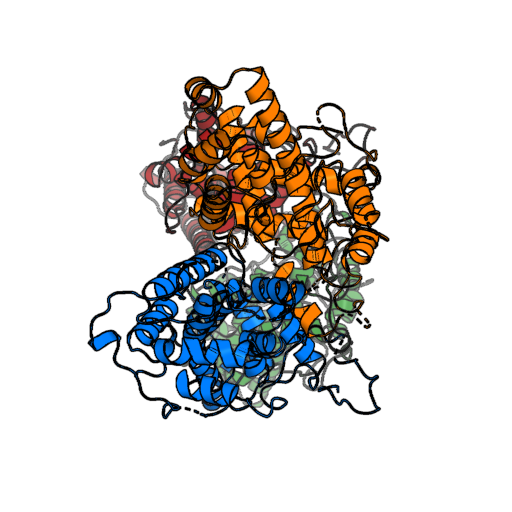.474 44.306 1.00 19.37 210 PRO C N 1
ATOM 6354 C CA . PRO C 1 225 ? 23.362 10.346 44.280 1.00 19.84 210 PRO C CA 1
ATOM 6355 C C . PRO C 1 225 ? 23.489 11.388 43.170 1.00 20.75 210 PRO C C 1
ATOM 6356 O O . PRO C 1 225 ? 24.413 12.211 43.235 1.00 20.82 210 PRO C O 1
ATOM 6360 N N . VAL C 1 226 ? 22.632 11.348 42.142 1.00 21.13 211 VAL C N 1
ATOM 6361 C CA . VAL C 1 226 ? 22.682 12.391 41.097 1.00 20.02 211 VAL C CA 1
ATOM 6362 C C . VAL C 1 226 ? 21.485 13.356 41.035 1.00 20.10 211 VAL C C 1
ATOM 6363 O O . VAL C 1 226 ? 21.685 14.549 40.796 1.00 19.43 211 VAL C O 1
ATOM 6367 N N . ALA C 1 227 ? 20.264 12.855 41.260 1.00 18.67 212 ALA C N 1
ATOM 6368 C CA . ALA C 1 227 ? 19.070 13.689 41.096 1.00 17.48 212 ALA C CA 1
ATOM 6369 C C . ALA C 1 227 ? 19.116 14.870 42.043 1.00 18.16 212 ALA C C 1
ATOM 6370 O O . ALA C 1 227 ? 19.560 14.730 43.174 1.00 18.64 212 ALA C O 1
ATOM 6372 N N . ARG C 1 228 ? 18.673 16.037 41.562 1.00 17.77 213 ARG C N 1
ATOM 6373 C CA . ARG C 1 228 ? 18.647 17.284 42.339 1.00 17.94 213 ARG C CA 1
ATOM 6374 C C . ARG C 1 228 ? 19.985 17.778 42.876 1.00 19.51 213 ARG C C 1
ATOM 6375 O O . ARG C 1 228 ? 20.002 18.597 43.793 1.00 19.96 213 ARG C O 1
ATOM 6383 N N . THR C 1 229 ? 21.103 17.297 42.321 1.00 20.82 214 THR C N 1
ATOM 6384 C CA . THR C 1 229 ? 22.410 17.888 42.646 1.00 22.39 214 THR C CA 1
ATOM 6385 C C . THR C 1 229 ? 22.608 19.208 41.874 1.00 23.48 214 THR C C 1
ATOM 6386 O O . THR C 1 229 ? 21.739 19.608 41.081 1.00 23.49 214 THR C O 1
ATOM 6390 N N . GLU C 1 230 ? 23.728 19.891 42.104 1.00 23.74 215 GLU C N 1
ATOM 6391 C CA . GLU C 1 230 ? 24.006 21.133 41.376 1.00 25.79 215 GLU C CA 1
ATOM 6392 C C . GLU C 1 230 ? 24.142 20.905 39.866 1.00 24.60 215 GLU C C 1
ATOM 6393 O O . GLU C 1 230 ? 23.568 21.645 39.074 1.00 22.57 215 GLU C O 1
ATOM 6399 N N . GLN C 1 231 ? 24.880 19.856 39.504 1.00 24.55 216 GLN C N 1
ATOM 6400 C CA . GLN C 1 231 ? 25.102 19.461 38.124 1.00 25.25 216 GLN C CA 1
ATOM 6401 C C . GLN C 1 231 ? 23.814 19.056 37.386 1.00 23.91 216 GLN C C 1
ATOM 6402 O O . GLN C 1 231 ? 23.535 19.565 36.306 1.00 23.77 216 GLN C O 1
ATOM 6408 N N . TYR C 1 232 ? 23.076 18.110 37.968 1.00 21.68 217 TYR C N 1
ATOM 6409 C CA . TYR C 1 232 ? 21.727 17.749 37.564 1.00 19.97 217 TYR C CA 1
ATOM 6410 C C . TYR C 1 232 ? 20.833 18.958 37.277 1.00 20.31 217 TYR C C 1
ATOM 6411 O O . TYR C 1 232 ? 20.184 19.018 36.242 1.00 22.90 217 TYR C O 1
ATOM 6420 N N . ASP C 1 233 ? 20.800 19.912 38.198 1.00 20.06 218 ASP C N 1
ATOM 6421 C CA . ASP C 1 233 ? 19.935 21.078 38.068 1.00 20.15 218 ASP C CA 1
ATOM 6422 C C . ASP C 1 233 ? 20.412 22.046 36.983 1.00 18.77 218 ASP C C 1
ATOM 6423 O O . ASP C 1 233 ? 19.593 22.659 36.284 1.00 18.18 218 ASP C O 1
ATOM 6428 N N . ALA C 1 234 ? 21.726 22.190 36.850 1.00 17.59 219 ALA C N 1
ATOM 6429 C CA . ALA C 1 234 ? 22.285 23.004 35.793 1.00 16.82 219 ALA C CA 1
ATOM 6430 C C . ALA C 1 234 ? 21.889 22.393 34.459 1.00 17.37 219 ALA C C 1
ATOM 6431 O O . ALA C 1 234 ? 21.546 23.117 33.524 1.00 19.04 219 ALA C O 1
ATOM 6433 N N . LYS C 1 235 ? 21.912 21.058 34.395 1.00 17.08 220 LYS C N 1
ATOM 6434 C CA . LYS C 1 235 ? 21.531 20.302 33.202 1.00 16.42 220 LYS C CA 1
ATOM 6435 C C . LYS C 1 235 ? 20.045 20.442 32.865 1.00 15.99 220 LYS C C 1
ATOM 6436 O O . LYS C 1 235 ? 19.681 20.610 31.705 1.00 17.88 220 LYS C O 1
ATOM 6442 N N . SER C 1 236 ? 19.180 20.353 33.863 1.00 17.14 221 SER C N 1
ATOM 6443 C CA . SER C 1 236 ? 17.765 20.585 33.624 1.00 17.79 221 SER C CA 1
ATOM 6444 C C . SER C 1 236 ? 17.499 22.035 33.093 1.00 18.39 221 SER C C 1
ATOM 6445 O O . SER C 1 236 ? 16.775 22.209 32.095 1.00 15.91 221 SER C O 1
ATOM 6448 N N . ARG C 1 237 ? 18.117 23.051 33.715 1.00 17.04 222 ARG C N 1
ATOM 6449 C CA . ARG C 1 237 ? 17.950 24.438 33.267 1.00 18.06 222 ARG C CA 1
ATOM 6450 C C . ARG C 1 237 ? 18.405 24.551 31.809 1.00 18.88 222 ARG C C 1
ATOM 6451 O O . ARG C 1 237 ? 17.726 25.176 30.989 1.00 19.99 222 ARG C O 1
ATOM 6459 N N . GLU C 1 238 ? 19.538 23.917 31.500 1.00 17.61 223 GLU C N 1
ATOM 6460 C CA . GLU C 1 238 ? 20.096 23.877 30.156 1.00 17.02 223 GLU C CA 1
ATOM 6461 C C . GLU C 1 238 ? 19.094 23.357 29.110 1.00 16.32 223 GLU C C 1
ATOM 6462 O O . GLU C 1 238 ? 19.000 23.919 28.017 1.00 15.88 223 GLU C O 1
ATOM 6468 N N . LEU C 1 239 ? 18.357 22.295 29.458 1.00 15.28 224 LEU C N 1
ATOM 6469 C CA . LEU C 1 239 ? 17.318 21.721 28.577 1.00 15.89 224 LEU C CA 1
ATOM 6470 C C . LEU C 1 239 ? 16.008 22.516 28.512 1.00 13.86 224 LEU C C 1
ATOM 6471 O O . LEU C 1 239 ? 15.372 22.545 27.470 1.00 12.92 224 LEU C O 1
ATOM 6476 N N . VAL C 1 240 ? 15.593 23.111 29.631 1.00 15.75 225 VAL C N 1
ATOM 6477 C CA . VAL C 1 240 ? 14.418 23.995 29.664 1.00 15.07 225 VAL C CA 1
ATOM 6478 C C . VAL C 1 240 ? 14.646 25.219 28.763 1.00 16.00 225 VAL C C 1
ATOM 6479 O O . VAL C 1 240 ? 13.823 25.524 27.882 1.00 16.22 225 VAL C O 1
ATOM 6483 N N . THR C 1 241 ? 15.780 25.885 28.988 1.00 16.93 226 THR C N 1
ATOM 6484 C CA . THR C 1 241 ? 16.281 27.012 28.188 1.00 17.13 226 THR C CA 1
ATOM 6485 C C . THR C 1 241 ? 16.469 26.731 26.693 1.00 18.62 226 THR C C 1
ATOM 6486 O O . THR C 1 241 ? 16.071 27.543 25.856 1.00 19.28 226 THR C O 1
ATOM 6490 N N . ARG C 1 242 ? 17.080 25.595 26.354 1.00 19.30 227 ARG C N 1
ATOM 6491 C CA . ARG C 1 242 ? 17.347 25.263 24.953 1.00 18.04 227 ARG C CA 1
ATOM 6492 C C . ARG C 1 242 ? 16.082 24.906 24.193 1.00 18.96 227 ARG C C 1
ATOM 6493 O O . ARG C 1 242 ? 15.881 25.362 23.052 1.00 18.39 227 ARG C O 1
ATOM 6501 N N . ALA C 1 243 ? 15.238 24.078 24.824 1.00 19.28 228 ALA C N 1
ATOM 6502 C CA . ALA C 1 243 ? 13.914 23.753 24.285 1.00 18.24 228 ALA C CA 1
ATOM 6503 C C . ALA C 1 243 ? 13.131 25.037 23.922 1.00 17.28 228 ALA C C 1
ATOM 6504 O O . ALA C 1 243 ? 12.449 25.096 22.904 1.00 16.12 228 ALA C O 1
ATOM 6506 N N . ARG C 1 244 ? 13.251 26.054 24.763 1.00 17.68 229 ARG C N 1
ATOM 6507 C CA . ARG C 1 244 ? 12.573 27.336 24.548 1.00 19.76 229 ARG C CA 1
ATOM 6508 C C . ARG C 1 244 ? 13.077 27.982 23.246 1.00 19.77 229 ARG C C 1
ATOM 6509 O O . ARG C 1 244 ? 12.279 28.353 22.387 1.00 21.02 229 ARG C O 1
ATOM 6517 N N . GLU C 1 245 ? 14.400 28.067 23.102 1.00 20.44 230 GLU C N 1
ATOM 6518 C CA . GLU C 1 245 ? 15.056 28.496 21.874 1.00 20.88 230 GLU C CA 1
ATOM 6519 C C . GLU C 1 245 ? 14.668 27.668 20.658 1.00 21.09 230 GLU C C 1
ATOM 6520 O O . GLU C 1 245 ? 14.440 28.221 19.575 1.00 21.11 230 GLU C O 1
ATOM 6526 N N . LEU C 1 246 ? 14.617 26.347 20.831 1.00 20.32 231 LEU C N 1
ATOM 6527 C CA . LEU C 1 246 ? 14.240 25.454 19.738 1.00 18.84 231 LEU C CA 1
ATOM 6528 C C . LEU C 1 246 ? 12.797 25.634 19.242 1.00 19.33 231 LEU C C 1
ATOM 6529 O O . LEU C 1 246 ? 12.566 25.567 18.048 1.00 20.54 231 LEU C O 1
ATOM 6534 N N . VAL C 1 247 ? 11.829 25.856 20.137 1.00 21.03 232 VAL C N 1
ATOM 6535 C CA . VAL C 1 247 ? 10.439 26.109 19.703 1.00 20.25 232 VAL C CA 1
ATOM 6536 C C . VAL C 1 247 ? 10.310 27.475 19.050 1.00 21.40 232 VAL C C 1
ATOM 6537 O O . VAL C 1 247 ? 9.423 27.694 18.231 1.00 23.33 232 VAL C O 1
ATOM 6541 N N . ARG C 1 248 ? 11.207 28.391 19.389 1.00 22.95 233 ARG C N 1
ATOM 6542 C CA . ARG C 1 248 ? 11.220 29.682 18.704 1.00 23.90 233 ARG C CA 1
ATOM 6543 C C . ARG C 1 248 ? 11.568 29.517 17.218 1.00 22.98 233 ARG C C 1
ATOM 6544 O O . ARG C 1 248 ? 11.032 30.231 16.374 1.00 22.74 233 ARG C O 1
ATOM 6552 N N . GLY C 1 249 ? 12.423 28.543 16.905 1.00 21.58 234 GLY C N 1
ATOM 6553 C CA . GLY C 1 249 ? 12.874 28.313 15.535 1.00 21.51 234 GLY C CA 1
ATOM 6554 C C . GLY C 1 249 ? 12.091 27.298 14.705 1.00 21.27 234 GLY C C 1
ATOM 6555 O O . GLY C 1 249 ? 12.485 26.973 13.586 1.00 22.14 234 GLY C O 1
ATOM 6556 N N . LEU C 1 250 ? 10.982 26.797 15.239 1.00 21.51 235 LEU C N 1
ATOM 6557 C CA . LEU C 1 250 ? 10.112 25.862 14.511 1.00 22.89 235 LEU C CA 1
ATOM 6558 C C . LEU C 1 250 ? 9.577 26.390 13.168 1.00 24.24 235 LEU C C 1
ATOM 6559 O O . LEU C 1 250 ? 9.424 27.598 13.001 1.00 24.35 235 LEU C O 1
ATOM 6564 N N . PRO C 1 251 ? 9.324 25.492 12.191 1.00 26.07 236 PRO C N 1
ATOM 6565 C CA . PRO C 1 251 ? 8.629 25.964 11.003 1.00 27.49 236 PRO C CA 1
ATOM 6566 C C . PRO C 1 251 ? 7.127 26.026 11.226 1.00 29.14 236 PRO C C 1
ATOM 6567 O O . PRO C 1 251 ? 6.563 25.159 11.911 1.00 28.90 236 PRO C O 1
ATOM 6571 N N . GLY C 1 252 ? 6.494 27.046 10.640 1.00 30.55 237 GLY C N 1
ATOM 6572 C CA . GLY C 1 252 ? 5.048 27.222 10.717 1.00 30.72 237 GLY C CA 1
ATOM 6573 C C . GLY C 1 252 ? 4.637 27.642 12.106 1.00 31.81 237 GLY C C 1
ATOM 6574 O O . GLY C 1 252 ? 5.443 28.135 12.877 1.00 31.40 237 GLY C O 1
ATOM 6575 N N . SER C 1 253 ? 3.374 27.434 12.439 1.00 32.43 238 SER C N 1
ATOM 6576 C CA . SER C 1 253 ? 2.899 27.784 13.764 1.00 31.29 238 SER C CA 1
ATOM 6577 C C . SER C 1 253 ? 2.730 26.542 14.632 1.00 29.83 238 SER C C 1
ATOM 6578 O O . SER C 1 253 ? 2.424 25.455 14.140 1.00 29.31 238 SER C O 1
ATOM 6581 N N . ALA C 1 254 ? 2.968 26.719 15.927 1.00 27.38 239 ALA C N 1
ATOM 6582 C CA . ALA C 1 254 ? 2.773 25.674 16.915 1.00 25.81 239 ALA C CA 1
ATOM 6583 C C . ALA C 1 254 ? 2.278 26.349 18.190 1.00 24.79 239 ALA C C 1
ATOM 6584 O O . ALA C 1 254 ? 2.493 27.545 18.394 1.00 24.50 239 ALA C O 1
ATOM 6586 N N . GLY C 1 255 ? 1.567 25.589 19.012 1.00 23.72 240 GLY C N 1
ATOM 6587 C CA . GLY C 1 255 ? 0.975 26.120 20.228 1.00 22.61 240 GLY C CA 1
ATOM 6588 C C . GLY C 1 255 ? -0.198 27.039 19.997 1.00 22.32 240 GLY C C 1
ATOM 6589 O O . GLY C 1 255 ? -0.618 27.271 18.860 1.00 21.82 240 GLY C O 1
ATOM 6590 N N . VAL C 1 256 ? -0.724 27.579 21.090 1.00 23.46 241 VAL C N 1
ATOM 6591 C CA . VAL C 1 256 ? -1.848 28.507 21.018 1.00 24.45 241 VAL C CA 1
ATOM 6592 C C . VAL C 1 256 ? -1.764 29.608 22.098 1.00 24.73 241 VAL C C 1
ATOM 6593 O O . VAL C 1 256 ? -1.640 29.330 23.311 1.00 24.03 241 VAL C O 1
ATOM 6597 N N . GLN C 1 257 ? -1.800 30.855 21.617 1.00 24.44 242 GLN C N 1
ATOM 6598 C CA . GLN C 1 257 ? -1.678 32.057 22.429 1.00 23.86 242 GLN C CA 1
ATOM 6599 C C . GLN C 1 257 ? -2.805 32.157 23.439 1.00 24.88 242 GLN C C 1
ATOM 6600 O O . GLN C 1 257 ? -3.951 31.792 23.146 1.00 23.66 242 GLN C O 1
ATOM 6606 N N . ARG C 1 258 ? -2.473 32.630 24.636 1.00 25.24 243 ARG C N 1
ATOM 6607 C CA . ARG C 1 258 ? -3.464 32.823 25.699 1.00 27.26 243 ARG C CA 1
ATOM 6608 C C . ARG C 1 258 ? -4.690 33.634 25.212 1.00 29.46 243 ARG C C 1
ATOM 6609 O O . ARG C 1 258 ? -5.826 33.415 25.660 1.00 29.80 243 ARG C O 1
ATOM 6617 N N . SER C 1 259 ? -4.431 34.573 24.305 1.00 31.01 244 SER C N 1
ATOM 6618 C CA . SER C 1 259 ? -5.447 35.448 23.721 1.00 33.70 244 SER C CA 1
ATOM 6619 C C . SER C 1 259 ? -6.470 34.730 22.813 1.00 34.41 244 SER C C 1
ATOM 6620 O O . SER C 1 259 ? -7.546 35.264 22.570 1.00 34.73 244 SER C O 1
ATOM 6623 N N . GLU C 1 260 ? -6.129 33.528 22.336 1.00 35.96 245 GLU C N 1
ATOM 6624 C CA . GLU C 1 260 ? -7.026 32.668 21.540 1.00 36.88 245 GLU C CA 1
ATOM 6625 C C . GLU C 1 260 ? -7.916 31.723 22.390 1.00 37.06 245 GLU C C 1
ATOM 6626 O O . GLU C 1 260 ? -8.696 30.927 21.846 1.00 37.22 245 GLU C O 1
ATOM 6632 N N . LEU C 1 261 ? -7.812 31.812 23.714 1.00 37.87 246 LEU C N 1
ATOM 6633 C CA . LEU C 1 261 ? -8.395 30.794 24.593 1.00 39.32 246 LEU C CA 1
ATOM 6634 C C . LEU C 1 261 ? -9.474 31.275 25.558 1.00 42.25 246 LEU C C 1
ATOM 6635 O O . LEU C 1 261 ? -10.025 30.468 26.309 1.00 43.24 246 LEU C O 1
ATOM 6648 N N . SER C 1 263 ? -12.554 32.360 25.347 1.00 49.37 248 SER C N 1
ATOM 6649 C CA . SER C 1 263 ? -13.959 31.995 25.174 1.00 48.35 248 SER C CA 1
ATOM 6650 C C . SER C 1 263 ? -14.156 30.495 25.338 1.00 47.46 248 SER C C 1
ATOM 6651 O O . SER C 1 263 ? -15.208 29.938 24.988 1.00 47.51 248 SER C O 1
ATOM 6662 N N . LEU C 1 265 ? -11.745 28.926 27.994 1.00 37.98 250 LEU C N 1
ATOM 6663 C CA . LEU C 1 265 ? -11.246 28.770 29.357 1.00 34.37 250 LEU C CA 1
ATOM 6664 C C . LEU C 1 265 ? -11.591 29.971 30.218 1.00 31.00 250 LEU C C 1
ATOM 6665 O O . LEU C 1 265 ? -11.599 31.105 29.744 1.00 29.78 250 LEU C O 1
ATOM 6670 N N . THR C 1 266 ? -11.877 29.707 31.489 1.00 29.62 251 THR C N 1
ATOM 6671 C CA . THR C 1 266 ? -12.073 30.778 32.464 1.00 29.16 251 THR C CA 1
ATOM 6672 C C . THR C 1 266 ? -10.725 31.461 32.801 1.00 29.91 251 THR C C 1
ATOM 6673 O O . THR C 1 266 ? -9.663 30.971 32.400 1.00 31.00 251 THR C O 1
ATOM 6677 N N . PRO C 1 267 ? -10.759 32.628 33.478 1.00 29.92 252 PRO C N 1
ATOM 6678 C CA . PRO C 1 267 ? -9.533 33.182 34.087 1.00 29.03 252 PRO C CA 1
ATOM 6679 C C . PRO C 1 267 ? -8.786 32.218 35.035 1.00 27.62 252 PRO C C 1
ATOM 6680 O O . PRO C 1 267 ? -7.550 32.117 34.965 1.00 27.33 252 PRO C O 1
ATOM 6684 N N . ASN C 1 268 ? -9.512 31.522 35.911 1.00 26.35 253 ASN C N 1
ATOM 6685 C CA . ASN C 1 268 ? -8.873 30.556 36.787 1.00 25.19 253 ASN C CA 1
ATOM 6686 C C . ASN C 1 268 ? -8.248 29.374 36.043 1.00 23.58 253 ASN C C 1
ATOM 6687 O O . ASN C 1 268 ? -7.207 28.870 36.448 1.00 22.79 253 ASN C O 1
ATOM 6692 N N . GLU C 1 269 ? -8.901 28.922 34.976 1.00 22.44 254 GLU C N 1
ATOM 6693 C CA . GLU C 1 269 ? -8.397 27.820 34.166 1.00 20.21 254 GLU C CA 1
ATOM 6694 C C . GLU C 1 269 ? -7.124 28.202 33.416 1.00 19.75 254 GLU C C 1
ATOM 6695 O O . GLU C 1 269 ? -6.221 27.377 33.242 1.00 18.29 254 GLU C O 1
ATOM 6701 N N . LEU C 1 270 ? -7.073 29.449 32.963 1.00 19.36 255 LEU C N 1
ATOM 6702 C CA . LEU C 1 270 ? -5.915 29.988 32.246 1.00 18.88 255 LEU C CA 1
ATOM 6703 C C . LEU C 1 270 ? -4.692 30.086 33.174 1.00 17.50 255 LEU C C 1
ATOM 6704 O O . LEU C 1 270 ? -3.565 29.808 32.744 1.00 14.63 255 LEU C O 1
ATOM 6709 N N . ALA C 1 271 ? -4.948 30.456 34.439 1.00 14.69 256 ALA C N 1
ATOM 6710 C CA . ALA C 1 271 ? -3.927 30.514 35.498 1.00 15.10 256 ALA C CA 1
ATOM 6711 C C . ALA C 1 271 ? -3.356 29.118 35.814 1.00 14.98 256 ALA C C 1
ATOM 6712 O O . ALA C 1 271 ? -2.152 28.901 35.729 1.00 15.40 256 ALA C O 1
ATOM 6714 N N . GLY C 1 272 ? -4.232 28.178 36.154 1.00 15.56 257 GLY C N 1
ATOM 6715 C CA . GLY C 1 272 ? -3.849 26.783 36.390 1.00 14.25 257 GLY C CA 1
ATOM 6716 C C . GLY C 1 272 ? -3.159 26.182 35.185 1.00 13.49 257 GLY C C 1
ATOM 6717 O O . GLY C 1 272 ? -2.153 25.491 35.310 1.00 14.91 257 GLY C O 1
ATOM 6718 N N . LEU C 1 273 ? -3.680 26.470 34.007 1.00 13.61 258 LEU C N 1
ATOM 6719 C CA . LEU C 1 273 ? -3.072 25.986 32.758 1.00 16.34 258 LEU C CA 1
ATOM 6720 C C . LEU C 1 273 ? -1.633 26.495 32.540 1.00 15.30 258 LEU C C 1
ATOM 6721 O O . LEU C 1 273 ? -0.741 25.734 32.211 1.00 17.35 258 LEU C O 1
ATOM 6726 N N . THR C 1 274 ? -1.422 27.782 32.742 1.00 15.81 259 THR C N 1
ATOM 6727 C CA . THR C 1 274 ? -0.092 28.370 32.712 1.00 16.19 259 THR C CA 1
ATOM 6728 C C . THR C 1 274 ? 0.877 27.674 33.666 1.00 17.93 259 THR C C 1
ATOM 6729 O O . THR C 1 274 ? 1.967 27.264 33.256 1.00 18.55 259 THR C O 1
ATOM 6733 N N . GLY C 1 275 ? 0.489 27.557 34.937 1.00 17.42 260 GLY C N 1
ATOM 6734 C CA . GLY C 1 275 ? 1.334 26.911 35.934 1.00 15.94 260 GLY C CA 1
ATOM 6735 C C . GLY C 1 275 ? 1.602 25.444 35.645 1.00 16.58 260 GLY C C 1
ATOM 6736 O O . GLY C 1 275 ? 2.719 24.960 35.847 1.00 18.01 260 GLY C O 1
ATOM 6737 N N . VAL C 1 276 ? 0.584 24.716 35.191 1.00 15.92 261 VAL C N 1
ATOM 6738 C CA . VAL C 1 276 ? 0.788 23.319 34.813 1.00 15.67 261 VAL C CA 1
ATOM 6739 C C . VAL C 1 276 ? 1.853 23.184 33.734 1.00 15.52 261 VAL C C 1
ATOM 6740 O O . VAL C 1 276 ? 2.767 22.363 33.858 1.00 15.92 261 VAL C O 1
ATOM 6744 N N . LEU C 1 277 ? 1.724 23.992 32.689 1.00 15.77 262 LEU C N 1
ATOM 6745 C CA . LEU C 1 277 ? 2.683 24.037 31.567 1.00 15.26 262 LEU C CA 1
ATOM 6746 C C . LEU C 1 277 ? 4.101 24.408 32.009 1.00 16.31 262 LEU C C 1
ATOM 6747 O O . LEU C 1 277 ? 5.062 23.729 31.656 1.00 16.39 262 LEU C O 1
ATOM 6752 N N . PHE C 1 278 ? 4.209 25.476 32.800 1.00 17.19 263 PHE C N 1
ATOM 6753 C CA . PHE C 1 278 ? 5.469 25.895 33.413 1.00 17.75 263 PHE C CA 1
ATOM 6754 C C . PHE C 1 278 ? 6.117 24.749 34.198 1.00 18.36 263 PHE C C 1
ATOM 6755 O O . PHE C 1 278 ? 7.308 24.455 34.037 1.00 18.92 263 PHE C O 1
ATOM 6771 N N . TYR C 1 280 ? 5.542 21.464 33.854 1.00 16.69 265 TYR C N 1
ATOM 6772 C CA . TYR C 1 280 ? 5.896 20.330 33.019 1.00 14.96 265 TYR C CA 1
ATOM 6773 C C . TYR C 1 280 ? 7.158 20.508 32.177 1.00 13.47 265 TYR C C 1
ATOM 6774 O O . TYR C 1 280 ? 7.773 19.511 31.830 1.00 14.33 265 TYR C O 1
ATOM 6783 N N . GLN C 1 281 ? 7.562 21.751 31.908 1.00 10.80 266 GLN C N 1
ATOM 6784 C CA . GLN C 1 281 ? 8.864 22.022 31.286 1.00 15.60 266 GLN C CA 1
ATOM 6785 C C . GLN C 1 281 ? 10.031 21.461 32.097 1.00 16.24 266 GLN C C 1
ATOM 6786 O O . GLN C 1 281 ? 10.931 20.840 31.552 1.00 17.83 266 GLN C O 1
ATOM 6792 N N . ARG C 1 282 ? 9.992 21.698 33.403 1.00 17.62 267 ARG C N 1
ATOM 6793 C CA . ARG C 1 282 ? 11.016 21.237 34.325 1.00 18.37 267 ARG C CA 1
ATOM 6794 C C . ARG C 1 282 ? 10.863 19.757 34.620 1.00 17.64 267 ARG C C 1
ATOM 6795 O O . ARG C 1 282 ? 11.841 19.040 34.686 1.00 18.67 267 ARG C O 1
ATOM 6803 N N . PHE C 1 283 ? 9.631 19.309 34.831 1.00 17.06 268 PHE C N 1
ATOM 6804 C CA . PHE C 1 283 ? 9.366 17.901 35.010 1.00 14.68 268 PHE C CA 1
ATOM 6805 C C . PHE C 1 283 ? 10.009 17.103 33.901 1.00 14.80 268 PHE C C 1
ATOM 6806 O O . PHE C 1 283 ? 10.863 16.286 34.155 1.00 14.91 268 PHE C O 1
ATOM 6814 N N . ILE C 1 284 ? 9.624 17.386 32.660 1.00 16.34 269 ILE C N 1
ATOM 6815 C CA . ILE C 1 284 ? 10.073 16.618 31.502 1.00 15.93 269 ILE C CA 1
ATOM 6816 C C . ILE C 1 284 ? 11.592 16.707 31.254 1.00 16.13 269 ILE C C 1
ATOM 6817 O O . ILE C 1 284 ? 12.235 15.680 31.023 1.00 17.22 269 ILE C O 1
ATOM 6822 N N . ALA C 1 285 ? 12.157 17.910 31.316 1.00 16.57 270 ALA C N 1
ATOM 6823 C CA . ALA C 1 285 ? 13.625 18.080 31.287 1.00 18.05 270 ALA C CA 1
ATOM 6824 C C . ALA C 1 285 ? 14.354 17.223 32.335 1.00 17.05 270 ALA C C 1
ATOM 6825 O O . ALA C 1 285 ? 15.242 16.458 31.985 1.00 19.26 270 ALA C O 1
ATOM 6827 N N . ASP C 1 286 ? 13.959 17.336 33.600 1.00 17.87 271 ASP C N 1
ATOM 6828 C CA . ASP C 1 286 ? 14.401 16.429 34.688 1.00 17.86 271 ASP C CA 1
ATOM 6829 C C . ASP C 1 286 ? 14.379 14.919 34.349 1.00 16.73 271 ASP C C 1
ATOM 6830 O O . ASP C 1 286 ? 15.396 14.228 34.421 1.00 17.55 271 ASP C O 1
ATOM 6835 N N . ILE C 1 287 ? 13.209 14.419 33.987 1.00 14.85 272 ILE C N 1
ATOM 6836 C CA . ILE C 1 287 ? 13.033 13.012 33.741 1.00 14.34 272 ILE C CA 1
ATOM 6837 C C . ILE C 1 287 ? 13.862 12.557 32.563 1.00 15.08 272 ILE C C 1
ATOM 6838 O O . ILE C 1 287 ? 14.318 11.422 32.533 1.00 16.28 272 ILE C O 1
ATOM 6843 N N . THR C 1 288 ? 14.080 13.454 31.608 1.00 16.83 273 THR C N 1
ATOM 6844 C CA . THR C 1 288 ? 14.875 13.155 30.430 1.00 15.51 273 THR C CA 1
ATOM 6845 C C . THR C 1 288 ? 16.294 12.816 30.872 1.00 15.83 273 THR C C 1
ATOM 6846 O O . THR C 1 288 ? 16.847 11.804 30.479 1.00 16.86 273 THR C O 1
ATOM 6850 N N . ILE C 1 289 ? 16.869 13.683 31.700 1.00 17.10 274 ILE C N 1
ATOM 6851 C CA . ILE C 1 289 ? 18.215 13.504 32.228 1.00 14.77 274 ILE C CA 1
ATOM 6852 C C . ILE C 1 289 ? 18.303 12.217 33.040 1.00 16.40 274 ILE C C 1
ATOM 6853 O O . ILE C 1 289 ? 19.185 11.387 32.793 1.00 18.92 274 ILE C O 1
ATOM 6858 N N . SER C 1 290 ? 17.359 12.046 33.969 1.00 15.84 275 SER C N 1
ATOM 6859 C CA . SER C 1 290 ? 17.305 10.909 34.884 1.00 15.68 275 SER C CA 1
ATOM 6860 C C . SER C 1 290 ? 17.367 9.540 34.184 1.00 17.58 275 SER C C 1
ATOM 6861 O O . SER C 1 290 ? 18.218 8.696 34.496 1.00 19.09 275 SER C O 1
ATOM 6864 N N . ILE C 1 291 ? 16.417 9.334 33.274 1.00 17.11 276 ILE C N 1
ATOM 6865 C CA . ILE C 1 291 ? 16.209 8.086 32.575 1.00 16.68 276 ILE C CA 1
ATOM 6866 C C . ILE C 1 291 ? 17.297 7.834 31.529 1.00 16.03 276 ILE C C 1
ATOM 6867 O O . ILE C 1 291 ? 17.702 6.686 31.338 1.00 13.99 276 ILE C O 1
ATOM 6872 N N . ILE C 1 292 ? 17.758 8.904 30.872 1.00 16.33 277 ILE C N 1
ATOM 6873 C CA . ILE C 1 292 ? 18.984 8.859 30.049 1.00 18.95 277 ILE C CA 1
ATOM 6874 C C . ILE C 1 292 ? 20.236 8.483 30.858 1.00 19.69 277 ILE C C 1
ATOM 6875 O O . ILE C 1 292 ? 21.125 7.800 30.331 1.00 21.93 277 ILE C O 1
ATOM 6880 N N . HIS C 1 293 ? 20.304 8.931 32.119 1.00 19.59 278 HIS C N 1
ATOM 6881 C CA . HIS C 1 293 ? 21.391 8.540 33.030 1.00 19.26 278 HIS C CA 1
ATOM 6882 C C . HIS C 1 293 ? 21.314 7.068 33.414 1.00 19.32 278 HIS C C 1
ATOM 6883 O O . HIS C 1 293 ? 22.323 6.358 33.332 1.00 21.63 278 HIS C O 1
ATOM 6890 N N . ILE C 1 294 ? 20.134 6.607 33.833 1.00 16.57 279 ILE C N 1
ATOM 6891 C CA . ILE C 1 294 ? 19.889 5.167 34.013 1.00 15.51 279 ILE C CA 1
ATOM 6892 C C . ILE C 1 294 ? 20.377 4.335 32.808 1.00 15.61 279 ILE C C 1
ATOM 6893 O O . ILE C 1 294 ? 21.015 3.289 32.993 1.00 15.56 279 ILE C O 1
ATOM 6898 N N . THR C 1 295 ? 20.083 4.810 31.597 1.00 15.05 280 THR C N 1
ATOM 6899 C CA . THR C 1 295 ? 20.417 4.113 30.348 1.00 16.93 280 THR C CA 1
ATOM 6900 C C . THR C 1 295 ? 21.936 4.099 30.050 1.00 17.41 280 THR C C 1
ATOM 6901 O O . THR C 1 295 ? 22.469 3.101 29.578 1.00 16.33 280 THR C O 1
ATOM 6905 N N . GLU C 1 296 ? 22.612 5.210 30.338 1.00 19.66 281 GLU C N 1
ATOM 6906 C CA . GLU C 1 296 ? 24.070 5.306 30.232 1.00 21.11 281 GLU C CA 1
ATOM 6907 C C . GLU C 1 296 ? 24.770 4.273 31.110 1.00 20.76 281 GLU C C 1
ATOM 6908 O O . GLU C 1 296 ? 25.698 3.598 30.669 1.00 21.98 281 GLU C O 1
ATOM 6914 N N . CYS C 1 297 ? 24.302 4.154 32.349 1.00 19.79 282 CYS C N 1
ATOM 6915 C CA . CYS C 1 297 ? 24.789 3.156 33.298 1.00 19.12 282 CYS C CA 1
ATOM 6916 C C . CYS C 1 297 ? 24.636 1.744 32.782 1.00 18.32 282 CYS C C 1
ATOM 6917 O O . CYS C 1 297 ? 25.470 0.901 33.075 1.00 19.22 282 CYS C O 1
ATOM 6920 N N . LEU C 1 298 ? 23.552 1.501 32.049 1.00 18.45 283 LEU C N 1
ATOM 6921 C CA . LEU C 1 298 ? 23.244 0.190 31.467 1.00 19.13 283 LEU C CA 1
ATOM 6922 C C . LEU C 1 298 ? 24.056 -0.100 30.192 1.00 18.31 283 LEU C C 1
ATOM 6923 O O . LEU C 1 298 ? 24.614 -1.183 30.049 1.00 18.31 283 LEU C O 1
ATOM 6928 N N . ASP C 1 299 ? 24.116 0.871 29.278 1.00 19.45 284 ASP C N 1
ATOM 6929 C CA . ASP C 1 299 ? 24.598 0.631 27.905 1.00 20.26 284 ASP C CA 1
ATOM 6930 C C . ASP C 1 299 ? 25.707 1.583 27.425 1.00 21.79 284 ASP C C 1
ATOM 6931 O O . ASP C 1 299 ? 26.189 1.455 26.297 1.00 23.42 284 ASP C O 1
ATOM 6936 N N . GLY C 1 300 ? 26.108 2.530 28.268 1.00 22.43 285 GLY C N 1
ATOM 6937 C CA . GLY C 1 300 ? 27.140 3.499 27.904 1.00 22.63 285 GLY C CA 1
ATOM 6938 C C . GLY C 1 300 ? 26.633 4.766 27.242 1.00 23.15 285 GLY C C 1
ATOM 6939 O O . GLY C 1 300 ? 25.489 4.830 26.789 1.00 24.33 285 GLY C O 1
ATOM 6940 N N . ALA C 1 301 ? 27.512 5.763 27.160 1.00 24.39 286 ALA C N 1
ATOM 6941 C CA . ALA C 1 301 ? 27.180 7.114 26.678 1.00 25.37 286 ALA C CA 1
ATOM 6942 C C . ALA C 1 301 ? 26.587 7.164 25.271 1.00 26.74 286 ALA C C 1
ATOM 6943 O O . ALA C 1 301 ? 25.604 7.860 25.055 1.00 27.62 286 ALA C O 1
ATOM 6945 N N . GLU C 1 302 ? 27.194 6.431 24.336 1.00 27.52 287 GLU C N 1
ATOM 6946 C CA . GLU C 1 302 ? 26.751 6.345 22.942 1.00 29.63 287 GLU C CA 1
ATOM 6947 C C . GLU C 1 302 ? 25.300 5.899 22.767 1.00 29.16 287 GLU C C 1
ATOM 6948 O O . GLU C 1 302 ? 24.518 6.560 22.065 1.00 30.27 287 GLU C O 1
ATOM 6954 N N . ALA C 1 303 ? 24.956 4.770 23.383 1.00 27.06 288 ALA C N 1
ATOM 6955 C CA . ALA C 1 303 ? 23.604 4.226 23.305 1.00 26.86 288 ALA C CA 1
ATOM 6956 C C . ALA C 1 303 ? 22.579 5.098 24.028 1.00 27.62 288 ALA C C 1
ATOM 6957 O O . ALA C 1 303 ? 21.394 5.118 23.657 1.00 29.78 288 ALA C O 1
ATOM 6959 N N . ALA C 1 304 ? 23.035 5.808 25.056 1.00 26.20 289 ALA C N 1
ATOM 6960 C CA . ALA C 1 304 ? 22.175 6.699 25.821 1.00 25.60 289 ALA C CA 1
ATOM 6961 C C . ALA C 1 304 ? 21.891 7.984 25.061 1.00 25.63 289 ALA C C 1
ATOM 6962 O O . ALA C 1 304 ? 20.767 8.495 25.096 1.00 25.30 289 ALA C O 1
ATOM 6964 N N . SER C 1 305 ? 22.908 8.512 24.388 1.00 25.74 290 SER C N 1
ATOM 6965 C CA . SER C 1 305 ? 22.785 9.828 23.764 1.00 26.85 290 SER C CA 1
ATOM 6966 C C . SER C 1 305 ? 22.261 9.832 22.320 1.00 28.33 290 SER C C 1
ATOM 6967 O O . SER C 1 305 ? 21.567 10.768 21.928 1.00 31.55 290 SER C O 1
ATOM 6970 N N . LYS C 1 306 ? 22.581 8.810 21.526 1.00 28.84 291 LYS C N 1
ATOM 6971 C CA . LYS C 1 306 ? 22.075 8.758 20.145 1.00 28.40 291 LYS C CA 1
ATOM 6972 C C . LYS C 1 306 ? 20.622 8.279 20.096 1.00 25.46 291 LYS C C 1
ATOM 6973 O O . LYS C 1 306 ? 20.171 7.580 20.990 1.00 24.17 291 LYS C O 1
ATOM 6979 N N . SER C 1 307 ? 19.896 8.675 19.057 1.00 24.60 292 SER C N 1
ATOM 6980 C CA . SER C 1 307 ? 18.484 8.311 18.915 1.00 23.97 292 SER C CA 1
ATOM 6981 C C . SER C 1 307 ? 18.340 6.799 18.758 1.00 24.44 292 SER C C 1
ATOM 6982 O O . SER C 1 307 ? 19.052 6.194 17.959 1.00 24.17 292 SER C O 1
ATOM 6985 N N . PRO C 1 308 ? 17.426 6.186 19.532 1.00 24.44 293 PRO C N 1
ATOM 6986 C CA . PRO C 1 308 ? 17.203 4.740 19.413 1.00 23.74 293 PRO C CA 1
ATOM 6987 C C . PRO C 1 308 ? 16.341 4.324 18.207 1.00 23.08 293 PRO C C 1
ATOM 6988 O O . PRO C 1 308 ? 16.369 3.157 17.809 1.00 19.51 293 PRO C O 1
ATOM 6992 N N . PHE C 1 309 ? 15.579 5.266 17.645 1.00 25.46 294 PHE C N 1
ATOM 6993 C CA . PHE C 1 309 ? 14.738 5.005 16.456 1.00 26.83 294 PHE C CA 1
ATOM 6994 C C . PHE C 1 309 ? 15.020 6.029 15.339 1.00 28.87 294 PHE C C 1
ATOM 6995 O O . PHE C 1 309 ? 14.196 6.919 15.052 1.00 27.60 294 PHE C O 1
ATOM 7003 N N . PRO C 1 310 ? 16.202 5.918 14.709 1.00 31.03 295 PRO C N 1
ATOM 7004 C CA . PRO C 1 310 ? 16.605 6.966 13.768 1.00 33.40 295 PRO C CA 1
ATOM 7005 C C . PRO C 1 310 ? 15.683 7.063 12.548 1.00 36.02 295 PRO C C 1
ATOM 7006 O O . PRO C 1 310 ? 15.243 6.045 11.999 1.00 34.46 295 PRO C O 1
ATOM 7010 N N . ILE C 1 311 ? 15.369 8.300 12.176 1.00 39.91 296 ILE C N 1
ATOM 7011 C CA . ILE C 1 311 ? 14.702 8.618 10.918 1.00 42.68 296 ILE C CA 1
ATOM 7012 C C . ILE C 1 311 ? 15.382 9.842 10.290 1.00 44.46 296 ILE C C 1
ATOM 7013 O O . ILE C 1 311 ? 16.161 9.691 9.340 1.00 46.23 296 ILE C O 1
ATOM 7019 N N . HIS D 1 2 ? -18.329 38.683 36.029 1.00 55.29 -13 HIS D N 1
ATOM 7020 C CA . HIS D 1 2 ? -17.352 39.756 35.666 1.00 55.38 -13 HIS D CA 1
ATOM 7021 C C . HIS D 1 2 ? -16.887 40.570 36.891 1.00 54.22 -13 HIS D C 1
ATOM 7022 O O . HIS D 1 2 ? -17.708 41.005 37.717 1.00 53.63 -13 HIS D O 1
ATOM 7029 N N . HIS D 1 3 ? -15.567 40.755 36.983 1.00 52.52 -12 HIS D N 1
ATOM 7030 C CA . HIS D 1 3 ? -14.910 41.584 38.000 1.00 50.73 -12 HIS D CA 1
ATOM 7031 C C . HIS D 1 3 ? -14.376 42.833 37.324 1.00 49.83 -12 HIS D C 1
ATOM 7032 O O . HIS D 1 3 ? -14.133 43.853 37.983 1.00 49.45 -12 HIS D O 1
ATOM 7039 N N . HIS D 1 4 ? -14.162 42.724 36.010 1.00 48.80 -11 HIS D N 1
ATOM 7040 C CA . HIS D 1 4 ? -13.539 43.785 35.211 1.00 48.00 -11 HIS D CA 1
ATOM 7041 C C . HIS D 1 4 ? -14.581 44.587 34.441 1.00 46.40 -11 HIS D C 1
ATOM 7042 O O . HIS D 1 4 ? -15.352 44.033 33.651 1.00 47.03 -11 HIS D O 1
ATOM 7049 N N . HIS D 1 5 ? -14.591 45.897 34.679 1.00 43.82 -10 HIS D N 1
ATOM 7050 C CA . HIS D 1 5 ? -15.679 46.741 34.196 1.00 40.59 -10 HIS D CA 1
ATOM 7051 C C . HIS D 1 5 ? -15.254 47.822 33.216 1.00 37.88 -10 HIS D C 1
ATOM 7052 O O . HIS D 1 5 ? -15.350 49.016 33.485 1.00 36.60 -10 HIS D O 1
ATOM 7059 N N . SER D 1 6 ? -14.758 47.340 32.078 1.00 36.53 -9 SER D N 1
ATOM 7060 C CA . SER D 1 6 ? -14.496 48.123 30.883 1.00 35.48 -9 SER D CA 1
ATOM 7061 C C . SER D 1 6 ? -15.739 48.913 30.475 1.00 34.19 -9 SER D C 1
ATOM 7062 O O . SER D 1 6 ? -16.870 48.407 30.582 1.00 34.68 -9 SER D O 1
ATOM 7065 N N . SER D 1 7 ? -15.517 50.147 30.015 1.00 31.42 -8 SER D N 1
ATOM 7066 C CA . SER D 1 7 ? -16.538 50.943 29.330 1.00 29.34 -8 SER D CA 1
ATOM 7067 C C . SER D 1 7 ? -16.836 50.399 27.925 1.00 27.76 -8 SER D C 1
ATOM 7068 O O . SER D 1 7 ? -16.148 49.502 27.430 1.00 27.07 -8 SER D O 1
ATOM 7071 N N . GLY D 1 8 ? -17.843 50.980 27.285 1.00 26.92 -7 GLY D N 1
ATOM 7072 C CA . GLY D 1 8 ? -18.247 50.617 25.938 1.00 25.27 -7 GLY D CA 1
ATOM 7073 C C . GLY D 1 8 ? -17.356 51.219 24.872 1.00 25.98 -7 GLY D C 1
ATOM 7074 O O . GLY D 1 8 ? -17.624 51.076 23.663 1.00 26.36 -7 GLY D O 1
ATOM 7075 N N . LEU D 1 9 ? -16.306 51.904 25.321 1.00 24.21 -6 LEU D N 1
ATOM 7076 C CA . LEU D 1 9 ? -15.261 52.417 24.443 1.00 22.82 -6 LEU D CA 1
ATOM 7077 C C . LEU D 1 9 ? -14.391 51.269 23.909 1.00 23.10 -6 LEU D C 1
ATOM 7078 O O . LEU D 1 9 ? -13.627 51.446 22.949 1.00 23.48 -6 LEU D O 1
ATOM 7083 N N . VAL D 1 10 ? -14.544 50.083 24.505 1.00 21.09 -5 VAL D N 1
ATOM 7084 C CA . VAL D 1 10 ? -13.659 48.950 24.232 1.00 20.85 -5 VAL D CA 1
ATOM 7085 C C . VAL D 1 10 ? -14.557 47.692 24.207 1.00 21.29 -5 VAL D C 1
ATOM 7086 O O . VAL D 1 10 ? -15.629 47.714 24.823 1.00 21.77 -5 VAL D O 1
ATOM 7090 N N . PRO D 1 11 ? -14.193 46.632 23.438 1.00 21.14 -4 PRO D N 1
ATOM 7091 C CA . PRO D 1 11 ? -14.960 45.372 23.586 1.00 21.31 -4 PRO D CA 1
ATOM 7092 C C . PRO D 1 11 ? -14.813 44.748 24.974 1.00 22.49 -4 PRO D C 1
ATOM 7093 O O . PRO D 1 11 ? -13.751 44.837 25.580 1.00 20.65 -4 PRO D O 1
ATOM 7097 N N . ARG D 1 12 ? -15.877 44.110 25.452 1.00 24.85 -3 ARG D N 1
ATOM 7098 C CA . ARG D 1 12 ? -15.945 43.545 26.805 1.00 27.58 -3 ARG D CA 1
ATOM 7099 C C . ARG D 1 12 ? -14.697 42.834 27.409 1.00 30.06 -3 ARG D C 1
ATOM 7100 O O . ARG D 1 12 ? -14.081 43.348 28.370 1.00 32.90 -3 ARG D O 1
ATOM 7108 N N . GLY D 1 13 ? -14.336 41.657 26.911 1.00 30.67 -2 GLY D N 1
ATOM 7109 C CA . GLY D 1 13 ? -13.197 40.941 27.524 1.00 30.29 -2 GLY D CA 1
ATOM 7110 C C . GLY D 1 13 ? -11.805 41.379 27.055 1.00 29.37 -2 GLY D C 1
ATOM 7111 O O . GLY D 1 13 ? -10.863 40.583 27.066 1.00 29.12 -2 GLY D O 1
ATOM 7112 N N . SER D 1 14 ? -11.675 42.645 26.661 1.00 28.03 -1 SER D N 1
ATOM 7113 C CA . SER D 1 14 ? -10.471 43.167 25.985 1.00 28.73 -1 SER D CA 1
ATOM 7114 C C . SER D 1 14 ? -9.214 43.103 26.822 1.00 28.67 -1 SER D C 1
ATOM 7115 O O . SER D 1 14 ? -8.129 42.959 26.279 1.00 29.58 -1 SER D O 1
ATOM 7118 N N . HIS D 1 15 ? -9.369 43.244 28.136 1.00 29.19 0 HIS D N 1
ATOM 7119 C CA . HIS D 1 15 ? -8.247 43.214 29.093 1.00 30.71 0 HIS D CA 1
ATOM 7120 C C . HIS D 1 15 ? -7.468 41.881 29.103 1.00 32.06 0 HIS D C 1
ATOM 7121 O O . HIS D 1 15 ? -6.311 41.823 29.536 1.00 33.03 0 HIS D O 1
ATOM 7136 N N . THR D 1 17 ? -6.607 40.302 26.446 1.00 28.29 2 THR D N 1
ATOM 7137 C CA . THR D 1 17 ? -5.683 40.386 25.299 1.00 24.96 2 THR D CA 1
ATOM 7138 C C . THR D 1 17 ? -4.426 41.200 25.651 1.00 24.22 2 THR D C 1
ATOM 7139 O O . THR D 1 17 ? -3.469 41.291 24.882 1.00 24.90 2 THR D O 1
ATOM 7143 N N . ASN D 1 18 ? -4.456 41.803 26.825 1.00 24.10 3 ASN D N 1
ATOM 7144 C CA . ASN D 1 18 ? -3.396 42.651 27.304 1.00 23.40 3 ASN D CA 1
ATOM 7145 C C . ASN D 1 18 ? -2.273 41.763 27.823 1.00 21.74 3 ASN D C 1
ATOM 7146 O O . ASN D 1 18 ? -2.466 41.067 28.812 1.00 22.21 3 ASN D O 1
ATOM 7151 N N . PRO D 1 19 ? -1.104 41.766 27.151 1.00 21.84 4 PRO D N 1
ATOM 7152 C CA . PRO D 1 19 ? -0.069 40.789 27.505 1.00 21.32 4 PRO D CA 1
ATOM 7153 C C . PRO D 1 19 ? 0.519 41.023 28.894 1.00 21.26 4 PRO D C 1
ATOM 7154 O O . PRO D 1 19 ? 1.171 40.124 29.460 1.00 20.67 4 PRO D O 1
ATOM 7158 N N . ALA D 1 20 ? 0.271 42.223 29.430 1.00 20.46 5 ALA D N 1
ATOM 7159 C CA . ALA D 1 20 ? 0.806 42.658 30.722 1.00 18.41 5 ALA D CA 1
ATOM 7160 C C . ALA D 1 20 ? -0.192 42.384 31.836 1.00 17.86 5 ALA D C 1
ATOM 7161 O O . ALA D 1 20 ? 0.147 42.477 33.014 1.00 16.58 5 ALA D O 1
ATOM 7163 N N . TYR D 1 21 ? -1.414 42.012 31.466 1.00 18.47 6 TYR D N 1
ATOM 7164 C CA . TYR D 1 21 ? -2.379 41.538 32.458 1.00 19.00 6 TYR D CA 1
ATOM 7165 C C . TYR D 1 21 ? -2.400 40.012 32.563 1.00 18.29 6 TYR D C 1
ATOM 7166 O O . TYR D 1 21 ? -2.412 39.305 31.556 1.00 18.14 6 TYR D O 1
ATOM 7175 N N . PHE D 1 22 ? -2.452 39.514 33.795 1.00 15.83 7 PHE D N 1
ATOM 7176 C CA . PHE D 1 22 ? -2.574 38.098 34.024 1.00 14.13 7 PHE D CA 1
ATOM 7177 C C . PHE D 1 22 ? -3.743 37.875 34.971 1.00 14.33 7 PHE D C 1
ATOM 7178 O O . PHE D 1 22 ? -3.907 38.649 35.895 1.00 15.38 7 PHE D O 1
ATOM 7186 N N . PRO D 1 23 ? -4.566 36.827 34.741 1.00 15.66 8 PRO D N 1
ATOM 7187 C CA . PRO D 1 23 ? -5.729 36.590 35.617 1.00 16.86 8 PRO D CA 1
ATOM 7188 C C . PRO D 1 23 ? -5.381 36.467 37.111 1.00 18.03 8 PRO D C 1
ATOM 7189 O O . PRO D 1 23 ? -4.568 35.631 37.504 1.00 19.62 8 PRO D O 1
ATOM 7193 N N . GLN D 1 24 ? -5.996 37.334 37.907 1.00 19.25 9 GLN D N 1
ATOM 7194 C CA . GLN D 1 24 ? -5.733 37.491 39.346 1.00 19.66 9 GLN D CA 1
ATOM 7195 C C . GLN D 1 24 ? -6.925 38.206 39.975 1.00 20.94 9 GLN D C 1
ATOM 7196 O O . GLN D 1 24 ? -7.775 38.743 39.251 1.00 21.48 9 GLN D O 1
ATOM 7202 N N . LEU D 1 25 ? -7.008 38.209 41.307 1.00 21.37 10 LEU D N 1
ATOM 7203 C CA . LEU D 1 25 ? -8.072 38.946 41.994 1.00 20.65 10 LEU D CA 1
ATOM 7204 C C . LEU D 1 25 ? -7.459 40.137 42.701 1.00 19.55 10 LEU D C 1
ATOM 7205 O O . LEU D 1 25 ? -6.661 39.987 43.611 1.00 17.48 10 LEU D O 1
ATOM 7210 N N . SER D 1 26 ? -7.807 41.333 42.245 1.00 19.97 11 SER D N 1
ATOM 7211 C CA . SER D 1 26 ? -7.112 42.515 42.715 1.00 19.43 11 SER D CA 1
ATOM 7212 C C . SER D 1 26 ? -7.512 42.887 44.136 1.00 18.77 11 SER D C 1
ATOM 7213 O O . SER D 1 26 ? -8.546 42.461 44.646 1.00 17.72 11 SER D O 1
ATOM 7216 N N . GLN D 1 27 ? -6.636 43.637 44.782 1.00 19.83 12 GLN D N 1
ATOM 7217 C CA . GLN D 1 27 ? -6.850 44.098 46.146 1.00 21.77 12 GLN D CA 1
ATOM 7218 C C . GLN D 1 27 ? -8.062 45.008 46.260 1.00 22.28 12 GLN D C 1
ATOM 7219 O O . GLN D 1 27 ? -8.666 45.087 47.321 1.00 23.33 12 GLN D O 1
ATOM 7225 N N . LEU D 1 28 ? -8.402 45.676 45.158 1.00 23.91 13 LEU D N 1
ATOM 7226 C CA . LEU D 1 28 ? -9.556 46.570 45.082 1.00 24.12 13 LEU D CA 1
ATOM 7227 C C . LEU D 1 28 ? -10.857 45.817 44.830 1.00 22.97 13 LEU D C 1
ATOM 7228 O O . LEU D 1 28 ? -11.911 46.257 45.274 1.00 24.58 13 LEU D O 1
ATOM 7233 N N . ASP D 1 29 ? -10.792 44.708 44.102 1.00 21.74 14 ASP D N 1
ATOM 7234 C CA . ASP D 1 29 ? -12.008 44.037 43.615 1.00 22.87 14 ASP D CA 1
ATOM 7235 C C . ASP D 1 29 ? -12.529 43.018 44.610 1.00 22.56 14 ASP D C 1
ATOM 7236 O O . ASP D 1 29 ? -13.683 42.577 44.546 1.00 19.93 14 ASP D O 1
ATOM 7241 N N . VAL D 1 30 ? -11.632 42.656 45.514 1.00 23.63 15 VAL D N 1
ATOM 7242 C CA . VAL D 1 30 ? -11.833 41.620 46.510 1.00 25.72 15 VAL D CA 1
ATOM 7243 C C . VAL D 1 30 ? -12.876 42.072 47.544 1.00 26.51 15 VAL D C 1
ATOM 7244 O O . VAL D 1 30 ? -12.926 43.250 47.927 1.00 26.62 15 VAL D O 1
ATOM 7248 N N . SER D 1 31 ? -13.738 41.143 47.948 1.00 27.74 16 SER D N 1
ATOM 7249 C CA . SER D 1 31 ? -14.749 41.414 48.977 1.00 28.55 16 SER D CA 1
ATOM 7250 C C . SER D 1 31 ? -15.094 40.129 49.731 1.00 29.31 16 SER D C 1
ATOM 7251 O O . SER D 1 31 ? -14.669 39.040 49.341 1.00 28.00 16 SER D O 1
ATOM 7254 N N . GLY D 1 32 ? -15.873 40.262 50.803 1.00 30.64 17 GLY D N 1
ATOM 7255 C CA . GLY D 1 32 ? -16.288 39.121 51.613 1.00 30.86 17 GLY D CA 1
ATOM 7256 C C . GLY D 1 32 ? -15.123 38.520 52.371 1.00 32.15 17 GLY D C 1
ATOM 7257 O O . GLY D 1 32 ? -14.151 39.216 52.690 1.00 32.00 17 GLY D O 1
ATOM 7258 N N . GLU D 1 33 ? -15.231 37.223 52.648 1.00 32.47 18 GLU D N 1
ATOM 7259 C CA . GLU D 1 33 ? -14.178 36.437 53.283 1.00 34.16 18 GLU D CA 1
ATOM 7260 C C . GLU D 1 33 ? -12.778 36.760 52.719 1.00 33.03 18 GLU D C 1
ATOM 7261 O O . GLU D 1 33 ? -11.813 36.912 53.472 1.00 32.33 18 GLU D O 1
ATOM 7275 N N . GLU D 1 35 ? -11.701 39.493 51.164 1.00 28.55 20 GLU D N 1
ATOM 7276 C CA . GLU D 1 35 ? -11.231 40.823 51.558 1.00 27.82 20 GLU D CA 1
ATOM 7277 C C . GLU D 1 35 ? -10.590 40.851 52.949 1.00 24.72 20 GLU D C 1
ATOM 7278 O O . GLU D 1 35 ? -9.620 41.576 53.160 1.00 23.29 20 GLU D O 1
ATOM 7284 N N . SER D 1 36 ? -11.133 40.089 53.896 1.00 21.57 21 SER D N 1
ATOM 7285 C CA . SER D 1 36 ? -10.533 40.060 55.234 1.00 21.23 21 SER D CA 1
ATOM 7286 C C . SER D 1 36 ? -9.262 39.209 55.284 1.00 18.35 21 SER D C 1
ATOM 7287 O O . SER D 1 36 ? -8.339 39.523 56.029 1.00 17.99 21 SER D O 1
ATOM 7290 N N . THR D 1 37 ? -9.227 38.170 54.452 1.00 18.88 22 THR D N 1
ATOM 7291 C CA . THR D 1 37 ? -8.013 37.365 54.120 1.00 17.38 22 THR D CA 1
ATOM 7292 C C . THR D 1 37 ? -6.839 38.208 53.598 1.00 17.11 22 THR D C 1
ATOM 7293 O O . THR D 1 37 ? -5.767 38.180 54.180 1.00 17.64 22 THR D O 1
ATOM 7297 N N . TYR D 1 38 ? -7.046 38.941 52.508 1.00 18.54 23 TYR D N 1
ATOM 7298 C CA . TYR D 1 38 ? -6.080 39.942 52.008 1.00 18.33 23 TYR D CA 1
ATOM 7299 C C . TYR D 1 38 ? -5.539 40.882 53.099 1.00 20.07 23 TYR D C 1
ATOM 7300 O O . TYR D 1 38 ? -4.323 40.999 53.270 1.00 21.39 23 TYR D O 1
ATOM 7309 N N . GLU D 1 39 ? -6.432 41.545 53.830 1.00 21.43 24 GLU D N 1
ATOM 7310 C CA . GLU D 1 39 ? -6.009 42.462 54.900 1.00 23.52 24 GLU D CA 1
ATOM 7311 C C . GLU D 1 39 ? -5.178 41.748 55.962 1.00 22.80 24 GLU D C 1
ATOM 7312 O O . GLU D 1 39 ? -4.107 42.217 56.342 1.00 22.42 24 GLU D O 1
ATOM 7318 N N . ASP D 1 40 ? -5.664 40.593 56.404 1.00 22.76 25 ASP D N 1
ATOM 7319 C CA . ASP D 1 40 ? -4.967 39.793 57.391 1.00 21.54 25 ASP D CA 1
ATOM 7320 C C . ASP D 1 40 ? -3.573 39.355 56.934 1.00 21.03 25 ASP D C 1
ATOM 7321 O O . ASP D 1 40 ? -2.651 39.284 57.755 1.00 21.94 25 ASP D O 1
ATOM 7326 N N . ILE D 1 41 ? -3.428 39.051 55.639 1.00 20.33 26 ILE D N 1
ATOM 7327 C CA . ILE D 1 41 ? -2.139 38.673 55.035 1.00 18.04 26 ILE D CA 1
ATOM 7328 C C . ILE D 1 41 ? -1.166 39.840 55.127 1.00 19.08 26 ILE D C 1
ATOM 7329 O O . ILE D 1 41 ? 0.002 39.666 55.448 1.00 19.77 26 ILE D O 1
ATOM 7334 N N . ARG D 1 42 ? -1.670 41.043 54.873 1.00 20.32 27 ARG D N 1
ATOM 7335 C CA . ARG D 1 42 ? -0.848 42.247 54.928 1.00 19.39 27 ARG D CA 1
ATOM 7336 C C . ARG D 1 42 ? -0.445 42.598 56.356 1.00 19.58 27 ARG D C 1
ATOM 7337 O O . ARG D 1 42 ? 0.701 42.965 56.591 1.00 20.37 27 ARG D O 1
ATOM 7345 N N . LEU D 1 43 ? -1.377 42.447 57.300 1.00 18.14 28 LEU D N 1
ATOM 7346 C CA . LEU D 1 43 ? -1.136 42.767 58.713 1.00 18.00 28 LEU D CA 1
ATOM 7347 C C . LEU D 1 43 ? -0.177 41.815 59.379 1.00 17.84 28 LEU D C 1
ATOM 7348 O O . LEU D 1 43 ? 0.735 42.234 60.101 1.00 17.75 28 LEU D O 1
ATOM 7353 N N . THR D 1 44 ? -0.405 40.527 59.127 1.00 18.61 29 THR D N 1
ATOM 7354 C CA . THR D 1 44 ? 0.379 39.436 59.675 1.00 17.10 29 THR D CA 1
ATOM 7355 C C . THR D 1 44 ? 1.788 39.435 59.106 1.00 19.19 29 THR D C 1
ATOM 7356 O O . THR D 1 44 ? 2.754 39.313 59.861 1.00 21.05 29 THR D O 1
ATOM 7360 N N . LEU D 1 45 ? 1.918 39.568 57.783 1.00 18.05 30 LEU D N 1
ATOM 7361 C CA . LEU D 1 45 ? 3.250 39.579 57.165 1.00 16.12 30 LEU D CA 1
ATOM 7362 C C . LEU D 1 45 ? 3.955 40.943 57.289 1.00 16.40 30 LEU D C 1
ATOM 7363 O O . LEU D 1 45 ? 5.169 41.026 57.111 1.00 19.56 30 LEU D O 1
ATOM 7368 N N . ARG D 1 46 ? 3.208 41.983 57.656 1.00 16.57 31 ARG D N 1
ATOM 7369 C CA . ARG D 1 46 ? 3.713 43.375 57.765 1.00 16.33 31 ARG D CA 1
ATOM 7370 C C . ARG D 1 46 ? 4.129 43.873 56.390 1.00 17.10 31 ARG D C 1
ATOM 7371 O O . ARG D 1 46 ? 5.234 44.386 56.203 1.00 18.24 31 ARG D O 1
ATOM 7379 N N . VAL D 1 47 ? 3.233 43.707 55.421 1.00 17.00 32 VAL D N 1
ATOM 7380 C CA . VAL D 1 47 ? 3.546 44.018 54.035 1.00 16.07 32 VAL D CA 1
ATOM 7381 C C . VAL D 1 47 ? 2.444 44.910 53.439 1.00 15.68 32 VAL D C 1
ATOM 7382 O O . VAL D 1 47 ? 1.259 44.744 53.764 1.00 16.98 32 VAL D O 1
ATOM 7386 N N . PRO D 1 48 ? 2.833 45.884 52.606 1.00 12.48 33 PRO D N 1
ATOM 7387 C CA . PRO D 1 48 ? 1.844 46.776 51.992 1.00 12.47 33 PRO D CA 1
ATOM 7388 C C . PRO D 1 48 ? 1.219 46.291 50.664 1.00 12.03 33 PRO D C 1
ATOM 7389 O O . PRO D 1 48 ? 0.621 47.082 49.947 1.00 13.04 33 PRO D O 1
ATOM 7393 N N . TRP D 1 49 ? 1.339 45.000 50.355 1.00 12.46 34 TRP D N 1
ATOM 7394 C CA . TRP D 1 49 ? 0.672 44.404 49.196 1.00 12.14 34 TRP D CA 1
ATOM 7395 C C . TRP D 1 49 ? 0.412 42.913 49.452 1.00 13.06 34 TRP D C 1
ATOM 7396 O O . TRP D 1 49 ? 1.185 42.252 50.168 1.00 12.30 34 TRP D O 1
ATOM 7407 N N . VAL D 1 50 ? -0.697 42.413 48.893 1.00 13.41 35 VAL D N 1
ATOM 7408 C CA . VAL D 1 50 ? -0.925 40.975 48.710 1.00 13.78 35 VAL D CA 1
ATOM 7409 C C . VAL D 1 50 ? -0.151 40.495 47.471 1.00 14.79 35 VAL D C 1
ATOM 7410 O O . VAL D 1 50 ? -0.326 41.055 46.380 1.00 16.67 35 VAL D O 1
ATOM 7414 N N . ALA D 1 51 ? 0.723 39.493 47.653 1.00 14.41 36 ALA D N 1
ATOM 7415 C CA . ALA D 1 51 ? 1.557 38.975 46.567 1.00 13.96 36 ALA D CA 1
ATOM 7416 C C . ALA D 1 51 ? 0.683 38.626 45.400 1.00 14.78 36 ALA D C 1
ATOM 7417 O O . ALA D 1 51 ? -0.443 38.154 45.588 1.00 14.55 36 ALA D O 1
ATOM 7419 N N . PHE D 1 52 ? 1.226 38.867 44.207 1.00 13.57 37 PHE D N 1
ATOM 7420 C CA . PHE D 1 52 ? 0.608 38.540 42.954 1.00 16.44 37 PHE D CA 1
ATOM 7421 C C . PHE D 1 52 ? 0.266 37.050 42.967 1.00 19.49 37 PHE D C 1
ATOM 7422 O O . PHE D 1 52 ? -0.795 36.640 42.473 1.00 21.53 37 PHE D O 1
ATOM 7430 N N . GLY D 1 53 ? 1.142 36.241 43.563 1.00 19.87 38 GLY D N 1
ATOM 7431 C CA . GLY D 1 53 ? 0.924 34.799 43.631 1.00 19.11 38 GLY D CA 1
ATOM 7432 C C . GLY D 1 53 ? -0.349 34.484 44.387 1.00 19.33 38 GLY D C 1
ATOM 7433 O O . GLY D 1 53 ? -1.110 33.582 44.003 1.00 18.92 38 GLY D O 1
ATOM 7434 N N . CYS D 1 54 ? -0.578 35.243 45.458 1.00 18.37 39 CYS D N 1
ATOM 7435 C CA . CYS D 1 54 ? -1.780 35.099 46.275 1.00 18.25 39 CYS D CA 1
ATOM 7436 C C . CYS D 1 54 ? -3.037 35.549 45.545 1.00 17.81 39 CYS D C 1
ATOM 7437 O O . CYS D 1 54 ? -4.103 35.002 45.773 1.00 18.26 39 CYS D O 1
ATOM 7440 N N . ARG D 1 55 ? -2.916 36.557 44.688 1.00 17.89 40 ARG D N 1
ATOM 7441 C CA . ARG D 1 55 ? -4.057 37.067 43.915 1.00 16.67 40 ARG D CA 1
ATOM 7442 C C . ARG D 1 55 ? -4.565 36.095 42.828 1.00 16.94 40 ARG D C 1
ATOM 7443 O O . ARG D 1 55 ? -5.787 36.062 42.521 1.00 13.64 40 ARG D O 1
ATOM 7451 N N . VAL D 1 56 ? -3.626 35.332 42.250 1.00 15.07 41 VAL D N 1
ATOM 7452 C CA . VAL D 1 56 ? -3.931 34.184 41.380 1.00 15.75 41 VAL D CA 1
ATOM 7453 C C . VAL D 1 56 ? -4.539 32.981 42.122 1.00 15.84 41 VAL D C 1
ATOM 7454 O O . VAL D 1 56 ? -5.506 32.393 41.655 1.00 18.65 41 VAL D O 1
ATOM 7458 N N . LEU D 1 57 ? -3.984 32.618 43.271 1.00 16.97 42 LEU D N 1
ATOM 7459 C CA . LEU D 1 57 ? -4.560 31.577 44.127 1.00 15.49 42 LEU D CA 1
ATOM 7460 C C . LEU D 1 57 ? -5.964 31.945 44.607 1.00 15.76 42 LEU D C 1
ATOM 7461 O O . LEU D 1 57 ? -6.769 31.061 44.945 1.00 14.95 42 LEU D O 1
ATOM 7466 N N . ALA D 1 58 ? -6.231 33.254 44.670 1.00 12.97 43 ALA D N 1
ATOM 7467 C CA . ALA D 1 58 ? -7.539 33.778 45.021 1.00 12.36 43 ALA D CA 1
ATOM 7468 C C . ALA D 1 58 ? -8.611 33.466 43.968 1.00 13.99 43 ALA D C 1
ATOM 7469 O O . ALA D 1 58 ? -9.795 33.605 44.259 1.00 14.99 43 ALA D O 1
ATOM 7471 N N . THR D 1 59 ? -8.212 33.018 42.768 1.00 15.19 44 THR D N 1
ATOM 7472 C CA . THR D 1 59 ? -9.181 32.620 41.720 1.00 17.42 44 THR D CA 1
ATOM 7473 C C . THR D 1 59 ? -9.672 31.170 41.825 1.00 19.49 44 THR D C 1
ATOM 7474 O O . THR D 1 59 ? -10.655 30.807 41.172 1.00 21.70 44 THR D O 1
ATOM 7478 N N . PHE D 1 60 ? -8.969 30.351 42.614 1.00 19.52 45 PHE D N 1
ATOM 7479 C CA . PHE D 1 60 ? -9.372 28.979 42.946 1.00 19.07 45 PHE D CA 1
ATOM 7480 C C . PHE D 1 60 ? -10.314 29.043 44.145 1.00 21.65 45 PHE D C 1
ATOM 7481 O O . PHE D 1 60 ? -9.880 29.420 45.240 1.00 24.10 45 PHE D O 1
ATOM 7489 N N . PRO D 1 61 ? -11.609 28.685 43.956 1.00 23.05 46 PRO D N 1
ATOM 7490 C CA . PRO D 1 61 ? -12.636 28.814 45.011 1.00 22.55 46 PRO D CA 1
ATOM 7491 C C . PRO D 1 61 ? -12.273 28.142 46.337 1.00 22.06 46 PRO D C 1
ATOM 7492 O O . PRO D 1 61 ? -11.833 26.994 46.354 1.00 23.88 46 PRO D O 1
ATOM 7496 N N . GLY D 1 62 ? -12.421 28.896 47.425 1.00 21.91 47 GLY D N 1
ATOM 7497 C CA . GLY D 1 62 ? -12.234 28.427 48.792 1.00 20.67 47 GLY D CA 1
ATOM 7498 C C . GLY D 1 62 ? -10.812 28.195 49.263 1.00 21.98 47 GLY D C 1
ATOM 7499 O O . GLY D 1 62 ? -10.572 28.055 50.480 1.00 21.01 47 GLY D O 1
ATOM 7500 N N . TYR D 1 63 ? -9.871 28.135 48.316 1.00 21.88 48 TYR D N 1
ATOM 7501 C CA . TYR D 1 63 ? -8.500 27.707 48.629 1.00 21.67 48 TYR D CA 1
ATOM 7502 C C . TYR D 1 63 ? -7.714 28.665 49.511 1.00 20.97 48 TYR D C 1
ATOM 7503 O O . TYR D 1 63 ? -7.304 28.287 50.624 1.00 20.56 48 TYR D O 1
ATOM 7512 N N . LEU D 1 64 ? -7.465 29.874 48.993 1.00 20.82 49 LEU D N 1
ATOM 7513 C CA . LEU D 1 64 ? -6.620 30.862 49.694 1.00 19.80 49 LEU D CA 1
ATOM 7514 C C . LEU D 1 64 ? -7.009 31.136 51.169 1.00 19.64 49 LEU D C 1
ATOM 7515 O O . LEU D 1 64 ? -6.131 31.084 52.036 1.00 20.05 49 LEU D O 1
ATOM 7520 N N . PRO D 1 65 ? -8.300 31.431 51.461 1.00 17.91 50 PRO D N 1
ATOM 7521 C CA . PRO D 1 65 ? -8.638 31.668 52.867 1.00 18.00 50 PRO D CA 1
ATOM 7522 C C . PRO D 1 65 ? -8.245 30.509 53.824 1.00 18.99 50 PRO D C 1
ATOM 7523 O O . PRO D 1 65 ? -7.516 30.738 54.796 1.00 19.41 50 PRO D O 1
ATOM 7527 N N . LEU D 1 66 ? -8.721 29.294 53.535 1.00 19.00 51 LEU D N 1
ATOM 7528 C CA . LEU D 1 66 ? -8.262 28.072 54.181 1.00 19.80 51 LEU D CA 1
ATOM 7529 C C . LEU D 1 66 ? -6.734 27.968 54.253 1.00 18.86 51 LEU D C 1
ATOM 7530 O O . LEU D 1 66 ? -6.173 27.873 55.335 1.00 19.60 51 LEU D O 1
ATOM 7535 N N . ALA D 1 67 ? -6.069 27.995 53.101 1.00 19.10 52 ALA D N 1
ATOM 7536 C CA . ALA D 1 67 ? -4.612 27.907 53.045 1.00 17.75 52 ALA D CA 1
ATOM 7537 C C . ALA D 1 67 ? -3.980 28.922 53.980 1.00 17.73 52 ALA D C 1
ATOM 7538 O O . ALA D 1 67 ? -3.071 28.579 54.749 1.00 17.69 52 ALA D O 1
ATOM 7540 N N . TRP D 1 68 ? -4.458 30.163 53.903 1.00 15.90 53 TRP D N 1
ATOM 7541 C CA . TRP D 1 68 ? -3.995 31.219 54.778 1.00 16.84 53 TRP D CA 1
ATOM 7542 C C . TRP D 1 68 ? -4.237 30.915 56.278 1.00 20.24 53 TRP D C 1
ATOM 7543 O O . TRP D 1 68 ? -3.281 30.971 57.060 1.00 20.95 53 TRP D O 1
ATOM 7554 N N . ARG D 1 69 ? -5.476 30.573 56.673 1.00 23.33 54 ARG D N 1
ATOM 7555 C CA . ARG D 1 69 ? -5.797 30.279 58.100 1.00 25.12 54 ARG D CA 1
ATOM 7556 C C . ARG D 1 69 ? -4.874 29.207 58.662 1.00 23.68 54 ARG D C 1
ATOM 7557 O O . ARG D 1 69 ? -4.533 29.247 59.837 1.00 22.32 54 ARG D O 1
ATOM 7565 N N . ARG D 1 70 ? -4.485 28.251 57.814 1.00 22.76 55 ARG D N 1
ATOM 7566 C CA . ARG D 1 70 ? -3.626 27.139 58.226 1.00 21.83 55 ARG D CA 1
ATOM 7567 C C . ARG D 1 70 ? -2.120 27.493 58.276 1.00 22.36 55 ARG D C 1
ATOM 7568 O O . ARG D 1 70 ? -1.337 26.766 58.895 1.00 22.53 55 ARG D O 1
ATOM 7576 N N . SER D 1 71 ? -1.723 28.595 57.633 1.00 21.73 56 SER D N 1
ATOM 7577 C CA . SER D 1 71 ? -0.311 28.987 57.575 1.00 21.39 56 SER D CA 1
ATOM 7578 C C . SER D 1 71 ? 0.051 30.236 58.402 1.00 20.70 56 SER D C 1
ATOM 7579 O O . SER D 1 71 ? 1.230 30.445 58.737 1.00 17.85 56 SER D O 1
ATOM 7582 N N . ALA D 1 72 ? -0.959 31.047 58.731 1.00 21.11 57 ALA D N 1
ATOM 7583 C CA . ALA D 1 72 ? -0.765 32.343 59.419 1.00 22.50 57 ALA D CA 1
ATOM 7584 C C . ALA D 1 72 ? 0.046 32.317 60.714 1.00 22.74 57 ALA D C 1
ATOM 7585 O O . ALA D 1 72 ? 0.939 33.151 60.914 1.00 23.30 57 ALA D O 1
ATOM 7587 N N . GLU D 1 73 ? -0.278 31.376 61.596 1.00 24.17 58 GLU D N 1
ATOM 7588 C CA . GLU D 1 73 ? 0.405 31.257 62.890 1.00 26.12 58 GLU D CA 1
ATOM 7589 C C . GLU D 1 73 ? 1.901 30.913 62.742 1.00 24.94 58 GLU D C 1
ATOM 7590 O O . GLU D 1 73 ? 2.751 31.494 63.419 1.00 23.40 58 GLU D O 1
ATOM 7596 N N . ALA D 1 74 ? 2.211 29.980 61.840 1.00 23.61 59 ALA D N 1
ATOM 7597 C CA . ALA D 1 74 ? 3.594 29.635 61.526 1.00 23.01 59 ALA D CA 1
ATOM 7598 C C . ALA D 1 74 ? 4.382 30.840 61.003 1.00 22.86 59 ALA D C 1
ATOM 7599 O O . ALA D 1 74 ? 5.562 30.994 61.308 1.00 23.26 59 ALA D O 1
ATOM 7601 N N . LEU D 1 75 ? 3.716 31.707 60.241 1.00 24.13 60 LEU D N 1
ATOM 7602 C CA . LEU D 1 75 ? 4.382 32.828 59.574 1.00 23.82 60 LEU D CA 1
ATOM 7603 C C . LEU D 1 75 ? 4.460 34.147 60.362 1.00 25.08 60 LEU D C 1
ATOM 7604 O O . LEU D 1 75 ? 5.023 35.121 59.862 1.00 27.50 60 LEU D O 1
ATOM 7609 N N . ILE D 1 76 ? 3.916 34.193 61.582 1.00 25.82 61 ILE D N 1
ATOM 7610 C CA . ILE D 1 76 ? 4.245 35.294 62.517 1.00 25.16 61 ILE D CA 1
ATOM 7611 C C . ILE D 1 76 ? 5.314 34.937 63.549 1.00 23.56 61 ILE D C 1
ATOM 7612 O O . ILE D 1 76 ? 5.728 35.791 64.331 1.00 23.50 61 ILE D O 1
ATOM 7617 N N . THR D 1 77 ? 5.762 33.687 63.565 1.00 21.50 62 THR D N 1
ATOM 7618 C CA . THR D 1 77 ? 6.804 33.311 64.501 1.00 19.40 62 THR D CA 1
ATOM 7619 C C . THR D 1 77 ? 8.147 33.941 64.129 1.00 19.79 62 THR D C 1
ATOM 7620 O O . THR D 1 77 ? 8.410 34.227 62.948 1.00 19.26 62 THR D O 1
ATOM 7624 N N . ARG D 1 78 ? 8.978 34.160 65.151 1.00 18.40 63 ARG D N 1
ATOM 7625 C CA . ARG D 1 78 ? 10.349 34.608 64.976 1.00 19.26 63 ARG D CA 1
ATOM 7626 C C . ARG D 1 78 ? 11.142 33.688 64.034 1.00 18.91 63 ARG D C 1
ATOM 7627 O O . ARG D 1 78 ? 12.013 34.167 63.321 1.00 19.72 63 ARG D O 1
ATOM 7635 N N . TYR D 1 79 ? 10.845 32.390 64.035 1.00 18.77 64 TYR D N 1
ATOM 7636 C CA . TYR D 1 79 ? 11.472 31.443 63.095 1.00 20.73 64 TYR D CA 1
ATOM 7637 C C . TYR D 1 79 ? 11.270 31.887 61.642 1.00 21.02 64 TYR D C 1
ATOM 7638 O O . TYR D 1 79 ? 12.236 31.970 60.873 1.00 23.92 64 TYR D O 1
ATOM 7647 N N . ALA D 1 80 ? 10.026 32.193 61.282 1.00 19.61 65 ALA D N 1
ATOM 7648 C CA . ALA D 1 80 ? 9.699 32.683 59.952 1.00 19.33 65 ALA D CA 1
ATOM 7649 C C . ALA D 1 80 ? 10.431 33.990 59.605 1.00 20.93 65 ALA D C 1
ATOM 7650 O O . ALA D 1 80 ? 10.999 34.114 58.506 1.00 22.65 65 ALA D O 1
ATOM 7652 N N . GLU D 1 81 ? 10.424 34.953 60.527 1.00 20.58 66 GLU D N 1
ATOM 7653 C CA . GLU D 1 81 ? 11.130 36.237 60.341 1.00 20.74 66 GLU D CA 1
ATOM 7654 C C . GLU D 1 81 ? 12.639 36.030 60.104 1.00 21.25 66 GLU D C 1
ATOM 7655 O O . GLU D 1 81 ? 13.253 36.629 59.205 1.00 20.36 66 GLU D O 1
ATOM 7661 N N . GLN D 1 82 ? 13.209 35.153 60.920 1.00 21.93 67 GLN D N 1
ATOM 7662 C CA . GLN D 1 82 ? 14.598 34.733 60.800 1.00 22.37 67 GLN D CA 1
ATOM 7663 C C . GLN D 1 82 ? 14.858 34.054 59.468 1.00 20.64 67 GLN D C 1
ATOM 7664 O O . GLN D 1 82 ? 15.889 34.297 58.833 1.00 20.98 67 GLN D O 1
ATOM 7670 N N . ALA D 1 83 ? 13.940 33.163 59.074 1.00 19.62 68 ALA D N 1
ATOM 7671 C CA . ALA D 1 83 ? 14.020 32.459 57.789 1.00 16.52 68 ALA D CA 1
ATOM 7672 C C . ALA D 1 83 ? 13.983 33.425 56.617 1.00 14.20 68 ALA D C 1
ATOM 7673 O O . ALA D 1 83 ? 14.743 33.282 55.670 1.00 15.35 68 ALA D O 1
ATOM 7675 N N . ALA D 1 84 ? 13.125 34.431 56.674 1.00 13.87 69 ALA D N 1
ATOM 7676 C CA . ALA D 1 84 ? 13.089 35.412 55.585 1.00 12.25 69 ALA D CA 1
ATOM 7677 C C . ALA D 1 84 ? 14.368 36.239 55.493 1.00 13.33 69 ALA D C 1
ATOM 7678 O O . ALA D 1 84 ? 14.843 36.539 54.372 1.00 12.42 69 ALA D O 1
ATOM 7680 N N . ASP D 1 85 ? 14.932 36.606 56.649 1.00 12.97 70 ASP D N 1
ATOM 7681 C CA . ASP D 1 85 ? 16.182 37.365 56.671 1.00 14.55 70 ASP D CA 1
ATOM 7682 C C . ASP D 1 85 ? 17.338 36.590 56.056 1.00 15.82 70 ASP D C 1
ATOM 7683 O O . ASP D 1 85 ? 18.182 37.183 55.368 1.00 16.37 70 ASP D O 1
ATOM 7688 N N . GLU D 1 86 ? 17.385 35.270 56.281 1.00 16.28 71 GLU D N 1
ATOM 7689 C CA . GLU D 1 86 ? 18.395 34.430 55.613 1.00 16.16 71 GLU D CA 1
ATOM 7690 C C . GLU D 1 86 ? 18.269 34.516 54.084 1.00 16.33 71 GLU D C 1
ATOM 7691 O O . GLU D 1 86 ? 19.213 34.950 53.387 1.00 15.78 71 GLU D O 1
ATOM 7697 N N . LEU D 1 87 ? 17.090 34.139 53.571 1.00 15.41 72 LEU D N 1
ATOM 7698 C CA . LEU D 1 87 ? 16.753 34.278 52.138 1.00 12.99 72 LEU D CA 1
ATOM 7699 C C . LEU D 1 87 ? 17.072 35.661 51.577 1.00 13.44 72 LEU D C 1
ATOM 7700 O O . LEU D 1 87 ? 17.680 35.768 50.510 1.00 16.34 72 LEU D O 1
ATOM 7705 N N . ARG D 1 88 ? 16.688 36.719 52.295 1.00 14.56 73 ARG D N 1
ATOM 7706 C CA . ARG D 1 88 ? 17.038 38.077 51.898 1.00 14.93 73 ARG D CA 1
ATOM 7707 C C . ARG D 1 88 ? 18.556 38.268 51.755 1.00 16.32 73 ARG D C 1
ATOM 7708 O O . ARG D 1 88 ? 19.042 38.751 50.745 1.00 16.28 73 ARG D O 1
ATOM 7716 N N . GLU D 1 89 ? 19.304 37.869 52.766 1.00 17.46 74 GLU D N 1
ATOM 7717 C CA . GLU D 1 89 ? 20.736 38.067 52.749 1.00 19.12 74 GLU D CA 1
ATOM 7718 C C . GLU D 1 89 ? 21.452 37.256 51.631 1.00 18.49 74 GLU D C 1
ATOM 7719 O O . GLU D 1 89 ? 22.454 37.721 51.078 1.00 18.93 74 GLU D O 1
ATOM 7725 N N . ARG D 1 90 ? 20.932 36.056 51.332 1.00 16.74 75 ARG D N 1
ATOM 7726 C CA . ARG D 1 90 ? 21.452 35.129 50.310 1.00 15.70 75 ARG D CA 1
ATOM 7727 C C . ARG D 1 90 ? 21.310 35.639 48.888 1.00 17.54 75 ARG D C 1
ATOM 7728 O O . ARG D 1 90 ? 22.050 35.190 48.003 1.00 17.95 75 ARG D O 1
ATOM 7736 N N . SER D 1 91 ? 20.366 36.567 48.692 1.00 18.54 76 SER D N 1
ATOM 7737 C CA . SER D 1 91 ? 19.898 37.043 47.380 1.00 18.90 76 SER D CA 1
ATOM 7738 C C . SER D 1 91 ? 20.912 37.872 46.617 1.00 20.38 76 SER D C 1
ATOM 7739 O O . SER D 1 91 ? 20.837 37.993 45.391 1.00 22.02 76 SER D O 1
ATOM 7742 N N . LEU D 1 92 ? 21.868 38.447 47.326 1.00 21.33 77 LEU D N 1
ATOM 7743 C CA . LEU D 1 92 ? 22.851 39.266 46.664 1.00 22.35 77 LEU D CA 1
ATOM 7744 C C . LEU D 1 92 ? 23.617 38.395 45.700 1.00 23.10 77 LEU D C 1
ATOM 7745 O O . LEU D 1 92 ? 24.017 37.279 46.039 1.00 24.80 77 LEU D O 1
ATOM 7750 N N . LEU D 1 93 ? 23.775 38.896 44.486 1.00 23.17 78 LEU D N 1
ATOM 7751 C CA . LEU D 1 93 ? 24.587 38.249 43.496 1.00 24.87 78 LEU D CA 1
ATOM 7752 C C . LEU D 1 93 ? 26.022 38.690 43.719 1.00 29.00 78 LEU D C 1
ATOM 7753 O O . LEU D 1 93 ? 26.291 39.654 44.453 1.00 30.35 78 LEU D O 1
ATOM 7758 N N . ASN D 1 94 ? 26.959 37.998 43.093 1.00 31.79 79 ASN D N 1
ATOM 7759 C CA . ASN D 1 94 ? 28.339 38.438 43.181 1.00 35.09 79 ASN D CA 1
ATOM 7760 C C . ASN D 1 94 ? 28.862 38.665 41.787 1.00 36.14 79 ASN D C 1
ATOM 7761 O O . ASN D 1 94 ? 29.462 37.771 41.188 1.00 34.97 79 ASN D O 1
ATOM 7766 N N . ILE D 1 95 ? 28.601 39.862 41.274 1.00 37.48 80 ILE D N 1
ATOM 7767 C CA . ILE D 1 95 ? 28.800 40.173 39.858 1.00 38.28 80 ILE D CA 1
ATOM 7768 C C . ILE D 1 95 ? 29.890 41.240 39.748 1.00 39.23 80 ILE D C 1
ATOM 7769 O O . ILE D 1 95 ? 30.354 41.739 40.773 1.00 40.36 80 ILE D O 1
ATOM 7774 N N . GLY D 1 96 ? 30.317 41.568 38.525 1.00 39.65 81 GLY D N 1
ATOM 7775 C CA . GLY D 1 96 ? 31.306 42.627 38.306 1.00 39.97 81 GLY D CA 1
ATOM 7776 C C . GLY D 1 96 ? 30.943 43.966 38.951 1.00 40.47 81 GLY D C 1
ATOM 7777 O O . GLY D 1 96 ? 30.148 44.007 39.907 1.00 39.99 81 GLY D O 1
ATOM 7778 N N . PRO D 1 97 ? 31.526 45.079 38.443 1.00 40.40 82 PRO D N 1
ATOM 7779 C CA . PRO D 1 97 ? 31.172 46.394 38.990 1.00 39.61 82 PRO D CA 1
ATOM 7780 C C . PRO D 1 97 ? 29.701 46.704 38.702 1.00 39.22 82 PRO D C 1
ATOM 7781 O O . PRO D 1 97 ? 29.163 46.213 37.710 1.00 39.80 82 PRO D O 1
ATOM 7785 N N . LEU D 1 98 ? 29.054 47.490 39.565 1.00 38.31 83 LEU D N 1
ATOM 7786 C CA . LEU D 1 98 ? 27.619 47.793 39.409 1.00 37.10 83 LEU D CA 1
ATOM 7787 C C . LEU D 1 98 ? 27.347 49.177 38.813 1.00 37.19 83 LEU D C 1
ATOM 7788 O O . LEU D 1 98 ? 28.080 50.125 39.095 1.00 38.14 83 LEU D O 1
ATOM 7793 N N . PRO D 1 99 ? 26.276 49.311 38.003 1.00 37.24 84 PRO D N 1
ATOM 7794 C CA . PRO D 1 99 ? 25.876 50.660 37.587 1.00 36.64 84 PRO D CA 1
ATOM 7795 C C . PRO D 1 99 ? 25.557 51.540 38.792 1.00 37.11 84 PRO D C 1
ATOM 7796 O O . PRO D 1 99 ? 24.924 51.075 39.739 1.00 35.51 84 PRO D O 1
ATOM 7800 N N . ASN D 1 100 ? 26.005 52.798 38.770 1.00 38.48 85 ASN D N 1
ATOM 7801 C CA . ASN D 1 100 ? 25.619 53.729 39.829 1.00 38.42 85 ASN D CA 1
ATOM 7802 C C . ASN D 1 100 ? 24.222 54.254 39.534 1.00 38.35 85 ASN D C 1
ATOM 7803 O O . ASN D 1 100 ? 24.052 55.138 38.687 1.00 39.48 85 ASN D O 1
ATOM 7808 N N . LEU D 1 101 ? 23.232 53.703 40.235 1.00 36.57 86 LEU D N 1
ATOM 7809 C CA . LEU D 1 101 ? 21.820 53.957 39.936 1.00 35.89 86 LEU D CA 1
ATOM 7810 C C . LEU D 1 101 ? 21.280 55.232 40.584 1.00 36.50 86 LEU D C 1
ATOM 7811 O O . LEU D 1 101 ? 20.300 55.786 40.093 1.00 36.76 86 LEU D O 1
ATOM 7816 N N . LYS D 1 102 ? 21.908 55.688 41.677 1.00 37.18 87 LYS D N 1
ATOM 7817 C CA . LYS D 1 102 ? 21.666 57.040 42.211 1.00 37.80 87 LYS D CA 1
ATOM 7818 C C . LYS D 1 102 ? 22.006 58.042 41.118 1.00 36.24 87 LYS D C 1
ATOM 7819 O O . LYS D 1 102 ? 21.123 58.722 40.600 1.00 35.70 87 LYS D O 1
ATOM 7825 N N . GLU D 1 103 ? 23.285 58.088 40.750 1.00 36.22 88 GLU D N 1
ATOM 7826 C CA . GLU D 1 103 ? 23.784 58.982 39.688 1.00 36.75 88 GLU D CA 1
ATOM 7827 C C . GLU D 1 103 ? 23.100 58.834 38.329 1.00 34.36 88 GLU D C 1
ATOM 7828 O O . GLU D 1 103 ? 22.979 59.799 37.600 1.00 34.94 88 GLU D O 1
ATOM 7834 N N . ARG D 1 104 ? 22.661 57.629 37.998 1.00 33.12 89 ARG D N 1
ATOM 7835 C CA . ARG D 1 104 ? 21.877 57.393 36.791 1.00 32.46 89 ARG D CA 1
ATOM 7836 C C . ARG D 1 104 ? 20.454 57.987 36.860 1.00 31.89 89 ARG D C 1
ATOM 7837 O O . ARG D 1 104 ? 19.965 58.532 35.874 1.00 31.12 89 ARG D O 1
ATOM 7845 N N . LEU D 1 105 ? 19.791 57.867 38.014 1.00 31.97 90 LEU D N 1
ATOM 7846 C CA . LEU D 1 105 ? 18.454 58.444 38.190 1.00 32.01 90 LEU D CA 1
ATOM 7847 C C . LEU D 1 105 ? 18.487 59.980 38.247 1.00 33.25 90 LEU D C 1
ATOM 7848 O O . LEU D 1 105 ? 17.566 60.638 37.757 1.00 32.70 90 LEU D O 1
ATOM 7853 N N . TYR D 1 106 ? 19.533 60.541 38.863 1.00 33.56 91 TYR D N 1
ATOM 7854 C CA . TYR D 1 106 ? 19.863 61.962 38.700 1.00 34.63 91 TYR D CA 1
ATOM 7855 C C . TYR D 1 106 ? 19.791 62.391 37.230 1.00 33.42 91 TYR D C 1
ATOM 7856 O O . TYR D 1 106 ? 18.983 63.242 36.851 1.00 32.72 91 TYR D O 1
ATOM 7865 N N . ALA D 1 107 ? 20.630 61.764 36.414 1.00 33.34 92 ALA D N 1
ATOM 7866 C CA . ALA D 1 107 ? 20.728 62.052 34.990 1.00 33.88 92 ALA D CA 1
ATOM 7867 C C . ALA D 1 107 ? 19.400 61.861 34.256 1.00 34.17 92 ALA D C 1
ATOM 7868 O O . ALA D 1 107 ? 19.122 62.535 33.267 1.00 33.42 92 ALA D O 1
ATOM 7870 N N . ALA D 1 108 ? 18.570 60.952 34.750 1.00 35.74 93 ALA D N 1
ATOM 7871 C CA . ALA D 1 108 ? 17.231 60.785 34.192 1.00 36.08 93 ALA D CA 1
ATOM 7872 C C . ALA D 1 108 ? 16.357 62.017 34.440 1.00 36.24 93 ALA D C 1
ATOM 7873 O O . ALA D 1 108 ? 15.508 62.349 33.608 1.00 37.21 93 ALA D O 1
ATOM 7875 N N . GLY D 1 109 ? 16.574 62.694 35.569 1.00 35.62 94 GLY D N 1
ATOM 7876 C CA . GLY D 1 109 ? 15.808 63.900 35.924 1.00 34.75 94 GLY D CA 1
ATOM 7877 C C . GLY D 1 109 ? 15.124 63.859 37.285 1.00 34.72 94 GLY D C 1
ATOM 7878 O O . GLY D 1 109 ? 14.151 64.590 37.522 1.00 34.03 94 GLY D O 1
ATOM 7879 N N . PHE D 1 110 ? 15.647 63.019 38.184 1.00 34.41 95 PHE D N 1
ATOM 7880 C CA . PHE D 1 110 ? 15.057 62.799 39.506 1.00 33.91 95 PHE D CA 1
ATOM 7881 C C . PHE D 1 110 ? 15.852 63.480 40.622 1.00 34.19 95 PHE D C 1
ATOM 7882 O O . PHE D 1 110 ? 17.089 63.478 40.612 1.00 33.22 95 PHE D O 1
ATOM 7890 N N . ASP D 1 111 ? 15.139 64.083 41.570 1.00 34.81 96 ASP D N 1
ATOM 7891 C CA . ASP D 1 111 ? 15.790 64.586 42.775 1.00 36.52 96 ASP D CA 1
ATOM 7892 C C . ASP D 1 111 ? 15.744 63.548 43.908 1.00 36.96 96 ASP D C 1
ATOM 7893 O O . ASP D 1 111 ? 15.087 62.508 43.771 1.00 37.09 96 ASP D O 1
ATOM 7898 N N . ASP D 1 112 ? 16.460 63.821 45.004 1.00 36.93 97 ASP D N 1
ATOM 7899 C CA . ASP D 1 112 ? 16.592 62.898 46.141 1.00 36.53 97 ASP D CA 1
ATOM 7900 C C . ASP D 1 112 ? 15.285 62.533 46.832 1.00 35.81 97 ASP D C 1
ATOM 7901 O O . ASP D 1 112 ? 15.157 61.451 47.411 1.00 35.36 97 ASP D O 1
ATOM 7906 N N . GLY D 1 113 ? 14.335 63.461 46.804 1.00 35.02 98 GLY D N 1
ATOM 7907 C CA . GLY D 1 113 ? 13.017 63.227 47.364 1.00 32.94 98 GLY D CA 1
ATOM 7908 C C . GLY D 1 113 ? 12.297 62.159 46.578 1.00 31.92 98 GLY D C 1
ATOM 7909 O O . GLY D 1 113 ? 11.544 61.378 47.163 1.00 32.23 98 GLY D O 1
ATOM 7910 N N . GLU D 1 114 ? 12.548 62.130 45.264 1.00 30.53 99 GLU D N 1
ATOM 7911 C CA . GLU D 1 114 ? 11.905 61.188 44.326 1.00 31.47 99 GLU D CA 1
ATOM 7912 C C . GLU D 1 114 ? 12.581 59.824 44.316 1.00 29.22 99 GLU D C 1
ATOM 7913 O O . GLU D 1 114 ? 11.922 58.814 44.133 1.00 30.36 99 GLU D O 1
ATOM 7919 N N . ILE D 1 115 ? 13.899 59.818 44.488 1.00 26.95 100 ILE D N 1
ATOM 7920 C CA . ILE D 1 115 ? 14.680 58.612 44.656 1.00 24.74 100 ILE D CA 1
ATOM 7921 C C . ILE D 1 115 ? 14.341 57.931 46.005 1.00 25.09 100 ILE D C 1
ATOM 7922 O O . ILE D 1 115 ? 14.456 56.699 46.132 1.00 23.80 100 ILE D O 1
ATOM 7927 N N . GLU D 1 116 ? 13.903 58.731 46.988 1.00 23.92 101 GLU D N 1
ATOM 7928 C CA . GLU D 1 116 ? 13.447 58.214 48.290 1.00 23.97 101 GLU D CA 1
ATOM 7929 C C . GLU D 1 116 ? 12.127 57.444 48.136 1.00 23.51 101 GLU D C 1
ATOM 7930 O O . GLU D 1 116 ? 11.908 56.436 48.798 1.00 23.41 101 GLU D O 1
ATOM 7936 N N . LYS D 1 117 ? 11.264 57.901 47.232 1.00 24.59 102 LYS D N 1
ATOM 7937 C CA . LYS D 1 117 ? 10.013 57.197 46.937 1.00 23.65 102 LYS D CA 1
ATOM 7938 C C . LYS D 1 117 ? 10.279 55.882 46.199 1.00 23.92 102 LYS D C 1
ATOM 7939 O O . LYS D 1 117 ? 9.599 54.892 46.450 1.00 24.61 102 LYS D O 1
ATOM 7945 N N . VAL D 1 118 ? 11.247 55.874 45.282 1.00 23.70 103 VAL D N 1
ATOM 7946 C CA . VAL D 1 118 ? 11.675 54.621 44.629 1.00 23.58 103 VAL D CA 1
ATOM 7947 C C . VAL D 1 118 ? 12.223 53.667 45.703 1.00 24.83 103 VAL D C 1
ATOM 7948 O O . VAL D 1 118 ? 11.786 52.526 45.794 1.00 27.19 103 VAL D O 1
ATOM 7952 N N . ARG D 1 119 ? 13.158 54.167 46.519 1.00 25.79 104 ARG D N 1
ATOM 7953 C CA . ARG D 1 119 ? 13.771 53.467 47.671 1.00 23.71 104 ARG D CA 1
ATOM 7954 C C . ARG D 1 119 ? 12.785 52.796 48.624 1.00 23.28 104 ARG D C 1
ATOM 7955 O O . ARG D 1 119 ? 12.961 51.635 48.995 1.00 24.30 104 ARG D O 1
ATOM 7963 N N . ARG D 1 120 ? 11.779 53.547 49.049 1.00 23.14 105 ARG D N 1
ATOM 7964 C CA . ARG D 1 120 ? 10.745 53.052 49.946 1.00 23.00 105 ARG D CA 1
ATOM 7965 C C . ARG D 1 120 ? 9.961 51.893 49.347 1.00 21.03 105 ARG D C 1
ATOM 7966 O O . ARG D 1 120 ? 9.628 50.955 50.060 1.00 20.71 105 ARG D O 1
ATOM 7974 N N . VAL D 1 121 ? 9.665 51.985 48.044 1.00 20.02 106 VAL D N 1
ATOM 7975 C CA . VAL D 1 121 ? 8.969 50.958 47.272 1.00 18.81 106 VAL D CA 1
ATOM 7976 C C . VAL D 1 121 ? 9.859 49.711 47.215 1.00 20.15 106 VAL D C 1
ATOM 7977 O O . VAL D 1 121 ? 9.444 48.615 47.605 1.00 20.13 106 VAL D O 1
ATOM 7981 N N . LEU D 1 122 ? 11.098 49.911 46.783 1.00 20.50 107 LEU D N 1
ATOM 7982 C CA . LEU D 1 122 ? 12.115 48.873 46.775 1.00 22.45 107 LEU D CA 1
ATOM 7983 C C . LEU D 1 122 ? 12.231 48.152 48.114 1.00 21.76 107 LEU D C 1
ATOM 7984 O O . LEU D 1 122 ? 12.202 46.926 48.164 1.00 23.27 107 LEU D O 1
ATOM 7989 N N . TYR D 1 123 ? 12.342 48.924 49.194 1.00 22.01 108 TYR D N 1
ATOM 7990 C CA . TYR D 1 123 ? 12.502 48.400 50.565 1.00 20.80 108 TYR D CA 1
ATOM 7991 C C . TYR D 1 123 ? 11.270 47.663 51.100 1.00 20.29 108 TYR D C 1
ATOM 7992 O O . TYR D 1 123 ? 11.406 46.667 51.830 1.00 22.38 108 TYR D O 1
ATOM 8001 N N . ALA D 1 124 ? 10.072 48.156 50.786 1.00 17.66 109 ALA D N 1
ATOM 8002 C CA . ALA D 1 124 ? 8.839 47.448 51.160 1.00 15.37 109 ALA D CA 1
ATOM 8003 C C . ALA D 1 124 ? 8.844 46.064 50.531 1.00 16.00 109 ALA D C 1
ATOM 8004 O O . ALA D 1 124 ? 8.483 45.072 51.171 1.00 17.12 109 ALA D O 1
ATOM 8006 N N . PHE D 1 125 ? 9.260 46.013 49.262 1.00 14.60 110 PHE D N 1
ATOM 8007 C CA . PHE D 1 125 ? 9.303 44.77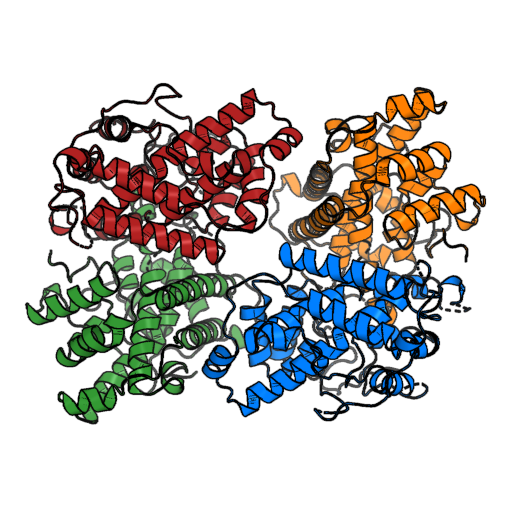7 48.512 1.00 13.49 110 PHE D CA 1
ATOM 8008 C C . PHE D 1 125 ? 10.429 43.853 48.961 1.00 13.78 110 PHE D C 1
ATOM 8009 O O . PHE D 1 125 ? 10.213 42.654 49.111 1.00 16.05 110 PHE D O 1
ATOM 8017 N N . ASN D 1 126 ? 11.627 44.398 49.166 1.00 13.86 111 ASN D N 1
ATOM 8018 C CA . ASN D 1 126 ? 12.728 43.631 49.791 1.00 13.17 111 ASN D CA 1
ATOM 8019 C C . ASN D 1 126 ? 12.352 42.972 51.101 1.00 12.03 111 ASN D C 1
ATOM 8020 O O . ASN D 1 126 ? 12.704 41.819 51.339 1.00 13.16 111 ASN D O 1
ATOM 8025 N N . TYR D 1 127 ? 11.638 43.703 51.955 1.00 14.00 112 TYR D N 1
ATOM 8026 C CA . TYR D 1 127 ? 11.104 43.122 53.194 1.00 13.96 112 TYR D CA 1
ATOM 8027 C C . TYR D 1 127 ? 10.187 41.920 52.949 1.00 15.61 112 TYR D C 1
ATOM 8028 O O . TYR D 1 127 ? 10.402 40.841 53.515 1.00 15.71 112 TYR D O 1
ATOM 8037 N N . GLY D 1 128 ? 9.179 42.087 52.090 1.00 16.19 113 GLY D N 1
ATOM 8038 C CA . GLY D 1 128 ? 8.119 41.089 51.994 1.00 16.53 113 GLY D CA 1
ATOM 8039 C C . GLY D 1 128 ? 8.339 39.930 51.043 1.00 16.03 113 GLY D C 1
ATOM 8040 O O . GLY D 1 128 ? 7.750 38.866 51.210 1.00 17.43 113 GLY D O 1
ATOM 8041 N N . ASN D 1 129 ? 9.163 40.146 50.031 1.00 16.02 114 ASN D N 1
ATOM 8042 C CA . ASN D 1 129 ? 9.420 39.137 49.011 1.00 15.12 114 ASN D CA 1
ATOM 8043 C C . ASN D 1 129 ? 9.796 37.774 49.580 1.00 14.47 114 ASN D C 1
ATOM 8044 O O . ASN D 1 129 ? 9.175 36.788 49.206 1.00 13.75 114 ASN D O 1
ATOM 8049 N N . PRO D 1 130 ? 10.791 37.721 50.511 1.00 15.03 115 PRO D N 1
ATOM 8050 C CA . PRO D 1 130 ? 11.233 36.435 51.068 1.00 13.55 115 PRO D CA 1
ATOM 8051 C C . PRO D 1 130 ? 10.157 35.802 51.976 1.00 14.99 115 PRO D C 1
ATOM 8052 O O . PRO D 1 130 ? 10.059 34.572 52.078 1.00 13.13 115 PRO D O 1
ATOM 8056 N N . LYS D 1 131 ? 9.351 36.645 52.633 1.00 15.31 116 LYS D N 1
ATOM 8057 C CA . LYS D 1 131 ? 8.220 36.147 53.414 1.00 15.62 116 LYS D CA 1
ATOM 8058 C C . LYS D 1 131 ? 7.230 35.410 52.525 1.00 15.07 116 LYS D C 1
ATOM 8059 O O . LYS D 1 131 ? 6.794 34.330 52.877 1.00 14.76 116 LYS D O 1
ATOM 8065 N N . TYR D 1 132 ? 6.936 35.958 51.345 1.00 15.89 117 TYR D N 1
ATOM 8066 C CA . TYR D 1 132 ? 6.055 35.280 50.375 1.00 15.60 117 TYR D CA 1
ATOM 8067 C C . TYR D 1 132 ? 6.668 34.030 49.744 1.00 15.37 117 TYR D C 1
ATOM 8068 O O . TYR D 1 132 ? 5.960 33.113 49.373 1.00 15.73 117 TYR D O 1
ATOM 8077 N N . LEU D 1 133 ? 7.986 34.009 49.588 1.00 17.41 118 LEU D N 1
ATOM 8078 C CA . LEU D 1 133 ? 8.678 32.821 49.097 1.00 16.48 118 LEU D CA 1
ATOM 8079 C C . LEU D 1 133 ? 8.435 31.641 50.068 1.00 17.44 118 LEU D C 1
ATOM 8080 O O . LEU D 1 133 ? 8.189 30.511 49.638 1.00 17.28 118 LEU D O 1
ATOM 8085 N N . LEU D 1 134 ? 8.459 31.928 51.371 1.00 18.52 119 LEU D N 1
ATOM 8086 C CA . LEU D 1 134 ? 8.183 30.935 52.423 1.00 18.15 119 LEU D CA 1
ATOM 8087 C C . LEU D 1 134 ? 6.719 30.485 52.488 1.00 16.94 119 LEU D C 1
ATOM 8088 O O . LEU D 1 134 ? 6.452 29.293 52.521 1.00 17.16 119 LEU D O 1
ATOM 8093 N N . LEU D 1 135 ? 5.778 31.425 52.567 1.00 17.24 120 LEU D N 1
ATOM 8094 C CA . LEU D 1 135 ? 4.337 31.095 52.432 1.00 15.25 120 LEU D CA 1
ATOM 8095 C C . LEU D 1 135 ? 4.044 30.207 51.219 1.00 15.19 120 LEU D C 1
ATOM 8096 O O . LEU D 1 135 ? 3.486 29.123 51.356 1.00 15.77 120 LEU D O 1
ATOM 8101 N N . ILE D 1 136 ? 4.466 30.660 50.035 1.00 15.15 121 ILE D N 1
ATOM 8102 C CA . ILE D 1 136 ? 4.273 29.922 48.786 1.00 13.72 121 ILE D CA 1
ATOM 8103 C C . ILE D 1 136 ? 4.904 28.537 48.800 1.00 14.40 121 ILE D C 1
ATOM 8104 O O . ILE D 1 136 ? 4.287 27.578 48.308 1.00 12.91 121 ILE D O 1
ATOM 8109 N N . THR D 1 137 ? 6.128 28.443 49.344 1.00 14.45 122 THR D N 1
ATOM 8110 C CA . THR D 1 137 ? 6.825 27.165 49.492 1.00 13.55 122 THR D CA 1
ATOM 8111 C C . THR D 1 137 ? 6.079 26.257 50.476 1.00 13.09 122 THR D C 1
ATOM 8112 O O . THR D 1 137 ? 5.895 25.076 50.197 1.00 11.43 122 THR D O 1
ATOM 8116 N N . ALA D 1 138 ? 5.634 26.816 51.605 1.00 15.42 123 ALA D N 1
ATOM 8117 C CA . ALA D 1 138 ? 4.809 26.064 52.574 1.00 14.54 123 ALA D CA 1
ATOM 8118 C C . ALA D 1 138 ? 3.584 25.528 51.875 1.00 15.59 123 ALA D C 1
ATOM 8119 O O . ALA D 1 138 ? 3.277 24.319 51.967 1.00 15.75 123 ALA D O 1
ATOM 8121 N N . LEU D 1 139 ? 2.897 26.417 51.154 1.00 15.21 124 LEU D N 1
ATOM 8122 C CA . LEU D 1 139 ? 1.725 26.010 50.395 1.00 14.74 124 LEU D CA 1
ATOM 8123 C C . LEU D 1 139 ? 2.057 24.974 49.311 1.00 13.56 124 LEU D C 1
ATOM 8124 O O . LEU D 1 139 ? 1.304 24.025 49.127 1.00 13.46 124 LEU D O 1
ATOM 8129 N N . SER D 1 140 ? 3.164 25.171 48.589 1.00 12.32 125 SER D N 1
ATOM 8130 C CA . SER D 1 140 ? 3.504 24.306 47.474 1.00 11.11 125 SER D CA 1
ATOM 8131 C C . SER D 1 140 ? 3.956 22.894 47.942 1.00 11.37 125 SER D C 1
ATOM 8132 O O . SER D 1 140 ? 3.516 21.882 47.380 1.00 10.48 125 SER D O 1
ATOM 8135 N N . GLU D 1 141 ? 4.785 22.822 48.985 1.00 10.81 126 GLU D N 1
ATOM 8136 C CA . GLU D 1 141 ? 5.200 21.529 49.538 1.00 10.93 126 GLU D CA 1
ATOM 8137 C C . GLU D 1 141 ? 4.047 20.648 50.078 1.00 10.90 126 GLU D C 1
ATOM 8138 O O . GLU D 1 141 ? 4.022 19.429 49.846 1.00 9.28 126 GLU D O 1
ATOM 8144 N N . SER D 1 142 ? 3.118 21.255 50.804 1.00 12.96 127 SER D N 1
ATOM 8145 C CA . SER D 1 142 ? 1.957 20.526 51.335 1.00 16.22 127 SER D CA 1
ATOM 8146 C C . SER D 1 142 ? 0.979 20.092 50.214 1.00 17.74 127 SER D C 1
ATOM 8147 O O . SER D 1 142 ? 0.512 18.938 50.182 1.00 14.74 127 SER D O 1
ATOM 8158 N N . GLN D 1 144 ? 1.899 19.241 47.464 1.00 25.50 129 GLN D N 1
ATOM 8159 C CA . GLN D 1 144 ? 2.582 18.119 46.846 1.00 24.56 129 GLN D CA 1
ATOM 8160 C C . GLN D 1 144 ? 2.869 16.965 47.787 1.00 25.80 129 GLN D C 1
ATOM 8161 O O . GLN D 1 144 ? 3.719 16.112 47.499 1.00 23.90 129 GLN D O 1
ATOM 8175 N N . ARG D 1 146 ? 4.204 16.673 50.727 1.00 24.22 131 ARG D N 1
ATOM 8176 C CA . ARG D 1 146 ? 5.421 16.580 51.526 1.00 23.53 131 ARG D CA 1
ATOM 8177 C C . ARG D 1 146 ? 5.261 17.276 52.886 1.00 22.15 131 ARG D C 1
ATOM 8178 O O . ARG D 1 146 ? 4.382 18.132 53.048 1.00 21.07 131 ARG D O 1
ATOM 8186 N N . PRO D 1 147 ? 6.048 16.838 53.894 1.00 22.24 132 PRO D N 1
ATOM 8187 C CA . PRO D 1 147 ? 5.923 17.441 55.222 1.00 20.78 132 PRO D CA 1
ATOM 8188 C C . PRO D 1 147 ? 6.302 18.920 55.297 1.00 20.57 132 PRO D C 1
ATOM 8189 O O . PRO D 1 147 ? 7.294 19.360 54.702 1.00 18.74 132 PRO D O 1
ATOM 8193 N N . VAL D 1 148 ? 5.481 19.668 56.032 1.00 21.32 133 VAL D N 1
ATOM 8194 C CA . VAL D 1 148 ? 5.675 21.084 56.283 1.00 21.26 133 VAL D CA 1
ATOM 8195 C C . VAL D 1 148 ? 5.488 21.373 57.770 1.00 23.11 133 VAL D C 1
ATOM 8196 O O . VAL D 1 148 ? 4.372 21.242 58.297 1.00 23.25 133 VAL D O 1
ATOM 8200 N N . GLY D 1 149 ? 6.586 21.737 58.443 1.00 23.83 134 GLY D N 1
ATOM 8201 C CA . GLY D 1 149 ? 6.548 22.104 59.844 1.00 26.68 134 GLY D CA 1
ATOM 8202 C C . GLY D 1 149 ? 6.735 20.921 60.783 1.00 29.23 134 GLY D C 1
ATOM 8203 O O . GLY D 1 149 ? 7.454 19.978 60.454 1.00 30.71 134 GLY D O 1
ATOM 8204 N N . GLY D 1 150 ? 6.077 20.972 61.947 1.00 30.18 135 GLY D N 1
ATOM 8205 C CA . GLY D 1 150 ? 6.161 19.921 62.968 1.00 31.11 135 GLY D CA 1
ATOM 8206 C C . GLY D 1 150 ? 7.522 19.815 63.644 1.00 32.99 135 GLY D C 1
ATOM 8207 O O . GLY D 1 150 ? 7.815 18.806 64.298 1.00 33.50 135 GLY D O 1
ATOM 8208 N N . ALA D 1 151 ? 8.357 20.844 63.497 1.00 32.45 136 ALA D N 1
ATOM 8209 C CA . ALA D 1 151 ? 9.727 20.772 63.991 1.00 33.27 136 ALA D CA 1
ATOM 8210 C C . ALA D 1 151 ? 9.813 21.126 65.467 1.00 33.80 136 ALA D C 1
ATOM 8211 O O . ALA D 1 151 ? 8.943 21.836 65.992 1.00 34.25 136 ALA D O 1
ATOM 8213 N N . GLU D 1 152 ? 10.848 20.584 66.123 1.00 34.55 137 GLU D N 1
ATOM 8214 C CA . GLU D 1 152 ? 11.191 20.885 67.520 1.00 35.19 137 GLU D CA 1
ATOM 8215 C C . GLU D 1 152 ? 12.079 22.115 67.551 1.00 34.10 137 GLU D C 1
ATOM 8216 O O . GLU D 1 152 ? 13.206 22.079 67.048 1.00 34.23 137 GLU D O 1
ATOM 8222 N N . VAL D 1 153 ? 11.559 23.212 68.096 1.00 33.35 138 VAL D N 1
ATOM 8223 C CA . VAL D 1 153 ? 12.301 24.484 68.107 1.00 33.06 138 VAL D CA 1
ATOM 8224 C C . VAL D 1 153 ? 12.207 25.210 69.457 1.00 32.27 138 VAL D C 1
ATOM 8225 O O . VAL D 1 153 ? 11.264 25.004 70.228 1.00 34.21 138 VAL D O 1
ATOM 8229 N N . SER D 1 154 ? 13.189 26.054 69.731 1.00 31.12 139 SER D N 1
ATOM 8230 C CA . SER D 1 154 ? 13.271 26.805 70.984 1.00 30.30 139 SER D CA 1
ATOM 8231 C C . SER D 1 154 ? 12.059 27.715 71.197 1.00 28.50 139 SER D C 1
ATOM 8232 O O . SER D 1 154 ? 11.471 28.193 70.235 1.00 27.28 139 SER D O 1
ATOM 8235 N N . SER D 1 155 ? 11.717 27.983 72.454 1.00 26.78 140 SER D N 1
ATOM 8236 C CA . SER D 1 155 ? 10.640 28.924 72.768 1.00 26.57 140 SER D CA 1
ATOM 8237 C C . SER D 1 155 ? 10.803 30.294 72.058 1.00 25.61 140 SER D C 1
ATOM 8238 O O . SER D 1 155 ? 9.823 30.893 71.600 1.00 24.58 140 SER D O 1
ATOM 8241 N N . GLU D 1 156 ? 12.043 30.771 71.967 1.00 23.96 141 GLU D N 1
ATOM 8242 C CA . GLU D 1 156 ? 12.344 32.084 71.370 1.00 23.83 141 GLU D CA 1
ATOM 8243 C C . GLU D 1 156 ? 12.042 32.184 69.852 1.00 22.33 141 GLU D C 1
ATOM 8244 O O . GLU D 1 156 ? 11.611 33.231 69.360 1.00 21.60 141 GLU D O 1
ATOM 8250 N N . LEU D 1 157 ? 12.279 31.097 69.124 1.00 22.94 142 LEU D N 1
ATOM 8251 C CA . LEU D 1 157 ? 11.893 31.001 67.711 1.00 23.79 142 LEU D CA 1
ATOM 8252 C C . LEU D 1 157 ? 10.392 30.742 67.525 1.00 25.27 142 LEU D C 1
ATOM 8253 O O . LEU D 1 157 ? 9.833 31.018 66.475 1.00 26.52 142 LEU D O 1
ATOM 8258 N N . ARG D 1 158 ? 9.740 30.219 68.555 1.00 26.82 143 ARG D N 1
ATOM 8259 C CA . ARG D 1 158 ? 8.309 29.990 68.512 1.00 27.23 143 ARG D CA 1
ATOM 8260 C C . ARG D 1 158 ? 7.523 31.274 68.779 1.00 27.38 143 ARG D C 1
ATOM 8261 O O . ARG D 1 158 ? 6.371 31.392 68.379 1.00 27.83 143 ARG D O 1
ATOM 8269 N N . ALA D 1 159 ? 8.159 32.242 69.435 1.00 27.36 144 ALA D N 1
ATOM 8270 C CA . ALA D 1 159 ? 7.494 33.493 69.799 1.00 27.41 144 ALA D CA 1
ATOM 8271 C C . ALA D 1 159 ? 7.003 34.257 68.566 1.00 28.55 144 ALA D C 1
ATOM 8272 O O . ALA D 1 159 ? 7.626 34.206 67.503 1.00 26.97 144 ALA D O 1
ATOM 8274 N N . SER D 1 160 ? 5.892 34.973 68.738 1.00 30.39 145 SER D N 1
ATOM 8275 C CA . SER D 1 160 ? 5.250 35.726 67.674 1.00 31.42 145 SER D CA 1
ATOM 8276 C C . SER D 1 160 ? 5.746 37.148 67.618 1.00 32.40 145 SER D C 1
ATOM 8277 O O . SER D 1 160 ? 5.761 37.855 68.627 1.00 33.82 145 SER D O 1
ATOM 8280 N N . ILE D 1 161 ? 6.136 37.573 66.427 1.00 31.96 146 ILE D N 1
ATOM 8281 C CA . ILE D 1 161 ? 6.346 38.992 66.154 1.00 31.42 146 ILE D CA 1
ATOM 8282 C C . ILE D 1 161 ? 4.962 39.722 66.109 1.00 31.27 146 ILE D C 1
ATOM 8283 O O . ILE D 1 161 ? 3.930 39.087 65.835 1.00 29.59 146 ILE D O 1
ATOM 8288 N N . PRO D 1 162 ? 4.930 41.045 66.411 1.00 31.80 147 PRO D N 1
ATOM 8289 C CA . PRO D 1 162 ? 3.657 41.811 66.332 1.00 31.88 147 PRO D CA 1
ATOM 8290 C C . PRO D 1 162 ? 3.067 42.044 64.911 1.00 31.86 147 PRO D C 1
ATOM 8291 O O . PRO D 1 162 ? 3.814 42.243 63.950 1.00 32.02 147 PRO D O 1
ATOM 8295 N N . LYS D 1 163 ? 1.737 42.019 64.793 1.00 32.10 148 LYS D N 1
ATOM 8296 C CA . LYS D 1 163 ? 1.057 42.358 63.528 1.00 31.36 148 LYS D CA 1
ATOM 8297 C C . LYS D 1 163 ? 0.996 43.866 63.329 1.00 31.87 148 LYS D C 1
ATOM 8298 O O . LYS D 1 163 ? 1.131 44.635 64.281 1.00 33.16 148 LYS D O 1
ATOM 8304 N N . GLY D 1 164 ? 0.760 44.284 62.092 1.00 31.57 149 GLY D N 1
ATOM 8305 C CA . GLY D 1 164 ? 0.674 45.698 61.763 1.00 31.96 149 GLY D CA 1
ATOM 8306 C C . GLY D 1 164 ? 1.820 46.048 60.844 1.00 33.12 149 GLY D C 1
ATOM 8307 O O . GLY D 1 164 ? 2.618 45.185 60.483 1.00 34.12 149 GLY D O 1
ATOM 8308 N N . HIS D 1 165 ? 1.900 47.311 60.458 1.00 32.79 150 HIS D N 1
ATOM 8309 C CA . HIS D 1 165 ? 2.949 47.762 59.582 1.00 34.40 150 HIS D CA 1
ATOM 8310 C C . HIS D 1 165 ? 3.892 48.650 60.389 1.00 36.18 150 HIS D C 1
ATOM 8311 O O . HIS D 1 165 ? 3.447 49.372 61.285 1.00 36.44 150 HIS D O 1
ATOM 8318 N N . PRO D 1 166 ? 5.205 48.570 60.109 1.00 37.14 151 PRO D N 1
ATOM 8319 C CA . PRO D 1 166 ? 6.184 49.438 60.765 1.00 38.87 151 PRO D CA 1
ATOM 8320 C C . PRO D 1 166 ? 6.075 50.911 60.337 1.00 40.29 151 PRO D C 1
ATOM 8321 O O . PRO D 1 166 ? 5.493 51.215 59.290 1.00 39.79 151 PRO D O 1
ATOM 8325 N N . LYS D 1 167 ? 6.648 51.792 61.159 1.00 42.48 152 LYS D N 1
ATOM 8326 C CA . LYS D 1 167 ? 6.546 53.250 61.026 1.00 44.33 152 LYS D CA 1
ATOM 8327 C C . LYS D 1 167 ? 6.925 53.827 59.654 1.00 45.48 152 LYS D C 1
ATOM 8328 O O . LYS D 1 167 ? 6.213 54.697 59.123 1.00 46.29 152 LYS D O 1
ATOM 8334 N N . GLY D 1 168 ? 8.023 53.347 59.074 1.00 45.90 153 GLY D N 1
ATOM 8335 C CA . GLY D 1 168 ? 8.477 53.863 57.769 1.00 47.06 153 GLY D CA 1
ATOM 8336 C C . GLY D 1 168 ? 7.803 53.240 56.547 1.00 47.30 153 GLY D C 1
ATOM 8337 O O . GLY D 1 168 ? 8.379 53.222 55.451 1.00 47.22 153 GLY D O 1
ATOM 8346 N N . ASP D 1 170 ? 4.029 52.713 54.339 1.00 42.70 155 ASP D N 1
ATOM 8347 C CA . ASP D 1 170 ? 2.610 52.926 54.092 1.00 40.26 155 ASP D CA 1
ATOM 8348 C C . ASP D 1 170 ? 1.868 51.584 54.129 1.00 37.32 155 ASP D C 1
ATOM 8349 O O . ASP D 1 170 ? 2.393 50.579 53.661 1.00 36.31 155 ASP D O 1
ATOM 8354 N N . PRO D 1 171 ? 0.674 51.554 54.750 1.00 35.41 156 PRO D N 1
ATOM 8355 C CA . PRO D 1 171 ? -0.119 50.319 54.867 1.00 34.39 156 PRO D CA 1
ATOM 8356 C C . PRO D 1 171 ? -0.534 49.657 53.537 1.00 32.90 156 PRO D C 1
ATOM 8357 O O . PRO D 1 171 ? -0.784 48.450 53.504 1.00 33.52 156 PRO D O 1
ATOM 8361 N N . LEU D 1 172 ? -0.617 50.433 52.462 1.00 31.08 157 LEU D N 1
ATOM 8362 C CA . LEU D 1 172 ? -1.054 49.900 51.173 1.00 30.02 157 LEU D CA 1
ATOM 8363 C C . LEU D 1 172 ? -0.404 50.640 49.999 1.00 29.01 157 LEU D C 1
ATOM 8364 O O . LEU D 1 172 ? -0.705 51.816 49.730 1.00 30.77 157 LEU D O 1
ATOM 8369 N N . LEU D 1 173 ? 0.494 49.939 49.314 1.00 27.49 158 LEU D N 1
ATOM 8370 C CA . LEU D 1 173 ? 1.285 50.475 48.190 1.00 26.78 158 LEU D CA 1
ATOM 8371 C C . LEU D 1 173 ? 0.467 50.514 46.889 1.00 24.84 158 LEU D C 1
ATOM 8372 O O . LEU D 1 173 ? -0.240 49.559 46.581 1.00 24.35 158 LEU D O 1
ATOM 8377 N N . PRO D 1 174 ? 0.551 51.618 46.116 1.00 24.93 159 PRO D N 1
ATOM 8378 C CA . PRO D 1 174 ? -0.230 51.647 44.879 1.00 23.29 159 PRO D CA 1
ATOM 8379 C C . PRO D 1 174 ? 0.451 50.932 43.720 1.00 22.54 159 PRO D C 1
ATOM 8380 O O . PRO D 1 174 ? 1.589 51.228 43.383 1.00 24.27 159 PRO D O 1
ATOM 8384 N N . LEU D 1 175 ? -0.268 49.993 43.118 1.00 21.72 160 LEU D N 1
ATOM 8385 C CA . LEU D 1 175 ? 0.222 49.210 42.004 1.00 18.41 160 LEU D CA 1
ATOM 8386 C C . LEU D 1 175 ? -0.460 49.651 40.722 1.00 19.55 160 LEU D C 1
ATOM 8387 O O . LEU D 1 175 ? -1.683 49.807 40.671 1.00 19.61 160 LEU D O 1
ATOM 8392 N N . VAL D 1 176 ? 0.321 49.839 39.665 1.00 19.33 161 VAL D N 1
ATOM 8393 C CA . VAL D 1 176 ? -0.277 50.181 38.385 1.00 17.52 161 VAL D CA 1
ATOM 8394 C C . VAL D 1 176 ? -1.121 49.000 37.833 1.00 18.38 161 VAL D C 1
ATOM 8395 O O . VAL D 1 176 ? -0.622 47.877 37.679 1.00 18.37 161 VAL D O 1
ATOM 8399 N N . ASP D 1 177 ? -2.408 49.259 37.576 1.00 19.36 162 ASP D N 1
ATOM 8400 C CA . ASP D 1 177 ? -3.299 48.300 36.902 1.00 17.72 162 ASP D CA 1
ATOM 8401 C C . ASP D 1 177 ? -3.005 48.298 35.409 1.00 17.86 162 ASP D C 1
ATOM 8402 O O . ASP D 1 177 ? -3.218 49.320 34.735 1.00 17.78 162 ASP D O 1
ATOM 8407 N N . ALA D 1 178 ? -2.525 47.163 34.892 1.00 17.34 163 ALA D N 1
ATOM 8408 C CA . ALA D 1 178 ? -2.130 47.070 33.469 1.00 18.32 163 ALA D CA 1
ATOM 8409 C C . ALA D 1 178 ? -3.335 47.132 32.488 1.00 19.00 163 ALA D C 1
ATOM 8410 O O . ALA D 1 178 ? -3.182 47.578 31.364 1.00 18.51 163 ALA D O 1
ATOM 8412 N N . THR D 1 179 ? -4.519 46.688 32.924 1.00 19.30 164 THR D N 1
ATOM 8413 C CA . THR D 1 179 ? -5.734 46.813 32.114 1.00 20.53 164 THR D CA 1
ATOM 8414 C C . THR D 1 179 ? -6.233 48.258 32.014 1.00 21.75 164 THR D C 1
ATOM 8415 O O . THR D 1 179 ? -7.221 48.521 31.323 1.00 21.38 164 THR D O 1
ATOM 8419 N N . LYS D 1 180 ? -5.576 49.178 32.728 1.00 21.36 165 LYS D N 1
ATOM 8420 C CA . LYS D 1 180 ? -5.898 50.600 32.659 1.00 21.66 165 LYS D CA 1
ATOM 8421 C C . LYS D 1 180 ? -4.700 51.439 32.210 1.00 22.30 165 LYS D C 1
ATOM 8422 O O . LYS D 1 180 ? -4.803 52.667 32.095 1.00 22.65 165 LYS D O 1
ATOM 8428 N N . ALA D 1 181 ? -3.566 50.788 31.975 1.00 21.13 166 ALA D N 1
ATOM 8429 C CA . ALA D 1 181 ? -2.349 51.521 31.663 1.00 20.58 166 ALA D CA 1
ATOM 8430 C C . ALA D 1 181 ? -2.220 51.762 30.164 1.00 20.81 166 ALA D C 1
ATOM 8431 O O . ALA D 1 181 ? -2.738 50.986 29.355 1.00 20.04 166 ALA D O 1
ATOM 8433 N N . SER D 1 182 ? -1.546 52.862 29.823 1.00 20.98 167 SER D N 1
ATOM 8434 C CA . SER D 1 182 ? -1.139 53.185 28.464 1.00 22.00 167 SER D CA 1
ATOM 8435 C C . SER D 1 182 ? -0.354 52.054 27.812 1.00 22.25 167 SER D C 1
ATOM 8436 O O . SER D 1 182 ? 0.162 51.169 28.493 1.00 21.79 167 SER D O 1
ATOM 8439 N N . THR D 1 183 ? -0.281 52.110 26.487 1.00 22.73 168 THR D N 1
ATOM 8440 C CA . THR D 1 183 ? 0.433 51.154 25.655 1.00 23.99 168 THR D CA 1
ATOM 8441 C C . THR D 1 183 ? 1.944 51.127 25.960 1.00 24.73 168 THR D C 1
ATOM 8442 O O . THR D 1 183 ? 2.572 50.065 25.910 1.00 25.61 168 THR D O 1
ATOM 8446 N N . GLU D 1 184 ? 2.503 52.287 26.290 1.00 25.81 169 GLU D N 1
ATOM 8447 C CA . GLU D 1 184 ? 3.863 52.409 26.816 1.00 27.74 169 GLU D CA 1
ATOM 8448 C C . GLU D 1 184 ? 4.102 51.518 28.027 1.00 25.86 169 GLU D C 1
ATOM 8449 O O . GLU D 1 184 ? 5.050 50.740 28.043 1.00 24.65 169 GLU D O 1
ATOM 8455 N N . VAL D 1 185 ? 3.236 51.656 29.034 1.00 24.22 170 VAL D N 1
ATOM 8456 C CA . VAL D 1 185 ? 3.394 50.988 30.325 1.00 23.66 170 VAL D CA 1
ATOM 8457 C C . VAL D 1 185 ? 3.145 49.496 30.182 1.00 21.99 170 VAL D C 1
ATOM 8458 O O . VAL D 1 185 ? 3.844 48.702 30.789 1.00 24.07 170 VAL D O 1
ATOM 8462 N N . GLN D 1 186 ? 2.158 49.106 29.385 1.00 19.68 171 GLN D N 1
ATOM 8463 C CA . GLN D 1 186 ? 1.918 47.682 29.173 1.00 18.91 171 GLN D CA 1
ATOM 8464 C C . GLN D 1 186 ? 3.132 47.074 28.464 1.00 19.79 171 GLN D C 1
ATOM 8465 O O . GLN D 1 186 ? 3.520 45.939 28.750 1.00 20.97 171 GLN D O 1
ATOM 8471 N N . GLY D 1 187 ? 3.720 47.833 27.537 1.00 19.08 172 GLY D N 1
ATOM 8472 C CA . GLY D 1 187 ? 4.972 47.443 26.906 1.00 19.51 172 GLY D CA 1
ATOM 8473 C C . GLY D 1 187 ? 6.113 47.186 27.884 1.00 20.36 172 GLY D C 1
ATOM 8474 O O . GLY D 1 187 ? 6.799 46.170 27.779 1.00 21.82 172 GLY D O 1
ATOM 8475 N N . LEU D 1 188 ? 6.310 48.091 28.838 1.00 19.62 173 LEU D N 1
ATOM 8476 C CA . LEU D 1 188 ? 7.434 48.010 29.774 1.00 19.70 173 LEU D CA 1
ATOM 8477 C C . LEU D 1 188 ? 7.278 46.860 30.756 1.00 20.43 173 LEU D C 1
ATOM 8478 O O . LEU D 1 188 ? 8.267 46.202 31.135 1.00 20.67 173 LEU D O 1
ATOM 8483 N N . LEU D 1 189 ? 6.032 46.663 31.189 1.00 18.93 174 LEU D N 1
ATOM 8484 C CA . LEU D 1 189 ? 5.659 45.603 32.119 1.00 18.94 174 LEU D CA 1
ATOM 8485 C C . LEU D 1 189 ? 5.867 44.230 31.510 1.00 19.55 174 LEU D C 1
ATOM 8486 O O . LEU D 1 189 ? 6.332 43.317 32.188 1.00 20.56 174 LEU D O 1
ATOM 8491 N N . LYS D 1 190 ? 5.500 44.116 30.236 1.00 18.57 175 LYS D N 1
ATOM 8492 C CA . LYS D 1 190 ? 5.616 42.898 29.461 1.00 19.77 175 LYS D CA 1
ATOM 8493 C C . LYS D 1 190 ? 7.073 42.627 29.028 1.00 20.12 175 LYS D C 1
ATOM 8494 O O . LYS D 1 190 ? 7.490 41.462 28.948 1.00 17.43 175 LYS D O 1
ATOM 8500 N N . ARG D 1 191 ? 7.832 43.698 28.756 1.00 22.09 176 ARG D N 1
ATOM 8501 C CA . ARG D 1 191 ? 9.298 43.611 28.561 1.00 22.43 176 ARG D CA 1
ATOM 8502 C C . ARG D 1 191 ? 10.055 43.030 29.751 1.00 20.43 176 ARG D C 1
ATOM 8503 O O . ARG D 1 191 ? 10.851 42.101 29.574 1.00 21.26 176 ARG D O 1
ATOM 8511 N N . VAL D 1 192 ? 9.794 43.559 30.949 1.00 18.71 177 VAL D N 1
ATOM 8512 C CA . VAL D 1 192 ? 10.481 43.126 32.181 1.00 16.59 177 VAL D CA 1
ATOM 8513 C C . VAL D 1 192 ? 10.109 41.672 32.549 1.00 19.34 177 VAL D C 1
ATOM 8514 O O . VAL D 1 192 ? 10.994 40.870 32.932 1.00 18.95 177 VAL D O 1
ATOM 8518 N N . ALA D 1 193 ? 8.816 41.339 32.401 1.00 18.76 178 ALA D N 1
ATOM 8519 C CA . ALA D 1 193 ? 8.309 39.974 32.584 1.00 17.80 178 ALA D CA 1
ATOM 8520 C C . ALA D 1 193 ? 8.946 38.989 31.610 1.00 17.32 178 ALA D C 1
ATOM 8521 O O . ALA D 1 193 ? 9.455 37.948 32.029 1.00 18.28 178 ALA D O 1
ATOM 8523 N N . ASP D 1 194 ? 8.905 39.301 30.317 1.00 17.73 179 ASP D N 1
ATOM 8524 C CA . ASP D 1 194 ? 9.567 38.461 29.289 1.00 17.57 179 ASP D CA 1
ATOM 8525 C C . ASP D 1 194 ? 11.057 38.277 29.521 1.00 17.46 179 ASP D C 1
ATOM 8526 O O . ASP D 1 194 ? 11.566 37.208 29.249 1.00 21.04 179 ASP D O 1
ATOM 8531 N N . LEU D 1 195 ? 11.750 39.324 29.982 1.00 17.70 180 LEU D N 1
ATOM 8532 C CA . LEU D 1 195 ? 13.184 39.262 30.303 1.00 17.29 180 LEU D CA 1
ATOM 8533 C C . LEU D 1 195 ? 13.530 38.136 31.287 1.00 16.01 180 LEU D C 1
ATOM 8534 O O . LEU D 1 195 ? 14.559 37.517 31.158 1.00 16.22 180 LEU D O 1
ATOM 8539 N N . HIS D 1 196 ? 12.662 37.918 32.275 1.00 15.41 181 HIS D N 1
ATOM 8540 C CA . HIS D 1 196 ? 12.783 36.872 33.287 1.00 13.23 181 HIS D CA 1
ATOM 8541 C C . HIS D 1 196 ? 12.153 35.571 32.787 1.00 13.29 181 HIS D C 1
ATOM 8542 O O . HIS D 1 196 ? 12.253 34.520 33.428 1.00 16.56 181 HIS D O 1
ATOM 8549 N N . TYR D 1 197 ? 11.482 35.658 31.647 1.00 14.06 182 TYR D N 1
ATOM 8550 C CA . TYR D 1 197 ? 10.672 34.581 31.120 1.00 13.87 182 TYR D CA 1
ATOM 8551 C C . TYR D 1 197 ? 9.583 34.217 32.145 1.00 13.77 182 TYR D C 1
ATOM 8552 O O . TYR D 1 197 ? 9.405 33.046 32.522 1.00 13.98 182 TYR D O 1
ATOM 8561 N N . HIS D 1 198 ? 8.879 35.262 32.588 1.00 11.68 183 HIS D N 1
ATOM 8562 C CA . HIS D 1 198 ? 7.739 35.173 33.490 1.00 11.70 183 HIS D CA 1
ATOM 8563 C C . HIS D 1 198 ? 6.436 35.234 32.703 1.00 12.83 183 HIS D C 1
ATOM 8564 O O . HIS D 1 198 ? 6.414 35.615 31.521 1.00 14.30 183 HIS D O 1
ATOM 8571 N N . HIS D 1 199 ? 5.360 34.842 33.372 1.00 14.05 184 HIS D N 1
ATOM 8572 C CA . HIS D 1 199 ? 4.016 34.720 32.792 1.00 15.55 184 HIS D CA 1
ATOM 8573 C C . HIS D 1 199 ? 3.262 36.061 32.898 1.00 15.82 184 HIS D C 1
ATOM 8574 O O . HIS D 1 199 ? 2.225 36.259 32.253 1.00 16.23 184 HIS D O 1
ATOM 8581 N N . GLY D 1 200 ? 3.796 36.965 33.715 1.00 13.83 185 GLY D N 1
ATOM 8582 C CA . GLY D 1 200 ? 3.175 38.261 33.956 1.00 12.93 185 GLY D CA 1
ATOM 8583 C C . GLY D 1 200 ? 4.085 39.049 34.874 1.00 13.37 185 GLY D C 1
ATOM 8584 O O . GLY D 1 200 ? 4.988 38.458 35.498 1.00 11.08 185 GLY D O 1
ATOM 8585 N N . PRO D 1 201 ? 3.870 40.385 34.962 1.00 14.12 186 PRO D N 1
ATOM 8586 C CA . PRO D 1 201 ? 4.690 41.252 35.815 1.00 15.60 186 PRO D CA 1
ATOM 8587 C C . PRO D 1 201 ? 4.484 41.061 37.312 1.00 16.78 186 PRO D C 1
ATOM 8588 O O . PRO D 1 201 ? 3.351 40.885 37.786 1.00 18.20 186 PRO D O 1
ATOM 8592 N N . ALA D 1 202 ? 5.591 41.104 38.044 1.00 17.72 187 ALA D N 1
ATOM 8593 C CA . ALA D 1 202 ? 5.600 41.162 39.507 1.00 16.33 187 ALA D CA 1
ATOM 8594 C C . ALA D 1 202 ? 4.932 42.443 39.996 1.00 15.93 187 ALA D C 1
ATOM 8595 O O . ALA D 1 202 ? 5.011 43.466 39.326 1.00 17.93 187 ALA D O 1
ATOM 8597 N N . SER D 1 203 ? 4.275 42.396 41.159 1.00 16.32 188 SER D N 1
ATOM 8598 C CA . SER D 1 203 ? 3.780 43.604 41.810 1.00 13.35 188 SER D CA 1
ATOM 8599 C C . SER D 1 203 ? 4.900 44.646 41.874 1.00 14.75 188 SER D C 1
ATOM 8600 O O . SER D 1 203 ? 4.647 45.851 41.737 1.00 14.61 188 SER D O 1
ATOM 8603 N N . ASP D 1 204 ? 6.143 44.177 42.038 1.00 14.89 189 ASP D N 1
ATOM 8604 C CA . ASP D 1 204 ? 7.310 45.068 42.140 1.00 15.72 189 ASP D CA 1
ATOM 8605 C C . ASP D 1 204 ? 7.450 46.004 40.952 1.00 14.68 189 ASP D C 1
ATOM 8606 O O . ASP D 1 204 ? 7.726 47.177 41.128 1.00 15.54 189 ASP D O 1
ATOM 8611 N N . PHE D 1 205 ? 7.302 45.449 39.752 1.00 13.64 190 PHE D N 1
ATOM 8612 C CA . PHE D 1 205 ? 7.293 46.210 38.506 1.00 13.74 190 PHE D CA 1
ATOM 8613 C C . PHE D 1 205 ? 6.015 47.050 38.297 1.00 14.09 190 PHE D C 1
ATOM 8614 O O . PHE D 1 205 ? 6.084 48.136 37.722 1.00 13.15 190 PHE D O 1
ATOM 8622 N N . GLN D 1 206 ? 4.872 46.575 38.809 1.00 14.41 191 GLN D N 1
ATOM 8623 C CA . GLN D 1 206 ? 3.655 47.415 38.863 1.00 12.68 191 GLN D CA 1
ATOM 8624 C C . GLN D 1 206 ? 3.846 48.672 39.699 1.00 12.40 191 GLN D C 1
ATOM 8625 O O . GLN D 1 206 ? 3.393 49.756 39.341 1.00 13.39 191 GLN D O 1
ATOM 8631 N N . ALA D 1 207 ? 4.536 48.517 40.818 1.00 14.09 192 ALA D N 1
ATOM 8632 C CA . ALA D 1 207 ? 4.782 49.597 41.737 1.00 11.96 192 ALA D CA 1
ATOM 8633 C C . ALA D 1 207 ? 5.792 50.574 41.134 1.00 13.47 192 ALA D C 1
ATOM 8634 O O . ALA D 1 207 ? 5.571 51.789 41.120 1.00 16.12 192 ALA D O 1
ATOM 8636 N N . LEU D 1 208 ? 6.890 50.050 40.607 1.00 12.77 193 LEU D N 1
ATOM 8637 C CA . LEU D 1 208 ? 7.866 50.878 39.902 1.00 12.26 193 LEU D CA 1
ATOM 8638 C C . LEU D 1 208 ? 7.264 51.569 38.681 1.00 11.81 193 LEU D C 1
ATOM 8639 O O . LEU D 1 208 ? 7.742 52.623 38.254 1.00 10.26 193 LEU D O 1
ATOM 8644 N N . ALA D 1 209 ? 6.229 50.959 38.106 1.00 12.56 194 ALA D N 1
ATOM 8645 C CA . ALA D 1 209 ? 5.520 51.550 36.951 1.00 13.93 194 ALA D CA 1
ATOM 8646 C C . ALA D 1 209 ? 4.862 52.902 37.274 1.00 13.85 194 ALA D C 1
ATOM 8647 O O . ALA D 1 209 ? 4.382 53.587 36.381 1.00 13.02 194 ALA D O 1
ATOM 8649 N N . ASN D 1 210 ? 4.814 53.277 38.554 1.00 16.52 195 ASN D N 1
ATOM 8650 C CA . ASN D 1 210 ? 4.339 54.614 38.935 1.00 17.32 195 ASN D CA 1
ATOM 8651 C C . ASN D 1 210 ? 5.306 55.680 38.364 1.00 19.09 195 ASN D C 1
ATOM 8652 O O . ASN D 1 210 ? 4.917 56.841 38.144 1.00 19.64 195 ASN D O 1
ATOM 8657 N N . TRP D 1 211 ? 6.558 55.260 38.134 1.00 18.09 196 TRP D N 1
ATOM 8658 C CA . TRP D 1 211 ? 7.591 56.077 37.487 1.00 19.11 196 TRP D CA 1
ATOM 8659 C C . TRP D 1 211 ? 8.165 55.288 36.311 1.00 20.15 196 TRP D C 1
ATOM 8660 O O . TRP D 1 211 ? 9.188 54.619 36.465 1.00 20.70 196 TRP D O 1
ATOM 8671 N N . PRO D 1 212 ? 7.496 55.358 35.136 1.00 20.39 197 PRO D N 1
ATOM 8672 C CA . PRO D 1 212 ? 7.854 54.608 33.922 1.00 21.76 197 PRO D CA 1
ATOM 8673 C C . PRO D 1 212 ? 9.312 54.725 33.475 1.00 22.37 197 PRO D C 1
ATOM 8674 O O . PRO D 1 212 ? 9.858 53.759 32.937 1.00 24.97 197 PRO D O 1
ATOM 8678 N N . LYS D 1 213 ? 9.929 55.884 33.660 1.00 23.01 198 LYS D N 1
ATOM 8679 C CA . LYS D 1 213 ? 11.331 56.056 33.284 1.00 23.32 198 LYS D CA 1
ATOM 8680 C C . LYS D 1 213 ? 12.185 55.189 34.197 1.00 22.76 198 LYS D C 1
ATOM 8681 O O . LYS D 1 213 ? 13.132 54.547 33.728 1.00 22.45 198 LYS D O 1
ATOM 8687 N N . VAL D 1 214 ? 11.835 55.172 35.490 1.00 21.85 199 VAL D N 1
ATOM 8688 C CA . VAL D 1 214 ? 12.506 54.317 36.487 1.00 23.05 199 VAL D CA 1
ATOM 8689 C C . VAL D 1 214 ? 12.423 52.813 36.149 1.00 22.23 199 VAL D C 1
ATOM 8690 O O . VAL D 1 214 ? 13.412 52.086 36.300 1.00 24.43 199 VAL D O 1
ATOM 8694 N N . LEU D 1 215 ? 11.254 52.356 35.706 1.00 21.07 200 LEU D N 1
ATOM 8695 C CA . LEU D 1 215 ? 11.070 50.968 35.281 1.00 20.42 200 LEU D CA 1
ATOM 8696 C C . LEU D 1 215 ? 11.930 50.633 34.064 1.00 22.25 200 LEU D C 1
ATOM 8697 O O . LEU D 1 215 ? 12.697 49.650 34.068 1.00 23.06 200 LEU D O 1
ATOM 8702 N N . GLN D 1 216 ? 11.795 51.456 33.031 1.00 21.89 201 GLN D N 1
ATOM 8703 C CA . GLN D 1 216 ? 12.620 51.371 31.835 1.00 22.53 201 GLN D CA 1
ATOM 8704 C C . GLN D 1 216 ? 14.128 51.274 32.117 1.00 20.69 201 GLN D C 1
ATOM 8705 O O . GLN D 1 216 ? 14.813 50.445 31.524 1.00 18.63 201 GLN D O 1
ATOM 8711 N N . ILE D 1 217 ? 14.630 52.129 33.011 1.00 20.37 202 ILE D N 1
ATOM 8712 C CA . ILE D 1 217 ? 16.053 52.145 33.359 1.00 20.48 202 ILE D CA 1
ATOM 8713 C C . ILE D 1 217 ? 16.487 50.863 34.080 1.00 21.40 202 ILE D C 1
ATOM 8714 O O . ILE D 1 217 ? 17.424 50.190 33.634 1.00 23.41 202 ILE D O 1
ATOM 8719 N N . VAL D 1 218 ? 15.816 50.512 35.172 1.00 20.65 203 VAL D N 1
ATOM 8720 C CA . VAL D 1 218 ? 16.193 49.302 35.918 1.00 21.19 203 VAL D CA 1
ATOM 8721 C C . VAL D 1 218 ? 16.027 48.015 35.104 1.00 21.55 203 VAL D C 1
ATOM 8722 O O . VAL D 1 218 ? 16.736 47.040 35.338 1.00 23.50 203 VAL D O 1
ATOM 8726 N N . THR D 1 219 ? 15.118 48.017 34.134 1.00 21.70 204 THR D N 1
ATOM 8727 C CA . THR D 1 219 ? 14.948 46.868 33.233 1.00 21.38 204 THR D CA 1
ATOM 8728 C C . THR D 1 219 ? 16.054 46.789 32.169 1.00 23.12 204 THR D C 1
ATOM 8729 O O . THR D 1 219 ? 16.711 45.755 32.030 1.00 24.42 204 THR D O 1
ATOM 8733 N N . ASP D 1 220 ? 16.230 47.862 31.396 1.00 23.42 205 ASP D N 1
ATOM 8734 C CA . ASP D 1 220 ? 17.183 47.850 30.278 1.00 23.90 205 ASP D CA 1
ATOM 8735 C C . ASP D 1 220 ? 18.641 47.895 30.717 1.00 23.21 205 ASP D C 1
ATOM 8736 O O . ASP D 1 220 ? 19.493 47.271 30.090 1.00 23.29 205 ASP D O 1
ATOM 8741 N N . GLU D 1 221 ? 18.912 48.628 31.793 1.00 23.05 206 GLU D N 1
ATOM 8742 C CA . GLU D 1 221 ? 20.287 48.939 32.197 1.00 24.47 206 GLU D CA 1
ATOM 8743 C C . GLU D 1 221 ? 20.754 48.181 33.425 1.00 23.62 206 GLU D C 1
ATOM 8744 O O . GLU D 1 221 ? 21.940 47.860 33.535 1.00 26.53 206 GLU D O 1
ATOM 8750 N N . VAL D 1 222 ? 19.849 47.918 34.363 1.00 22.16 207 VAL D N 1
ATOM 8751 C CA . VAL D 1 222 ? 20.211 47.164 35.558 1.00 20.80 207 VAL D CA 1
ATOM 8752 C C . VAL D 1 222 ? 19.935 45.662 35.371 1.00 21.92 207 VAL D C 1
ATOM 8753 O O . VAL D 1 222 ? 20.857 44.843 35.536 1.00 22.12 207 VAL D O 1
ATOM 8757 N N . LEU D 1 223 ? 18.699 45.286 35.009 1.00 20.73 208 LEU D N 1
ATOM 8758 C CA . LEU D 1 223 ? 18.325 43.850 35.012 1.00 18.75 208 LEU D CA 1
ATOM 8759 C C . LEU D 1 223 ? 18.667 43.071 33.756 1.00 19.60 208 LEU D C 1
ATOM 8760 O O . LEU D 1 223 ? 18.924 41.869 33.846 1.00 20.20 208 LEU D O 1
ATOM 8765 N N . ALA D 1 224 ? 18.674 43.716 32.589 1.00 19.77 209 ALA D N 1
ATOM 8766 C CA . ALA D 1 224 ? 18.985 42.981 31.349 1.00 19.13 209 ALA D CA 1
ATOM 8767 C C . ALA D 1 224 ? 20.330 42.250 31.380 1.00 19.64 209 ALA D C 1
ATOM 8768 O O . ALA D 1 224 ? 20.398 41.101 30.992 1.00 18.78 209 ALA D O 1
ATOM 8770 N N . PRO D 1 225 ? 21.414 42.921 31.823 1.00 22.22 210 PRO D N 1
ATOM 8771 C CA . PRO D 1 225 ? 22.677 42.165 31.930 1.00 22.44 210 PRO D CA 1
ATOM 8772 C C . PRO D 1 225 ? 22.700 41.038 32.950 1.00 23.88 210 PRO D C 1
ATOM 8773 O O . PRO D 1 225 ? 23.582 40.190 32.867 1.00 25.05 210 PRO D O 1
ATOM 8777 N N . VAL D 1 226 ? 21.773 41.022 33.918 1.00 25.07 211 VAL D N 1
ATOM 8778 C CA . VAL D 1 226 ? 21.817 39.995 34.970 1.00 24.14 211 VAL D CA 1
ATOM 8779 C C . VAL D 1 226 ? 20.711 38.938 34.939 1.00 23.72 211 VAL D C 1
ATOM 8780 O O . VAL D 1 226 ? 20.988 37.761 35.158 1.00 21.07 211 VAL D O 1
ATOM 8784 N N . ALA D 1 227 ? 19.471 39.353 34.680 1.00 24.08 212 ALA D N 1
ATOM 8785 C CA . ALA D 1 227 ? 18.333 38.434 34.703 1.00 22.82 212 ALA D CA 1
ATOM 8786 C C . ALA D 1 227 ? 18.589 37.256 33.769 1.00 23.53 212 ALA D C 1
ATOM 8787 O O . ALA D 1 227 ? 19.161 37.427 32.699 1.00 25.77 212 ALA D O 1
ATOM 8789 N N . ARG D 1 228 ? 18.196 36.060 34.200 1.00 22.88 213 ARG D N 1
ATOM 8790 C CA . ARG D 1 228 ? 18.368 34.821 33.433 1.00 22.94 213 ARG D CA 1
ATOM 8791 C C . ARG D 1 228 ? 19.798 34.365 33.083 1.00 23.75 213 ARG D C 1
ATOM 8792 O O . ARG D 1 228 ? 19.964 33.435 32.292 1.00 24.18 213 ARG D O 1
ATOM 8800 N N . THR D 1 229 ? 20.821 34.996 33.655 1.00 23.63 214 THR D N 1
ATOM 8801 C CA . THR D 1 229 ? 22.177 34.507 33.457 1.00 23.18 214 THR D CA 1
ATOM 8802 C C . THR D 1 229 ? 22.385 33.319 34.365 1.00 23.89 214 THR D C 1
ATOM 8803 O O . THR D 1 229 ? 21.668 33.163 35.346 1.00 23.33 214 THR D O 1
ATOM 8807 N N . GLU D 1 230 ? 23.377 32.496 34.034 1.00 25.53 215 GLU D N 1
ATOM 8808 C CA . GLU D 1 230 ? 23.685 31.283 34.784 1.00 27.06 215 GLU D CA 1
ATOM 8809 C C . GLU D 1 230 ? 23.853 31.518 36.285 1.00 25.47 215 GLU D C 1
ATOM 8810 O O . GLU D 1 230 ? 23.333 30.741 37.090 1.00 26.21 215 GLU D O 1
ATOM 8816 N N . GLN D 1 231 ? 24.538 32.601 36.656 1.00 24.76 216 GLN D N 1
ATOM 8817 C CA . GLN D 1 231 ? 24.735 32.955 38.073 1.00 24.75 216 GLN D CA 1
ATOM 8818 C C . GLN D 1 231 ? 23.408 33.307 38.733 1.00 23.64 216 GLN D C 1
ATOM 8819 O O . GLN D 1 231 ? 23.146 32.905 39.865 1.00 23.93 216 GLN D O 1
ATOM 8825 N N . TYR D 1 232 ? 22.586 34.070 38.002 1.00 22.36 217 TYR D N 1
ATOM 8826 C CA . TYR D 1 232 ? 21.218 34.390 38.387 1.00 19.51 217 TYR D CA 1
ATOM 8827 C C . TYR D 1 232 ? 20.324 33.145 38.577 1.00 18.20 217 TYR D C 1
ATOM 8828 O O . TYR D 1 232 ? 19.643 33.026 39.585 1.00 17.56 217 TYR D O 1
ATOM 8837 N N . ASP D 1 233 ? 20.313 32.228 37.615 1.00 17.66 218 ASP D N 1
ATOM 8838 C CA . ASP D 1 233 ? 19.518 30.996 37.766 1.00 17.04 218 ASP D CA 1
ATOM 8839 C C . ASP D 1 233 ? 19.946 30.151 38.960 1.00 17.74 218 ASP D C 1
ATOM 8840 O O . ASP D 1 233 ? 19.090 29.604 39.672 1.00 18.38 218 ASP D O 1
ATOM 8845 N N . ALA D 1 234 ? 21.267 30.054 39.164 1.00 17.22 219 ALA D N 1
ATOM 8846 C CA . ALA D 1 234 ? 21.874 29.367 40.303 1.00 15.52 219 ALA D CA 1
ATOM 8847 C C . ALA D 1 234 ? 21.467 30.000 41.630 1.00 15.71 219 ALA D C 1
ATOM 8848 O O . ALA D 1 234 ? 21.234 29.299 42.627 1.00 15.85 219 ALA D O 1
ATOM 8850 N N . LYS D 1 235 ? 21.381 31.324 41.645 1.00 14.45 220 LYS D N 1
ATOM 8851 C CA . LYS D 1 235 ? 20.926 32.034 42.836 1.00 15.75 220 LYS D CA 1
ATOM 8852 C C . LYS D 1 235 ? 19.441 31.745 43.125 1.00 15.77 220 LYS D C 1
ATOM 8853 O O . LYS D 1 235 ? 19.031 31.584 44.293 1.00 17.20 220 LYS D O 1
ATOM 8859 N N . SER D 1 236 ? 18.656 31.651 42.061 1.00 14.01 221 SER D N 1
ATOM 8860 C CA . SER D 1 236 ? 17.236 31.319 42.169 1.00 15.70 221 SER D CA 1
ATOM 8861 C C . SER D 1 236 ? 16.996 29.880 42.668 1.00 15.59 221 SER D C 1
ATOM 8862 O O . SER D 1 236 ? 16.129 29.661 43.511 1.00 15.92 221 SER D O 1
ATOM 8865 N N . ARG D 1 237 ? 17.753 28.910 42.155 1.00 16.57 222 ARG D N 1
ATOM 8866 C CA . ARG D 1 237 ? 17.715 27.540 42.684 1.00 17.81 222 ARG D CA 1
ATOM 8867 C C . ARG D 1 237 ? 18.125 27.532 44.135 1.00 16.31 222 ARG D C 1
ATOM 8868 O O . ARG D 1 237 ? 17.628 26.737 44.896 1.00 16.80 222 ARG D O 1
ATOM 8876 N N . GLU D 1 238 ? 19.032 28.423 44.513 1.00 15.90 223 GLU D N 1
ATOM 8877 C CA . GLU D 1 238 ? 19.511 28.480 45.893 1.00 17.17 223 GLU D CA 1
ATOM 8878 C C . GLU D 1 238 ? 18.407 28.924 46.852 1.00 16.28 223 GLU D C 1
ATOM 8879 O O . GLU D 1 238 ? 18.231 28.321 47.888 1.00 17.93 223 GLU D O 1
ATOM 8885 N N . LEU D 1 239 ? 17.684 29.981 46.496 1.00 16.20 224 LEU D N 1
ATOM 8886 C CA . LEU D 1 239 ? 16.582 30.486 47.297 1.00 16.14 224 LEU D CA 1
ATOM 8887 C C . LEU D 1 239 ? 15.443 29.483 47.355 1.00 16.87 224 LEU D C 1
ATOM 8888 O O . LEU D 1 239 ? 14.906 29.233 48.431 1.00 18.75 224 LEU D O 1
ATOM 8893 N N . VAL D 1 240 ? 15.108 28.890 46.206 1.00 16.40 225 VAL D N 1
ATOM 8894 C CA . VAL D 1 240 ? 14.065 27.858 46.104 1.00 15.79 225 VAL D CA 1
ATOM 8895 C C . VAL D 1 240 ? 14.334 26.655 47.025 1.00 17.17 225 VAL D C 1
ATOM 8896 O O . VAL D 1 240 ? 13.513 26.329 47.909 1.00 17.68 225 VAL D O 1
ATOM 8900 N N . THR D 1 241 ? 15.478 26.015 46.820 1.00 17.05 226 THR D N 1
ATOM 8901 C CA . THR D 1 241 ? 15.969 24.953 47.706 1.00 17.26 226 THR D CA 1
ATOM 8902 C C . THR D 1 241 ? 15.980 25.374 49.169 1.00 18.05 226 THR D C 1
ATOM 8903 O O . THR D 1 241 ? 15.327 24.731 50.008 1.00 18.30 226 THR D O 1
ATOM 8907 N N . ARG D 1 242 ? 16.694 26.459 49.473 1.00 17.19 227 ARG D N 1
ATOM 8908 C CA . ARG D 1 242 ? 16.759 26.953 50.840 1.00 16.97 227 ARG D CA 1
ATOM 8909 C C . ARG D 1 242 ? 15.391 27.219 51.489 1.00 17.03 227 ARG D C 1
ATOM 8910 O O . ARG D 1 242 ? 15.144 26.771 52.596 1.00 16.47 227 ARG D O 1
ATOM 8918 N N . ALA D 1 243 ? 14.512 27.941 50.790 1.00 18.29 228 ALA D N 1
ATOM 8919 C CA . ALA D 1 243 ? 13.134 28.164 51.239 1.00 17.92 228 ALA D CA 1
ATOM 8920 C C . ALA D 1 243 ? 12.424 26.861 51.564 1.00 18.10 228 ALA D C 1
ATOM 8921 O O . ALA D 1 243 ? 11.645 26.815 52.495 1.00 21.01 228 ALA D O 1
ATOM 8923 N N . ARG D 1 244 ? 12.707 25.809 50.792 1.00 18.22 229 ARG D N 1
ATOM 8924 C CA . ARG D 1 244 ? 12.136 24.466 50.996 1.00 18.25 229 ARG D CA 1
ATOM 8925 C C . ARG D 1 244 ? 12.546 23.834 52.337 1.00 17.47 229 ARG D C 1
ATOM 8926 O O . ARG D 1 244 ? 11.700 23.366 53.078 1.00 16.70 229 ARG D O 1
ATOM 8934 N N . GLU D 1 245 ? 13.839 23.853 52.640 1.00 17.63 230 GLU D N 1
ATOM 8935 C CA . GLU D 1 245 ? 14.358 23.377 53.918 1.00 18.33 230 GLU D CA 1
ATOM 8936 C C . GLU D 1 245 ? 13.782 24.134 55.098 1.00 18.86 230 GLU D C 1
ATOM 8937 O O . GLU D 1 245 ? 13.301 23.534 56.053 1.00 20.75 230 GLU D O 1
ATOM 8943 N N . LEU D 1 246 ? 13.810 25.460 55.013 1.00 18.30 231 LEU D N 1
ATOM 8944 C CA . LEU D 1 246 ? 13.292 26.309 56.062 1.00 17.39 231 LEU D CA 1
ATOM 8945 C C . LEU D 1 246 ? 11.823 26.026 56.373 1.00 17.51 231 LEU D C 1
ATOM 8946 O O . LEU D 1 246 ? 11.432 26.027 57.533 1.00 19.52 231 LEU D O 1
ATOM 8951 N N . VAL D 1 247 ? 11.020 25.793 55.344 1.00 16.37 232 VAL D N 1
ATOM 8952 C CA . VAL D 1 247 ? 9.610 25.456 55.534 1.00 18.97 232 VAL D CA 1
ATOM 8953 C C . VAL D 1 247 ? 9.399 24.059 56.161 1.00 19.97 232 VAL D C 1
ATOM 8954 O O . VAL D 1 247 ? 8.416 23.834 56.869 1.00 19.80 232 VAL D O 1
ATOM 8958 N N . ARG D 1 248 ? 10.348 23.153 55.911 1.00 21.16 233 ARG D N 1
ATOM 8959 C CA . ARG D 1 248 ? 10.386 21.827 56.513 1.00 21.97 233 ARG D CA 1
ATOM 8960 C C . ARG D 1 248 ? 10.693 21.972 57.999 1.00 23.32 233 ARG D C 1
ATOM 8961 O O . ARG D 1 248 ? 10.311 21.126 58.799 1.00 23.78 233 ARG D O 1
ATOM 8969 N N . GLY D 1 249 ? 11.367 23.062 58.366 1.00 23.23 234 GLY D N 1
ATOM 8970 C CA . GLY D 1 249 ? 11.811 23.256 59.743 1.00 23.42 234 GLY D CA 1
ATOM 8971 C C . GLY D 1 249 ? 10.934 24.163 60.572 1.00 24.97 234 GLY D C 1
ATOM 8972 O O . GLY D 1 249 ? 11.255 24.450 61.720 1.00 25.27 234 GLY D O 1
ATOM 8973 N N . LEU D 1 250 ? 9.817 24.607 60.004 1.00 26.15 235 LEU D N 1
ATOM 8974 C CA . LEU D 1 250 ? 8.906 25.490 60.711 1.00 27.81 235 LEU D CA 1
ATOM 8975 C C . LEU D 1 250 ? 8.378 24.834 61.997 1.00 28.99 235 LEU D C 1
ATOM 8976 O O . LEU D 1 250 ? 8.203 23.609 62.042 1.00 28.40 235 LEU D O 1
ATOM 8981 N N . PRO D 1 251 ? 8.162 25.640 63.056 1.00 28.69 236 PRO D N 1
ATOM 8982 C CA . PRO D 1 251 ? 7.337 25.164 64.167 1.00 29.34 236 PRO D CA 1
ATOM 8983 C C . PRO D 1 251 ? 5.851 25.102 63.765 1.00 30.46 236 PRO D C 1
ATOM 8984 O O . PRO D 1 251 ? 5.352 26.017 63.098 1.00 30.79 236 PRO D O 1
ATOM 8988 N N . GLY D 1 252 ? 5.155 24.048 64.189 1.00 30.28 237 GLY D N 1
ATOM 8989 C CA . GLY D 1 252 ? 3.723 23.915 63.941 1.00 30.85 237 GLY D CA 1
ATOM 8990 C C . GLY D 1 252 ? 3.420 23.401 62.549 1.00 30.72 237 GLY D C 1
ATOM 8991 O O . GLY D 1 252 ? 4.200 22.636 61.974 1.00 31.23 237 GLY D O 1
ATOM 8992 N N . SER D 1 253 ? 2.283 23.820 62.004 1.00 29.45 238 SER D N 1
ATOM 8993 C CA . SER D 1 253 ? 1.892 23.423 60.657 1.00 28.48 238 SER D CA 1
ATOM 8994 C C . SER D 1 253 ? 1.585 24.620 59.776 1.00 26.89 238 SER D C 1
ATOM 8995 O O . SER D 1 253 ? 1.225 25.695 60.255 1.00 24.86 238 SER D O 1
ATOM 8998 N N . ALA D 1 254 ? 1.760 24.413 58.475 1.00 25.70 239 ALA D N 1
ATOM 8999 C CA . ALA D 1 254 ? 1.435 25.397 57.470 1.00 24.80 239 ALA D CA 1
ATOM 9000 C C . ALA D 1 254 ? 0.984 24.673 56.205 1.00 24.50 239 ALA D C 1
ATOM 9001 O O . ALA D 1 254 ? 1.160 23.457 56.077 1.00 26.12 239 ALA D O 1
ATOM 9003 N N . GLY D 1 255 ? 0.357 25.399 55.293 1.00 22.25 240 GLY D N 1
ATOM 9004 C CA . GLY D 1 255 ? -0.154 24.783 54.088 1.00 23.50 240 GLY D CA 1
ATOM 9005 C C . GLY D 1 255 ? -1.385 23.937 54.319 1.00 24.50 240 GLY D C 1
ATOM 9006 O O . GLY D 1 255 ? -1.961 23.939 55.419 1.00 25.19 240 GLY D O 1
ATOM 9007 N N . VAL D 1 256 ? -1.793 23.240 53.253 1.00 25.27 241 VAL D N 1
ATOM 9008 C CA . VAL D 1 256 ? -2.926 22.288 53.243 1.00 24.14 241 VAL D CA 1
ATOM 9009 C C . VAL D 1 256 ? -2.524 21.153 52.316 1.00 23.53 241 VAL D C 1
ATOM 9010 O O . VAL D 1 256 ? -2.121 21.401 51.179 1.00 22.10 241 VAL D O 1
ATOM 9014 N N . GLN D 1 257 ? -2.605 19.917 52.812 1.00 26.76 242 GLN D N 1
ATOM 9015 C CA . GLN D 1 257 ? -2.228 18.737 52.020 1.00 28.09 242 GLN D CA 1
ATOM 9016 C C . GLN D 1 257 ? -3.321 18.554 50.979 1.00 29.69 242 GLN D C 1
ATOM 9017 O O . GLN D 1 257 ? -4.498 18.828 51.250 1.00 31.74 242 GLN D O 1
ATOM 9023 N N . ARG D 1 258 ? -2.919 18.145 49.778 1.00 30.70 243 ARG D N 1
ATOM 9024 C CA . ARG D 1 258 ? -3.802 18.018 48.619 1.00 31.07 243 ARG D CA 1
ATOM 9025 C C . ARG D 1 258 ? -5.003 17.071 48.835 1.00 32.23 243 ARG D C 1
ATOM 9026 O O . ARG D 1 258 ? -6.042 17.205 48.164 1.00 29.47 243 ARG D O 1
ATOM 9034 N N . SER D 1 259 ? -4.830 16.116 49.754 1.00 32.61 244 SER D N 1
ATOM 9035 C CA . SER D 1 259 ? -5.862 15.145 50.097 1.00 34.78 244 SER D CA 1
ATOM 9036 C C . SER D 1 259 ? -7.018 15.762 50.894 1.00 36.62 244 SER D C 1
ATOM 9037 O O . SER D 1 259 ? -8.148 15.284 50.840 1.00 37.27 244 SER D O 1
ATOM 9040 N N . GLU D 1 260 ? -6.732 16.836 51.619 1.00 39.14 245 GLU D N 1
ATOM 9041 C CA . GLU D 1 260 ? -7.750 17.563 52.357 1.00 41.01 245 GLU D CA 1
ATOM 9042 C C . GLU D 1 260 ? -8.630 18.451 51.457 1.00 42.57 245 GLU D C 1
ATOM 9043 O O . GLU D 1 260 ? -9.655 18.978 51.901 1.00 42.72 245 GLU D O 1
ATOM 9049 N N . LEU D 1 261 ? -8.246 18.599 50.194 1.00 43.88 246 LEU D N 1
ATOM 9050 C CA . LEU D 1 261 ? -8.889 19.562 49.307 1.00 46.14 246 LEU D CA 1
ATOM 9051 C C . LEU D 1 261 ? -9.848 18.943 48.304 1.00 49.39 246 LEU D C 1
ATOM 9052 O O . LEU D 1 261 ? -10.587 19.668 47.648 1.00 49.63 246 LEU D O 1
ATOM 9065 N N . SER D 1 263 ? -12.641 17.363 48.233 1.00 55.95 248 SER D N 1
ATOM 9066 C CA . SER D 1 263 ? -14.054 17.707 48.340 1.00 55.14 248 SER D CA 1
ATOM 9067 C C . SER D 1 263 ? -14.306 19.150 47.903 1.00 53.95 248 SER D C 1
ATOM 9068 O O . SER D 1 263 ? -15.391 19.483 47.425 1.00 53.25 248 SER D O 1
ATOM 9079 N N . LEU D 1 265 ? -12.156 21.186 45.717 1.00 39.60 250 LEU D N 1
ATOM 9080 C CA . LEU D 1 265 ? -11.751 21.517 44.347 1.00 33.62 250 LEU D CA 1
ATOM 9081 C C . LEU D 1 265 ? -11.834 20.306 43.445 1.00 31.09 250 LEU D C 1
ATOM 9082 O O . LEU D 1 265 ? -11.853 19.169 43.921 1.00 31.26 250 LEU D O 1
ATOM 9087 N N . THR D 1 266 ? -11.876 20.568 42.140 1.00 29.82 251 THR D N 1
ATOM 9088 C CA . THR D 1 266 ? -11.913 19.531 41.098 1.00 28.31 251 THR D CA 1
ATOM 9089 C C . THR D 1 266 ? -10.497 19.047 40.729 1.00 29.30 251 THR D C 1
ATOM 9090 O O . THR D 1 266 ? -9.510 19.759 40.991 1.00 31.11 251 THR D O 1
ATOM 9094 N N . PRO D 1 267 ? -10.380 17.819 40.166 1.00 29.05 252 PRO D N 1
ATOM 9095 C CA . PRO D 1 267 ? -9.116 17.326 39.611 1.00 27.20 252 PRO D CA 1
ATOM 9096 C C . PRO D 1 267 ? -8.374 18.390 38.800 1.00 25.86 252 PRO D C 1
ATOM 9097 O O . PRO D 1 267 ? -7.153 18.606 38.959 1.00 24.96 252 PRO D O 1
ATOM 9101 N N . ASN D 1 268 ? -9.133 19.069 37.958 1.00 23.67 253 ASN D N 1
ATOM 9102 C CA . ASN D 1 268 ? -8.634 20.207 37.241 1.00 23.54 253 ASN D CA 1
ATOM 9103 C C . ASN D 1 268 ? -8.106 21.335 38.140 1.00 22.74 253 ASN D C 1
ATOM 9104 O O . ASN D 1 268 ? -6.951 21.763 37.997 1.00 21.32 253 ASN D O 1
ATOM 9109 N N . GLU D 1 269 ? -8.941 21.815 39.061 1.00 21.53 254 GLU D N 1
ATOM 9110 C CA . GLU D 1 269 ? -8.536 22.916 39.926 1.00 21.81 254 GLU D CA 1
ATOM 9111 C C . GLU D 1 269 ? -7.311 22.540 40.780 1.00 20.36 254 GLU D C 1
ATOM 9112 O O . GLU D 1 269 ? -6.519 23.404 41.111 1.00 19.13 254 GLU D O 1
ATOM 9118 N N . LEU D 1 270 ? -7.160 21.252 41.102 1.00 20.46 255 LEU D N 1
ATOM 9119 C CA . LEU D 1 270 ? -6.016 20.728 41.889 1.00 19.01 255 LEU D CA 1
ATOM 9120 C C . LEU D 1 270 ? -4.708 20.654 41.079 1.00 19.36 255 LEU D C 1
ATOM 9121 O O . LEU D 1 270 ? -3.632 20.945 41.609 1.00 19.95 255 LEU D O 1
ATOM 9126 N N . ALA D 1 271 ? -4.806 20.256 39.811 1.00 17.64 256 ALA D N 1
ATOM 9127 C CA . ALA D 1 271 ? -3.654 20.243 38.898 1.00 18.04 256 ALA D CA 1
ATOM 9128 C C . ALA D 1 271 ? -3.189 21.661 38.585 1.00 18.41 256 ALA D C 1
ATOM 9129 O O . ALA D 1 271 ? -1.985 21.918 38.483 1.00 19.53 256 ALA D O 1
ATOM 9131 N N . GLY D 1 272 ? -4.138 22.583 38.432 1.00 18.05 257 GLY D N 1
ATOM 9132 C CA . GLY D 1 272 ? -3.791 23.998 38.176 1.00 16.80 257 GLY D CA 1
ATOM 9133 C C . GLY D 1 272 ? -3.161 24.650 39.389 1.00 15.97 257 GLY D C 1
ATOM 9134 O O . GLY D 1 272 ? -2.207 25.432 39.295 1.00 15.22 257 GLY D O 1
ATOM 9135 N N . LEU D 1 273 ? -3.703 24.307 40.546 1.00 14.14 258 LEU D N 1
ATOM 9136 C CA . LEU D 1 273 ? -3.195 24.784 41.805 1.00 13.29 258 LEU D CA 1
ATOM 9137 C C . LEU D 1 273 ? -1.755 24.332 42.099 1.00 11.96 258 LEU D C 1
ATOM 9138 O O . LEU D 1 273 ? -0.933 25.099 42.615 1.00 10.43 258 LEU D O 1
ATOM 9143 N N . THR D 1 274 ? -1.488 23.066 41.808 1.00 10.23 259 THR D N 1
ATOM 9144 C CA . THR D 1 274 ? -0.161 22.480 41.937 1.00 11.47 259 THR D CA 1
ATOM 9145 C C . THR D 1 274 ? 0.850 23.205 41.035 1.00 11.19 259 THR D C 1
ATOM 9146 O O . THR D 1 274 ? 1.990 23.469 41.472 1.00 12.15 259 THR D O 1
ATOM 9150 N N . GLY D 1 275 ? 0.404 23.530 39.809 1.00 9.70 260 GLY D N 1
ATOM 9151 C CA . GLY D 1 275 ? 1.193 24.219 38.763 1.00 8.67 260 GLY D CA 1
ATOM 9152 C C . GLY D 1 275 ? 1.489 25.664 39.084 1.00 9.93 260 GLY D C 1
ATOM 9153 O O . GLY D 1 275 ? 2.625 26.081 38.993 1.00 10.14 260 GLY D O 1
ATOM 9154 N N . VAL D 1 276 ? 0.458 26.411 39.497 1.00 11.80 261 VAL D N 1
ATOM 9155 C CA . VAL D 1 276 ? 0.579 27.790 39.996 1.00 11.22 261 VAL D CA 1
ATOM 9156 C C . VAL D 1 276 ? 1.578 27.951 41.157 1.00 13.31 261 VAL D C 1
ATOM 9157 O O . VAL D 1 276 ? 2.438 28.852 41.115 1.00 13.24 261 VAL D O 1
ATOM 9161 N N . LEU D 1 277 ? 1.438 27.108 42.188 1.00 12.95 262 LEU D N 1
ATOM 9162 C CA . LEU D 1 277 ? 2.337 27.096 43.366 1.00 12.57 262 LEU D CA 1
ATOM 9163 C C . LEU D 1 277 ? 3.803 26.733 43.018 1.00 13.05 262 LEU D C 1
ATOM 9164 O O . LEU D 1 277 ? 4.732 27.357 43.525 1.00 14.42 262 LEU D O 1
ATOM 9169 N N . PHE D 1 278 ? 3.990 25.734 42.161 1.00 13.21 263 PHE D N 1
ATOM 9170 C CA . PHE D 1 278 ? 5.314 25.360 41.640 1.00 14.42 263 PHE D CA 1
ATOM 9171 C C . PHE D 1 278 ? 5.953 26.537 40.932 1.00 15.86 263 PHE D C 1
ATOM 9172 O O . PHE D 1 278 ? 7.117 26.846 41.142 1.00 15.73 263 PHE D O 1
ATOM 9188 N N . TYR D 1 280 ? 5.214 29.791 41.181 1.00 13.98 265 TYR D N 1
ATOM 9189 C CA . TYR D 1 280 ? 5.455 30.950 41.996 1.00 13.83 265 TYR D CA 1
ATOM 9190 C C . TYR D 1 280 ? 6.668 30.801 42.942 1.00 14.59 265 TYR D C 1
ATOM 9191 O O . TYR D 1 280 ? 7.337 31.779 43.224 1.00 14.19 265 TYR D O 1
ATOM 9200 N N . GLN D 1 281 ? 6.996 29.581 43.375 1.00 15.44 266 GLN D N 1
ATOM 9201 C CA . GLN D 1 281 ? 8.270 29.379 44.103 1.00 14.02 266 GLN D CA 1
ATOM 9202 C C . GLN D 1 281 ? 9.421 30.009 43.342 1.00 13.94 266 GLN D C 1
ATOM 9203 O O . GLN D 1 281 ? 10.261 30.679 43.942 1.00 13.70 266 GLN D O 1
ATOM 9209 N N . ARG D 1 282 ? 9.443 29.786 42.017 1.00 14.32 267 ARG D N 1
ATOM 9210 C CA . ARG D 1 282 ? 10.522 30.255 41.150 1.00 13.36 267 ARG D CA 1
ATOM 9211 C C . ARG D 1 282 ? 10.362 31.735 40.850 1.00 13.60 267 ARG D C 1
ATOM 9212 O O . ARG D 1 282 ? 11.301 32.501 41.012 1.00 13.42 267 ARG D O 1
ATOM 9220 N N . PHE D 1 283 ? 9.155 32.113 40.425 1.00 14.89 268 PHE D N 1
ATOM 9221 C CA . PHE D 1 283 ? 8.774 33.500 40.160 1.00 15.13 268 PHE D CA 1
ATOM 9222 C C . PHE D 1 283 ? 9.262 34.424 41.264 1.00 15.96 268 PHE D C 1
ATOM 9223 O O . PHE D 1 283 ? 9.957 35.410 40.987 1.00 18.18 268 PHE D O 1
ATOM 9231 N N . ILE D 1 284 ? 8.896 34.088 42.504 1.00 15.73 269 ILE D N 1
ATOM 9232 C CA . ILE D 1 284 ? 9.235 34.867 43.706 1.00 14.17 269 ILE D CA 1
ATOM 9233 C C . ILE D 1 284 ? 10.723 34.827 44.063 1.00 14.68 269 ILE D C 1
ATOM 9234 O O . ILE D 1 284 ? 11.273 35.840 44.504 1.00 14.24 269 ILE D O 1
ATOM 9239 N N . ALA D 1 285 ? 11.382 33.686 43.867 1.00 14.25 270 ALA D N 1
ATOM 9240 C CA . ALA D 1 285 ? 12.860 33.655 44.009 1.00 15.30 270 ALA D CA 1
ATOM 9241 C C . ALA D 1 285 ? 13.505 34.640 43.029 1.00 15.20 270 ALA D C 1
ATOM 9242 O O . ALA D 1 285 ? 14.346 35.453 43.431 1.00 16.41 270 ALA D O 1
ATOM 9244 N N . ASP D 1 286 ? 13.080 34.587 41.763 1.00 15.41 271 ASP D N 1
ATOM 9245 C CA . ASP D 1 286 ? 13.611 35.466 40.707 1.00 15.29 271 ASP D CA 1
ATOM 9246 C C . ASP D 1 286 ? 13.443 36.912 41.075 1.00 15.34 271 ASP D C 1
ATOM 9247 O O . ASP D 1 286 ? 14.393 37.664 40.974 1.00 18.38 271 ASP D O 1
ATOM 9252 N N . ILE D 1 287 ? 12.240 37.297 41.505 1.00 16.07 272 ILE D N 1
ATOM 9253 C CA . ILE D 1 287 ? 11.937 38.698 41.854 1.00 15.91 272 ILE D CA 1
ATOM 9254 C C . ILE D 1 287 ? 12.605 39.151 43.151 1.00 16.50 272 ILE D C 1
ATOM 9255 O O . ILE D 1 287 ? 13.038 40.294 43.258 1.00 19.31 272 ILE D O 1
ATOM 9260 N N . THR D 1 288 ? 12.690 38.267 44.138 1.00 17.52 273 THR D N 1
ATOM 9261 C CA . THR D 1 288 ? 13.462 38.570 45.344 1.00 15.53 273 THR D CA 1
ATOM 9262 C C . THR D 1 288 ? 14.867 38.964 44.856 1.00 15.07 273 THR D C 1
ATOM 9263 O O . THR D 1 288 ? 15.367 40.050 45.161 1.00 13.89 273 THR D O 1
ATOM 9267 N N . ILE D 1 289 ? 15.485 38.095 44.064 1.00 13.90 274 ILE D N 1
ATOM 9268 C CA . ILE D 1 289 ? 16.829 38.414 43.531 1.00 13.26 274 ILE D CA 1
ATOM 9269 C C . ILE D 1 289 ? 16.868 39.728 42.746 1.00 13.04 274 ILE D C 1
ATOM 9270 O O . ILE D 1 289 ? 17.743 40.546 42.998 1.00 15.97 274 ILE D O 1
ATOM 9275 N N . SER D 1 290 ? 15.927 39.937 41.825 1.00 13.30 275 SER D N 1
ATOM 9276 C CA . SER D 1 290 ? 16.024 41.042 40.863 1.00 15.62 275 SER D CA 1
ATOM 9277 C C . SER D 1 290 ? 15.930 42.416 41.510 1.00 17.16 275 SER D C 1
ATOM 9278 O O . SER D 1 290 ? 16.597 43.350 41.071 1.00 18.62 275 SER D O 1
ATOM 9281 N N . ILE D 1 291 ? 15.091 42.525 42.545 1.00 18.83 276 ILE D N 1
ATOM 9282 C CA . ILE D 1 291 ? 14.769 43.787 43.205 1.00 18.40 276 ILE D CA 1
ATOM 9283 C C . ILE D 1 291 ? 15.817 44.157 44.264 1.00 20.07 276 ILE D C 1
ATOM 9284 O O . ILE D 1 291 ? 16.085 45.350 44.501 1.00 21.00 276 ILE D O 1
ATOM 9289 N N . ILE D 1 292 ? 16.382 43.137 44.913 1.00 19.25 277 ILE D N 1
ATOM 9290 C CA . ILE D 1 292 ? 17.542 43.304 45.797 1.00 18.74 277 ILE D CA 1
ATOM 9291 C C . ILE D 1 292 ? 18.769 43.752 44.989 1.00 19.57 277 ILE D C 1
ATOM 9292 O O . ILE D 1 292 ? 19.618 44.463 45.501 1.00 21.96 277 ILE D O 1
ATOM 9297 N N . HIS D 1 293 ? 18.839 43.367 43.719 1.00 21.13 278 HIS D N 1
ATOM 9298 C CA . HIS D 1 293 ? 19.929 43.803 42.839 1.00 21.82 278 HIS D CA 1
ATOM 9299 C C . HIS D 1 293 ? 19.805 45.278 42.463 1.00 22.61 278 HIS D C 1
ATOM 9300 O O . HIS D 1 293 ? 20.801 46.015 42.443 1.00 22.89 278 HIS D O 1
ATOM 9307 N N . ILE D 1 294 ? 18.581 45.690 42.145 1.00 21.90 279 ILE D N 1
ATOM 9308 C CA . ILE D 1 294 ? 18.282 47.077 41.869 1.00 19.85 279 ILE D CA 1
ATOM 9309 C C . ILE D 1 294 ? 18.623 47.883 43.109 1.00 20.34 279 ILE D C 1
ATOM 9310 O O . ILE D 1 294 ? 19.259 48.943 43.021 1.00 21.21 279 ILE D O 1
ATOM 9315 N N . THR D 1 295 ? 18.237 47.360 44.271 1.00 18.99 280 THR D N 1
ATOM 9316 C CA . THR D 1 295 ? 18.562 48.001 45.548 1.00 19.21 280 THR D CA 1
ATOM 9317 C C . THR D 1 295 ? 20.077 48.130 45.769 1.00 20.28 280 THR D C 1
ATOM 9318 O O . THR D 1 295 ? 20.554 49.147 46.295 1.00 18.54 280 THR D O 1
ATOM 9322 N N . GLU D 1 296 ? 20.822 47.106 45.355 1.00 19.69 281 GLU D N 1
ATOM 9323 C CA . GLU D 1 296 ? 22.244 47.109 45.560 1.00 20.63 281 GLU D CA 1
ATOM 9324 C C . GLU D 1 296 ? 22.909 48.176 44.697 1.00 21.41 281 GLU D C 1
ATOM 9325 O O . GLU D 1 296 ? 23.748 48.932 45.162 1.00 21.97 281 GLU D O 1
ATOM 9331 N N . CYS D 1 297 ? 22.524 48.209 43.431 1.00 22.24 282 CYS D N 1
ATOM 9332 C CA . CYS D 1 297 ? 22.893 49.266 42.514 1.00 21.71 282 CYS D CA 1
ATOM 9333 C C . CYS D 1 297 ? 22.631 50.675 43.054 1.00 22.84 282 CYS D C 1
ATOM 9334 O O . CYS D 1 297 ? 23.387 51.589 42.744 1.00 23.92 282 CYS D O 1
ATOM 9337 N N . LEU D 1 298 ? 21.591 50.842 43.873 1.00 23.01 283 LEU D N 1
ATOM 9338 C CA . LEU D 1 298 ? 21.224 52.161 44.416 1.00 21.90 283 LEU D CA 1
ATOM 9339 C C . LEU D 1 298 ? 21.961 52.483 45.730 1.00 22.93 283 LEU D C 1
ATOM 9340 O O . LEU D 1 298 ? 22.483 53.587 45.903 1.00 23.89 283 LEU D O 1
ATOM 9345 N N . ASP D 1 299 ? 22.010 51.518 46.642 1.00 22.57 284 ASP D N 1
ATOM 9346 C CA . ASP D 1 299 ? 22.419 51.780 48.011 1.00 23.50 284 ASP D CA 1
ATOM 9347 C C . ASP D 1 299 ? 23.553 50.888 48.519 1.00 24.09 284 ASP D C 1
ATOM 9348 O O . ASP D 1 299 ? 23.966 51.031 49.664 1.00 24.50 284 ASP D O 1
ATOM 9353 N N . GLY D 1 300 ? 24.035 49.958 47.696 1.00 24.12 285 GLY D N 1
ATOM 9354 C CA . GLY D 1 300 ? 25.044 48.980 48.140 1.00 23.99 285 GLY D CA 1
ATOM 9355 C C . GLY D 1 300 ? 24.519 47.744 48.870 1.00 23.99 285 GLY D C 1
ATOM 9356 O O . GLY D 1 300 ? 23.354 47.695 49.310 1.00 22.73 285 GLY D O 1
ATOM 9357 N N . ALA D 1 301 ? 25.419 46.774 49.037 1.00 25.03 286 ALA D N 1
ATOM 9358 C CA . ALA D 1 301 ? 25.108 45.395 49.464 1.00 26.42 286 ALA D CA 1
ATOM 9359 C C . ALA D 1 301 ? 24.473 45.297 50.846 1.00 28.40 286 ALA D C 1
ATOM 9360 O O . ALA D 1 301 ? 23.566 44.498 51.088 1.00 28.94 286 ALA D O 1
ATOM 9362 N N . GLU D 1 302 ? 24.963 46.146 51.734 1.00 30.45 287 GLU D N 1
ATOM 9363 C CA . GLU D 1 302 ? 24.608 46.182 53.138 1.00 30.21 287 GLU D CA 1
ATOM 9364 C C . GLU D 1 302 ? 23.144 46.590 53.321 1.00 29.88 287 GLU D C 1
ATOM 9365 O O . GLU D 1 302 ? 22.382 45.895 53.993 1.00 32.01 287 GLU D O 1
ATOM 9371 N N . ALA D 1 303 ? 22.743 47.699 52.704 1.00 29.06 288 ALA D N 1
ATOM 9372 C CA . ALA D 1 303 ? 21.355 48.173 52.770 1.00 26.76 288 ALA D CA 1
ATOM 9373 C C . ALA D 1 303 ? 20.400 47.246 52.007 1.00 25.86 288 ALA D C 1
ATOM 9374 O O . ALA D 1 303 ? 19.278 46.990 52.442 1.00 24.98 288 ALA D O 1
ATOM 9376 N N . ALA D 1 304 ? 20.867 46.740 50.870 1.00 26.02 289 ALA D N 1
ATOM 9377 C CA . ALA D 1 304 ? 20.106 45.809 50.038 1.00 24.82 289 ALA D CA 1
ATOM 9378 C C . ALA D 1 304 ? 19.761 44.457 50.703 1.00 24.42 289 ALA D C 1
ATOM 9379 O O . ALA D 1 304 ? 18.725 43.872 50.389 1.00 24.60 289 ALA D O 1
ATOM 9381 N N . SER D 1 305 ? 20.595 43.983 51.633 1.00 24.51 290 SER D N 1
ATOM 9382 C CA . SER D 1 305 ? 20.460 42.614 52.201 1.00 23.99 290 SER D CA 1
ATOM 9383 C C . SER D 1 305 ? 19.949 42.480 53.646 1.00 23.55 290 SER D C 1
ATOM 9384 O O . SER D 1 305 ? 19.444 41.427 54.036 1.00 22.06 290 SER D O 1
ATOM 9387 N N . LYS D 1 306 ? 20.118 43.523 54.445 1.00 24.52 291 LYS D N 1
ATOM 9388 C CA . LYS D 1 306 ? 19.538 43.542 55.789 1.00 25.81 291 LYS D CA 1
ATOM 9389 C C . LYS D 1 306 ? 18.055 43.963 55.718 1.00 23.46 291 LYS D C 1
ATOM 9390 O O . LYS D 1 306 ? 17.611 44.513 54.709 1.00 22.37 291 LYS D O 1
ATOM 9396 N N . SER D 1 307 ? 17.308 43.694 56.787 1.00 23.17 292 SER D N 1
ATOM 9397 C CA . SER D 1 307 ? 15.867 43.884 56.808 1.00 22.51 292 SER D CA 1
ATOM 9398 C C . SER D 1 307 ? 15.582 45.367 56.881 1.00 24.90 292 SER D C 1
ATOM 9399 O O . SER D 1 307 ? 16.018 46.033 57.842 1.00 26.76 292 SER D O 1
ATOM 9402 N N . PRO D 1 308 ? 14.867 45.917 55.871 1.00 24.82 293 PRO D N 1
ATOM 9403 C CA . PRO D 1 308 ? 14.636 47.355 55.935 1.00 24.14 293 PRO D CA 1
ATOM 9404 C C . PRO D 1 308 ? 13.709 47.747 57.115 1.00 25.03 293 PRO D C 1
ATOM 9405 O O . PRO D 1 308 ? 13.673 48.921 57.489 1.00 24.92 293 PRO D O 1
ATOM 9409 N N . PHE D 1 309 ? 12.994 46.768 57.687 1.00 25.45 294 PHE D N 1
ATOM 9410 C CA . PHE D 1 309 ? 12.146 46.974 58.878 1.00 26.30 294 PHE D CA 1
ATOM 9411 C C . PHE D 1 309 ? 12.352 45.858 59.919 1.00 28.93 294 PHE D C 1
ATOM 9412 O O . PHE D 1 309 ? 11.535 44.915 60.007 1.00 28.13 294 PHE D O 1
ATOM 9420 N N . PRO D 1 310 ? 13.426 45.981 60.734 1.00 30.37 295 PRO D N 1
ATOM 9421 C CA . PRO D 1 310 ? 13.758 45.037 61.806 1.00 31.30 295 PRO D CA 1
ATOM 9422 C C . PRO D 1 310 ? 12.663 44.962 62.866 1.00 31.33 295 PRO D C 1
ATOM 9423 O O . PRO D 1 310 ? 12.139 46.001 63.299 1.00 32.80 295 PRO D O 1
ATOM 9427 N N . ILE D 1 311 ? 12.344 43.743 63.282 1.00 30.46 296 ILE D N 1
ATOM 9428 C CA . ILE D 1 311 ? 11.299 43.492 64.282 1.00 31.01 296 ILE D CA 1
ATOM 9429 C C . ILE D 1 311 ? 11.648 42.269 65.130 1.00 30.44 296 ILE D C 1
ATOM 9430 O O . ILE D 1 311 ? 11.213 42.155 66.271 1.00 31.26 296 ILE D O 1
#

B-factor: mean 24.19, std 10.04, range [2.0, 86.53]

Nearest PDB structures (foldseek):
  3bjx-assembly2_D  TM=1.001E+00  e=4.340E-45  Pseudomonas putida
  3bjx-assembly2_C  TM=9.996E-01  e=3.320E-42  Pseudomonas putida
  4n2x-assembly1_G  TM=9.708E-01  e=3.132E-23  Methylobacterium sp. CPA1
  3wj8-assembly3_G  TM=9.714E-01  e=6.231E-22  Methylobacterium sp. CPA1
  5gzy-assembly1_C  TM=9.256E-01  e=3.318E-14  Pseudomonas putida

Organism: Pseudomonas putida (NCBI:txid303)

InterPro domains:
  IPR019714 2-haloacid dehalogenase, DehI [PF10778] (33-145)

Radius of gyration: 32.68 Å; Cα contacts (8 Å, |Δi|>4): 1892; chains: 4; bounding box: 85×100×90 Å

Foldseek 3Di:
DDLDDDDPVDDPPVLCQQQDDDFQALVSDDDLVVLQLLVCQLLQAQGDWPLLRNVVVFPPARSVQCVQASLLLQFLLVQVLLLVLLLLLDFPDDDFALVCVVCVVVDDDPVVVVVLVLLLQSCSQCLSSVLLSLLLALCLCDFFAPADDDVNRSDGDGGGHDDSDNHQDFADLSVDDPLLSVLFSQQCVLLVHSHGISSLRRCCVVVVSSVCLRPPQCNVPHPDPSLVVSLVVSLVSSNVSRNNTHHGHHHHLVPVVRDPVSSVVSNVSSCVSSVSSSVSNSSLSSVCSHPHSCCSSGNVRDD/DQQQDDDFAALVRDDDLVVLFLLVCQQLQAQGDWPLLRNVPVFPPASSVQCVQASLLLQFQLNQVLLLVLLLLQDFPPDDFAQVQVVVVVVPDDPVVVLVLLLLLLRCLSRLSSVLLQLLLQLCLCDDFAPADDDPNRSDGDHTYHDPSDSHAQFADLVPDDPLLVVLFSLQCVLLVHSHGTSSLRRCSVVSVSSCCLRVPQCNVPHPDPRLVVSLVVSLVSSNVSRNHTHHGHHHRLVRVVRDPVSSVVSSVSSVVSSVSSNVSSSSLSVVCSHPHSVSSRGNPRDD/DAQQDDDFQDLVRDDDLVVLFLLVCQQLQFQGDWPLLRRQVVFPPPSSVQCVQASLLCQFLLNQVLLLVLLQLLEFPDDPFAQVQVVVVVVDDDPVRVVVLLLLLQRLLSCLSSVLLSLLLQLCLCDAFAPADDDPRRSDGDHTGHDDSDSHAQFADLVPDDPLLSCLFSQQCVLQVHSHHTSSLRRLVVVSVSSCCLRPPQPSVPHPDPRLVVSLVVSLVSSNVSRNRTHDGHHHHPVVPVRDPVSSVVSNVSSCVSSVSSSVSSSSLSVVCSHPNSVSSSGRPRDD/DLDDDDPVDDDVVLVLQQDDDFAALVSDDDLVVLFLLVCQLLQAQGDWRLLRRVVVQPPASSVQCVFASLLLQFLLNQVLLLVLLLLLEFDDPDFAQVQVVVVVVPDDPVRVVLLVLLLQSCLQRLSSVLLSLLLQLCLCDAFAPADDDPNRSDGDGTDHDDSDNHQDFADSSPDDPLLSVLQSLQCVLLPHSHGTSSLRRLSVPSVSSVCLRPPNPNVPRPDPSLVVSLVVSLVSSNVSRNRTHDGHHHRLVVVVRDPVSSVVSSVSSVVSSVSSSVSNSSLSVVCSHPNSVCSSGRVDDD

Solvent-accessible surface area: 43799 Å² total

Secondary structure (P-SEA, 3-state):
cccccccccccccccccccccccccccccccccaaaaaaaaaaccccccaaaaaaaaccccaaaaaaacccccccaaaaaaaaaaaaacccccccccaaaaaaaaacccaaaaaaaaaaaaaaaaaaaaaaaaaaaaaacccccccccccccccbbbbccccccccbbbbbccccccaaaaaaaaaaaaaaccccccaaaaaaccaaaaaaaaaccccccccccaaaaaaaaaaaaaaaaaaaacccccccccccccccaaaaaaaaaaaccaaaaaaaaaaaaaaaaacccccccccccccc/ccccccccccccccccccaaaaaaaaaaccccccaaaaaaacccccaaaaaaacccccccaaaaaaaaaaaaacccccccccaaaaaaaaacccaaaaaaaaaaaaaaaacaaaaaaaaaaaaacccccccccccccccccccccccccccbbbbbbcccccaaaaaaaaaaaaaaccccccaaaaaacccaaaaaaaaccccccccccaaaaaaaaaaaaaaaaaaaacccccccccccccccaaaaaaaaaaaccaaaaaaaaaaaaaaaaacccccccccccccc/ccccccccccccccccccaaaaaaaaaaccccccaaaaaaacccccaaaaaaacccccccaaaaaaaaaaaaaccccccccccaaaaaaaccccaaaaaaaaaaaaaaaacaaaaaaaaaaaaacccccccccccccccccccccccccccbbbbbccccccaaaaaaaaaaaaaaccccccaaaaaaccaaaaaaaaaccccccccccaaaaaaaaaaaaaaaaaaaacccccccccccccccaaaaaaaaaaaccaaaaaaaaaaaaaaaaacccccccccccccc/ccccccccccccccccccccccccccccccccaaaaaaaaaaccccccaaaaaaaaccccaaaaaaacccccccaaaaaaaaaaaaacccccccccaaaaaaaaacccaaaaaaaaaaaaaaaacaaaaaaaaaaaaacccccccccccccccccccccccccccbbbbbccccccaaaaaaaaaaaaaaccccccaaaaaacccaaaaaaaaacccccccccaaaaaaaaaaaaaaaaaaaacccccccccccccccaaaaaaaaaaaccaaaaaaaaaaaaaaaaacccccccccccccc